Protein AF-0000000068037218 (afdb_homodimer)

Foldseek 3Di:
DDDDPDDPPDDPPPPPPPPPPPPPPPPPFFFKWKWKKAAFPPQRFIWTQWAPPRQTATEWAFAQAWEFEPDDPPAAFDFCPDPVLVQQVVPDPPPPEDDDDPDPDDGHGRKHWDAQPQPGDIYIFGKHKGKIKTFGDQQQAGAGMDIDIAIDTYDHPVSCVSPRPRHGTHQYNFLGCRHPLNVCCVGRVAASKKKWAYADHPFIFMIMHRDHWHWFPDVHIDTDRVVQVVDWFFFDDAPRGRFTFFDFPFKAWLPHTQDADPCLQPQDNPLQEATETETSSFSFKAAAPSRVVSVVVNQCVQCVVFAWDDDDPPFDTKGFPVRWDADLLGTPGIWMWGAHPPRDTQIAPNQQQWDDPDDTMIGGRYGYDDDPVVDPDDSNYYRMYHYPSNSHQKMKMARSVRNTIGIDHRCSVVPGGSRRRDHPHDDPD/DDDDCVDDPDDPPPPPPPPPPPPPPPPPFFFKWKWKKAAFPPQRFIWIQWAPPRQTATEWAFAQAWEFEPDDPPAAFDFCPDPVLVQQVVPDPPPPEDDDDPDPDDGHGRKHWDAQPQPGDIYIFGKHKGKIKTFGDQQQAGAGMDIDIAIDTYDHPVSCVSPRPRHGTHQYNFLGCRHPLNRCCVGRVAASKKKWAYADHPFIFMIMHRDHWHWFPDVHIDTDRVVQVVDWAFFDDAPRGRFTFFDFPFKDWLPHTQDADPCLQPQDNPLQEATETETSSFSFKAAAPSRVVSVVVNQCVQCVVFAWDDDDPPFDTKGFPVRWDADLLGTPGIWMWGAHPPRDTQIAPNQQQWDDPDDTMIGGRYGYDDDPVVDPDDSNYYRMYHYPSNSHQKMKMARSVRNTIGIDHRCSVVPGGSRRRDHPHDPPD

Organism: Hordeum vulgare subsp. vulgare (NCBI:txid112509)

Secondary structure (DSSP, 8-state):
----------------------------PPPPEEEEEEE-TTT--EEE--BGGG--EEEETT--SEEEES--SS----BSSSHHHHHHHTS---TTPPPPP---SS--BPEE--B-TTT--B--EEEEEEEEEEEEE-SSSEEEEEEEEEEEEEE-GGGGTTSPTT--EEEE-SSSTTSHHHHHHHHHT--SEEEEEPPPTTSEEEEEES----EE--SS-EE-HHHHHHS-EEEEPPSS----EE-EEEEEETTEEP-PPTTTTPBPTTT--B-EEE-SS-SSEEE-HHHHHHHHHHHHHHTTTSPEE--BTTBS-EEEGGG--EETTEESSPPEEEEEGGG-EEEE-HHHHEEE-SSSEEEE-EEE----TTS---TT--SEEE-HHHHTTEEEEEETTTTEEEEEEEGGGGT--GGG---SPP---/-------S--------------------PPPPEEEEEEE-TTT--EEE--BGGG--EEEETT--SEEEES--SS----BSSSHHHHHHHTS---TTPPPPP---SS-PBPEE--B-TTT--B--EEEEEEEEEEEEE-SSSEEEEEEEEEEEEEE-GGGGTTSPTT--EEEE-SSSTTSHHHHHHHHHT--SEEEEEPPPTTSEEEEEES----EE--SS-EE-HHHHHHS-EEEEPPSS----EE---EEEETTEEP-PPTTTTPBPTTT--B-EEE-SS-SSEEE-HHHHHHHHHHHHHHTTTSPEE---TT-S-EEEGGG--EETTEESSPPEEEE-GGG-EEEE-HHHHEEE-SSSEEEE-EEE----TTS---TT--SEEE-HHHHTTEEEEEETTTTEEEEEEEGGGGT--GGG---SPP---

Solvent-accessible surface area (backbone atoms only — not comparable to full-atom values): 44684 Å² total; per-residue (Å²): 144,84,81,70,94,70,90,72,86,72,84,76,77,75,78,76,74,76,76,74,76,72,72,75,71,73,76,86,62,38,67,19,35,39,33,50,23,34,39,38,84,89,69,50,33,36,32,29,40,41,32,57,92,60,45,29,21,34,41,27,43,46,27,53,36,30,32,34,39,61,60,63,86,84,61,66,65,34,45,50,89,37,74,67,29,55,56,48,58,65,46,73,72,56,78,87,41,54,75,64,76,82,72,74,96,65,89,51,56,14,59,27,62,42,60,23,59,61,62,49,48,51,40,49,30,39,22,24,66,42,67,29,29,40,24,27,32,75,30,50,24,31,55,50,79,47,74,49,76,42,66,27,21,30,30,65,58,76,60,46,73,88,48,64,87,77,44,46,35,38,41,6,47,12,73,34,80,52,1,47,55,46,43,45,13,63,76,42,46,28,43,46,24,38,36,43,18,40,29,55,81,88,38,46,12,36,34,35,37,22,50,73,50,38,33,32,52,41,98,66,64,42,75,49,39,69,66,35,68,73,60,57,41,69,48,43,80,49,69,83,51,38,43,55,24,39,64,48,77,45,46,22,48,66,86,37,76,47,82,54,59,87,67,58,40,46,58,36,70,82,66,31,24,25,13,29,30,55,30,35,64,33,42,46,27,29,19,31,50,72,49,30,50,44,46,52,50,52,49,47,62,70,44,63,88,46,51,68,37,77,63,50,90,84,26,78,46,28,23,29,39,88,58,54,48,78,50,80,51,27,39,67,56,66,34,34,31,41,27,30,72,94,79,40,66,51,65,31,37,19,54,37,41,36,42,73,81,52,93,57,35,29,26,42,42,52,32,62,43,86,41,62,39,91,34,65,73,37,60,51,40,55,29,27,37,46,8,32,48,63,40,33,24,20,46,35,36,41,33,69,78,79,40,27,32,28,64,70,45,56,28,45,77,77,65,32,45,28,52,29,50,44,75,57,70,41,79,81,124,138,86,77,89,77,81,77,83,83,75,84,81,74,75,75,76,74,75,74,74,73,72,72,76,71,71,78,85,63,39,68,19,35,39,32,49,24,34,40,37,83,88,68,50,29,38,32,28,37,41,31,58,91,60,44,30,21,34,42,26,44,46,28,55,36,31,32,34,41,60,58,62,89,84,62,66,66,35,47,50,88,36,74,67,29,55,58,48,59,65,44,73,72,55,78,87,43,53,74,66,76,81,74,71,97,65,87,49,56,15,62,27,62,41,60,24,60,60,64,50,49,52,41,48,30,39,22,24,68,42,67,30,28,38,23,26,32,73,31,50,24,31,55,51,79,47,72,48,76,41,68,28,23,32,30,65,59,74,59,46,72,86,48,63,87,77,44,48,34,37,41,6,48,13,74,34,79,53,1,47,55,48,43,45,13,64,77,42,48,27,43,47,23,37,35,44,17,40,28,56,81,90,38,45,13,35,34,37,38,23,49,72,50,37,34,32,52,40,95,67,65,44,74,48,38,69,67,35,68,74,60,57,40,68,48,44,80,50,70,83,54,37,43,56,24,38,66,48,78,46,46,22,48,66,86,37,77,46,81,52,62,87,69,57,39,46,57,38,71,82,66,30,24,25,12,30,32,56,32,35,65,32,41,46,27,30,19,31,50,70,49,30,51,42,47,52,50,51,48,47,63,70,44,62,87,46,52,67,37,77,64,50,91,83,27,78,47,28,22,30,39,86,58,55,48,78,49,82,51,27,40,68,56,67,35,33,31,42,28,31,71,92,78,39,66,50,64,29,36,20,54,37,41,36,42,72,79,51,93,56,34,28,26,41,44,51,32,61,43,85,40,62,38,89,33,63,73,36,61,53,40,54,27,28,38,46,9,33,51,60,41,34,23,20,47,34,36,40,32,67,80,80,37,27,32,28,62,70,45,56,28,44,77,76,64,31,47,28,52,30,49,44,73,59,71,41,81,82,124

Nearest PDB structures (foldseek):
  1t6e-assembly1_X  TM=9.181E-01  e=1.307E-39  Triticum aestivum
  3hd8-assembly1_A  TM=9.123E-01  e=1.734E-38  Triticum aestivum
  1t6g-assembly1_A  TM=8.906E-01  e=2.871E-39  Triticum aestivum
  2b42-assembly1_A  TM=9.056E-01  e=4.507E-38  Triticum aestivum
  3hd8-assembly2_C  TM=9.085E-01  e=1.107E-37  Triticum aestivum

pLDDT: mean 86.08, std 19.31, range [19.81, 98.69]

Radius of gyration: 35.23 Å; Cα contacts (8 Å, |Δi|>4): 2161; chains: 2; bounding box: 70×214×109 Å

Structure (mmCIF, N/CA/C/O backbone):
data_AF-0000000068037218-model_v1
#
loop_
_entity.id
_entity.type
_entity.pdbx_description
1 polymer 'Peptidase A1 domain-containing protein'
#
loop_
_atom_site.group_PDB
_atom_site.id
_atom_site.type_symbol
_atom_site.label_atom_id
_atom_site.label_alt_id
_atom_site.label_comp_id
_atom_site.label_asym_id
_atom_site.label_entity_id
_atom_site.label_seq_id
_atom_site.pdbx_PDB_ins_code
_atom_site.Cartn_x
_atom_site.Cartn_y
_atom_site.Cartn_z
_atom_site.occupancy
_atom_site.B_iso_or_equiv
_atom_site.auth_seq_id
_atom_site.auth_comp_id
_atom_site.auth_asym_id
_atom_site.auth_atom_id
_atom_site.pdbx_PDB_model_num
ATOM 1 N N . MET A 1 1 ? 14.438 -114.062 -42.281 1 22.02 1 MET A N 1
ATOM 2 C CA . MET A 1 1 ? 13.383 -113.188 -42.844 1 22.02 1 MET A CA 1
ATOM 3 C C . MET A 1 1 ? 13.383 -111.875 -42.125 1 22.02 1 MET A C 1
ATOM 5 O O . MET A 1 1 ? 13.273 -111.75 -40.906 1 22.02 1 MET A O 1
ATOM 9 N N . SER A 1 2 ? 13.773 -110.688 -42.781 1 21.8 2 SER A N 1
ATOM 10 C CA . SER A 1 2 ? 14.578 -109.438 -42.656 1 21.8 2 SER A CA 1
ATOM 11 C C . SER A 1 2 ? 13.805 -108.375 -41.969 1 21.8 2 SER A C 1
ATOM 13 O O . SER A 1 2 ? 14.312 -107.75 -41 1 21.8 2 SER A O 1
ATOM 15 N N . LEU A 1 3 ? 12.766 -107.875 -42.656 1 21.11 3 LEU A N 1
ATOM 16 C CA . LEU A 1 3 ? 12.82 -106.5 -43.031 1 21.11 3 LEU A CA 1
ATOM 17 C C . LEU A 1 3 ? 12.344 -105.562 -41.906 1 21.11 3 LEU A C 1
ATOM 19 O O . LEU A 1 3 ? 13.062 -104.688 -41.5 1 21.11 3 LEU A O 1
ATOM 23 N N . HIS A 1 4 ? 11.203 -104.875 -42 1 21.11 4 HIS A N 1
ATOM 24 C CA . HIS A 1 4 ? 10.977 -103.438 -42.375 1 21.11 4 HIS A CA 1
ATOM 25 C C . HIS A 1 4 ? 10.477 -102.625 -41.188 1 21.11 4 HIS A C 1
ATOM 27 O O . HIS A 1 4 ? 10.133 -101.438 -41.312 1 21.11 4 HIS A O 1
ATOM 33 N N . ARG A 1 5 ? 9.914 -103.312 -40.031 1 26.58 5 ARG A N 1
ATOM 34 C CA . ARG A 1 5 ? 8.727 -102.625 -39.5 1 26.58 5 ARG A CA 1
ATOM 35 C C . ARG A 1 5 ? 9.078 -101.312 -38.844 1 26.58 5 ARG A C 1
ATOM 37 O O . ARG A 1 5 ? 9.727 -101.25 -37.812 1 26.58 5 ARG A O 1
ATOM 44 N N . SER A 1 6 ? 9.289 -100.125 -39.594 1 23.28 6 SER A N 1
ATOM 45 C CA . SER A 1 6 ? 10.039 -98.875 -39.469 1 23.28 6 SER A CA 1
ATOM 46 C C . SER A 1 6 ? 9.445 -98 -38.375 1 23.28 6 SER A C 1
ATOM 48 O O . SER A 1 6 ? 10.109 -97.062 -37.906 1 23.28 6 SER A O 1
ATOM 50 N N . SER A 1 7 ? 8.039 -97.938 -38.125 1 26.75 7 SER A N 1
ATOM 51 C CA . SER A 1 7 ? 7.465 -96.562 -38.125 1 26.75 7 SER A CA 1
ATOM 52 C C . SER A 1 7 ? 7.809 -95.812 -36.844 1 26.75 7 SER A C 1
ATOM 54 O O . SER A 1 7 ? 7.523 -96.312 -35.75 1 26.75 7 SER A O 1
ATOM 56 N N . ALA A 1 8 ? 8.594 -94.625 -36.75 1 25.59 8 ALA A N 1
ATOM 57 C CA . ALA A 1 8 ? 9.352 -93.562 -36 1 25.59 8 ALA A CA 1
ATOM 58 C C . ALA A 1 8 ? 8.414 -92.625 -35.25 1 25.59 8 ALA A C 1
ATOM 60 O O . ALA A 1 8 ? 8.82 -91.562 -34.844 1 25.59 8 ALA A O 1
ATOM 61 N N . ALA A 1 9 ? 7.09 -92.75 -35.438 1 27.42 9 ALA A N 1
ATOM 62 C CA . ALA A 1 9 ? 6.379 -91.5 -35.25 1 27.42 9 ALA A CA 1
ATOM 63 C C . ALA A 1 9 ? 6.426 -91.062 -33.781 1 27.42 9 ALA A C 1
ATOM 65 O O . ALA A 1 9 ? 5.766 -91.688 -32.938 1 27.42 9 ALA A O 1
ATOM 66 N N . ALA A 1 10 ? 7.609 -90.875 -33.125 1 25.42 10 ALA A N 1
ATOM 67 C CA . ALA A 1 10 ? 7.945 -90.375 -31.812 1 25.42 10 ALA A CA 1
ATOM 68 C C . ALA A 1 10 ? 7.145 -89.125 -31.484 1 25.42 10 ALA A C 1
ATOM 70 O O . ALA A 1 10 ? 6.973 -88.25 -32.344 1 25.42 10 ALA A O 1
ATOM 71 N N . LEU A 1 11 ? 6.34 -89.062 -30.406 1 26.31 11 LEU A N 1
ATOM 72 C CA . LEU A 1 11 ? 5.406 -88.312 -29.562 1 26.31 11 LEU A CA 1
ATOM 73 C C . LEU A 1 11 ? 6.008 -87 -29.109 1 26.31 11 LEU A C 1
ATOM 75 O O . LEU A 1 11 ? 6.867 -87 -28.234 1 26.31 11 LEU A O 1
ATOM 79 N N . ALA A 1 12 ? 6.559 -86.062 -30.016 1 25.55 12 ALA A N 1
ATOM 80 C CA . ALA A 1 12 ? 7.051 -84.75 -29.688 1 25.55 12 ALA A CA 1
ATOM 81 C C . ALA A 1 12 ? 5.977 -83.938 -28.984 1 25.55 12 ALA A C 1
ATOM 83 O O . ALA A 1 12 ? 4.98 -83.5 -29.609 1 25.55 12 ALA A O 1
ATOM 84 N N . ALA A 1 13 ? 5.633 -84.312 -27.75 1 25.19 13 ALA A N 1
ATOM 85 C CA . ALA A 1 13 ? 4.762 -83.562 -26.844 1 25.19 13 ALA A CA 1
ATOM 86 C C . ALA A 1 13 ? 5.133 -82.062 -26.812 1 25.19 13 ALA A C 1
ATOM 88 O O . ALA A 1 13 ? 6.258 -81.688 -26.469 1 25.19 13 ALA A O 1
ATOM 89 N N . LEU A 1 14 ? 4.574 -81.25 -27.781 1 24.61 14 LEU A N 1
ATOM 90 C CA . LEU A 1 14 ? 4.539 -79.812 -27.906 1 24.61 14 LEU A CA 1
ATOM 91 C C . LEU A 1 14 ? 4.211 -79.188 -26.562 1 24.61 14 LEU A C 1
ATOM 93 O O . LEU A 1 14 ? 3.119 -79.375 -26.016 1 24.61 14 LEU A O 1
ATOM 97 N N . LEU A 1 15 ? 5.234 -79 -25.656 1 26.59 15 LEU A N 1
ATOM 98 C CA . LEU A 1 15 ? 5.199 -78.188 -24.438 1 26.59 15 LEU A CA 1
ATOM 99 C C . LEU A 1 15 ? 4.664 -76.812 -24.734 1 26.59 15 LEU A C 1
ATOM 101 O O . LEU A 1 15 ? 5.324 -76 -25.406 1 26.59 15 LEU A O 1
ATOM 105 N N . ALA A 1 16 ? 3.332 -76.625 -25 1 26.05 16 ALA A N 1
ATOM 106 C CA . ALA A 1 16 ? 2.684 -75.312 -25.094 1 26.05 16 ALA A CA 1
ATOM 107 C C . ALA A 1 16 ? 3.07 -74.438 -23.906 1 26.05 16 ALA A C 1
ATOM 109 O O . ALA A 1 16 ? 2.701 -74.688 -22.766 1 26.05 16 ALA A O 1
ATOM 110 N N . LEU A 1 17 ? 4.285 -73.812 -23.906 1 28.97 17 LEU A N 1
ATOM 111 C CA . LEU A 1 17 ? 4.66 -72.75 -23.016 1 28.97 17 LEU A CA 1
ATOM 112 C C . LEU A 1 17 ? 3.555 -71.688 -22.938 1 28.97 17 LEU A C 1
ATOM 114 O O . LEU A 1 17 ? 3.25 -71.062 -23.938 1 28.97 17 LEU A O 1
ATOM 118 N N . GLY A 1 18 ? 2.496 -71.875 -22.125 1 26.3 18 GLY A N 1
ATOM 119 C CA . GLY A 1 18 ? 1.535 -70.875 -21.812 1 26.3 18 GLY A CA 1
ATOM 120 C C . GLY A 1 18 ? 2.188 -69.5 -21.484 1 26.3 18 GLY A C 1
ATOM 121 O O . GLY A 1 18 ? 2.885 -69.438 -20.469 1 26.3 18 GLY A O 1
ATOM 122 N N . VAL A 1 19 ? 2.617 -68.75 -22.5 1 29.94 19 VAL A N 1
ATOM 123 C CA . VAL A 1 19 ? 2.984 -67.375 -22.297 1 29.94 19 VAL A CA 1
ATOM 124 C C . VAL A 1 19 ? 1.897 -66.625 -21.484 1 29.94 19 VAL A C 1
ATOM 126 O O . VAL A 1 19 ? 0.771 -66.5 -21.969 1 29.94 19 VAL A O 1
ATOM 129 N N . LEU A 1 20 ? 1.835 -66.812 -20.156 1 28.61 20 LEU A N 1
ATOM 130 C CA . LEU A 1 20 ? 1.073 -65.938 -19.344 1 28.61 20 LEU A CA 1
ATOM 131 C C . LEU A 1 20 ? 1.404 -64.438 -19.703 1 28.61 20 LEU A C 1
ATOM 133 O O . LEU A 1 20 ? 2.535 -64 -19.5 1 28.61 20 LEU A O 1
ATOM 137 N N . LEU A 1 21 ? 0.83 -64 -20.766 1 30.02 21 LEU A N 1
ATOM 138 C CA . LEU A 1 21 ? 0.796 -62.562 -20.984 1 30.02 21 LEU A CA 1
ATOM 139 C C . LEU A 1 21 ? 0.463 -61.844 -19.688 1 30.02 21 LEU A C 1
ATOM 141 O O . LEU A 1 21 ? -0.643 -61.969 -19.156 1 30.02 21 LEU A O 1
ATOM 145 N N . GLY A 1 22 ? 1.408 -61.719 -18.734 1 27.67 22 GLY A N 1
ATOM 146 C CA . GLY A 1 22 ? 1.275 -60.781 -17.625 1 27.67 22 GLY A CA 1
ATOM 147 C C . GLY A 1 22 ? 0.661 -59.469 -18.016 1 27.67 22 GLY A C 1
ATOM 148 O O . GLY A 1 22 ? 1.216 -58.719 -18.859 1 27.67 22 GLY A O 1
ATOM 149 N N . SER A 1 23 ? -0.655 -59.375 -18.078 1 30.94 23 SER A N 1
ATOM 150 C CA . SER A 1 23 ? -1.292 -58.062 -18.078 1 30.94 23 SER A CA 1
ATOM 151 C C . SER A 1 23 ? -0.606 -57.125 -17.109 1 30.94 23 SER A C 1
ATOM 153 O O . SER A 1 23 ? -0.479 -57.438 -15.922 1 30.94 23 SER A O 1
ATOM 155 N N . THR A 1 24 ? 0.448 -56.469 -17.469 1 32.44 24 THR A N 1
ATOM 156 C CA . THR A 1 24 ? 0.867 -55.344 -16.656 1 32.44 24 THR A CA 1
ATOM 157 C C . THR A 1 24 ? -0.344 -54.594 -16.109 1 32.44 24 THR A C 1
ATOM 159 O O . THR A 1 24 ? -1.204 -54.156 -16.875 1 32.44 24 THR A O 1
ATOM 162 N N . ALA A 1 25 ? -0.86 -54.938 -15.016 1 35.88 25 ALA A N 1
ATOM 163 C CA . ALA A 1 25 ? -1.727 -54.094 -14.18 1 35.88 25 ALA A CA 1
ATOM 164 C C . ALA A 1 25 ? -1.358 -52.625 -14.297 1 35.88 25 ALA A C 1
ATOM 166 O O . ALA A 1 25 ? -0.229 -52.25 -14 1 35.88 25 ALA A O 1
ATOM 167 N N . ALA A 1 26 ? -1.922 -52 -15.195 1 39.69 26 ALA A N 1
ATOM 168 C CA . ALA A 1 26 ? -1.964 -50.531 -15.109 1 39.69 26 ALA A CA 1
ATOM 169 C C . ALA A 1 26 ? -2.023 -50.062 -13.656 1 39.69 26 ALA A C 1
ATOM 171 O O . ALA A 1 26 ? -2.867 -50.531 -12.883 1 39.69 26 ALA A O 1
ATOM 172 N N . ASP A 1 27 ? -1.028 -49.719 -12.906 1 39.19 27 ASP A N 1
ATOM 173 C CA . ASP A 1 27 ? -0.958 -49.125 -11.578 1 39.19 27 ASP A CA 1
ATOM 174 C C . ASP A 1 27 ? -2.223 -48.312 -11.273 1 39.19 27 ASP A C 1
ATOM 176 O O . ASP A 1 27 ? -2.643 -47.469 -12.07 1 39.19 27 ASP A O 1
ATOM 180 N N . ASP A 1 28 ? -3.289 -48.719 -10.578 1 45.84 28 ASP A N 1
ATOM 181 C CA . ASP A 1 28 ? -4.566 -48.312 -9.984 1 45.84 28 ASP A CA 1
ATOM 182 C C . ASP A 1 28 ? -4.543 -46.875 -9.516 1 45.84 28 ASP A C 1
ATOM 184 O O . ASP A 1 28 ? -5.453 -46.438 -8.82 1 45.84 28 ASP A O 1
ATOM 188 N N . GLY A 1 29 ? -3.445 -46.094 -9.469 1 59.62 29 GLY A N 1
ATOM 189 C CA . GLY A 1 29 ? -3.445 -44.75 -8.969 1 59.62 29 GLY A CA 1
ATOM 190 C C . GLY A 1 29 ? -4.066 -43.75 -9.938 1 59.62 29 GLY A C 1
ATOM 191 O O . GLY A 1 29 ? -4.195 -44.031 -11.133 1 59.62 29 GLY A O 1
ATOM 192 N N . GLY A 1 30 ? -4.949 -42.719 -9.422 1 84 30 GLY A N 1
ATOM 193 C CA . GLY A 1 30 ? -5.645 -41.688 -10.18 1 84 30 GLY A CA 1
ATOM 194 C C . GLY A 1 30 ? -4.746 -40.969 -11.156 1 84 30 GLY A C 1
ATOM 195 O O . GLY A 1 30 ? -3.529 -41.188 -11.164 1 84 30 GLY A O 1
ATOM 196 N N . GLN A 1 31 ? -5.273 -40.531 -12.219 1 92.06 31 GLN A N 1
ATOM 197 C CA . GLN A 1 31 ? -4.57 -39.781 -13.25 1 92.06 31 GLN A CA 1
ATOM 198 C C . GLN A 1 31 ? -4.547 -38.281 -12.93 1 92.06 31 GLN A C 1
ATOM 200 O O . GLN A 1 31 ? -5.566 -37.688 -12.539 1 92.06 31 GLN A O 1
ATOM 205 N N . PRO A 1 32 ? -3.301 -37.688 -13.086 1 96.94 32 PRO A N 1
ATOM 206 C CA . PRO A 1 32 ? -3.24 -36.219 -12.906 1 96.94 32 PRO A CA 1
ATOM 207 C C . PRO A 1 32 ? -4.207 -35.5 -13.828 1 96.94 32 PRO A C 1
ATOM 209 O O . PRO A 1 32 ? -4.707 -36.062 -14.797 1 96.94 32 PRO A O 1
ATOM 212 N N . ILE A 1 33 ? -4.473 -34.25 -13.445 1 97 33 ILE A N 1
ATOM 213 C CA . ILE A 1 33 ? -5.328 -33.406 -14.273 1 97 33 ILE A CA 1
ATOM 214 C C . ILE A 1 33 ? -4.57 -32.156 -14.688 1 97 33 ILE A C 1
ATOM 216 O O . ILE A 1 33 ? -3.586 -31.781 -14.047 1 97 33 ILE A O 1
ATOM 220 N N . VAL A 1 34 ? -5.031 -31.594 -15.789 1 97.06 34 VAL A N 1
ATOM 221 C CA . VAL A 1 34 ? -4.367 -30.438 -16.359 1 97.06 34 VAL A CA 1
ATOM 222 C C . VAL A 1 34 ? -5.395 -29.344 -16.656 1 97.06 34 VAL A C 1
ATOM 224 O O . VAL A 1 34 ? -6.539 -29.641 -17 1 97.06 34 VAL A O 1
ATOM 227 N N . ALA A 1 35 ? -4.996 -28.125 -16.375 1 96.56 35 ALA A N 1
ATOM 228 C CA . ALA A 1 35 ? -5.844 -26.969 -16.641 1 96.56 35 ALA A CA 1
ATOM 229 C C . ALA A 1 35 ? -5.051 -25.844 -17.312 1 96.56 35 ALA A C 1
ATOM 231 O O . ALA A 1 35 ? -3.873 -25.641 -17 1 96.56 35 ALA A O 1
ATOM 232 N N . ARG A 1 36 ? -5.711 -25.125 -18.188 1 96.38 36 ARG A N 1
ATOM 233 C CA . ARG A 1 36 ? -5.102 -23.984 -18.844 1 96.38 36 ARG A CA 1
ATOM 234 C C . ARG A 1 36 ? -5.035 -22.781 -17.891 1 96.38 36 ARG A C 1
ATOM 236 O O . ARG A 1 36 ? -5.969 -22.531 -17.125 1 96.38 36 ARG A O 1
ATOM 243 N N . VAL A 1 37 ? -3.924 -22.062 -17.953 1 98 37 VAL A N 1
ATOM 244 C CA . VAL A 1 37 ? -3.727 -20.812 -17.219 1 98 37 VAL A CA 1
ATOM 245 C C . VAL A 1 37 ? -3.469 -19.672 -18.188 1 98 37 VAL A C 1
ATOM 247 O O . VAL A 1 37 ? -2.699 -19.812 -19.141 1 98 37 VAL A O 1
ATOM 250 N N . SER A 1 38 ? -4.156 -18.547 -18 1 97.5 38 SER A N 1
ATOM 251 C CA . SER A 1 38 ? -3.949 -17.391 -18.875 1 97.5 38 SER A CA 1
ATOM 252 C C . SER A 1 38 ? -3.75 -16.125 -18.047 1 97.5 38 SER A C 1
ATOM 254 O O . SER A 1 38 ? -4.23 -16.016 -16.922 1 97.5 38 SER A O 1
ATOM 256 N N . LYS A 1 39 ? -3.039 -15.25 -18.641 1 97.62 39 LYS A N 1
ATOM 257 C CA . LYS A 1 39 ? -2.812 -13.953 -18 1 97.62 39 LYS A CA 1
ATOM 258 C C . LYS A 1 39 ? -3.832 -12.922 -18.469 1 97.62 39 LYS A C 1
ATOM 260 O O . LYS A 1 39 ? -4.086 -12.789 -19.656 1 97.62 39 LYS A O 1
ATOM 265 N N . ASP A 1 40 ? -4.441 -12.273 -17.516 1 96.88 40 ASP A N 1
ATOM 266 C CA . ASP A 1 40 ? -5.344 -11.172 -17.828 1 96.88 40 ASP A CA 1
ATOM 267 C C . ASP A 1 40 ? -4.566 -9.898 -18.141 1 96.88 40 ASP A C 1
ATOM 269 O O . ASP A 1 40 ? -3.783 -9.422 -17.328 1 96.88 40 ASP A O 1
ATOM 273 N N . ALA A 1 41 ? -4.828 -9.305 -19.219 1 92.62 41 ALA A N 1
ATOM 274 C CA . ALA A 1 41 ? -4.031 -8.18 -19.703 1 92.62 41 ALA A CA 1
ATOM 275 C C . ALA A 1 41 ? -4.277 -6.934 -18.844 1 92.62 41 ALA A C 1
ATOM 277 O O . ALA A 1 41 ? -3.359 -6.141 -18.625 1 92.62 41 ALA A O 1
ATOM 278 N N . SER A 1 42 ? -5.418 -6.789 -18.375 1 89.12 42 SER A N 1
ATOM 279 C CA . SER A 1 42 ? -5.785 -5.559 -17.688 1 89.12 42 SER A CA 1
ATOM 280 C C . SER A 1 42 ? -5.246 -5.539 -16.25 1 89.12 42 SER A C 1
ATOM 282 O O . SER A 1 42 ? -4.793 -4.504 -15.773 1 89.12 42 SER A O 1
ATOM 284 N N . THR A 1 43 ? -5.242 -6.699 -15.594 1 90.94 43 THR A N 1
ATOM 285 C CA . THR A 1 43 ? -4.867 -6.746 -14.188 1 90.94 43 THR A CA 1
ATOM 286 C C . THR A 1 43 ? -3.488 -7.379 -14.016 1 90.94 43 THR A C 1
ATOM 288 O O . THR A 1 43 ? -2.881 -7.277 -12.945 1 90.94 43 THR A O 1
ATOM 291 N N . SER A 1 44 ? -2.986 -8.062 -15.031 1 95.06 44 SER A N 1
ATOM 292 C CA . SER A 1 44 ? -1.734 -8.812 -15.008 1 95.06 44 SER A CA 1
ATOM 293 C C . SER A 1 44 ? -1.807 -9.977 -14.031 1 95.06 44 SER A C 1
ATOM 295 O O . SER A 1 44 ? -0.779 -10.438 -13.531 1 95.06 44 SER A O 1
ATOM 297 N N . LEU A 1 45 ? -3.059 -10.383 -13.727 1 97.12 45 LEU A N 1
ATOM 298 C CA . LEU A 1 45 ? -3.275 -11.562 -12.898 1 97.12 45 LEU A CA 1
ATOM 299 C C . LEU A 1 45 ? -3.562 -12.789 -13.758 1 97.12 45 LEU A C 1
ATOM 301 O O . LEU A 1 45 ? -3.594 -12.695 -14.984 1 97.12 45 LEU A O 1
ATOM 305 N N . TYR A 1 46 ? -3.779 -13.961 -13.109 1 98.25 46 TYR A N 1
ATOM 306 C CA . TYR A 1 46 ? -3.824 -15.211 -13.867 1 98.25 46 TYR A CA 1
ATOM 307 C C . TYR A 1 46 ? -5.141 -15.945 -13.633 1 98.25 46 TYR A C 1
ATOM 309 O O . TYR A 1 46 ? -5.562 -16.125 -12.484 1 98.25 46 TYR A O 1
ATOM 317 N N . ASN A 1 47 ? -5.715 -16.359 -14.711 1 97.56 47 ASN A N 1
ATOM 318 C CA . ASN A 1 47 ? -6.949 -17.141 -14.703 1 97.56 47 ASN A CA 1
ATOM 319 C C . ASN A 1 47 ? -6.672 -18.609 -14.945 1 97.56 47 ASN A C 1
ATOM 321 O O . ASN A 1 47 ? -5.73 -18.969 -15.656 1 97.56 47 ASN A O 1
ATOM 325 N N . ILE A 1 48 ? -7.5 -19.391 -14.344 1 97.69 48 ILE A N 1
ATOM 326 C CA . ILE A 1 48 ? -7.398 -20.828 -14.562 1 97.69 48 ILE A CA 1
ATOM 327 C C . ILE A 1 48 ? -8.742 -21.375 -15.031 1 97.69 48 ILE A C 1
ATOM 329 O O . ILE A 1 48 ? -9.789 -21.016 -14.492 1 97.69 48 ILE A O 1
ATOM 333 N N . ALA A 1 49 ? -8.703 -22.203 -16 1 94.62 49 ALA A N 1
ATOM 334 C CA . ALA A 1 49 ? -9.914 -22.781 -16.578 1 94.62 49 ALA A CA 1
ATOM 335 C C . ALA A 1 49 ? -10.211 -24.156 -15.961 1 94.62 49 ALA A C 1
ATOM 337 O O . ALA A 1 49 ? -9.82 -25.188 -16.516 1 94.62 49 ALA A O 1
ATOM 338 N N . ILE A 1 50 ? -10.969 -24.172 -14.898 1 89.81 50 ILE A N 1
ATOM 339 C CA . ILE A 1 50 ? -11.211 -25.438 -14.227 1 89.81 50 ILE A CA 1
ATOM 340 C C . ILE A 1 50 ? -12.672 -25.531 -13.789 1 89.81 50 ILE A C 1
ATOM 342 O O . ILE A 1 50 ? -13.062 -26.453 -13.07 1 89.81 50 ILE A O 1
ATOM 346 N N . LYS A 1 51 ? -13.391 -24.578 -14.078 1 81.75 51 LYS A N 1
ATOM 347 C CA . LYS A 1 51 ? -14.828 -24.641 -13.82 1 81.75 51 LYS A CA 1
ATOM 348 C C . LYS A 1 51 ? -15.578 -25.219 -15.023 1 81.75 51 LYS A C 1
ATOM 350 O O . LYS A 1 51 ? -15.156 -25.031 -16.172 1 81.75 51 LYS A O 1
ATOM 355 N N . VAL A 1 52 ? -16.688 -25.781 -14.594 1 77.12 52 VAL A N 1
ATOM 356 C CA . VAL A 1 52 ? -17.531 -26.344 -15.633 1 77.12 52 VAL A CA 1
ATOM 357 C C . VAL A 1 52 ? -18.031 -25.234 -16.562 1 77.12 52 VAL A C 1
ATOM 359 O O . VAL A 1 52 ? -18.391 -24.156 -16.109 1 77.12 52 VAL A O 1
ATOM 362 N N . GLY A 1 53 ? -18.031 -25.516 -17.828 1 74.12 53 GLY A N 1
ATOM 363 C CA . GLY A 1 53 ? -18.438 -24.578 -18.844 1 74.12 53 GLY A CA 1
ATOM 364 C C . GLY A 1 53 ? -17.312 -23.672 -19.328 1 74.12 53 GLY A C 1
ATOM 365 O O . GLY A 1 53 ? -17.516 -22.844 -20.203 1 74.12 53 GLY A O 1
ATOM 366 N N . GLY A 1 54 ? -16.203 -23.875 -18.703 1 76.81 54 GLY A N 1
ATOM 367 C CA . GLY A 1 54 ? -15.023 -23.156 -19.172 1 76.81 54 GLY A CA 1
ATOM 368 C C . GLY A 1 54 ? -14.914 -21.75 -18.594 1 76.81 54 GLY A C 1
ATOM 369 O O . GLY A 1 54 ? -14.141 -20.938 -19.094 1 76.81 54 GLY A O 1
ATOM 370 N N . VAL A 1 55 ? -15.719 -21.422 -17.656 1 87.88 55 VAL A N 1
ATOM 371 C CA . VAL A 1 55 ? -15.641 -20.109 -17.031 1 87.88 55 VAL A CA 1
ATOM 372 C C . VAL A 1 55 ? -14.391 -20.016 -16.156 1 87.88 55 VAL A C 1
ATOM 374 O O . VAL A 1 55 ? -14.141 -20.906 -15.336 1 87.88 55 VAL A O 1
ATOM 377 N N . PRO A 1 56 ? -13.625 -19.047 -16.344 1 94.31 56 PRO A N 1
ATOM 378 C CA . PRO A 1 56 ? -12.352 -18.969 -15.633 1 94.31 56 PRO A CA 1
ATOM 379 C C . PRO A 1 56 ? -12.523 -18.578 -14.164 1 94.31 56 PRO A C 1
ATOM 381 O O . PRO A 1 56 ? -13.531 -17.969 -13.805 1 94.31 56 PRO A O 1
ATOM 384 N N . LEU A 1 57 ? -11.547 -19.031 -13.367 1 97.69 57 LEU A N 1
ATOM 385 C CA . LEU A 1 57 ? -11.352 -18.609 -11.984 1 97.69 57 LEU A CA 1
ATOM 386 C C . LEU A 1 57 ? -10.023 -17.875 -11.836 1 97.69 57 LEU A C 1
ATOM 388 O O . LEU A 1 57 ? -9.102 -18.078 -12.625 1 97.69 57 LEU A O 1
ATOM 392 N N . LEU A 1 58 ? -9.992 -16.969 -10.859 1 98.12 58 LEU A N 1
ATOM 393 C CA . LEU A 1 58 ? -8.703 -16.375 -10.531 1 98.12 58 LEU A CA 1
ATOM 394 C C . LEU A 1 58 ? -7.824 -17.359 -9.773 1 98.12 58 LEU A C 1
ATOM 396 O O . LEU A 1 58 ? -8.281 -18 -8.828 1 98.12 58 LEU A O 1
ATOM 400 N N . LEU A 1 59 ? -6.625 -17.516 -10.227 1 98.19 59 LEU A N 1
ATOM 401 C CA . LEU A 1 59 ? -5.66 -18.391 -9.555 1 98.19 59 LEU A CA 1
ATOM 402 C C . LEU A 1 59 ? -5.012 -17.672 -8.375 1 98.19 59 LEU A C 1
ATOM 404 O O . LEU A 1 59 ? -4.371 -16.625 -8.547 1 98.19 59 LEU A O 1
ATOM 408 N N . ASP A 1 60 ? -5.195 -18.219 -7.172 1 96.75 60 ASP A N 1
ATOM 409 C CA . ASP A 1 60 ? -4.613 -17.641 -5.965 1 96.75 60 ASP A CA 1
ATOM 410 C C . ASP A 1 60 ? -3.768 -18.672 -5.215 1 96.75 60 ASP A C 1
ATOM 412 O O . ASP A 1 60 ? -4.305 -19.516 -4.5 1 96.75 60 ASP A O 1
ATOM 416 N N . LEU A 1 61 ? -2.447 -18.469 -5.234 1 96.81 61 LEU A N 1
ATOM 417 C CA . LEU A 1 61 ? -1.517 -19.422 -4.633 1 96.81 61 LEU A CA 1
ATOM 418 C C . LEU A 1 61 ? -1.665 -19.438 -3.115 1 96.81 61 LEU A C 1
ATOM 420 O O . LEU A 1 61 ? -1.299 -20.406 -2.463 1 96.81 61 LEU A O 1
ATOM 424 N N . ALA A 1 62 ? -2.154 -18.359 -2.598 1 92.44 62 ALA A N 1
ATOM 425 C CA . ALA A 1 62 ? -2.262 -18.281 -1.144 1 92.44 62 ALA A CA 1
ATOM 426 C C . ALA A 1 62 ? -3.701 -18.5 -0.688 1 92.44 62 ALA A C 1
ATOM 428 O O . ALA A 1 62 ? -3.984 -18.5 0.513 1 92.44 62 ALA A O 1
ATOM 429 N N . GLY A 1 63 ? -4.613 -18.688 -1.585 1 92.38 63 GLY A N 1
ATOM 430 C CA . GLY A 1 63 ? -6.02 -18.812 -1.249 1 92.38 63 GLY A CA 1
ATOM 431 C C . GLY A 1 63 ? -6.344 -20.094 -0.495 1 92.38 63 GLY A C 1
ATOM 432 O O . GLY A 1 63 ? -5.867 -21.172 -0.854 1 92.38 63 GLY A O 1
ATOM 433 N N . PRO A 1 64 ? -7.172 -19.969 0.483 1 90.5 64 PRO A N 1
ATOM 434 C CA . PRO A 1 64 ? -7.426 -21.125 1.33 1 90.5 64 PRO A CA 1
ATOM 435 C C . PRO A 1 64 ? -8.328 -22.156 0.661 1 90.5 64 PRO A C 1
ATOM 437 O O . PRO A 1 64 ? -8.266 -23.344 0.982 1 90.5 64 PRO A O 1
ATOM 440 N N . MET A 1 65 ? -9.227 -21.641 -0.161 1 93 65 MET A N 1
ATOM 441 C CA . MET A 1 65 ? -10.148 -22.578 -0.799 1 93 65 MET A CA 1
ATOM 442 C C . MET A 1 65 ? -10.82 -21.938 -2.01 1 93 65 MET A C 1
ATOM 444 O O . MET A 1 65 ? -10.586 -20.75 -2.299 1 93 65 MET A O 1
ATOM 448 N N . LEU A 1 66 ? -11.555 -22.734 -2.662 1 95.88 66 LEU A N 1
ATOM 449 C CA . LEU A 1 66 ? -12.344 -22.297 -3.809 1 95.88 66 LEU A CA 1
ATOM 450 C C . LEU A 1 66 ? -13.57 -21.516 -3.355 1 95.88 66 LEU A C 1
ATOM 452 O O . LEU A 1 66 ? -14.227 -21.891 -2.375 1 95.88 66 LEU A O 1
ATOM 456 N N . TRP A 1 67 ? -13.828 -20.422 -4.047 1 95.38 67 TRP A N 1
ATOM 457 C CA . TRP A 1 67 ? -15.156 -19.828 -3.859 1 95.38 67 TRP A CA 1
ATOM 458 C C . TRP A 1 67 ? -15.719 -19.328 -5.184 1 95.38 67 TRP A C 1
ATOM 460 O O . TRP A 1 67 ? -14.969 -19 -6.102 1 95.38 67 TRP A O 1
ATOM 470 N N . LEU A 1 68 ? -17.031 -19.375 -5.32 1 95.75 68 LEU A N 1
ATOM 471 C CA . LEU A 1 68 ? -17.766 -18.953 -6.5 1 95.75 68 LEU A CA 1
ATOM 472 C C . LEU A 1 68 ? -18.734 -17.828 -6.145 1 95.75 68 LEU A C 1
ATOM 474 O O . LEU A 1 68 ? -19.391 -17.859 -5.098 1 95.75 68 LEU A O 1
ATOM 478 N N . ALA A 1 69 ? -18.703 -16.891 -7.082 1 94.62 69 ALA A N 1
ATOM 479 C CA . ALA A 1 69 ? -19.641 -15.781 -6.871 1 94.62 69 ALA A CA 1
ATOM 480 C C . ALA A 1 69 ? -21.031 -16.141 -7.363 1 94.62 69 ALA A C 1
ATOM 482 O O . ALA A 1 69 ? -21.188 -16.891 -8.336 1 94.62 69 ALA A O 1
ATOM 483 N N . ASN A 1 70 ? -22.078 -15.609 -6.668 1 90.06 70 ASN A N 1
ATOM 484 C CA . ASN A 1 70 ? -23.484 -15.695 -7.059 1 90.06 70 ASN A CA 1
ATOM 485 C C . ASN A 1 70 ? -23.906 -17.141 -7.293 1 90.06 70 ASN A C 1
ATOM 487 O O . ASN A 1 70 ? -24.469 -17.469 -8.344 1 90.06 70 ASN A O 1
ATOM 491 N N . CYS A 1 71 ? -23.656 -17.891 -6.285 1 88.69 71 CYS A N 1
ATOM 492 C CA . CYS A 1 71 ? -24.125 -19.281 -6.355 1 88.69 71 CYS A CA 1
ATOM 493 C C . CYS A 1 71 ? -25.609 -19.328 -6.688 1 88.69 71 CYS A C 1
ATOM 495 O O . CYS A 1 71 ? -26.375 -18.453 -6.281 1 88.69 71 CYS A O 1
ATOM 497 N N . PRO A 1 72 ? -25.938 -20.344 -7.496 1 83.56 72 PRO A N 1
ATOM 498 C CA . PRO A 1 72 ? -27.359 -20.484 -7.793 1 83.56 72 PRO A CA 1
ATOM 499 C C . PRO A 1 72 ? -28.203 -20.734 -6.547 1 83.56 72 PRO A C 1
ATOM 501 O O . PRO A 1 72 ? -27.719 -21.328 -5.578 1 83.56 72 PRO A O 1
ATOM 504 N N . SER A 1 73 ? -29.438 -20.172 -6.465 1 79.62 73 SER A N 1
ATOM 505 C CA . SER A 1 73 ? -30.391 -20.484 -5.418 1 79.62 73 SER A CA 1
ATOM 506 C C . SER A 1 73 ? -31.516 -21.375 -5.945 1 79.62 73 SER A C 1
ATOM 508 O O . SER A 1 73 ? -32.25 -21 -6.855 1 79.62 73 SER A O 1
ATOM 510 N N . PRO A 1 74 ? -31.734 -22.578 -5.512 1 81.81 74 PRO A N 1
ATOM 511 C CA . PRO A 1 74 ? -31.062 -23.172 -4.352 1 81.81 74 PRO A CA 1
ATOM 512 C C . PRO A 1 74 ? -29.719 -23.812 -4.711 1 81.81 74 PRO A C 1
ATOM 514 O O . PRO A 1 74 ? -29.438 -24.062 -5.887 1 81.81 74 PRO A O 1
ATOM 517 N N . HIS A 1 75 ? -28.797 -23.859 -3.748 1 86.38 75 HIS A N 1
ATOM 518 C CA . HIS A 1 75 ? -27.547 -24.594 -3.908 1 86.38 75 HIS A CA 1
ATOM 519 C C . HIS A 1 75 ? -27.328 -25.562 -2.752 1 86.38 75 HIS A C 1
ATOM 521 O O . HIS A 1 75 ? -28.016 -25.5 -1.736 1 86.38 75 HIS A O 1
ATOM 527 N N . ARG A 1 76 ? -26.469 -26.453 -3.08 1 86.62 76 ARG A N 1
ATOM 528 C CA . ARG A 1 76 ? -26.156 -27.438 -2.045 1 86.62 76 ARG A CA 1
ATOM 529 C C . ARG A 1 76 ? -25.469 -26.766 -0.859 1 86.62 76 ARG A C 1
ATOM 531 O O . ARG A 1 76 ? -24.625 -25.875 -1.04 1 86.62 76 ARG A O 1
ATOM 538 N N . ILE A 1 77 ? -25.844 -27.188 0.36 1 86.06 77 ILE A N 1
ATOM 539 C CA . ILE A 1 77 ? -25.25 -26.609 1.562 1 86.06 77 ILE A CA 1
ATOM 540 C C . ILE A 1 77 ? -24.453 -27.656 2.311 1 86.06 77 ILE A C 1
ATOM 542 O O . ILE A 1 77 ? -24.797 -28.844 2.293 1 86.06 77 ILE A O 1
ATOM 546 N N . VAL A 1 78 ? -23.359 -27.266 2.887 1 89.69 78 VAL A N 1
ATOM 547 C CA . VAL A 1 78 ? -22.625 -28.078 3.854 1 89.69 78 VAL A CA 1
ATOM 548 C C . VAL A 1 78 ? -23.203 -27.859 5.25 1 89.69 78 VAL A C 1
ATOM 550 O O . VAL A 1 78 ? -23.234 -26.734 5.754 1 89.69 78 VAL A O 1
ATOM 553 N N . PRO A 1 79 ? -23.672 -28.969 5.793 1 88.12 79 PRO A N 1
ATOM 554 C CA . PRO A 1 79 ? -24.297 -28.797 7.109 1 88.12 79 PRO A CA 1
ATOM 555 C C . PRO A 1 79 ? -23.297 -28.344 8.172 1 88.12 79 PRO A C 1
ATOM 557 O O . PRO A 1 79 ? -22.141 -28.766 8.148 1 88.12 79 PRO A O 1
ATOM 560 N N . CYS A 1 80 ? -23.75 -27.625 9.211 1 84.62 80 CYS A N 1
ATOM 561 C CA . CYS A 1 80 ? -22.906 -27.062 10.258 1 84.62 80 CYS A CA 1
ATOM 562 C C . CYS A 1 80 ? -22.281 -28.172 11.102 1 84.62 80 CYS A C 1
ATOM 564 O O . CYS A 1 80 ? -21.172 -28.016 11.617 1 84.62 80 CYS A O 1
ATOM 566 N N . VAL A 1 81 ? -23.062 -29.203 11.227 1 83.56 81 VAL A N 1
ATOM 567 C CA . VAL A 1 81 ? -22.547 -30.297 12.055 1 83.56 81 VAL A CA 1
ATOM 568 C C . VAL A 1 81 ? -21.969 -31.391 11.164 1 83.56 81 VAL A C 1
ATOM 570 O O . VAL A 1 81 ? -22.656 -32.375 10.867 1 83.56 81 VAL A O 1
ATOM 573 N N . SER A 1 82 ? -20.984 -31.172 10.461 1 86.56 82 SER A N 1
ATOM 574 C CA . SER A 1 82 ? -20.297 -32.125 9.594 1 86.56 82 SER A CA 1
ATOM 575 C C . SER A 1 82 ? -18.781 -31.984 9.734 1 86.56 82 SER A C 1
ATOM 577 O O . SER A 1 82 ? -18.281 -30.922 10.109 1 86.56 82 SER A O 1
ATOM 579 N N . PRO A 1 83 ? -18.109 -33.062 9.531 1 85.56 83 PRO A N 1
ATOM 580 C CA . PRO A 1 83 ? -16.656 -32.969 9.547 1 85.56 83 PRO A CA 1
ATOM 581 C C . PRO A 1 83 ? -16.094 -31.969 8.547 1 85.56 83 PRO A C 1
ATOM 583 O O . PRO A 1 83 ? -15.086 -31.328 8.805 1 85.56 83 PRO A O 1
ATOM 586 N N . VAL A 1 84 ? -16.766 -31.875 7.449 1 86.88 84 VAL A N 1
ATOM 587 C CA . VAL A 1 84 ? -16.359 -30.922 6.426 1 86.88 84 VAL A CA 1
ATOM 588 C C . VAL A 1 84 ? -16.469 -29.5 6.973 1 86.88 84 VAL A C 1
ATOM 590 O O . VAL A 1 84 ? -15.586 -28.672 6.734 1 86.88 84 VAL A O 1
ATOM 593 N N . CYS A 1 85 ? -17.453 -29.25 7.684 1 88.75 85 CYS A N 1
ATOM 594 C CA . CYS A 1 85 ? -17.641 -27.922 8.258 1 88.75 85 CYS A CA 1
ATOM 595 C C . CYS A 1 85 ? -16.562 -27.625 9.289 1 88.75 85 CYS A C 1
ATOM 597 O O . CYS A 1 85 ? -16.141 -26.469 9.445 1 88.75 85 CYS A O 1
ATOM 599 N N . ASP A 1 86 ? -16.125 -28.641 9.938 1 84.38 86 ASP A N 1
ATOM 600 C CA . ASP A 1 86 ? -15.008 -28.453 10.875 1 84.38 86 ASP A CA 1
ATOM 601 C C . ASP A 1 86 ? -13.766 -27.953 10.156 1 84.38 86 ASP A C 1
ATOM 603 O O . ASP A 1 86 ? -13.055 -27.078 10.664 1 84.38 86 ASP A O 1
ATOM 607 N N . GLU A 1 87 ? -13.586 -28.453 9.023 1 83.62 87 GLU A N 1
ATOM 608 C CA . GLU A 1 87 ? -12.43 -28.062 8.219 1 83.62 87 GLU A CA 1
ATOM 609 C C . GLU A 1 87 ? -12.594 -26.641 7.684 1 83.62 87 GLU A C 1
ATOM 611 O O . GLU A 1 87 ? -11.633 -25.875 7.645 1 83.62 87 GLU A O 1
ATOM 616 N N . VAL A 1 88 ? -13.781 -26.297 7.277 1 81.88 88 VAL A N 1
ATOM 617 C CA . VAL A 1 88 ? -14.078 -24.969 6.75 1 81.88 88 VAL A CA 1
ATOM 618 C C . VAL A 1 88 ? -13.867 -23.922 7.84 1 81.88 88 VAL A C 1
ATOM 620 O O . VAL A 1 88 ? -13.305 -22.859 7.578 1 81.88 88 VAL A O 1
ATOM 623 N N . SER A 1 89 ? -14.297 -24.25 8.984 1 69.81 89 SER A N 1
ATOM 624 C CA . SER A 1 89 ? -14.273 -23.312 10.102 1 69.81 89 SER A CA 1
ATOM 625 C C . SER A 1 89 ? -12.844 -23.062 10.578 1 69.81 89 SER A C 1
ATOM 627 O O . SER A 1 89 ? -12.586 -22.062 11.25 1 69.81 89 SER A O 1
ATOM 629 N N . THR A 1 90 ? -12.094 -24.031 10.289 1 59.59 90 THR A N 1
ATOM 630 C CA . THR A 1 90 ? -10.703 -23.828 10.664 1 59.59 90 THR A CA 1
ATOM 631 C C . THR A 1 90 ? -10.031 -22.828 9.727 1 59.59 90 THR A C 1
ATOM 633 O O . THR A 1 90 ? -8.938 -22.344 10.016 1 59.59 90 THR A O 1
ATOM 636 N N . THR A 1 91 ? -10.875 -22.688 8.695 1 58.78 91 THR A N 1
ATOM 637 C CA . THR A 1 91 ? -10.312 -21.719 7.766 1 58.78 91 THR A CA 1
ATOM 638 C C . THR A 1 91 ? -10.406 -20.312 8.336 1 58.78 91 THR A C 1
ATOM 640 O O . THR A 1 91 ? -11.344 -20 9.078 1 58.78 91 THR A O 1
ATOM 643 N N . TYR A 1 92 ? -9.32 -19.656 8.578 1 58.5 92 TYR A N 1
ATOM 644 C CA . TYR A 1 92 ? -9.031 -18.375 9.211 1 58.5 92 TYR A CA 1
ATOM 645 C C . TYR A 1 92 ? -10.086 -17.344 8.836 1 58.5 92 TYR A C 1
ATOM 647 O O . TYR A 1 92 ? -10.328 -17.094 7.652 1 58.5 92 TYR A O 1
ATOM 655 N N . ARG A 1 93 ? -11.062 -17.125 9.758 1 66.06 93 ARG A N 1
ATOM 656 C CA . ARG A 1 93 ? -11.812 -15.898 9.555 1 66.06 93 ARG A CA 1
ATOM 657 C C . ARG A 1 93 ? -10.891 -14.68 9.586 1 66.06 93 ARG A C 1
ATOM 659 O O . ARG A 1 93 ? -10.281 -14.383 10.617 1 66.06 93 ARG A O 1
ATOM 666 N N . PRO A 1 94 ? -10.766 -14.086 8.406 1 63.69 94 PRO A N 1
ATOM 667 C CA . PRO A 1 94 ? -9.938 -12.875 8.43 1 63.69 94 PRO A CA 1
ATOM 668 C C . PRO A 1 94 ? -10.484 -11.797 9.359 1 63.69 94 PRO A C 1
ATOM 670 O O . PRO A 1 94 ? -11.703 -11.656 9.5 1 63.69 94 PRO A O 1
ATOM 673 N N . PRO A 1 95 ? -9.555 -11.141 10.102 1 59.66 95 PRO A N 1
ATOM 674 C CA . PRO A 1 95 ? -10.016 -10.039 10.945 1 59.66 95 PRO A CA 1
ATOM 675 C C . PRO A 1 95 ? -10.844 -9.016 10.172 1 59.66 95 PRO A C 1
ATOM 677 O O . PRO A 1 95 ? -10.508 -8.672 9.031 1 59.66 95 PRO A O 1
ATOM 680 N N . GLY A 1 96 ? -12.039 -8.734 10.758 1 61.41 96 GLY A N 1
ATOM 681 C CA . GLY A 1 96 ? -12.867 -7.699 10.164 1 61.41 96 GLY A CA 1
ATOM 682 C C . GLY A 1 96 ? -13.953 -8.25 9.266 1 61.41 96 GLY A C 1
ATOM 683 O O . GLY A 1 96 ? -14.836 -7.504 8.812 1 61.41 96 GLY A O 1
ATOM 684 N N . CYS A 1 97 ? -13.773 -9.523 8.961 1 74.25 97 CYS A N 1
ATOM 685 C CA . CYS A 1 97 ? -14.805 -10.109 8.117 1 74.25 97 CYS A CA 1
ATOM 686 C C . CYS A 1 97 ? -16.109 -10.281 8.891 1 74.25 97 CYS A C 1
ATOM 688 O O . CYS A 1 97 ? -16.109 -10.766 10.023 1 74.25 97 CYS A O 1
ATOM 690 N N . PRO A 1 98 ? -17.188 -9.781 8.258 1 73.38 98 PRO A N 1
ATOM 691 C CA . PRO A 1 98 ? -18.469 -9.844 8.961 1 73.38 98 PRO A CA 1
ATOM 692 C C . PRO A 1 98 ? -18.859 -11.273 9.352 1 73.38 98 PRO A C 1
ATOM 694 O O . PRO A 1 98 ? -18.578 -12.219 8.609 1 73.38 98 PRO A O 1
ATOM 697 N N . LYS A 1 99 ? -19.469 -11.398 10.508 1 70.81 99 LYS A N 1
ATOM 698 C CA . LYS A 1 99 ? -19.969 -12.688 10.977 1 70.81 99 LYS A CA 1
ATOM 699 C C . LYS A 1 99 ? -21.188 -13.117 10.18 1 70.81 99 LYS A C 1
ATOM 701 O O . LYS A 1 99 ? -21.953 -12.273 9.703 1 70.81 99 LYS A O 1
ATOM 706 N N . PRO A 1 100 ? -21.234 -14.492 9.992 1 67.69 100 PRO A N 1
ATOM 707 C CA . PRO A 1 100 ? -22.422 -14.969 9.289 1 67.69 100 PRO A CA 1
ATOM 708 C C . PRO A 1 100 ? -23.719 -14.617 10.016 1 67.69 100 PRO A C 1
ATOM 710 O O . PRO A 1 100 ? -23.75 -14.531 11.242 1 67.69 100 PRO A O 1
ATOM 713 N N . GLY A 1 101 ? -24.75 -14.016 9.227 1 58.44 101 GLY A N 1
ATOM 714 C CA . GLY A 1 101 ? -26.062 -13.891 9.844 1 58.44 101 GLY A CA 1
ATOM 715 C C . GLY A 1 101 ? -26.641 -15.219 10.297 1 58.44 101 GLY A C 1
ATOM 716 O O . GLY A 1 101 ? -26.359 -16.266 9.695 1 58.44 101 GLY A O 1
ATOM 717 N N . LEU A 1 102 ? -26.906 -15.344 11.609 1 53.47 102 LEU A N 1
ATOM 718 C CA . LEU A 1 102 ? -27.547 -16.547 12.133 1 53.47 102 LEU A CA 1
ATOM 719 C C . LEU A 1 102 ? -28.734 -16.938 11.266 1 53.47 102 LEU A C 1
ATOM 721 O O . LEU A 1 102 ? -29.609 -16.109 10.984 1 53.47 102 LEU A O 1
ATOM 725 N N . ARG A 1 103 ? -28.547 -17.891 10.297 1 51.59 103 ARG A N 1
ATOM 726 C CA . ARG A 1 103 ? -29.781 -18.359 9.68 1 51.59 103 ARG A CA 1
ATOM 727 C C . ARG A 1 103 ? -30.734 -18.938 10.734 1 51.59 103 ARG A C 1
ATOM 729 O O . ARG A 1 103 ? -30.281 -19.453 11.766 1 51.59 103 ARG A O 1
ATOM 736 N N . GLY A 1 104 ? -32.031 -18.594 10.695 1 46.34 104 GLY A N 1
ATOM 737 C CA . GLY A 1 104 ? -33.156 -19.031 11.508 1 46.34 104 GLY A CA 1
ATOM 738 C C . GLY A 1 104 ? -33.062 -20.484 11.898 1 46.34 104 GLY A C 1
ATOM 739 O O . GLY A 1 104 ? -32.031 -21.141 11.695 1 46.34 104 GLY A O 1
ATOM 740 N N . GLU A 1 105 ? -34.219 -21.156 12.352 1 49.62 105 GLU A N 1
ATOM 741 C CA . GLU A 1 105 ? -34.625 -22.406 12.969 1 49.62 105 GLU A CA 1
ATOM 742 C C . GLU A 1 105 ? -34.219 -23.609 12.109 1 49.62 105 GLU A C 1
ATOM 744 O O . GLU A 1 105 ? -34.375 -24.75 12.531 1 49.62 105 GLU A O 1
ATOM 749 N N . GLY A 1 106 ? -33.844 -23.578 10.797 1 53.53 106 GLY A N 1
ATOM 750 C CA . GLY A 1 106 ? -33.656 -24.75 9.961 1 53.53 106 GLY A CA 1
ATOM 751 C C . GLY A 1 106 ? -32.25 -25.25 9.922 1 53.53 106 GLY A C 1
ATOM 752 O O . GLY A 1 106 ? -31.438 -24.938 10.805 1 53.53 106 GLY A O 1
ATOM 753 N N . GLN A 1 107 ? -31.859 -26.156 8.938 1 60.97 107 GLN A N 1
ATOM 754 C CA . GLN A 1 107 ? -30.578 -26.812 8.75 1 60.97 107 GLN A CA 1
ATOM 755 C C . GLN A 1 107 ? -29.453 -25.781 8.609 1 60.97 107 GLN A C 1
ATOM 757 O O . GLN A 1 107 ? -29.5 -24.922 7.738 1 60.97 107 GLN A O 1
ATOM 762 N N . CYS A 1 108 ? -28.672 -25.703 9.586 1 78.06 108 CYS A N 1
ATOM 763 C CA . CYS A 1 108 ? -27.594 -24.734 9.672 1 78.06 108 CYS A CA 1
ATOM 764 C C . CYS A 1 108 ? -26.594 -24.922 8.531 1 78.06 108 CYS A C 1
ATOM 766 O O . CYS A 1 108 ? -26.203 -26.047 8.219 1 78.06 108 CYS A O 1
ATOM 768 N N . ALA A 1 109 ? -26.469 -24 7.684 1 84.25 109 ALA A N 1
ATOM 769 C CA . ALA A 1 109 ? -25.453 -23.984 6.641 1 84.25 109 ALA A CA 1
ATOM 770 C C . ALA A 1 109 ? -24.094 -23.562 7.199 1 84.25 109 ALA A C 1
ATOM 772 O O . ALA A 1 109 ? -24 -22.578 7.941 1 84.25 109 ALA A O 1
ATOM 773 N N . CYS A 1 110 ? -23.125 -24.375 6.887 1 89.38 110 CYS A N 1
ATOM 774 C CA . CYS A 1 110 ? -21.766 -24.109 7.336 1 89.38 110 CYS A CA 1
ATOM 775 C C . CYS A 1 110 ? -21.281 -22.766 6.824 1 89.38 110 CYS A C 1
ATOM 777 O O . CYS A 1 110 ? -21.219 -22.531 5.613 1 89.38 110 CYS A O 1
ATOM 779 N N . PRO A 1 111 ? -20.875 -21.844 7.734 1 87.75 111 PRO A N 1
ATOM 780 C CA . PRO A 1 111 ? -20.406 -20.531 7.273 1 87.75 111 PRO A CA 1
ATOM 781 C C . PRO A 1 111 ? -19 -20.578 6.703 1 87.75 111 PRO A C 1
ATOM 783 O O . PRO A 1 111 ? -18.156 -21.328 7.199 1 87.75 111 PRO A O 1
ATOM 786 N N . ALA A 1 112 ? -18.797 -19.891 5.652 1 89.81 112 ALA A N 1
ATOM 787 C CA . ALA A 1 112 ? -17.484 -19.688 5.051 1 89.81 112 ALA A CA 1
ATOM 788 C C . ALA A 1 112 ? -17.203 -18.188 4.871 1 89.81 112 ALA A C 1
ATOM 790 O O . ALA A 1 112 ? -18.109 -17.375 4.922 1 89.81 112 ALA A O 1
ATOM 791 N N . TYR A 1 113 ? -15.906 -17.875 4.707 1 88.19 113 TYR A N 1
ATOM 792 C CA . TYR A 1 113 ? -15.492 -16.469 4.637 1 88.19 113 TYR A CA 1
ATOM 793 C C . TYR A 1 113 ? -14.664 -16.219 3.387 1 88.19 113 TYR A C 1
ATOM 795 O O . TYR A 1 113 ? -13.453 -16 3.471 1 88.19 113 TYR A O 1
ATOM 803 N N . PRO A 1 114 ? -15.367 -16.172 2.209 1 91.19 114 PRO A N 1
ATOM 804 C CA . PRO A 1 114 ? -14.633 -15.836 0.987 1 91.19 114 PRO A CA 1
ATOM 805 C C . PRO A 1 114 ? -14.016 -14.438 1.037 1 91.19 114 PRO A C 1
ATOM 807 O O . PRO A 1 114 ? -14.617 -13.508 1.585 1 91.19 114 PRO A O 1
ATOM 810 N N . ARG A 1 115 ? -12.82 -14.383 0.417 1 89.06 115 ARG A N 1
ATOM 811 C CA . ARG A 1 115 ? -12.062 -13.133 0.418 1 89.06 115 ARG A CA 1
ATOM 812 C C . ARG A 1 115 ? -11.539 -12.805 -0.977 1 89.06 115 ARG A C 1
ATOM 814 O O . ARG A 1 115 ? -11.086 -13.695 -1.699 1 89.06 115 ARG A O 1
ATOM 821 N N . ASN A 1 116 ? -11.711 -11.539 -1.299 1 90.25 116 ASN A N 1
ATOM 822 C CA . ASN A 1 116 ? -11.016 -11.047 -2.484 1 90.25 116 ASN A CA 1
ATOM 823 C C . ASN A 1 116 ? -9.508 -10.953 -2.252 1 90.25 116 ASN A C 1
ATOM 825 O O . ASN A 1 116 ? -9.055 -10.18 -1.408 1 90.25 116 ASN A O 1
ATOM 829 N N . PRO A 1 117 ? -8.781 -11.727 -2.992 1 90.44 117 PRO A N 1
ATOM 830 C CA . PRO A 1 117 ? -7.352 -11.773 -2.678 1 90.44 117 PRO A CA 1
ATOM 831 C C . PRO A 1 117 ? -6.605 -10.523 -3.145 1 90.44 117 PRO A C 1
ATOM 833 O O . PRO A 1 117 ? -5.426 -10.352 -2.83 1 90.44 117 PRO A O 1
ATOM 836 N N . VAL A 1 118 ? -7.215 -9.656 -3.842 1 87.06 118 VAL A N 1
ATOM 837 C CA . VAL A 1 118 ? -6.551 -8.492 -4.418 1 87.06 118 VAL A CA 1
ATOM 838 C C . VAL A 1 118 ? -6.758 -7.277 -3.514 1 87.06 118 VAL A C 1
ATOM 840 O O . VAL A 1 118 ? -5.797 -6.59 -3.158 1 87.06 118 VAL A O 1
ATOM 843 N N . ASP A 1 119 ? -7.969 -7.109 -3.033 1 79.38 119 ASP A N 1
ATOM 844 C CA . ASP A 1 119 ? -8.219 -5.879 -2.291 1 79.38 119 ASP A CA 1
ATOM 845 C C . ASP A 1 119 ? -8.562 -6.176 -0.834 1 79.38 119 ASP A C 1
ATOM 847 O O . ASP A 1 119 ? -8.766 -5.258 -0.038 1 79.38 119 ASP A O 1
ATOM 851 N N . GLY A 1 120 ? -8.68 -7.457 -0.534 1 79.62 120 GLY A N 1
ATOM 852 C CA . GLY A 1 120 ? -8.781 -7.852 0.863 1 79.62 120 GLY A CA 1
ATOM 853 C C . GLY A 1 120 ? -10.219 -7.906 1.362 1 79.62 120 GLY A C 1
ATOM 854 O O . GLY A 1 120 ? -10.477 -8.383 2.471 1 79.62 120 GLY A O 1
ATOM 855 N N . ARG A 1 121 ? -11.25 -7.52 0.568 1 84.94 121 ARG A N 1
ATOM 856 C CA . ARG A 1 121 ? -12.648 -7.586 0.987 1 84.94 121 ARG A CA 1
ATOM 857 C C . ARG A 1 121 ? -13.031 -9.008 1.378 1 84.94 121 ARG A C 1
ATOM 859 O O . ARG A 1 121 ? -12.609 -9.969 0.732 1 84.94 121 ARG A O 1
ATOM 866 N N . CYS A 1 122 ? -13.734 -9.094 2.422 1 84.44 122 CYS A N 1
ATOM 867 C CA . CYS A 1 122 ? -14.227 -10.406 2.842 1 84.44 122 CYS A CA 1
ATOM 868 C C . CYS A 1 122 ? -15.711 -10.344 3.188 1 84.44 122 CYS A C 1
ATOM 870 O O . CYS A 1 122 ? -16.25 -9.273 3.471 1 84.44 122 CYS A O 1
ATOM 872 N N . ARG A 1 123 ? -16.375 -11.422 3.012 1 85.88 123 ARG A N 1
ATOM 873 C CA . ARG A 1 123 ? -17.781 -11.594 3.328 1 85.88 123 ARG A CA 1
ATOM 874 C C . ARG A 1 123 ? -18.047 -12.961 3.957 1 85.88 123 ARG A C 1
ATOM 876 O O . ARG A 1 123 ? -17.125 -13.773 4.082 1 85.88 123 ARG A O 1
ATOM 883 N N . SER A 1 124 ? -19.125 -13.008 4.516 1 86.62 124 SER A N 1
ATOM 884 C CA . SER A 1 124 ? -19.578 -14.32 4.977 1 86.62 124 SER A CA 1
ATOM 885 C C . SER A 1 124 ? -20.641 -14.898 4.047 1 86.62 124 SER A C 1
ATOM 887 O O . SER A 1 124 ? -21.484 -14.172 3.531 1 86.62 124 SER A O 1
ATOM 889 N N . ASP A 1 125 ? -20.484 -16.125 3.766 1 90.19 125 ASP A N 1
ATOM 890 C CA . ASP A 1 125 ? -21.453 -16.906 3 1 90.19 125 ASP A CA 1
ATOM 891 C C . ASP A 1 125 ? -21.391 -18.375 3.375 1 90.19 125 ASP A C 1
ATOM 893 O O . ASP A 1 125 ? -20.75 -18.75 4.355 1 90.19 125 ASP A O 1
ATOM 897 N N . ASP A 1 126 ? -22.125 -19.219 2.648 1 90 126 ASP A N 1
ATOM 898 C CA . ASP A 1 126 ? -22.188 -20.609 3.045 1 90 126 ASP A CA 1
ATOM 899 C C . ASP A 1 126 ? -21.188 -21.453 2.252 1 90 126 ASP A C 1
ATOM 901 O O . ASP A 1 126 ? -20.938 -21.188 1.072 1 90 126 ASP A O 1
ATOM 905 N N . ALA A 1 127 ? -20.688 -22.469 3.002 1 92.25 127 ALA A N 1
ATOM 906 C CA . ALA A 1 127 ? -19.922 -23.5 2.314 1 92.25 127 ALA A CA 1
ATOM 907 C C . ALA A 1 127 ? -20.828 -24.359 1.42 1 92.25 127 ALA A C 1
ATOM 909 O O . ALA A 1 127 ? -22.016 -24.547 1.718 1 92.25 127 ALA A O 1
ATOM 910 N N . THR A 1 128 ? -20.281 -24.781 0.356 1 92.94 128 THR A N 1
ATOM 911 C CA . THR A 1 128 ? -21.031 -25.578 -0.614 1 92.94 128 THR A CA 1
ATOM 912 C C . THR A 1 128 ? -20.094 -26.531 -1.354 1 92.94 128 THR A C 1
ATOM 914 O O . THR A 1 128 ? -18.938 -26.719 -0.964 1 92.94 128 THR A O 1
ATOM 917 N N . THR A 1 129 ? -20.656 -27.266 -2.244 1 93 129 THR A N 1
ATOM 918 C CA . THR A 1 129 ? -19.875 -28.078 -3.166 1 93 129 THR A CA 1
ATOM 919 C C . THR A 1 129 ? -20.016 -27.562 -4.598 1 93 129 THR A C 1
ATOM 921 O O . THR A 1 129 ? -21.109 -27.203 -5.027 1 93 129 THR A O 1
ATOM 924 N N . ILE A 1 130 ? -18.922 -27.5 -5.203 1 92.75 130 ILE A N 1
ATOM 925 C CA . ILE A 1 130 ? -18.875 -26.922 -6.539 1 92.75 130 ILE A CA 1
ATOM 926 C C . ILE A 1 130 ? -18.375 -27.953 -7.543 1 92.75 130 ILE A C 1
ATOM 928 O O . ILE A 1 130 ? -17.375 -28.641 -7.293 1 92.75 130 ILE A O 1
ATOM 932 N N . THR A 1 131 ? -19.062 -28.031 -8.664 1 91.62 131 THR A N 1
ATOM 933 C CA . THR A 1 131 ? -18.656 -28.953 -9.727 1 91.62 131 THR A CA 1
ATOM 934 C C . THR A 1 131 ? -17.594 -28.312 -10.617 1 91.62 131 THR A C 1
ATOM 936 O O . THR A 1 131 ? -17.797 -27.219 -11.141 1 91.62 131 THR A O 1
ATOM 939 N N . LEU A 1 132 ? -16.5 -29.016 -10.727 1 94.12 132 LEU A N 1
ATOM 940 C CA . LEU A 1 132 ? -15.375 -28.578 -11.555 1 94.12 132 LEU A CA 1
ATOM 941 C C . LEU A 1 132 ? -15.133 -29.547 -12.703 1 94.12 132 LEU A C 1
ATOM 943 O O . LEU A 1 132 ? -15.695 -30.641 -12.719 1 94.12 132 LEU A O 1
ATOM 947 N N . ALA A 1 133 ? -14.43 -29.031 -13.711 1 93.75 133 ALA A N 1
ATOM 948 C CA . ALA A 1 133 ? -14.094 -29.859 -14.867 1 93.75 133 ALA A CA 1
ATOM 949 C C . ALA A 1 133 ? -12.68 -29.578 -15.352 1 93.75 133 ALA A C 1
ATOM 951 O O . ALA A 1 133 ? -12.234 -28.422 -15.359 1 93.75 133 ALA A O 1
ATOM 952 N N . ALA A 1 134 ? -12.016 -30.672 -15.695 1 93.56 134 ALA A N 1
ATOM 953 C CA . ALA A 1 134 ? -10.68 -30.594 -16.281 1 93.56 134 ALA A CA 1
ATOM 954 C C . ALA A 1 134 ? -10.367 -31.859 -17.094 1 93.56 134 ALA A C 1
ATOM 956 O O . ALA A 1 134 ? -11.242 -32.688 -17.297 1 93.56 134 ALA A O 1
ATOM 957 N N . SER A 1 135 ? -9.234 -31.875 -17.719 1 93.88 135 SER A N 1
ATOM 958 C CA . SER A 1 135 ? -8.805 -33.094 -18.438 1 93.88 135 SER A CA 1
ATOM 959 C C . SER A 1 135 ? -7.719 -33.812 -17.672 1 93.88 135 SER A C 1
ATOM 961 O O . SER A 1 135 ? -6.844 -33.188 -17.062 1 93.88 135 SER A O 1
ATOM 963 N N . THR A 1 136 ? -7.797 -35.094 -17.688 1 95.56 136 THR A N 1
ATOM 964 C CA . THR A 1 136 ? -6.641 -35.875 -17.234 1 95.56 136 THR A CA 1
ATOM 965 C C . THR A 1 136 ? -5.449 -35.656 -18.172 1 95.56 136 THR A C 1
ATOM 967 O O . THR A 1 136 ? -5.609 -35.188 -19.281 1 95.56 136 THR A O 1
ATOM 970 N N . THR A 1 137 ? -4.285 -36.031 -17.688 1 96.69 137 THR A N 1
ATOM 971 C CA . THR A 1 137 ? -3.096 -35.781 -18.5 1 96.69 137 THR A CA 1
ATOM 972 C C . THR A 1 137 ? -2.023 -36.844 -18.188 1 96.69 137 THR A C 1
ATOM 974 O O . THR A 1 137 ? -1.967 -37.344 -17.078 1 96.69 137 THR A O 1
ATOM 977 N N . ASP A 1 138 ? -1.208 -37.125 -19.156 1 94.75 138 ASP A N 1
ATOM 978 C CA . ASP A 1 138 ? -0.022 -37.969 -18.969 1 94.75 138 ASP A CA 1
ATOM 979 C C . ASP A 1 138 ? 1.229 -37.094 -18.812 1 94.75 138 ASP A C 1
ATOM 981 O O . ASP A 1 138 ? 2.35 -37.625 -18.828 1 94.75 138 ASP A O 1
ATOM 985 N N . GLY A 1 139 ? 1.009 -35.812 -18.703 1 95.19 139 GLY A N 1
ATOM 986 C CA . GLY A 1 139 ? 2.125 -34.875 -18.562 1 95.19 139 GLY A CA 1
ATOM 987 C C . GLY A 1 139 ? 2.547 -34.25 -19.875 1 95.19 139 GLY A C 1
ATOM 988 O O . GLY A 1 139 ? 3.289 -33.281 -19.891 1 95.19 139 GLY A O 1
ATOM 989 N N . GLN A 1 140 ? 2.102 -34.75 -20.984 1 94.81 140 GLN A N 1
ATOM 990 C CA . GLN A 1 140 ? 2.436 -34.25 -22.312 1 94.81 140 GLN A CA 1
ATOM 991 C C . GLN A 1 140 ? 1.225 -33.625 -22.984 1 94.81 140 GLN A C 1
ATOM 993 O O . GLN A 1 140 ? 1.35 -32.594 -23.641 1 94.81 140 GLN A O 1
ATOM 998 N N . ASN A 1 141 ? 0.118 -34.25 -22.797 1 95.75 141 ASN A N 1
ATOM 999 C CA . ASN A 1 141 ? -1.145 -33.812 -23.391 1 95.75 141 ASN A CA 1
ATOM 1000 C C . ASN A 1 141 ? -2.322 -34.094 -22.453 1 95.75 141 ASN A C 1
ATOM 1002 O O . ASN A 1 141 ? -2.238 -34.938 -21.562 1 95.75 141 ASN A O 1
ATOM 1006 N N . PRO A 1 142 ? -3.369 -33.344 -22.703 1 95.5 142 PRO A N 1
ATOM 1007 C CA . PRO A 1 142 ? -4.625 -33.812 -22.109 1 95.5 142 PRO A CA 1
ATOM 1008 C C . PRO A 1 142 ? -5.102 -35.125 -22.734 1 95.5 142 PRO A C 1
ATOM 1010 O O . PRO A 1 142 ? -4.879 -35.375 -23.922 1 95.5 142 PRO A O 1
ATOM 1013 N N . ILE A 1 143 ? -5.812 -35.938 -21.953 1 94.94 143 ILE A N 1
ATOM 1014 C CA . ILE A 1 143 ? -6.219 -37.25 -22.438 1 94.94 143 ILE A CA 1
ATOM 1015 C C . ILE A 1 143 ? -7.742 -37.312 -22.562 1 94.94 143 ILE A C 1
ATOM 1017 O O . ILE A 1 143 ? -8.273 -37.531 -23.641 1 94.94 143 ILE A O 1
ATOM 1021 N N . PHE A 1 144 ? -8.523 -37.156 -21.5 1 92.5 144 PHE A N 1
ATOM 1022 C CA . PHE A 1 144 ? -9.977 -37.125 -21.531 1 92.5 144 PHE A CA 1
ATOM 1023 C C . PHE A 1 144 ? -10.539 -36.219 -20.422 1 92.5 144 PHE A C 1
ATOM 1025 O O . PHE A 1 144 ? -9.906 -36.062 -19.391 1 92.5 144 PHE A O 1
ATOM 1032 N N . PRO A 1 145 ? -11.703 -35.688 -20.625 1 91.31 145 PRO A N 1
ATOM 1033 C CA . PRO A 1 145 ? -12.32 -34.812 -19.641 1 91.31 145 PRO A CA 1
ATOM 1034 C C . PRO A 1 145 ? -12.836 -35.531 -18.406 1 91.31 145 PRO A C 1
ATOM 1036 O O . PRO A 1 145 ? -13.305 -36.688 -18.516 1 91.31 145 PRO A O 1
ATOM 1039 N N . VAL A 1 146 ? -12.711 -34.938 -17.297 1 91.88 146 VAL A N 1
ATOM 1040 C CA . VAL A 1 146 ? -13.258 -35.469 -16.062 1 91.88 146 VAL A CA 1
ATOM 1041 C C . VAL A 1 146 ? -13.969 -34.375 -15.281 1 91.88 146 VAL A C 1
ATOM 1043 O O . VAL A 1 146 ? -13.617 -33.188 -15.406 1 91.88 146 VAL A O 1
ATOM 1046 N N . THR A 1 147 ? -15 -34.719 -14.508 1 92.5 147 THR A N 1
ATOM 1047 C CA . THR A 1 147 ? -15.734 -33.812 -13.641 1 92.5 147 THR A CA 1
ATOM 1048 C C . THR A 1 147 ? -15.664 -34.281 -12.188 1 92.5 147 THR A C 1
ATOM 1050 O O . THR A 1 147 ? -15.656 -35.5 -11.914 1 92.5 147 THR A O 1
ATOM 1053 N N . PHE A 1 148 ? -15.578 -33.406 -11.336 1 89.88 148 PHE A N 1
ATOM 1054 C CA . PHE A 1 148 ? -15.516 -33.719 -9.914 1 89.88 148 PHE A CA 1
ATOM 1055 C C . PHE A 1 148 ? -16.078 -32.594 -9.07 1 89.88 148 PHE A C 1
ATOM 1057 O O . PHE A 1 148 ? -16.266 -31.469 -9.57 1 89.88 148 PHE A O 1
ATOM 1064 N N . ARG A 1 149 ? -16.391 -32.938 -7.812 1 92.31 149 ARG A N 1
ATOM 1065 C CA . ARG A 1 149 ? -16.984 -31.953 -6.918 1 92.31 149 ARG A CA 1
ATOM 1066 C C . ARG A 1 149 ? -16.047 -31.625 -5.762 1 92.31 149 ARG A C 1
ATOM 1068 O O . ARG A 1 149 ? -15.57 -32.531 -5.066 1 92.31 149 ARG A O 1
ATOM 1075 N N . ALA A 1 150 ? -15.828 -30.359 -5.617 1 94.5 150 ALA A N 1
ATOM 1076 C CA . ALA A 1 150 ? -14.953 -29.891 -4.535 1 94.5 150 ALA A CA 1
ATOM 1077 C C . ALA A 1 150 ? -15.727 -29.016 -3.549 1 94.5 150 ALA A C 1
ATOM 1079 O O . ALA A 1 150 ? -16.688 -28.359 -3.922 1 94.5 150 ALA A O 1
ATOM 1080 N N . VAL A 1 151 ? -15.273 -29.125 -2.309 1 94.25 151 VAL A N 1
ATOM 1081 C CA . VAL A 1 151 ? -15.82 -28.219 -1.294 1 94.25 151 VAL A CA 1
ATOM 1082 C C . VAL A 1 151 ? -15.305 -26.812 -1.528 1 94.25 151 VAL A C 1
ATOM 1084 O O . VAL A 1 151 ? -14.117 -26.609 -1.797 1 94.25 151 VAL A O 1
ATOM 1087 N N . GLY A 1 152 ? -16.156 -25.859 -1.562 1 94.44 152 GLY A N 1
ATOM 1088 C CA . GLY A 1 152 ? -15.867 -24.438 -1.648 1 94.44 152 GLY A CA 1
ATOM 1089 C C . GLY A 1 152 ? -16.906 -23.578 -0.944 1 94.44 152 GLY A C 1
ATOM 1090 O O . GLY A 1 152 ? -17.547 -24.031 0.003 1 94.44 152 GLY A O 1
ATOM 1091 N N . SER A 1 153 ? -16.906 -22.344 -1.285 1 93.31 153 SER A N 1
ATOM 1092 C CA . SER A 1 153 ? -17.875 -21.438 -0.669 1 93.31 153 SER A CA 1
ATOM 1093 C C . SER A 1 153 ? -18.562 -20.578 -1.715 1 93.31 153 SER A C 1
ATOM 1095 O O . SER A 1 153 ? -18 -20.328 -2.789 1 93.31 153 SER A O 1
ATOM 1097 N N . CYS A 1 154 ? -19.766 -20.234 -1.34 1 93.88 154 CYS A N 1
ATOM 1098 C CA . CYS A 1 154 ? -20.422 -19.172 -2.08 1 93.88 154 CYS A CA 1
ATOM 1099 C C . CYS A 1 154 ? -19.875 -17.812 -1.663 1 93.88 154 CYS A C 1
ATOM 1101 O O . CYS A 1 154 ? -19.266 -17.672 -0.597 1 93.88 154 CYS A O 1
ATOM 1103 N N . ALA A 1 155 ? -19.984 -16.859 -2.564 1 94.19 155 ALA A N 1
ATOM 1104 C CA . ALA A 1 155 ? -19.594 -15.492 -2.283 1 94.19 155 ALA A CA 1
ATOM 1105 C C . ALA A 1 155 ? -20.5 -14.492 -3 1 94.19 155 ALA A C 1
ATOM 1107 O O . ALA A 1 155 ? -20.984 -14.766 -4.102 1 94.19 155 ALA A O 1
ATOM 1108 N N . PRO A 1 156 ? -20.734 -13.344 -2.334 1 92.31 156 PRO A N 1
ATOM 1109 C CA . PRO A 1 156 ? -21.453 -12.297 -3.07 1 92.31 156 PRO A CA 1
ATOM 1110 C C . PRO A 1 156 ? -20.672 -11.797 -4.281 1 92.31 156 PRO A C 1
ATOM 1112 O O . PRO A 1 156 ? -19.438 -11.742 -4.25 1 92.31 156 PRO A O 1
ATOM 1115 N N . GLY A 1 157 ? -21.422 -11.375 -5.32 1 92.94 157 GLY A N 1
ATOM 1116 C CA . GLY A 1 157 ? -20.828 -10.93 -6.57 1 92.94 157 GLY A CA 1
ATOM 1117 C C . GLY A 1 157 ? -19.891 -9.742 -6.398 1 92.94 157 GLY A C 1
ATOM 1118 O O . GLY A 1 157 ? -18.953 -9.562 -7.184 1 92.94 157 GLY A O 1
ATOM 1119 N N . GLU A 1 158 ? -20.078 -8.953 -5.383 1 87.94 158 GLU A N 1
ATOM 1120 C CA . GLU A 1 158 ? -19.297 -7.738 -5.16 1 87.94 158 GLU A CA 1
ATOM 1121 C C . GLU A 1 158 ? -17.812 -8.07 -4.938 1 87.94 158 GLU A C 1
ATOM 1123 O O . GLU A 1 158 ? -16.953 -7.223 -5.152 1 87.94 158 GLU A O 1
ATOM 1128 N N . LEU A 1 159 ? -17.531 -9.32 -4.516 1 91.81 159 LEU A N 1
ATOM 1129 C CA . LEU A 1 159 ? -16.141 -9.719 -4.254 1 91.81 159 LEU A CA 1
ATOM 1130 C C . LEU A 1 159 ? -15.367 -9.859 -5.555 1 91.81 159 LEU A C 1
ATOM 1132 O O . LEU A 1 159 ? -14.133 -9.945 -5.535 1 91.81 159 LEU A O 1
ATOM 1136 N N . LEU A 1 160 ? -16.047 -9.773 -6.746 1 94 160 LEU A N 1
ATOM 1137 C CA . LEU A 1 160 ? -15.383 -9.938 -8.031 1 94 160 LEU A CA 1
ATOM 1138 C C . LEU A 1 160 ? -14.875 -8.602 -8.555 1 94 160 LEU A C 1
ATOM 1140 O O . LEU A 1 160 ? -14.078 -8.562 -9.5 1 94 160 LEU A O 1
ATOM 1144 N N . GLU A 1 161 ? -15.289 -7.5 -8.031 1 84.19 161 GLU A N 1
ATOM 1145 C CA . GLU A 1 161 ? -15.164 -6.168 -8.617 1 84.19 161 GLU A CA 1
ATOM 1146 C C . GLU A 1 161 ? -13.711 -5.836 -8.945 1 84.19 161 GLU A C 1
ATOM 1148 O O . GLU A 1 161 ? -13.43 -5.195 -9.953 1 84.19 161 GLU A O 1
ATOM 1153 N N . SER A 1 162 ? -12.703 -6.219 -8.195 1 85.06 162 SER A N 1
ATOM 1154 C CA . SER A 1 162 ? -11.312 -5.867 -8.469 1 85.06 162 SER A CA 1
ATOM 1155 C C . SER A 1 162 ? -10.578 -7.016 -9.148 1 85.06 162 SER A C 1
ATOM 1157 O O . SER A 1 162 ? -9.383 -6.906 -9.438 1 85.06 162 SER A O 1
ATOM 1159 N N . LEU A 1 163 ? -11.297 -8.062 -9.422 1 94.12 163 LEU A N 1
ATOM 1160 C CA . LEU A 1 163 ? -10.695 -9.227 -10.078 1 94.12 163 LEU A CA 1
ATOM 1161 C C . LEU A 1 163 ? -10.812 -9.109 -11.594 1 94.12 163 LEU A C 1
ATOM 1163 O O . LEU A 1 163 ? -11.477 -8.211 -12.109 1 94.12 163 LEU A O 1
ATOM 1167 N N . PRO A 1 164 ? -10.016 -9.977 -12.344 1 95.44 164 PRO A N 1
ATOM 1168 C CA . PRO A 1 164 ? -10.148 -9.953 -13.805 1 95.44 164 PRO A CA 1
ATOM 1169 C C . PRO A 1 164 ? -11.594 -10.109 -14.266 1 95.44 164 PRO A C 1
ATOM 1171 O O . PRO A 1 164 ? -12.352 -10.891 -13.688 1 95.44 164 PRO A O 1
ATOM 1174 N N . ALA A 1 165 ? -11.891 -9.375 -15.328 1 92.94 165 ALA A N 1
ATOM 1175 C CA . ALA A 1 165 ? -13.234 -9.461 -15.875 1 92.94 165 ALA A CA 1
ATOM 1176 C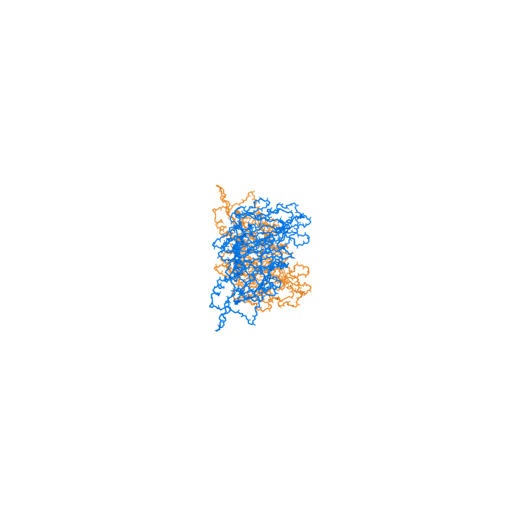 C . ALA A 1 165 ? -13.531 -10.875 -16.375 1 92.94 165 ALA A C 1
ATOM 1178 O O . ALA A 1 165 ? -12.68 -11.516 -17 1 92.94 165 ALA A O 1
ATOM 1179 N N . GLY A 1 166 ? -14.742 -11.344 -15.977 1 93.5 166 GLY A N 1
ATOM 1180 C CA . GLY A 1 166 ? -15.188 -12.617 -16.516 1 93.5 166 GLY A CA 1
ATOM 1181 C C . GLY A 1 166 ? -14.984 -13.781 -15.562 1 93.5 166 GLY A C 1
ATOM 1182 O O . GLY A 1 166 ? -15.547 -14.859 -15.758 1 93.5 166 GLY A O 1
ATOM 1183 N N . VAL A 1 167 ? -14.125 -13.562 -14.547 1 96.94 167 VAL A N 1
ATOM 1184 C CA . VAL A 1 167 ? -13.922 -14.664 -13.625 1 96.94 167 VAL A CA 1
ATOM 1185 C C . VAL A 1 167 ? -15.18 -14.883 -12.781 1 96.94 167 VAL A C 1
ATOM 1187 O O . VAL A 1 167 ? -15.891 -13.922 -12.461 1 96.94 167 VAL A O 1
ATOM 1190 N N . ALA A 1 168 ? -15.367 -16.125 -12.391 1 96.25 168 ALA A N 1
ATOM 1191 C CA . ALA A 1 168 ? -16.562 -16.469 -11.625 1 96.25 168 ALA A CA 1
ATOM 1192 C C . ALA A 1 168 ? -16.234 -16.609 -10.141 1 96.25 168 ALA A C 1
ATOM 1194 O O . ALA A 1 168 ? -17.141 -16.781 -9.312 1 96.25 168 ALA A O 1
ATOM 1195 N N . GLY A 1 169 ? -14.992 -16.625 -9.82 1 97.19 169 GLY A N 1
ATOM 1196 C CA . GLY A 1 169 ? -14.539 -16.828 -8.453 1 97.19 169 GLY A CA 1
ATOM 1197 C C . GLY A 1 169 ? -13.031 -16.953 -8.344 1 97.19 169 GLY A C 1
ATOM 1198 O O . GLY A 1 169 ? -12.289 -16.406 -9.164 1 97.19 169 GLY A O 1
ATOM 1199 N N . VAL A 1 170 ? -12.625 -17.609 -7.238 1 96.88 170 VAL A N 1
ATOM 1200 C CA . VAL A 1 170 ? -11.195 -17.734 -6.949 1 96.88 170 VAL A CA 1
ATOM 1201 C C . VAL A 1 170 ? -10.844 -19.188 -6.648 1 96.88 170 VAL A C 1
ATOM 1203 O O . VAL A 1 170 ? -11.57 -19.859 -5.918 1 96.88 170 VAL A O 1
ATOM 1206 N N . ALA A 1 171 ? -9.82 -19.641 -7.32 1 97.69 171 ALA A N 1
ATOM 1207 C CA . ALA A 1 171 ? -9.25 -20.953 -7.039 1 97.69 171 ALA A CA 1
ATOM 1208 C C . ALA A 1 171 ? -8.102 -20.859 -6.039 1 97.69 171 ALA A C 1
ATOM 1210 O O . ALA A 1 171 ? -7.008 -20.406 -6.387 1 97.69 171 ALA A O 1
ATOM 1211 N N . GLY A 1 172 ? -8.32 -21.344 -4.852 1 96.31 172 GLY A N 1
ATOM 1212 C CA . GLY A 1 172 ? -7.297 -21.297 -3.822 1 96.31 172 GLY A CA 1
ATOM 1213 C C . GLY A 1 172 ? -6.371 -22.5 -3.852 1 96.31 172 GLY A C 1
ATOM 1214 O O . GLY A 1 172 ? -6.828 -23.641 -3.834 1 96.31 172 GLY A O 1
ATOM 1215 N N . PHE A 1 173 ? -5.02 -22.203 -3.809 1 97.19 173 PHE A N 1
ATOM 1216 C CA . PHE A 1 173 ? -4.023 -23.25 -3.979 1 97.19 173 PHE A CA 1
ATOM 1217 C C . PHE A 1 173 ? -3.146 -23.375 -2.74 1 97.19 173 PHE A C 1
ATOM 1219 O O . PHE A 1 173 ? -2.115 -24.047 -2.768 1 97.19 173 PHE A O 1
ATOM 1226 N N . SER A 1 174 ? -3.531 -22.766 -1.633 1 94.44 174 SER A N 1
ATOM 1227 C CA . SER A 1 174 ? -2.646 -22.688 -0.475 1 94.44 174 SER A CA 1
ATOM 1228 C C . SER A 1 174 ? -2.359 -24.078 0.086 1 94.44 174 SER A C 1
ATOM 1230 O O . SER A 1 174 ? -2.746 -25.094 -0.508 1 94.44 174 SER A O 1
ATOM 1232 N N . ARG A 1 175 ? -1.668 -24.125 1.153 1 93.19 175 ARG A N 1
ATOM 1233 C CA . ARG A 1 175 ? -1.298 -25.391 1.775 1 93.19 175 ARG A CA 1
ATOM 1234 C C . ARG A 1 175 ? -2.391 -25.875 2.721 1 93.19 175 ARG A C 1
ATOM 1236 O O . ARG A 1 175 ? -2.236 -26.906 3.379 1 93.19 175 ARG A O 1
ATOM 1243 N N . LEU A 1 176 ? -3.424 -25.156 2.799 1 89.75 176 LEU A N 1
ATOM 1244 C CA . LEU A 1 176 ? -4.48 -25.469 3.756 1 89.75 176 LEU A CA 1
ATOM 1245 C C . LEU A 1 176 ? -5.305 -26.656 3.283 1 89.75 176 LEU A C 1
ATOM 1247 O O . LEU A 1 176 ? -5.324 -26.969 2.092 1 89.75 176 LEU A O 1
ATOM 1251 N N . PRO A 1 177 ? -6.012 -27.266 4.148 1 89.56 177 PRO A N 1
ATOM 1252 C CA . PRO A 1 177 ? -6.633 -28.562 3.865 1 89.56 177 PRO A CA 1
ATOM 1253 C C . PRO A 1 177 ? -7.719 -28.484 2.797 1 89.56 177 PRO A C 1
ATOM 1255 O O . PRO A 1 177 ? -7.988 -29.453 2.104 1 89.56 177 PRO A O 1
ATOM 1258 N N . LEU A 1 178 ? -8.289 -27.375 2.656 1 92.81 178 LEU A N 1
ATOM 1259 C CA . LEU A 1 178 ? -9.398 -27.312 1.711 1 92.81 178 LEU A CA 1
ATOM 1260 C C . LEU A 1 178 ? -8.977 -26.594 0.433 1 92.81 178 LEU A C 1
ATOM 1262 O O . LEU A 1 178 ? -9.828 -26.203 -0.373 1 92.81 178 LEU A O 1
ATOM 1266 N N . SER A 1 179 ? -7.691 -26.453 0.292 1 94.56 179 SER A N 1
ATOM 1267 C CA . SER A 1 179 ? -7.207 -25.922 -0.978 1 94.56 179 SER A CA 1
ATOM 1268 C C . SER A 1 179 ? -7.488 -26.875 -2.125 1 94.56 179 SER A C 1
ATOM 1270 O O . SER A 1 179 ? -7.668 -28.078 -1.905 1 94.56 179 SER A O 1
ATOM 1272 N N . LEU A 1 180 ? -7.512 -26.406 -3.328 1 96.75 180 LEU A N 1
ATOM 1273 C CA . LEU A 1 180 ? -7.879 -27.234 -4.477 1 96.75 180 LEU A CA 1
ATOM 1274 C C . LEU A 1 180 ? -6.855 -28.344 -4.703 1 96.75 180 LEU A C 1
ATOM 1276 O O . LEU A 1 180 ? -7.219 -29.5 -4.891 1 96.75 180 LEU A O 1
ATOM 1280 N N . PRO A 1 181 ? -5.551 -28.016 -4.648 1 97.44 181 PRO A N 1
ATOM 1281 C CA . PRO A 1 181 ? -4.594 -29.094 -4.848 1 97.44 181 PRO A CA 1
ATOM 1282 C C . PRO A 1 181 ? -4.777 -30.234 -3.846 1 97.44 181 PRO A C 1
ATOM 1284 O O . PRO A 1 181 ? -4.738 -31.406 -4.227 1 97.44 181 PRO A O 1
ATOM 1287 N N . THR A 1 182 ? -4.992 -29.922 -2.629 1 95.94 182 THR A N 1
ATOM 1288 C CA . THR A 1 182 ? -5.168 -30.938 -1.603 1 95.94 182 THR A CA 1
ATOM 1289 C C . THR A 1 182 ? -6.445 -31.734 -1.844 1 95.94 182 THR A C 1
ATOM 1291 O O . THR A 1 182 ? -6.457 -32.969 -1.701 1 95.94 182 THR A O 1
ATOM 1294 N N . GLN A 1 183 ? -7.5 -31.094 -2.182 1 96.06 183 GLN A N 1
ATOM 1295 C CA . GLN A 1 183 ? -8.742 -31.812 -2.477 1 96.06 183 GLN A CA 1
ATOM 1296 C C . GLN A 1 183 ? -8.586 -32.719 -3.701 1 96.06 183 GLN A C 1
ATOM 1298 O O . GLN A 1 183 ? -9.094 -33.812 -3.723 1 96.06 183 GLN A O 1
ATOM 1303 N N . PHE A 1 184 ? -7.902 -32.219 -4.703 1 96.44 184 PHE A N 1
ATOM 1304 C CA . PHE A 1 184 ? -7.699 -33 -5.91 1 96.44 184 PHE A CA 1
ATOM 1305 C C . PHE A 1 184 ? -6.914 -34.281 -5.598 1 96.44 184 PHE A C 1
ATOM 1307 O O . PHE A 1 184 ? -7.211 -35.344 -6.137 1 96.44 184 PHE A O 1
ATOM 1314 N N . ALA A 1 185 ? -5.926 -34.062 -4.785 1 96.81 185 ALA A N 1
ATOM 1315 C CA . ALA A 1 185 ? -5.141 -35.25 -4.402 1 96.81 185 ALA A CA 1
ATOM 1316 C C . ALA A 1 185 ? -6.027 -36.344 -3.799 1 96.81 185 ALA A C 1
ATOM 1318 O O . ALA A 1 185 ? -5.906 -37.5 -4.148 1 96.81 185 ALA A O 1
ATOM 1319 N N . SER A 1 186 ? -6.918 -35.906 -2.982 1 94.06 186 SER A N 1
ATOM 1320 C CA . SER A 1 186 ? -7.809 -36.875 -2.314 1 94.06 186 SER A CA 1
ATOM 1321 C C . SER A 1 186 ? -8.883 -37.375 -3.266 1 94.06 186 SER A C 1
ATOM 1323 O O . SER A 1 186 ? -9.141 -38.594 -3.328 1 94.06 186 SER A O 1
ATOM 1325 N N . LEU A 1 187 ? -9.539 -36.531 -4.035 1 93.69 187 LEU A N 1
ATOM 1326 C CA . LEU A 1 187 ? -10.672 -36.875 -4.895 1 93.69 187 LEU A CA 1
ATOM 1327 C C . LEU A 1 187 ? -10.242 -37.75 -6.051 1 93.69 187 LEU A C 1
ATOM 1329 O O . LEU A 1 187 ? -10.992 -38.625 -6.477 1 93.69 187 LEU A O 1
ATOM 1333 N N . LEU A 1 188 ? -9.023 -37.5 -6.492 1 93.31 188 LEU A N 1
ATOM 1334 C CA . LEU A 1 188 ? -8.586 -38.188 -7.703 1 93.31 188 LEU A CA 1
ATOM 1335 C C . LEU A 1 188 ? -7.562 -39.281 -7.367 1 93.31 188 LEU A C 1
ATOM 1337 O O . LEU A 1 188 ? -7.109 -40 -8.258 1 93.31 188 LEU A O 1
ATOM 1341 N N . LYS A 1 189 ? -7.223 -39.375 -6.129 1 94.69 189 LYS A N 1
ATOM 1342 C CA . LYS A 1 189 ? -6.262 -40.375 -5.648 1 94.69 189 LYS A CA 1
ATOM 1343 C C . LYS A 1 189 ? -4.926 -40.25 -6.375 1 94.69 189 LYS A C 1
ATOM 1345 O O . LYS A 1 189 ? -4.398 -41.219 -6.898 1 94.69 189 LYS A O 1
ATOM 1350 N N . VAL A 1 190 ? -4.492 -39.062 -6.438 1 96.38 190 VAL A N 1
ATOM 1351 C CA . VAL A 1 190 ? -3.199 -38.75 -7.039 1 96.38 190 VAL A CA 1
ATOM 1352 C C . VAL A 1 190 ? -2.291 -38.094 -5.996 1 96.38 190 VAL A C 1
ATOM 1354 O O . VAL A 1 190 ? -2.703 -37.875 -4.855 1 96.38 190 VAL A O 1
ATOM 1357 N N . ALA A 1 191 ? -1.073 -37.875 -6.387 1 96.56 191 ALA A N 1
ATOM 1358 C CA . ALA A 1 191 ? -0.121 -37.219 -5.488 1 96.56 191 ALA A CA 1
ATOM 1359 C C . ALA A 1 191 ? -0.584 -35.812 -5.117 1 96.56 191 ALA A C 1
ATOM 1361 O O . ALA A 1 191 ? -1.135 -35.094 -5.957 1 96.56 191 ALA A O 1
ATOM 1362 N N . ASN A 1 192 ? -0.355 -35.375 -3.867 1 97.69 192 ASN A N 1
ATOM 1363 C CA . ASN A 1 192 ? -0.633 -34 -3.439 1 97.69 192 ASN A CA 1
ATOM 1364 C C . ASN A 1 192 ? 0.482 -33.062 -3.855 1 97.69 192 ASN A C 1
ATOM 1366 O O . ASN A 1 192 ? 1.182 -32.5 -3.004 1 97.69 192 ASN A O 1
ATOM 1370 N N . GLU A 1 193 ? 0.614 -32.969 -5.07 1 97.75 193 GLU A N 1
ATOM 1371 C CA . GLU A 1 193 ? 1.601 -32.188 -5.785 1 97.75 193 GLU A CA 1
ATOM 1372 C C . GLU A 1 193 ? 0.967 -31.453 -6.969 1 97.75 193 GLU A C 1
ATOM 1374 O O . GLU A 1 193 ? 0.033 -31.953 -7.59 1 97.75 193 GLU A O 1
ATOM 1379 N N . PHE A 1 194 ? 1.467 -30.281 -7.195 1 98.31 194 PHE A N 1
ATOM 1380 C CA . PHE A 1 194 ? 1.007 -29.625 -8.414 1 98.31 194 PHE A CA 1
ATOM 1381 C C . PHE A 1 194 ? 2.135 -28.828 -9.062 1 98.31 194 PHE A C 1
ATOM 1383 O O . PHE A 1 194 ? 3.113 -28.484 -8.398 1 98.31 194 PHE A O 1
ATOM 1390 N N . ALA A 1 195 ? 2.037 -28.656 -10.336 1 98.56 195 ALA A N 1
ATOM 1391 C CA . ALA A 1 195 ? 2.949 -27.875 -11.156 1 98.56 195 ALA A CA 1
ATOM 1392 C C . ALA A 1 195 ? 2.24 -26.656 -11.742 1 98.56 195 ALA A C 1
ATOM 1394 O O . ALA A 1 195 ? 1.08 -26.734 -12.148 1 98.56 195 ALA A O 1
ATOM 1395 N N . LEU A 1 196 ? 2.896 -25.547 -11.664 1 98.62 196 LEU A N 1
ATOM 1396 C CA . LEU A 1 196 ? 2.371 -24.297 -12.18 1 98.62 196 LEU A CA 1
ATOM 1397 C C . LEU A 1 196 ? 3.371 -23.641 -13.133 1 98.62 196 LEU A C 1
ATOM 1399 O O . LEU A 1 196 ? 4.527 -23.422 -12.766 1 98.62 196 LEU A O 1
ATOM 1403 N N . CYS A 1 197 ? 3.002 -23.391 -14.312 1 98.69 197 CYS A N 1
ATOM 1404 C CA . CYS A 1 197 ? 3.793 -22.703 -15.328 1 98.69 197 CYS A CA 1
ATOM 1405 C C . CYS A 1 197 ? 3.035 -21.516 -15.898 1 98.69 197 CYS A C 1
ATOM 1407 O O . CYS A 1 197 ? 2.217 -21.672 -16.797 1 98.69 197 CYS A O 1
ATOM 1409 N N . LEU A 1 198 ? 3.367 -20.297 -15.375 1 98.69 198 LEU A N 1
ATOM 1410 C CA . LEU A 1 198 ? 2.643 -19.078 -15.727 1 98.69 198 LEU A CA 1
ATOM 1411 C C . LEU A 1 198 ? 3.107 -18.531 -17.078 1 98.69 198 LEU A C 1
ATOM 1413 O O . LEU A 1 198 ? 4.309 -18.469 -17.344 1 98.69 198 LEU A O 1
ATOM 1417 N N . PRO A 1 199 ? 2.16 -18.188 -17.906 1 98.06 199 PRO A N 1
ATOM 1418 C CA . PRO A 1 199 ? 2.512 -17.625 -19.203 1 98.06 199 PRO A CA 1
ATOM 1419 C C . PRO A 1 199 ? 2.75 -16.109 -19.141 1 98.06 199 PRO A C 1
ATOM 1421 O O . PRO A 1 199 ? 2.318 -15.453 -18.203 1 98.06 199 PRO A O 1
ATOM 1424 N N . SER A 1 200 ? 3.531 -15.688 -20.156 1 94.38 200 SER A N 1
ATOM 1425 C CA . SER A 1 200 ? 3.502 -14.25 -20.422 1 94.38 200 SER A CA 1
ATOM 1426 C C . SER A 1 200 ? 2.213 -13.844 -21.125 1 94.38 200 SER A C 1
ATOM 1428 O O . SER A 1 200 ? 1.404 -14.703 -21.484 1 94.38 200 SER A O 1
ATOM 1430 N N . GLY A 1 201 ? 1.968 -12.57 -21.25 1 90.81 201 GLY A N 1
ATOM 1431 C CA . GLY A 1 201 ? 0.735 -12.07 -21.844 1 90.81 201 GLY A CA 1
ATOM 1432 C C . GLY A 1 201 ? 0.461 -12.633 -23.219 1 90.81 201 GLY A C 1
ATOM 1433 O O . GLY A 1 201 ? 1.384 -12.805 -24.031 1 90.81 201 GLY A O 1
ATOM 1434 N N . GLY A 1 202 ? -0.823 -13.047 -23.5 1 88.44 202 GLY A N 1
ATOM 1435 C CA . GLY A 1 202 ? -1.258 -13.414 -24.828 1 88.44 202 GLY A CA 1
ATOM 1436 C C . GLY A 1 202 ? -1.134 -14.898 -25.109 1 88.44 202 GLY A C 1
ATOM 1437 O O . GLY A 1 202 ? -1.437 -15.359 -26.219 1 88.44 202 GLY A O 1
ATOM 1438 N N . SER A 1 203 ? -0.617 -15.625 -24.188 1 91.75 203 SER A N 1
ATOM 1439 C CA . SER A 1 203 ? -0.458 -17.062 -24.375 1 91.75 203 SER A CA 1
ATOM 1440 C C . SER A 1 203 ? -1.012 -17.844 -23.188 1 91.75 203 SER A C 1
ATOM 1442 O O . SER A 1 203 ? -1.413 -17.266 -22.188 1 91.75 203 SER A O 1
ATOM 1444 N N . ASP A 1 204 ? -1.065 -19.219 -23.453 1 95.19 204 ASP A N 1
ATOM 1445 C CA . ASP A 1 204 ? -1.581 -20.078 -22.391 1 95.19 204 ASP A CA 1
ATOM 1446 C C . ASP A 1 204 ? -0.441 -20.734 -21.609 1 95.19 204 ASP A C 1
ATOM 1448 O O . ASP A 1 204 ? 0.533 -21.203 -22.203 1 95.19 204 ASP A O 1
ATOM 1452 N N . GLY A 1 205 ? -0.564 -20.625 -20.312 1 98.38 205 GLY A N 1
ATOM 1453 C CA . GLY A 1 205 ? 0.236 -21.469 -19.438 1 98.38 205 GLY A CA 1
ATOM 1454 C C . GLY A 1 205 ? -0.491 -22.734 -19 1 98.38 205 GLY A C 1
ATOM 1455 O O . GLY A 1 205 ? -1.457 -23.156 -19.641 1 98.38 205 GLY A O 1
ATOM 1456 N N . VAL A 1 206 ? 0.029 -23.344 -17.938 1 98.12 206 VAL A N 1
ATOM 1457 C CA . VAL A 1 206 ? -0.53 -24.656 -17.594 1 98.12 206 VAL A CA 1
ATOM 1458 C C . VAL A 1 206 ? -0.351 -24.922 -16.109 1 98.12 206 VAL A C 1
ATOM 1460 O O . VAL A 1 206 ? 0.648 -24.516 -15.508 1 98.12 206 VAL A O 1
ATOM 1463 N N . ALA A 1 207 ? -1.315 -25.516 -15.555 1 98.25 207 ALA A N 1
ATOM 1464 C CA . ALA A 1 207 ? -1.247 -26.109 -14.219 1 98.25 207 ALA A CA 1
ATOM 1465 C C . ALA A 1 207 ? -1.552 -27.609 -14.273 1 98.25 207 ALA A C 1
ATOM 1467 O O . ALA A 1 207 ? -2.5 -28.031 -14.938 1 98.25 207 ALA A O 1
ATOM 1468 N N . VAL A 1 208 ? -0.752 -28.406 -13.641 1 98.12 208 VAL A N 1
ATOM 1469 C CA . VAL A 1 208 ? -0.958 -29.859 -13.547 1 98.12 208 VAL A CA 1
ATOM 1470 C C . VAL A 1 208 ? -1.059 -30.266 -12.078 1 98.12 208 VAL A C 1
ATOM 1472 O O . VAL A 1 208 ? -0.246 -29.844 -11.25 1 98.12 208 VAL A O 1
ATOM 1475 N N . PHE A 1 209 ? -2.053 -31.016 -11.805 1 98.06 209 PHE A N 1
ATOM 1476 C CA . PHE A 1 209 ? -2.273 -31.484 -10.438 1 98.06 209 PHE A CA 1
ATOM 1477 C C . PHE A 1 209 ? -2.131 -33 -10.352 1 98.06 209 PHE A C 1
ATOM 1479 O O . PHE A 1 209 ? -2.662 -33.719 -11.188 1 98.06 209 PHE A O 1
ATOM 1486 N N . GLY A 1 210 ? -1.429 -33.469 -9.32 1 97.19 210 GLY A N 1
ATOM 1487 C CA . GLY A 1 210 ? -1.379 -34.906 -9.086 1 97.19 210 GLY A CA 1
ATOM 1488 C C . GLY A 1 210 ? -0.036 -35.531 -9.43 1 97.19 210 GLY A C 1
ATOM 1489 O O . GLY A 1 210 ? 0.115 -36.75 -9.414 1 97.19 210 GLY A O 1
ATOM 1490 N N . GLY A 1 211 ? 0.858 -34.656 -9.844 1 94 211 GLY A N 1
ATOM 1491 C CA . GLY A 1 211 ? 2.195 -35.156 -10.141 1 94 211 GLY A CA 1
ATOM 1492 C C . GLY A 1 211 ? 2.34 -35.688 -11.555 1 94 211 GLY A C 1
ATOM 1493 O O . GLY A 1 211 ? 1.657 -35.219 -12.469 1 94 211 GLY A O 1
ATOM 1494 N N . GLY A 1 212 ? 3.414 -36.5 -11.758 1 90.69 212 GLY A N 1
ATOM 1495 C CA . GLY A 1 212 ? 3.68 -37.094 -13.062 1 90.69 212 GLY A CA 1
ATOM 1496 C C . GLY A 1 212 ? 4.652 -36.281 -13.891 1 90.69 212 GLY A C 1
ATOM 1497 O O . GLY A 1 212 ? 5.23 -35.312 -13.406 1 90.69 212 GLY A O 1
ATOM 1498 N N . PRO A 1 213 ? 4.824 -36.812 -15.047 1 94.94 213 PRO A N 1
ATOM 1499 C CA . PRO A 1 213 ? 5.727 -36.125 -15.953 1 94.94 213 PRO A CA 1
ATOM 1500 C C . PRO A 1 213 ? 5.18 -34.75 -16.375 1 94.94 213 PRO A C 1
ATOM 1502 O O . PRO A 1 213 ? 3.982 -34.5 -16.234 1 94.94 213 PRO A O 1
ATOM 1505 N N . PHE A 1 214 ? 6.074 -33.938 -16.75 1 97.25 214 PHE A N 1
ATOM 1506 C CA . PHE A 1 214 ? 5.75 -32.625 -17.297 1 97.25 214 PHE A CA 1
ATOM 1507 C C . PHE A 1 214 ? 6.633 -32.281 -18.5 1 97.25 214 PHE A C 1
ATOM 1509 O O . PHE A 1 214 ? 7.828 -32.031 -18.344 1 97.25 214 PHE A O 1
ATOM 1516 N N . GLN A 1 215 ? 5.988 -32.312 -19.641 1 96.88 215 GLN A N 1
ATOM 1517 C CA . GLN A 1 215 ? 6.758 -32.125 -20.859 1 96.88 215 GLN A CA 1
ATOM 1518 C C . GLN A 1 215 ? 6.312 -30.859 -21.609 1 96.88 215 GLN A C 1
ATOM 1520 O O . GLN A 1 215 ? 5.117 -30.578 -21.703 1 96.88 215 GLN A O 1
ATOM 1525 N N . LEU A 1 216 ? 7.273 -30.125 -22.094 1 97.12 216 LEU A N 1
ATOM 1526 C CA . LEU A 1 216 ? 7.035 -28.969 -22.953 1 97.12 216 LEU A CA 1
ATOM 1527 C C . LEU A 1 216 ? 7.586 -29.219 -24.359 1 97.12 216 LEU A C 1
ATOM 1529 O O . LEU A 1 216 ? 8.594 -29.906 -24.516 1 97.12 216 LEU A O 1
ATOM 1533 N N . LEU A 1 217 ? 6.871 -28.625 -25.281 1 94.62 217 LEU A N 1
ATOM 1534 C CA . LEU A 1 217 ? 7.371 -28.688 -26.641 1 94.62 217 LEU A CA 1
ATOM 1535 C C . LEU A 1 217 ? 8.656 -27.875 -26.797 1 94.62 217 LEU A C 1
ATOM 1537 O O . LEU A 1 217 ? 8.75 -26.75 -26.281 1 94.62 217 LEU A O 1
ATOM 1541 N N . ALA A 1 218 ? 9.539 -28.438 -27.234 1 92.69 218 ALA A N 1
ATOM 1542 C CA . ALA A 1 218 ? 10.859 -27.938 -27.625 1 92.69 218 ALA A CA 1
ATOM 1543 C C . ALA A 1 218 ? 11.469 -28.812 -28.719 1 92.69 218 ALA A C 1
ATOM 1545 O O . ALA A 1 218 ? 10.797 -29.688 -29.266 1 92.69 218 ALA A O 1
ATOM 1546 N N . ALA A 1 219 ? 12.594 -28.406 -29.219 1 89.12 219 ALA A N 1
ATOM 1547 C CA . ALA A 1 219 ? 13.281 -29.234 -30.219 1 89.12 219 ALA A CA 1
ATOM 1548 C C . ALA A 1 219 ? 14.578 -29.797 -29.656 1 89.12 219 ALA A C 1
ATOM 1550 O O . ALA A 1 219 ? 15.617 -29.141 -29.672 1 89.12 219 ALA A O 1
ATOM 1551 N N . PRO A 1 220 ? 14.492 -31.031 -29.109 1 89.62 220 PRO A N 1
ATOM 1552 C CA . PRO A 1 220 ? 13.375 -31.953 -28.891 1 89.62 220 PRO A CA 1
ATOM 1553 C C . PRO A 1 220 ? 12.539 -31.594 -27.672 1 89.62 220 PRO A C 1
ATOM 1555 O O . PRO A 1 220 ? 12.938 -30.719 -26.891 1 89.62 220 PRO A O 1
ATOM 1558 N N . PRO A 1 221 ? 11.375 -32.312 -27.516 1 92.56 221 PRO A N 1
ATOM 1559 C CA . PRO A 1 221 ? 10.578 -32.031 -26.312 1 92.56 221 PRO A CA 1
ATOM 1560 C C . PRO A 1 221 ? 11.367 -32.25 -25.031 1 92.56 221 PRO A C 1
ATOM 1562 O O . PRO A 1 221 ? 12.25 -33.094 -24.969 1 92.56 221 PRO A O 1
ATOM 1565 N N . VAL A 1 222 ? 11.031 -31.5 -24.062 1 95 222 VAL A N 1
ATOM 1566 C CA . VAL A 1 222 ? 11.82 -31.547 -22.844 1 95 222 VAL A CA 1
ATOM 1567 C C . VAL A 1 222 ? 10.938 -31.953 -21.672 1 95 222 VAL A C 1
ATOM 1569 O O . VAL A 1 222 ? 9.914 -31.312 -21.406 1 95 222 VAL A O 1
ATOM 1572 N N . GLU A 1 223 ? 11.305 -33.031 -21.047 1 95.62 223 GLU A N 1
ATOM 1573 C CA . GLU A 1 223 ? 10.688 -33.438 -19.797 1 95.62 223 GLU A CA 1
ATOM 1574 C C . GLU A 1 223 ? 11.375 -32.781 -18.609 1 95.62 223 GLU A C 1
ATOM 1576 O O . GLU A 1 223 ? 12.586 -32.906 -18.438 1 95.62 223 GLU A O 1
ATOM 1581 N N . LEU A 1 224 ? 10.57 -32.094 -17.734 1 96.56 224 LEU A N 1
ATOM 1582 C CA . LEU A 1 224 ? 11.188 -31.219 -16.734 1 96.56 224 LEU A CA 1
ATOM 1583 C C . LEU A 1 224 ? 10.953 -31.766 -15.328 1 96.56 224 LEU A C 1
ATOM 1585 O O . LEU A 1 224 ? 11.766 -31.531 -14.422 1 96.56 224 LEU A O 1
ATOM 1589 N N . ALA A 1 225 ? 9.867 -32.438 -15.062 1 96.06 225 ALA A N 1
ATOM 1590 C CA . ALA A 1 225 ? 9.43 -32.75 -13.711 1 96.06 225 ALA A CA 1
ATOM 1591 C C . ALA A 1 225 ? 10.438 -33.688 -13.023 1 96.06 225 ALA A C 1
ATOM 1593 O O . ALA A 1 225 ? 10.742 -33.5 -11.844 1 96.06 225 ALA A O 1
ATOM 1594 N N . GLY A 1 226 ? 10.938 -34.688 -13.734 1 93.31 226 GLY A N 1
ATOM 1595 C CA . GLY A 1 226 ? 11.875 -35.656 -13.156 1 93.31 226 GLY A CA 1
ATOM 1596 C C . GLY A 1 226 ? 13.102 -34.969 -12.547 1 93.31 226 GLY A C 1
ATOM 1597 O O . GLY A 1 226 ? 13.43 -35.219 -11.383 1 93.31 226 GLY A O 1
ATOM 1598 N N . ARG A 1 227 ? 13.719 -34.188 -13.273 1 92.19 227 ARG A N 1
ATOM 1599 C CA . ARG A 1 227 ? 14.922 -33.5 -12.82 1 92.19 227 ARG A CA 1
ATOM 1600 C C . ARG A 1 227 ? 14.609 -32.562 -11.656 1 92.19 227 ARG A C 1
ATOM 1602 O O . ARG A 1 227 ? 15.414 -32.438 -10.727 1 92.19 227 ARG A O 1
ATOM 1609 N N . LEU A 1 228 ? 13.5 -31.922 -11.695 1 95.81 228 LEU A N 1
ATOM 1610 C CA . LEU A 1 228 ? 13.133 -30.953 -10.664 1 95.81 228 LEU A CA 1
ATOM 1611 C C . LEU A 1 228 ? 12.852 -31.656 -9.336 1 95.81 228 LEU A C 1
ATOM 1613 O O . LEU A 1 228 ? 13.164 -31.125 -8.273 1 95.81 228 LEU A O 1
ATOM 1617 N N . ARG A 1 229 ? 12.352 -32.812 -9.438 1 94.62 229 ARG A N 1
ATOM 1618 C CA . ARG A 1 229 ? 12.016 -33.594 -8.234 1 94.62 229 ARG A CA 1
ATOM 1619 C C . ARG A 1 229 ? 13.281 -34.062 -7.523 1 94.62 229 ARG A C 1
ATOM 1621 O O . ARG A 1 229 ? 13.242 -34.406 -6.344 1 94.62 229 ARG A O 1
ATOM 1628 N N . GLU A 1 230 ? 14.383 -34.031 -8.211 1 93.38 230 GLU A N 1
ATOM 1629 C CA . GLU A 1 230 ? 15.633 -34.531 -7.645 1 93.38 230 GLU A CA 1
ATOM 1630 C C . GLU A 1 230 ? 16.266 -33.5 -6.707 1 93.38 230 GLU A C 1
ATOM 1632 O O . GLU A 1 230 ? 17.062 -33.875 -5.836 1 93.38 230 GLU A O 1
ATOM 1637 N N . ASN A 1 231 ? 15.938 -32.344 -6.898 1 91.44 231 ASN A N 1
ATOM 1638 C CA . ASN A 1 231 ? 16.578 -31.312 -6.09 1 91.44 231 ASN A CA 1
ATOM 1639 C C . ASN A 1 231 ? 15.562 -30.281 -5.586 1 91.44 231 ASN A C 1
ATOM 1641 O O . ASN A 1 231 ? 15.672 -29.094 -5.895 1 91.44 231 ASN A O 1
ATOM 1645 N N . PRO A 1 232 ? 14.695 -30.672 -4.746 1 96.31 232 PRO A N 1
ATOM 1646 C CA . PRO A 1 232 ? 13.695 -29.75 -4.23 1 96.31 232 PRO A CA 1
ATOM 1647 C C . PRO A 1 232 ? 14.25 -28.812 -3.154 1 96.31 232 PRO A C 1
ATOM 1649 O O . PRO A 1 232 ? 15.328 -29.078 -2.602 1 96.31 232 PRO A O 1
ATOM 1652 N N . LEU A 1 233 ? 13.68 -27.688 -2.941 1 97.88 233 LEU A N 1
ATOM 1653 C CA . LEU A 1 233 ? 13.977 -26.766 -1.861 1 97.88 233 LEU A CA 1
ATOM 1654 C C . LEU A 1 233 ? 12.875 -26.781 -0.809 1 97.88 233 LEU A C 1
ATOM 1656 O O . LEU A 1 233 ? 11.695 -26.922 -1.142 1 97.88 233 LEU A O 1
ATOM 1660 N N . PRO A 1 234 ? 13.234 -26.609 0.405 1 97.31 234 PRO A N 1
ATOM 1661 C CA . PRO A 1 234 ? 12.227 -26.656 1.462 1 97.31 234 PRO A CA 1
ATOM 1662 C C . PRO A 1 234 ? 11.305 -25.438 1.447 1 97.31 234 PRO A C 1
ATOM 1664 O O . PRO A 1 234 ? 11.75 -24.328 1.165 1 97.31 234 PRO A O 1
ATOM 1667 N N . LEU A 1 235 ? 10.039 -25.688 1.774 1 97.62 235 LEU A N 1
ATOM 1668 C CA . LEU A 1 235 ? 9.086 -24.625 2.076 1 97.62 235 LEU A CA 1
ATOM 1669 C C . LEU A 1 235 ? 9.055 -24.328 3.572 1 97.62 235 LEU A C 1
ATOM 1671 O O . LEU A 1 235 ? 9.266 -25.234 4.391 1 97.62 235 LEU A O 1
ATOM 1675 N N . LEU A 1 236 ? 8.836 -23.078 3.869 1 96.25 236 LEU A N 1
ATOM 1676 C CA . LEU A 1 236 ? 8.688 -22.672 5.262 1 96.25 236 LEU A CA 1
ATOM 1677 C C . LEU A 1 236 ? 7.219 -22.562 5.645 1 96.25 236 LEU A C 1
ATOM 1679 O O . LEU A 1 236 ? 6.383 -22.188 4.82 1 96.25 236 LEU A O 1
ATOM 1683 N N . LYS A 1 237 ? 7.012 -22.844 6.867 1 92.25 237 LYS A N 1
ATOM 1684 C CA . LYS A 1 237 ? 5.645 -22.75 7.367 1 92.25 237 LYS A CA 1
ATOM 1685 C C . LYS A 1 237 ? 5.395 -21.422 8.07 1 92.25 237 LYS A C 1
ATOM 1687 O O . LYS A 1 237 ? 6.125 -21.062 8.992 1 92.25 237 LYS A O 1
ATOM 1692 N N . HIS A 1 238 ? 4.445 -20.703 7.578 1 89.69 238 HIS A N 1
ATOM 1693 C CA . HIS A 1 238 ? 4 -19.5 8.258 1 89.69 238 HIS A CA 1
ATOM 1694 C C . HIS A 1 238 ? 3.031 -19.828 9.391 1 89.69 238 HIS A C 1
ATOM 1696 O O . HIS A 1 238 ? 2.174 -20.703 9.242 1 89.69 238 HIS A O 1
ATOM 1702 N N . PRO A 1 239 ? 3.129 -19.141 10.453 1 84.31 239 PRO A N 1
ATOM 1703 C CA . PRO A 1 239 ? 2.309 -19.5 11.609 1 84.31 239 PRO A CA 1
ATOM 1704 C C . PRO A 1 239 ? 0.831 -19.172 11.414 1 84.31 239 PRO A C 1
ATOM 1706 O O . PRO A 1 239 ? -0.031 -19.781 12.055 1 84.31 239 PRO A O 1
ATOM 1709 N N . TYR A 1 240 ? 0.532 -18.312 10.516 1 78.56 240 TYR A N 1
ATOM 1710 C CA . TYR A 1 240 ? -0.842 -17.828 10.539 1 78.56 240 TYR A CA 1
ATOM 1711 C C . TYR A 1 240 ? -1.5 -17.969 9.172 1 78.56 240 TYR A C 1
ATOM 1713 O O . TYR A 1 240 ? -2.697 -17.719 9.023 1 78.56 240 TYR A O 1
ATOM 1721 N N . ASN A 1 241 ? -0.757 -18.281 8.164 1 83.06 241 ASN A N 1
ATOM 1722 C CA . ASN A 1 241 ? -1.392 -18.422 6.859 1 83.06 241 ASN A CA 1
ATOM 1723 C C . ASN A 1 241 ? -0.812 -19.594 6.078 1 83.06 241 ASN A C 1
ATOM 1725 O O . ASN A 1 241 ? 0.177 -20.188 6.496 1 83.06 241 ASN A O 1
ATOM 1729 N N . GLY A 1 242 ? -1.487 -19.906 4.938 1 88.94 242 GLY A N 1
ATOM 1730 C CA . GLY A 1 242 ? -1.12 -21.094 4.172 1 88.94 242 GLY A CA 1
ATOM 1731 C C . GLY A 1 242 ? -0.28 -20.766 2.949 1 88.94 242 GLY A C 1
ATOM 1732 O O . GLY A 1 242 ? -0.205 -21.578 2.016 1 88.94 242 GLY A O 1
ATOM 1733 N N . GLY A 1 243 ? 0.32 -19.609 2.936 1 92.38 243 GLY A N 1
ATOM 1734 C CA . GLY A 1 243 ? 1.144 -19.234 1.796 1 92.38 243 GLY A CA 1
ATOM 1735 C C . GLY A 1 243 ? 2.393 -20.094 1.658 1 92.38 243 GLY A C 1
ATOM 1736 O O . GLY A 1 243 ? 2.809 -20.75 2.613 1 92.38 243 GLY A O 1
ATOM 1737 N N . TYR A 1 244 ? 2.93 -20.156 0.481 1 97 244 TYR A N 1
ATOM 1738 C CA . TYR A 1 244 ? 4.172 -20.859 0.219 1 97 244 TYR A CA 1
ATOM 1739 C C . TYR A 1 244 ? 5.379 -19.953 0.429 1 97 244 TYR A C 1
ATOM 1741 O O . TYR A 1 244 ? 5.758 -19.203 -0.469 1 97 244 TYR A O 1
ATOM 1749 N N . TYR A 1 245 ? 5.961 -20.109 1.634 1 96.31 245 TYR A N 1
ATOM 1750 C CA . TYR A 1 245 ? 7.148 -19.344 1.985 1 96.31 245 TYR A CA 1
ATOM 1751 C C . TYR A 1 245 ? 8.414 -20.141 1.703 1 96.31 245 TYR A C 1
ATOM 1753 O O . TYR A 1 245 ? 8.422 -21.375 1.818 1 96.31 245 TYR A O 1
ATOM 1761 N N . PHE A 1 246 ? 9.422 -19.453 1.312 1 97.38 246 PHE A N 1
ATOM 1762 C CA . PHE A 1 246 ? 10.703 -20.094 1.034 1 97.38 246 PHE A CA 1
ATOM 1763 C C . PHE A 1 246 ? 11.859 -19.203 1.479 1 97.38 246 PHE A C 1
ATOM 1765 O O . PHE A 1 246 ? 11.664 -18.031 1.782 1 97.38 246 PHE A O 1
ATOM 1772 N N . ASN A 1 247 ? 13.008 -19.781 1.514 1 97.19 247 ASN A N 1
ATOM 1773 C CA . ASN A 1 247 ? 14.141 -19.062 2.082 1 97.19 247 ASN A CA 1
ATOM 1774 C C . ASN A 1 247 ? 14.969 -18.375 1.002 1 97.19 247 ASN A C 1
ATOM 1776 O O . ASN A 1 247 ? 15.305 -18.984 -0.015 1 97.19 247 ASN A O 1
ATOM 1780 N N . ILE A 1 248 ? 15.188 -17.141 1.234 1 97.88 248 ILE A N 1
ATOM 1781 C CA . ILE A 1 248 ? 16.172 -16.359 0.486 1 97.88 248 ILE A CA 1
ATOM 1782 C C . ILE A 1 248 ? 17.344 -16 1.396 1 97.88 248 ILE A C 1
ATOM 1784 O O . ILE A 1 248 ? 17.141 -15.5 2.504 1 97.88 248 ILE A O 1
ATOM 1788 N N . THR A 1 249 ? 18.516 -16.266 0.924 1 96.62 249 THR A N 1
ATOM 1789 C CA . THR A 1 249 ? 19.688 -15.992 1.755 1 96.62 249 THR A CA 1
ATOM 1790 C C . THR A 1 249 ? 20.375 -14.695 1.333 1 96.62 249 THR A C 1
ATOM 1792 O O . THR A 1 249 ? 21.188 -14.148 2.076 1 96.62 249 THR A O 1
ATOM 1795 N N . GLY A 1 250 ? 20.047 -14.266 0.206 1 97.06 250 GLY A N 1
ATOM 1796 C CA . GLY A 1 250 ? 20.625 -13.031 -0.311 1 97.06 250 GLY A CA 1
ATOM 1797 C C . GLY A 1 250 ? 20.141 -12.688 -1.707 1 97.06 250 GLY A C 1
ATOM 1798 O O . GLY A 1 250 ? 19.438 -13.484 -2.338 1 97.06 250 GLY A O 1
ATOM 1799 N N . ILE A 1 251 ? 20.484 -11.516 -2.109 1 98.38 251 ILE A N 1
ATOM 1800 C CA . ILE A 1 251 ? 20.188 -11.047 -3.457 1 98.38 251 ILE A CA 1
ATOM 1801 C C . ILE A 1 251 ? 21.438 -10.398 -4.059 1 98.38 251 ILE A C 1
ATOM 1803 O O . ILE A 1 251 ? 22.203 -9.734 -3.352 1 98.38 251 ILE A O 1
ATOM 1807 N N . ALA A 1 252 ? 21.672 -10.641 -5.309 1 98.31 252 ALA A N 1
ATOM 1808 C CA . ALA A 1 252 ? 22.844 -10.086 -5.992 1 98.31 252 ALA A CA 1
ATOM 1809 C C . ALA A 1 252 ? 22.438 -9.461 -7.324 1 98.31 252 ALA A C 1
ATOM 1811 O O . ALA A 1 252 ? 21.406 -9.805 -7.898 1 98.31 252 ALA A O 1
ATOM 1812 N N . VAL A 1 253 ? 23.156 -8.508 -7.734 1 98.44 253 VAL A N 1
ATOM 1813 C CA . VAL A 1 253 ? 23.078 -7.914 -9.062 1 98.44 253 VAL A CA 1
ATOM 1814 C C . VAL A 1 253 ? 24.391 -8.133 -9.805 1 98.44 253 VAL A C 1
ATOM 1816 O O . VAL A 1 253 ? 25.453 -7.688 -9.352 1 98.44 253 VAL A O 1
ATOM 1819 N N . ASN A 1 254 ? 24.297 -8.812 -10.922 1 95.81 254 ASN A N 1
ATOM 1820 C CA . ASN A 1 254 ? 25.5 -9.156 -11.68 1 95.81 254 ASN A CA 1
ATOM 1821 C C . ASN A 1 254 ? 26.562 -9.812 -10.797 1 95.81 254 ASN A C 1
ATOM 1823 O O . ASN A 1 254 ? 27.719 -9.391 -10.789 1 95.81 254 ASN A O 1
ATOM 1827 N N . GLN A 1 255 ? 26.109 -10.672 -9.953 1 93.94 255 GLN A N 1
ATOM 1828 C CA . GLN A 1 255 ? 26.922 -11.547 -9.102 1 93.94 255 GLN A CA 1
ATOM 1829 C C . GLN A 1 255 ? 27.562 -10.766 -7.965 1 93.94 255 GLN A C 1
ATOM 1831 O O . GLN A 1 255 ? 28.422 -11.289 -7.254 1 93.94 255 GLN A O 1
ATOM 1836 N N . GLN A 1 256 ? 27.188 -9.562 -7.805 1 96.88 256 GLN A N 1
ATOM 1837 C CA . GLN A 1 256 ? 27.625 -8.781 -6.656 1 96.88 256 GLN A CA 1
ATOM 1838 C C . GLN A 1 256 ? 26.531 -8.695 -5.594 1 96.88 256 GLN A C 1
ATOM 1840 O O . GLN A 1 256 ? 25.422 -8.25 -5.871 1 96.88 256 GLN A O 1
ATOM 1845 N N . LEU A 1 257 ? 26.938 -9.039 -4.445 1 97.25 257 LEU A N 1
ATOM 1846 C CA . LEU A 1 257 ? 25.984 -9.078 -3.346 1 97.25 257 LEU A CA 1
ATOM 1847 C C . LEU A 1 257 ? 25.438 -7.684 -3.057 1 97.25 257 LEU A C 1
ATOM 1849 O O . LEU A 1 257 ? 26.188 -6.719 -2.975 1 97.25 257 LEU A O 1
ATOM 1853 N N . VAL A 1 258 ? 24.078 -7.555 -2.988 1 97.19 258 VAL A N 1
ATOM 1854 C CA . VAL A 1 258 ? 23.406 -6.316 -2.605 1 97.19 258 VAL A CA 1
ATOM 1855 C C . VAL A 1 258 ? 23.484 -6.133 -1.091 1 97.19 258 VAL A C 1
ATOM 1857 O O . VAL A 1 258 ? 23.203 -7.066 -0.333 1 97.19 258 VAL A O 1
ATOM 1860 N N . PRO A 1 259 ? 23.891 -5.012 -0.632 1 91.75 259 PRO A N 1
ATOM 1861 C CA . PRO A 1 259 ? 24.031 -4.797 0.81 1 91.75 259 PRO A CA 1
ATOM 1862 C C . PRO A 1 259 ? 22.688 -4.621 1.514 1 91.75 259 PRO A C 1
ATOM 1864 O O . PRO A 1 259 ? 22.266 -3.49 1.771 1 91.75 259 PRO A O 1
ATOM 1867 N N . THR A 1 260 ? 22.078 -5.711 1.884 1 89.94 260 THR A N 1
ATOM 1868 C CA . THR A 1 260 ? 20.859 -5.695 2.682 1 89.94 260 THR A CA 1
ATOM 1869 C C . THR A 1 260 ? 21.172 -5.953 4.152 1 89.94 260 THR A C 1
ATOM 1871 O O . THR A 1 260 ? 22.219 -6.535 4.48 1 89.94 260 THR A O 1
ATOM 1874 N N . PRO A 1 261 ? 20.312 -5.516 5.074 1 83.81 261 PRO A N 1
ATOM 1875 C CA . PRO A 1 261 ? 20.547 -5.789 6.492 1 83.81 261 PRO A CA 1
ATOM 1876 C C . PRO A 1 261 ? 20.547 -7.281 6.816 1 83.81 261 PRO A C 1
ATOM 1878 O O . PRO A 1 261 ? 19.875 -8.062 6.129 1 83.81 261 PRO A O 1
ATOM 1881 N N . PRO A 1 262 ? 21.281 -7.594 7.883 1 85.75 262 PRO A N 1
ATOM 1882 C CA . PRO A 1 262 ? 21.281 -9 8.281 1 85.75 262 PRO A CA 1
ATOM 1883 C C . PRO A 1 262 ? 19.891 -9.516 8.664 1 85.75 262 PRO A C 1
ATOM 1885 O O . PRO A 1 262 ? 19.141 -8.812 9.336 1 85.75 262 PRO A O 1
ATOM 1888 N N . GLY A 1 263 ? 19.578 -10.672 8.211 1 89.69 263 GLY A N 1
ATOM 1889 C CA . GLY A 1 263 ? 18.344 -11.336 8.594 1 89.69 263 GLY A CA 1
ATOM 1890 C C . GLY A 1 263 ? 17.125 -10.75 7.91 1 89.69 263 GLY A C 1
ATOM 1891 O O . GLY A 1 263 ? 15.992 -11.094 8.25 1 89.69 263 GLY A O 1
ATOM 1892 N N . VAL A 1 264 ? 17.281 -9.898 6.938 1 90.25 264 VAL A N 1
ATOM 1893 C CA . VAL A 1 264 ? 16.203 -9.125 6.328 1 90.25 264 VAL A CA 1
ATOM 1894 C C . VAL A 1 264 ? 15.227 -10.062 5.629 1 90.25 264 VAL A C 1
ATOM 1896 O O . VAL A 1 264 ? 14.039 -9.758 5.523 1 90.25 264 VAL A O 1
ATOM 1899 N N . PHE A 1 265 ? 15.695 -11.242 5.32 1 94.25 265 PHE A N 1
ATOM 1900 C CA . PHE A 1 265 ? 14.867 -12.164 4.547 1 94.25 265 PHE A CA 1
ATOM 1901 C C . PHE A 1 265 ? 14.234 -13.211 5.457 1 94.25 265 PHE A C 1
ATOM 1903 O O . PHE A 1 265 ? 13.422 -14.023 5.008 1 94.25 265 PHE A O 1
ATOM 1910 N N . ASP A 1 266 ? 14.547 -13.18 6.703 1 93.31 266 ASP A N 1
ATOM 1911 C CA . ASP A 1 266 ? 14.125 -14.234 7.621 1 93.31 266 ASP A CA 1
ATOM 1912 C C . ASP A 1 266 ? 12.625 -14.133 7.918 1 93.31 266 ASP A C 1
ATOM 1914 O O . ASP A 1 266 ? 12.086 -13.031 8.031 1 93.31 266 ASP A O 1
ATOM 1918 N N . LEU A 1 267 ? 12.039 -15.273 8.016 1 92.81 267 LEU A N 1
ATOM 1919 C CA . LEU A 1 267 ? 10.672 -15.359 8.516 1 92.81 267 LEU A CA 1
ATOM 1920 C C . LEU A 1 267 ? 10.656 -15.539 10.031 1 92.81 267 LEU A C 1
ATOM 1922 O O . LEU A 1 267 ? 11.227 -16.5 10.547 1 92.81 267 LEU A O 1
ATOM 1926 N N . ASP A 1 268 ? 10.031 -14.625 10.688 1 87.06 268 ASP A N 1
ATOM 1927 C CA . ASP A 1 268 ? 9.867 -14.781 12.125 1 87.06 268 ASP A CA 1
ATOM 1928 C C . ASP A 1 268 ? 8.812 -15.836 12.453 1 87.06 268 ASP A C 1
ATOM 1930 O O . ASP A 1 268 ? 7.633 -15.656 12.141 1 87.06 268 ASP A O 1
ATOM 1934 N N . ALA A 1 269 ? 9.227 -16.812 13.086 1 85.19 269 ALA A N 1
ATOM 1935 C CA . ALA A 1 269 ? 8.367 -17.984 13.312 1 85.19 269 ALA A CA 1
ATOM 1936 C C . ALA A 1 269 ? 7.246 -17.656 14.297 1 85.19 269 ALA A C 1
ATOM 1938 O O . ALA A 1 269 ? 6.227 -18.344 14.336 1 85.19 269 ALA A O 1
ATOM 1939 N N . SER A 1 270 ? 7.461 -16.719 15.094 1 80.69 270 SER A N 1
ATOM 1940 C CA . SER A 1 270 ? 6.469 -16.359 16.109 1 80.69 270 SER A CA 1
ATOM 1941 C C . SER A 1 270 ? 5.457 -15.359 15.562 1 80.69 270 SER A C 1
ATOM 1943 O O . SER A 1 270 ? 4.25 -15.609 15.578 1 80.69 270 SER A O 1
ATOM 1945 N N . SER A 1 271 ? 5.926 -14.297 14.969 1 74.69 271 SER A N 1
ATOM 1946 C CA . SER A 1 271 ? 5.039 -13.227 14.523 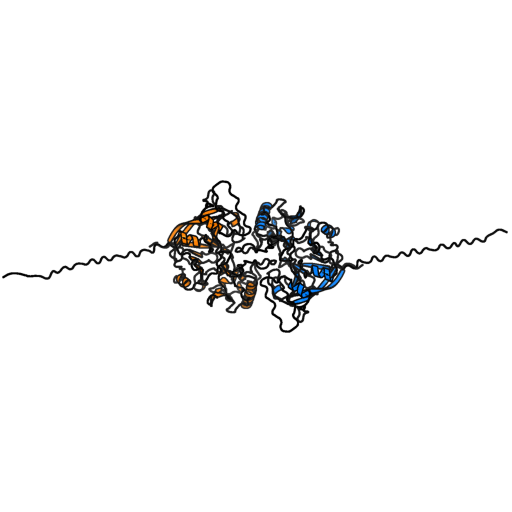1 74.69 271 SER A CA 1
ATOM 1947 C C . SER A 1 271 ? 4.59 -13.453 13.086 1 74.69 271 SER A C 1
ATOM 1949 O O . SER A 1 271 ? 3.576 -12.898 12.648 1 74.69 271 SER A O 1
ATOM 1951 N N . GLY A 1 272 ? 5.367 -14.195 12.367 1 83 272 GLY A N 1
ATOM 1952 C CA . GLY A 1 272 ? 5.074 -14.398 10.961 1 83 272 GLY A CA 1
ATOM 1953 C C . GLY A 1 272 ? 5.547 -13.25 10.078 1 83 272 GLY A C 1
ATOM 1954 O O . GLY A 1 272 ? 5.18 -13.172 8.906 1 83 272 GLY A O 1
ATOM 1955 N N . THR A 1 273 ? 6.281 -12.359 10.688 1 81.88 273 THR A N 1
ATOM 1956 C CA . THR A 1 273 ? 6.801 -11.234 9.922 1 81.88 273 THR A CA 1
ATOM 1957 C C . THR A 1 273 ? 8.039 -11.641 9.125 1 81.88 273 THR A C 1
ATOM 1959 O O . THR A 1 273 ? 8.852 -12.438 9.602 1 81.88 273 THR A O 1
ATOM 1962 N N . GLY A 1 274 ? 8.102 -11.07 7.926 1 87.81 274 GLY A N 1
ATOM 1963 C CA . GLY A 1 274 ? 9.266 -11.336 7.102 1 87.81 274 GLY A CA 1
ATOM 1964 C C . GLY A 1 274 ? 9.094 -12.539 6.188 1 87.81 274 GLY A C 1
ATOM 1965 O O . GLY A 1 274 ? 7.965 -12.898 5.84 1 87.81 274 GLY A O 1
ATOM 1966 N N . GLY A 1 275 ? 10.203 -12.977 5.652 1 93.25 275 GLY A N 1
ATOM 1967 C CA . GLY A 1 275 ? 10.195 -14.109 4.742 1 93.25 275 GLY A CA 1
ATOM 1968 C C . GLY A 1 275 ? 9.852 -13.727 3.314 1 93.25 275 GLY A C 1
ATOM 1969 O O . GLY A 1 275 ? 9.617 -12.555 3.02 1 93.25 275 GLY A O 1
ATOM 1970 N N . ALA A 1 276 ? 9.961 -14.758 2.504 1 96.12 276 ALA A N 1
ATOM 1971 C CA . ALA A 1 276 ? 9.594 -14.625 1.096 1 96.12 276 ALA A CA 1
ATOM 1972 C C . ALA A 1 276 ? 8.438 -15.555 0.737 1 96.12 276 ALA A C 1
ATOM 1974 O O . ALA A 1 276 ? 8.453 -16.734 1.091 1 96.12 276 ALA A O 1
ATOM 1975 N N . VAL A 1 277 ? 7.461 -15 0.039 1 96 277 VAL A N 1
ATOM 1976 C CA . VAL A 1 277 ? 6.277 -15.789 -0.273 1 96 277 VAL A CA 1
ATOM 1977 C C . VAL A 1 277 ? 5.945 -15.664 -1.758 1 96 277 VAL A C 1
ATOM 1979 O O . VAL A 1 277 ? 6.16 -14.609 -2.359 1 96 277 VAL A O 1
ATOM 1982 N N . PHE A 1 278 ? 5.422 -16.75 -2.354 1 97.56 278 PHE A N 1
ATOM 1983 C CA . PHE A 1 278 ? 4.941 -16.719 -3.729 1 97.56 278 PHE A CA 1
ATOM 1984 C C . PHE A 1 278 ? 3.555 -16.078 -3.803 1 97.56 278 PHE A C 1
ATOM 1986 O O . PHE A 1 278 ? 2.705 -16.344 -2.949 1 97.56 278 PHE A O 1
ATOM 1993 N N . SER A 1 279 ? 3.35 -15.305 -4.832 1 96.31 279 SER A N 1
ATOM 1994 C CA . SER A 1 279 ? 2.016 -14.742 -5 1 96.31 279 SER A CA 1
ATOM 1995 C C . SER A 1 279 ? 1.642 -14.625 -6.473 1 96.31 279 SER A C 1
ATOM 1997 O O . SER A 1 279 ? 2.391 -14.055 -7.27 1 96.31 279 SER A O 1
ATOM 1999 N N . THR A 1 280 ? 0.424 -15.133 -6.812 1 97.5 280 THR A N 1
ATOM 2000 C CA . THR A 1 280 ? -0.086 -14.984 -8.172 1 97.5 280 THR A CA 1
ATOM 2001 C C . THR A 1 280 ? -1.085 -13.836 -8.25 1 97.5 280 THR A C 1
ATOM 2003 O O . THR A 1 280 ? -1.618 -13.539 -9.32 1 97.5 280 THR A O 1
ATOM 2006 N N . VAL A 1 281 ? -1.32 -13.211 -7.145 1 95.12 281 VAL A N 1
ATOM 2007 C CA . VAL A 1 281 ? -2.262 -12.094 -7.152 1 95.12 281 VAL A CA 1
ATOM 2008 C C . VAL A 1 281 ? -1.512 -10.781 -6.945 1 95.12 281 VAL A C 1
ATOM 2010 O O . VAL A 1 281 ? -2.123 -9.75 -6.668 1 95.12 281 VAL A O 1
ATOM 2013 N N . THR A 1 282 ? -0.22 -10.867 -6.957 1 93.12 282 THR A N 1
ATOM 2014 C CA . THR A 1 282 ? 0.701 -9.734 -7.039 1 93.12 282 THR A CA 1
ATOM 2015 C C . THR A 1 282 ? 1.424 -9.727 -8.383 1 93.12 282 THR A C 1
ATOM 2017 O O . THR A 1 282 ? 2.23 -10.609 -8.664 1 93.12 282 THR A O 1
ATOM 2020 N N . PRO A 1 283 ? 1.14 -8.734 -9.164 1 94.88 283 PRO A N 1
ATOM 2021 C CA . PRO A 1 283 ? 1.665 -8.773 -10.531 1 94.88 283 PRO A CA 1
ATOM 2022 C C . PRO A 1 283 ? 3.191 -8.734 -10.578 1 94.88 283 PRO A C 1
ATOM 2024 O O . PRO A 1 283 ? 3.811 -9.508 -11.305 1 94.88 283 PRO A O 1
ATOM 2027 N N . TYR A 1 284 ? 3.773 -7.824 -9.766 1 96.31 284 TYR A N 1
ATOM 2028 C CA . TYR A 1 284 ? 5.219 -7.641 -9.734 1 96.31 284 TYR A CA 1
ATOM 2029 C C . TYR A 1 284 ? 5.77 -7.883 -8.336 1 96.31 284 TYR A C 1
ATOM 2031 O O . TYR A 1 284 ? 5.09 -7.625 -7.34 1 96.31 284 TYR A O 1
ATOM 2039 N N . THR A 1 285 ? 6.957 -8.336 -8.305 1 97.06 285 THR A N 1
ATOM 2040 C CA . THR A 1 285 ? 7.57 -8.617 -7.012 1 97.06 285 THR A CA 1
ATOM 2041 C C . THR A 1 285 ? 7.598 -7.359 -6.148 1 97.06 285 THR A C 1
ATOM 2043 O O . THR A 1 285 ? 8.039 -6.297 -6.598 1 97.06 285 THR A O 1
ATOM 2046 N N . ALA A 1 286 ? 7.062 -7.523 -5 1 93.94 286 ALA A N 1
ATOM 2047 C CA . ALA A 1 286 ? 7.039 -6.445 -4.016 1 93.94 286 ALA A CA 1
ATOM 2048 C C . ALA A 1 286 ? 8.039 -6.707 -2.889 1 93.94 286 ALA A C 1
ATOM 2050 O O . ALA A 1 286 ? 8.055 -7.797 -2.307 1 93.94 286 ALA A O 1
ATOM 2051 N N . LEU A 1 287 ? 8.852 -5.703 -2.604 1 92.81 287 LEU A N 1
ATOM 2052 C CA . LEU A 1 287 ? 9.906 -5.828 -1.605 1 92.81 287 LEU A CA 1
ATOM 2053 C C . LEU A 1 287 ? 9.719 -4.809 -0.488 1 92.81 287 LEU A C 1
ATOM 2055 O O . LEU A 1 287 ? 9.336 -3.662 -0.744 1 92.81 287 LEU A O 1
ATOM 2059 N N . ARG A 1 288 ? 9.953 -5.246 0.68 1 87.19 288 ARG A N 1
ATOM 2060 C CA . ARG A 1 288 ? 10.039 -4.285 1.776 1 87.19 288 ARG A CA 1
ATOM 2061 C C . ARG A 1 288 ? 11.109 -3.234 1.507 1 87.19 288 ARG A C 1
ATOM 2063 O O . ARG A 1 288 ? 12.086 -3.502 0.804 1 87.19 288 ARG A O 1
ATOM 2070 N N . TRP A 1 289 ? 11.031 -2.08 2.068 1 82.12 289 TRP A N 1
ATOM 2071 C CA . TRP A 1 289 ? 11.852 -0.938 1.694 1 82.12 289 TRP A CA 1
ATOM 2072 C C . TRP A 1 289 ? 13.336 -1.242 1.912 1 82.12 289 TRP A C 1
ATOM 2074 O O . TRP A 1 289 ? 14.188 -0.763 1.164 1 82.12 289 TRP A O 1
ATOM 2084 N N . ASP A 1 290 ? 13.703 -2.012 2.953 1 84.62 290 ASP A N 1
ATOM 2085 C CA . ASP A 1 290 ? 15.094 -2.264 3.316 1 84.62 290 ASP A CA 1
ATOM 2086 C C . ASP A 1 290 ? 15.711 -3.322 2.41 1 84.62 290 ASP A C 1
ATOM 2088 O O . ASP A 1 290 ? 16.906 -3.625 2.525 1 84.62 290 ASP A O 1
ATOM 2092 N N . ILE A 1 291 ? 14.891 -3.809 1.534 1 92.12 291 ILE A N 1
ATOM 2093 C CA . ILE A 1 291 ? 15.375 -4.672 0.462 1 92.12 291 ILE A CA 1
ATOM 2094 C C . ILE A 1 291 ? 15.281 -3.938 -0.874 1 92.12 291 ILE A C 1
ATOM 2096 O O . ILE A 1 291 ? 16.219 -3.967 -1.671 1 92.12 291 ILE A O 1
ATOM 2100 N N . TYR A 1 292 ? 14.141 -3.248 -1.055 1 94.31 292 TYR A N 1
ATOM 2101 C CA . TYR A 1 292 ? 13.844 -2.605 -2.328 1 94.31 292 TYR A CA 1
ATOM 2102 C C . TYR A 1 292 ? 14.898 -1.566 -2.682 1 94.31 292 TYR A C 1
ATOM 2104 O O . TYR A 1 292 ? 15.445 -1.581 -3.785 1 94.31 292 TYR A O 1
ATOM 2112 N N . TRP A 1 293 ? 15.219 -0.706 -1.851 1 88.44 293 TRP A N 1
ATOM 2113 C CA . TRP A 1 293 ? 16.062 0.433 -2.199 1 88.44 293 TRP A CA 1
ATOM 2114 C C . TRP A 1 293 ? 17.5 -0.009 -2.445 1 88.44 293 TRP A C 1
ATOM 2116 O O . TRP A 1 293 ? 18.125 0.399 -3.428 1 88.44 293 TRP A O 1
ATOM 2126 N N . PRO A 1 294 ? 18.078 -0.907 -1.505 1 91.12 294 PRO A N 1
ATOM 2127 C CA . PRO A 1 294 ? 19.406 -1.409 -1.847 1 91.12 294 PRO A CA 1
ATOM 2128 C C . PRO A 1 294 ? 19.438 -2.105 -3.205 1 91.12 294 PRO A C 1
ATOM 2130 O O . PRO A 1 294 ? 20.391 -1.907 -3.979 1 91.12 294 PRO A O 1
ATOM 2133 N N . LEU A 1 295 ? 18.453 -2.883 -3.545 1 96.88 295 LEU A N 1
ATOM 2134 C CA . LEU A 1 295 ? 18.406 -3.586 -4.82 1 96.88 295 LEU A CA 1
ATOM 2135 C C . LEU A 1 295 ? 18.266 -2.604 -5.98 1 96.88 295 LEU A C 1
ATOM 2137 O O . LEU A 1 295 ? 19.016 -2.676 -6.957 1 96.88 295 LEU A O 1
ATOM 2141 N N . ARG A 1 296 ? 17.281 -1.741 -5.848 1 95.25 296 ARG A N 1
ATOM 2142 C CA . ARG A 1 296 ? 17.047 -0.735 -6.879 1 95.25 296 ARG A CA 1
ATOM 2143 C C . ARG A 1 296 ? 18.297 0.08 -7.156 1 95.25 296 ARG A C 1
ATOM 2145 O O . ARG A 1 296 ? 18.641 0.332 -8.312 1 95.25 296 ARG A O 1
ATOM 2152 N N . ASN A 1 297 ? 18.984 0.507 -6.086 1 91.75 297 ASN A N 1
ATOM 2153 C CA . ASN A 1 297 ? 20.188 1.312 -6.238 1 91.75 297 ASN A CA 1
ATOM 2154 C C . ASN A 1 297 ? 21.312 0.518 -6.902 1 91.75 297 ASN A C 1
ATOM 2156 O O . ASN A 1 297 ? 22.031 1.044 -7.75 1 91.75 297 ASN A O 1
ATOM 2160 N N . ALA A 1 298 ? 21.5 -0.688 -6.465 1 96.88 298 ALA A N 1
ATOM 2161 C CA . ALA A 1 298 ? 22.5 -1.542 -7.09 1 96.88 298 ALA A CA 1
ATOM 2162 C C . ALA A 1 298 ? 22.203 -1.745 -8.57 1 96.88 298 ALA A C 1
ATOM 2164 O O . ALA A 1 298 ? 23.109 -1.694 -9.406 1 96.88 298 ALA A O 1
ATOM 2165 N N . PHE A 1 299 ? 20.969 -1.998 -8.93 1 98.06 299 PHE A N 1
ATOM 2166 C CA . PHE A 1 299 ? 20.562 -2.201 -10.312 1 98.06 299 PHE A CA 1
ATOM 2167 C C . PHE A 1 299 ? 20.75 -0.925 -11.125 1 98.06 299 PHE A C 1
ATOM 2169 O O . PHE A 1 299 ? 21.188 -0.972 -12.273 1 98.06 299 PHE A O 1
ATOM 2176 N N . ASP A 1 300 ? 20.359 0.167 -10.531 1 96.12 300 ASP A N 1
ATOM 2177 C CA . ASP A 1 300 ? 20.531 1.472 -11.164 1 96.12 300 ASP A CA 1
ATOM 2178 C C . ASP A 1 300 ? 22 1.719 -11.5 1 96.12 300 ASP A C 1
ATOM 2180 O O . ASP A 1 300 ? 22.328 2.16 -12.609 1 96.12 300 ASP A O 1
ATOM 2184 N N . ALA A 1 301 ? 22.859 1.431 -10.539 1 96.31 301 ALA A N 1
ATOM 2185 C CA . ALA A 1 301 ? 24.297 1.587 -10.766 1 96.31 301 ALA A CA 1
ATOM 2186 C C . ALA A 1 301 ? 24.781 0.674 -11.891 1 96.31 301 ALA A C 1
ATOM 2188 O O . ALA A 1 301 ? 25.547 1.099 -12.758 1 96.31 301 ALA A O 1
ATOM 2189 N N . ALA A 1 302 ? 24.281 -0.553 -11.922 1 97.75 302 ALA A N 1
ATOM 2190 C CA . ALA A 1 302 ? 24.719 -1.544 -12.906 1 97.75 302 ALA A CA 1
ATOM 2191 C C . ALA A 1 302 ? 24.203 -1.188 -14.305 1 97.75 302 ALA A C 1
ATOM 2193 O O . ALA A 1 302 ? 24.719 -1.695 -15.305 1 97.75 302 ALA A O 1
ATOM 2194 N N . THR A 1 303 ? 23.203 -0.36 -14.383 1 97.31 303 THR A N 1
ATOM 2195 C CA . THR A 1 303 ? 22.609 -0.001 -15.664 1 97.31 303 THR A CA 1
ATOM 2196 C C . THR A 1 303 ? 22.812 1.483 -15.961 1 97.31 303 THR A C 1
ATOM 2198 O O . THR A 1 303 ? 22.047 2.078 -16.719 1 97.31 303 THR A O 1
ATOM 2201 N N . SER A 1 304 ? 23.703 2.133 -15.305 1 95.12 304 SER A N 1
ATOM 2202 C CA . SER A 1 304 ? 23.922 3.574 -15.367 1 95.12 304 SER A CA 1
ATOM 2203 C C . SER A 1 304 ? 24.203 4.035 -16.797 1 95.12 304 SER A C 1
ATOM 2205 O O . SER A 1 304 ? 23.969 5.199 -17.125 1 95.12 304 SER A O 1
ATOM 2207 N N . GLY A 1 305 ? 24.578 3.211 -17.703 1 95.38 305 GLY A N 1
ATOM 2208 C CA . GLY A 1 305 ? 24.891 3.576 -19.078 1 95.38 305 GLY A CA 1
ATOM 2209 C C . GLY A 1 305 ? 23.672 3.57 -19.984 1 95.38 305 GLY A C 1
ATOM 2210 O O . GLY A 1 305 ? 23.766 3.951 -21.156 1 95.38 305 GLY A O 1
ATOM 2211 N N . ILE A 1 306 ? 22.625 3.17 -19.5 1 97.56 306 ILE A N 1
ATOM 2212 C CA . ILE A 1 306 ? 21.406 3.066 -20.297 1 97.56 306 ILE A CA 1
ATOM 2213 C C . ILE A 1 306 ? 20.531 4.301 -20.062 1 97.56 306 ILE A C 1
ATOM 2215 O O . ILE A 1 306 ? 20.281 4.688 -18.922 1 97.56 306 ILE A O 1
ATOM 2219 N N . ALA A 1 307 ? 20.016 4.863 -21.141 1 97.81 307 ALA A N 1
ATOM 2220 C CA . ALA A 1 307 ? 19.234 6.094 -21.062 1 97.81 307 ALA A CA 1
ATOM 2221 C C . ALA A 1 307 ? 17.953 5.883 -20.266 1 97.81 307 ALA A C 1
ATOM 2223 O O . ALA A 1 307 ? 17.203 4.945 -20.531 1 97.81 307 ALA A O 1
ATOM 2224 N N . ARG A 1 308 ? 17.719 6.766 -19.297 1 97.12 308 ARG A N 1
ATOM 2225 C CA . ARG A 1 308 ? 16.547 6.688 -18.422 1 97.12 308 ARG A CA 1
ATOM 2226 C C . ARG A 1 308 ? 15.328 7.336 -19.078 1 97.12 308 ARG A C 1
ATOM 2228 O O . ARG A 1 308 ? 15.469 8.156 -19.984 1 97.12 308 ARG A O 1
ATOM 2235 N N . ALA A 1 309 ? 14.227 6.859 -18.703 1 96.56 309 ALA A N 1
ATOM 2236 C CA . ALA A 1 309 ? 12.945 7.488 -19 1 96.56 309 ALA A CA 1
ATOM 2237 C C . ALA A 1 309 ? 12.266 7.984 -17.734 1 96.56 309 ALA A C 1
ATOM 2239 O O . ALA A 1 309 ? 12.703 7.668 -16.625 1 96.56 309 ALA A O 1
ATOM 2240 N N . ASP A 1 310 ? 11.234 8.812 -17.922 1 89.75 310 ASP A N 1
ATOM 2241 C CA . ASP A 1 310 ? 10.445 9.258 -16.781 1 89.75 310 ASP A CA 1
ATOM 2242 C C . ASP A 1 310 ? 9.789 8.078 -16.062 1 89.75 310 ASP A C 1
ATOM 2244 O O . ASP A 1 310 ? 9.406 7.094 -16.719 1 89.75 310 ASP A O 1
ATOM 2248 N N . LYS A 1 311 ? 9.672 8.234 -14.797 1 87.12 311 LYS A N 1
ATOM 2249 C CA . LYS A 1 311 ? 9.008 7.191 -14.016 1 87.12 311 LYS A CA 1
ATOM 2250 C C . LYS A 1 311 ? 7.559 7.012 -14.453 1 87.12 311 LYS A C 1
ATOM 2252 O O . LYS A 1 311 ? 6.891 7.977 -14.82 1 87.12 311 LYS A O 1
ATOM 2257 N N . VAL A 1 312 ? 7.16 5.797 -14.422 1 85.75 312 VAL A N 1
ATOM 2258 C CA . VAL A 1 312 ? 5.77 5.43 -14.656 1 85.75 312 VAL A CA 1
ATOM 2259 C C . VAL A 1 312 ? 5.246 4.613 -13.469 1 85.75 312 VAL A C 1
ATOM 2261 O O . VAL A 1 312 ? 5.777 3.545 -13.164 1 85.75 312 VAL A O 1
ATOM 2264 N N . GLU A 1 313 ? 4.203 5.219 -12.789 1 80.88 313 GLU A N 1
ATOM 2265 C CA . GLU A 1 313 ? 3.664 4.473 -11.656 1 80.8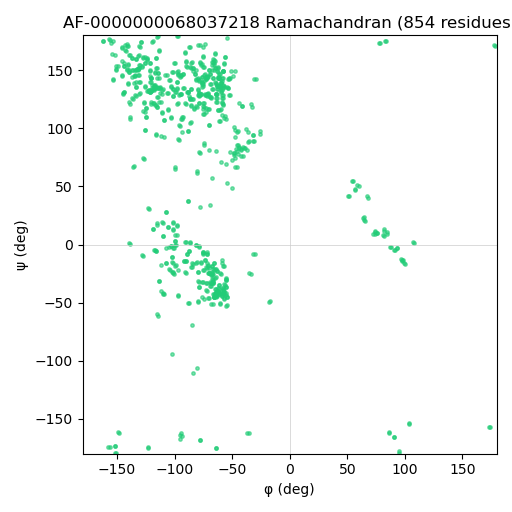8 313 GLU A CA 1
ATOM 2266 C C . GLU A 1 313 ? 3.256 3.061 -12.062 1 80.88 313 GLU A C 1
ATOM 2268 O O . GLU A 1 313 ? 2.674 2.865 -13.133 1 80.88 313 GLU A O 1
ATOM 2273 N N . PRO A 1 314 ? 3.613 2.014 -11.25 1 86.06 314 PRO A N 1
ATOM 2274 C CA . PRO A 1 314 ? 4.164 2.074 -9.891 1 86.06 314 PRO A CA 1
ATOM 2275 C C . PRO A 1 314 ? 5.684 1.935 -9.867 1 86.06 314 PRO A C 1
ATOM 2277 O O . PRO A 1 314 ? 6.27 1.733 -8.797 1 86.06 314 PRO A O 1
ATOM 2280 N N . PHE A 1 315 ? 6.281 2.111 -10.961 1 92.38 315 PHE A N 1
ATOM 2281 C CA . PHE A 1 315 ? 7.707 1.819 -11.078 1 92.38 315 PHE A CA 1
ATOM 2282 C C . PHE A 1 315 ? 8.539 3.078 -10.859 1 92.38 315 PHE A C 1
ATOM 2284 O O . PHE A 1 315 ? 8.164 4.164 -11.305 1 92.38 315 PHE A O 1
ATOM 2291 N N . ASP A 1 316 ? 9.695 2.896 -10.234 1 86.81 316 ASP A N 1
ATOM 2292 C CA . ASP A 1 316 ? 10.531 4.023 -9.844 1 86.81 316 ASP A CA 1
ATOM 2293 C C . ASP A 1 316 ? 11.68 4.219 -10.828 1 86.81 316 ASP A C 1
ATOM 2295 O O . ASP A 1 316 ? 12.289 5.289 -10.883 1 86.81 316 ASP A O 1
ATOM 2299 N N . LEU A 1 317 ? 12.023 3.207 -11.453 1 94.88 317 LEU A N 1
ATOM 2300 C CA . LEU A 1 317 ? 13.18 3.191 -12.328 1 94.88 317 LEU A CA 1
ATOM 2301 C C . LEU A 1 317 ? 12.805 2.703 -13.727 1 94.88 317 LEU A C 1
ATOM 2303 O O . LEU A 1 317 ? 12.383 1.556 -13.891 1 94.88 317 LEU A O 1
ATOM 2307 N N . CYS A 1 318 ? 12.922 3.605 -14.703 1 97.69 318 CYS A N 1
ATOM 2308 C CA . CYS A 1 318 ? 12.5 3.277 -16.062 1 97.69 318 CYS A CA 1
ATOM 2309 C C . CYS A 1 318 ? 13.555 3.705 -17.078 1 97.69 318 CYS A C 1
ATOM 2311 O O . CYS A 1 318 ? 14.406 4.543 -16.781 1 97.69 318 CYS A O 1
ATOM 2313 N N . TYR A 1 319 ? 13.492 3.119 -18.234 1 98.5 319 TYR A N 1
ATOM 2314 C CA . TYR A 1 319 ? 14.461 3.301 -19.312 1 98.5 319 TYR A CA 1
ATOM 2315 C C . TYR A 1 319 ? 13.75 3.602 -20.625 1 98.5 319 TYR A C 1
ATOM 2317 O O . TYR A 1 319 ? 12.602 3.207 -20.828 1 98.5 319 TYR A O 1
ATOM 2325 N N . GLN A 1 320 ? 14.469 4.266 -21.469 1 98.19 320 GLN A N 1
ATOM 2326 C CA . GLN A 1 320 ? 14.008 4.355 -22.859 1 98.19 320 GLN A CA 1
ATOM 2327 C C . GLN A 1 320 ? 14.117 3.006 -23.562 1 98.19 320 GLN A C 1
ATOM 2329 O O . GLN A 1 320 ? 15.188 2.393 -23.578 1 98.19 320 GLN A O 1
ATOM 2334 N N . ALA A 1 321 ? 13.062 2.602 -24.109 1 97.94 321 ALA A N 1
ATOM 2335 C CA . ALA A 1 321 ? 13.039 1.291 -24.75 1 97.94 321 ALA A CA 1
ATOM 2336 C C . ALA A 1 321 ? 14.109 1.195 -25.844 1 97.94 321 ALA A C 1
ATOM 2338 O O . ALA A 1 321 ? 14.75 0.153 -26 1 97.94 321 ALA A O 1
ATOM 2339 N N . SER A 1 322 ? 14.336 2.229 -26.562 1 97.5 322 SER A N 1
ATOM 2340 C CA . SER A 1 322 ? 15.266 2.27 -27.688 1 97.5 322 SER A CA 1
ATOM 2341 C C . SER A 1 322 ? 16.719 2.115 -27.203 1 97.5 322 SER A C 1
ATOM 2343 O O . SER A 1 322 ? 17.609 1.82 -28 1 97.5 322 SER A O 1
ATOM 2345 N N . ALA A 1 323 ? 16.906 2.346 -25.953 1 98.12 323 ALA A N 1
ATOM 2346 C CA . ALA A 1 323 ? 18.266 2.303 -25.422 1 98.12 323 ALA A CA 1
ATOM 2347 C C . ALA A 1 323 ? 18.625 0.896 -24.953 1 98.12 323 ALA A C 1
ATOM 2349 O O . ALA A 1 323 ? 19.766 0.634 -24.562 1 98.12 323 ALA A O 1
ATOM 2350 N N . LEU A 1 324 ? 17.672 0.054 -24.938 1 98.12 324 LEU A N 1
ATOM 2351 C CA . LEU A 1 324 ? 17.875 -1.293 -24.422 1 98.12 324 LEU A CA 1
ATOM 2352 C C . LEU A 1 324 ? 18.141 -2.281 -25.562 1 98.12 324 LEU A C 1
ATOM 2354 O O . LEU A 1 324 ? 17.5 -2.201 -26.609 1 98.12 324 LEU A O 1
ATOM 2358 N N . THR A 1 325 ? 19.047 -3.145 -25.312 1 97.19 325 THR A N 1
ATOM 2359 C CA . THR A 1 325 ? 19.25 -4.258 -26.234 1 97.19 325 THR A CA 1
ATOM 2360 C C . THR A 1 325 ? 18.375 -5.449 -25.844 1 97.19 325 THR A C 1
ATOM 2362 O O . THR A 1 325 ? 17.922 -5.543 -24.703 1 97.19 325 THR A O 1
ATOM 2365 N N . VAL A 1 326 ? 18.141 -6.297 -26.828 1 96 326 VAL A N 1
ATOM 2366 C CA . VAL A 1 326 ? 17.297 -7.461 -26.594 1 96 326 VAL A CA 1
ATOM 2367 C C . VAL A 1 326 ? 18.109 -8.742 -26.781 1 96 326 VAL A C 1
ATOM 2369 O O . VAL A 1 326 ? 18.875 -8.852 -27.734 1 96 326 VAL A O 1
ATOM 2372 N N . THR A 1 327 ? 17.906 -9.648 -25.859 1 95.75 327 THR A N 1
ATOM 2373 C CA . THR A 1 327 ? 18.531 -10.961 -25.922 1 95.75 327 THR A CA 1
ATOM 2374 C C . THR A 1 327 ? 17.469 -12.062 -25.891 1 95.75 327 THR A C 1
ATOM 2376 O O . THR A 1 327 ? 16.281 -11.781 -25.828 1 95.75 327 THR A O 1
ATOM 2379 N N . ARG A 1 328 ? 17.938 -13.266 -25.828 1 93.88 328 ARG A N 1
ATOM 2380 C CA . ARG A 1 328 ? 17.047 -14.414 -25.781 1 93.88 328 ARG A CA 1
ATOM 2381 C C . ARG A 1 328 ? 16.266 -14.445 -24.469 1 93.88 328 ARG A 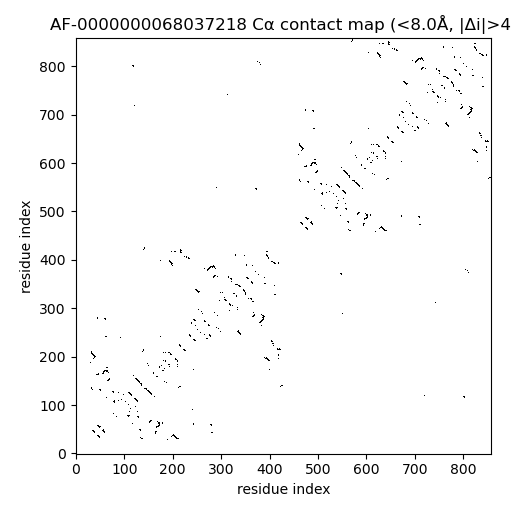C 1
ATOM 2383 O O . ARG A 1 328 ? 15.133 -14.93 -24.422 1 93.88 328 ARG A O 1
ATOM 2390 N N . VAL A 1 329 ? 16.859 -13.922 -23.469 1 96.62 329 VAL A N 1
ATOM 2391 C CA . VAL A 1 329 ? 16.234 -13.969 -22.156 1 96.62 329 VAL A CA 1
ATOM 2392 C C . VAL A 1 329 ? 15.727 -12.578 -21.781 1 96.62 329 VAL A C 1
ATOM 2394 O O . VAL A 1 329 ? 15.664 -12.242 -20.594 1 96.62 329 VAL A O 1
ATOM 2397 N N . GLY A 1 330 ? 15.391 -11.75 -22.781 1 96.81 330 GLY A N 1
ATOM 2398 C CA . GLY A 1 330 ? 14.812 -10.438 -22.547 1 96.81 330 GLY A CA 1
ATOM 2399 C C . GLY A 1 330 ? 15.805 -9.305 -22.734 1 96.81 330 GLY A C 1
ATOM 2400 O O . GLY A 1 330 ? 16.766 -9.438 -23.5 1 96.81 330 GLY A O 1
ATOM 2401 N N . TYR A 1 331 ? 15.547 -8.25 -22.078 1 98 331 TYR A N 1
ATOM 2402 C CA . TYR A 1 331 ? 16.391 -7.066 -22.25 1 98 331 TYR A CA 1
ATOM 2403 C C . TYR A 1 331 ? 17.797 -7.309 -21.719 1 98 331 TYR A C 1
ATOM 2405 O O . TYR A 1 331 ? 17.969 -8.016 -20.719 1 98 331 TYR A O 1
ATOM 2413 N N . GLY A 1 332 ? 18.734 -6.719 -22.469 1 97.56 332 GLY A N 1
ATOM 2414 C CA . GLY A 1 332 ? 20.141 -6.898 -22.109 1 97.56 332 GLY A CA 1
ATOM 2415 C C . GLY A 1 332 ? 20.578 -6.027 -20.953 1 97.56 332 GLY A C 1
ATOM 2416 O O . GLY A 1 332 ? 21.281 -5.027 -21.156 1 97.56 332 GLY A O 1
ATOM 2417 N N . VAL A 1 333 ? 20.25 -6.426 -19.797 1 98.12 333 VAL A N 1
ATOM 2418 C CA . VAL A 1 333 ? 20.656 -5.719 -18.578 1 98.12 333 VAL A CA 1
ATOM 2419 C C . VAL A 1 333 ? 21.281 -6.699 -17.594 1 98.12 333 VAL A C 1
ATOM 2421 O O . VAL A 1 333 ? 21.344 -7.902 -17.859 1 98.12 333 VAL A O 1
ATOM 2424 N N . ALA A 1 334 ? 21.812 -6.164 -16.484 1 96.94 334 ALA A N 1
ATOM 2425 C CA . ALA A 1 334 ? 22.406 -6.98 -15.438 1 96.94 334 ALA A CA 1
ATOM 2426 C C . ALA A 1 334 ? 21.391 -7.969 -14.867 1 96.94 334 ALA A C 1
ATOM 2428 O O . ALA A 1 334 ? 20.219 -7.633 -14.695 1 96.94 334 ALA A O 1
ATOM 2429 N N . ASN A 1 335 ? 21.875 -9.195 -14.594 1 97.81 335 ASN A N 1
ATOM 2430 C CA . ASN A 1 335 ? 21.016 -10.195 -13.969 1 97.81 335 ASN A CA 1
ATOM 2431 C C . ASN A 1 335 ? 20.828 -9.93 -12.477 1 97.81 335 ASN A C 1
ATOM 2433 O O . ASN A 1 335 ? 21.734 -9.422 -11.82 1 97.81 335 ASN A O 1
ATOM 2437 N N . ILE A 1 336 ? 19.688 -10.211 -12.039 1 98.69 336 ILE A N 1
ATOM 2438 C CA . ILE A 1 336 ? 19.453 -10.281 -10.602 1 98.69 336 ILE A CA 1
ATOM 2439 C C . ILE A 1 336 ? 19.438 -11.734 -10.141 1 98.69 336 ILE A C 1
ATOM 2441 O O . ILE A 1 336 ? 18.844 -12.594 -10.805 1 98.69 336 ILE A O 1
ATOM 2445 N N . GLU A 1 337 ? 20.109 -12.039 -9.094 1 98.31 337 GLU A N 1
ATOM 2446 C CA . GLU A 1 337 ? 20.125 -13.391 -8.539 1 98.31 337 GLU A CA 1
ATOM 2447 C C . GLU A 1 337 ? 19.484 -13.438 -7.16 1 98.31 337 GLU A C 1
ATOM 2449 O O . GLU A 1 337 ? 19.906 -12.734 -6.246 1 98.31 337 GLU A O 1
ATOM 2454 N N . LEU A 1 338 ? 18.438 -14.195 -7.074 1 98.38 338 LEU A N 1
ATOM 2455 C CA . LEU A 1 338 ? 17.953 -14.578 -5.75 1 98.38 338 LEU A CA 1
ATOM 2456 C C . LEU A 1 338 ? 18.719 -15.781 -5.219 1 98.38 338 LEU A C 1
ATOM 2458 O O . LEU A 1 338 ? 18.672 -16.859 -5.809 1 98.38 338 LEU A O 1
ATOM 2462 N N . MET A 1 339 ? 19.391 -15.562 -4.172 1 97.94 339 MET A N 1
ATOM 2463 C CA . MET A 1 339 ? 20.172 -16.641 -3.578 1 97.94 339 MET A CA 1
ATOM 2464 C C . MET A 1 339 ? 19.328 -17.469 -2.631 1 97.94 339 MET A C 1
ATOM 2466 O O . MET A 1 339 ? 18.672 -16.938 -1.734 1 97.94 339 MET A O 1
ATOM 2470 N N . LEU A 1 340 ? 19.344 -18.75 -2.93 1 97.5 340 LEU A N 1
ATOM 2471 C CA . LEU A 1 340 ? 18.484 -19.672 -2.197 1 97.5 340 LEU A CA 1
ATOM 2472 C C . LEU A 1 340 ? 19.312 -20.656 -1.386 1 97.5 340 LEU A C 1
ATOM 2474 O O . LEU A 1 340 ? 20.531 -20.547 -1.314 1 97.5 340 LEU A O 1
ATOM 2478 N N . ASP A 1 341 ? 18.609 -21.516 -0.679 1 92.44 341 ASP A N 1
ATOM 2479 C CA . ASP A 1 341 ? 19.266 -22.547 0.121 1 92.44 341 ASP A CA 1
ATOM 2480 C C . ASP A 1 341 ? 20.156 -23.438 -0.748 1 92.44 341 ASP A C 1
ATOM 2482 O O . ASP A 1 341 ? 19.891 -23.625 -1.934 1 92.44 341 ASP A O 1
ATOM 2486 N N . GLY A 1 342 ? 21.25 -23.953 -0.113 1 90.25 342 GLY A N 1
ATOM 2487 C CA . GLY A 1 342 ? 22.109 -24.906 -0.788 1 90.25 342 GLY A CA 1
ATOM 2488 C C . GLY A 1 342 ? 23 -24.266 -1.85 1 90.25 342 GLY A C 1
ATOM 2489 O O . GLY A 1 342 ? 23.516 -24.953 -2.729 1 90.25 342 GLY A O 1
ATOM 2490 N N . GLY A 1 343 ? 23.031 -23 -1.846 1 90.25 343 GLY A N 1
ATOM 2491 C CA . GLY A 1 343 ? 23.891 -22.312 -2.791 1 90.25 343 GLY A CA 1
ATOM 2492 C C . GLY A 1 343 ? 23.266 -22.172 -4.168 1 90.25 343 GLY A C 1
ATOM 2493 O O . GLY A 1 343 ? 23.953 -21.828 -5.133 1 90.25 343 GLY A O 1
ATOM 2494 N N . ARG A 1 344 ? 22.047 -22.406 -4.285 1 93.94 344 ARG A N 1
ATOM 2495 C CA . ARG A 1 344 ? 21.344 -22.281 -5.559 1 93.94 344 ARG A CA 1
ATOM 2496 C C . ARG A 1 344 ? 20.922 -20.828 -5.801 1 93.94 344 ARG A C 1
ATOM 2498 O O . ARG A 1 344 ? 20.625 -20.094 -4.855 1 93.94 344 ARG A O 1
ATOM 2505 N N . ASN A 1 345 ? 20.875 -20.484 -7.078 1 96.06 345 ASN A N 1
ATOM 2506 C CA . ASN A 1 345 ? 20.438 -19.156 -7.465 1 96.06 345 ASN A CA 1
ATOM 2507 C C . ASN A 1 345 ? 19.234 -19.219 -8.406 1 96.06 345 ASN A C 1
ATOM 2509 O O . ASN A 1 345 ? 19.188 -20.062 -9.305 1 96.06 345 ASN A O 1
ATOM 2513 N N . TRP A 1 346 ? 18.297 -18.469 -8.133 1 97.88 346 TRP A N 1
ATOM 2514 C CA . TRP A 1 346 ? 17.266 -18.172 -9.109 1 97.88 346 TRP A CA 1
ATOM 2515 C C . TRP A 1 346 ? 17.594 -16.891 -9.875 1 97.88 346 TRP A C 1
ATOM 2517 O O . TRP A 1 346 ? 17.438 -15.789 -9.344 1 97.88 346 TRP A O 1
ATOM 2527 N N . THR A 1 347 ? 17.953 -17.047 -11.094 1 98 347 THR A N 1
ATOM 2528 C CA . THR A 1 347 ? 18.406 -15.93 -11.906 1 98 347 THR A CA 1
ATOM 2529 C C . THR A 1 347 ? 17.234 -15.25 -12.602 1 98 347 THR A C 1
ATOM 2531 O O . THR A 1 347 ? 16.391 -15.922 -13.211 1 98 347 THR A O 1
ATOM 2534 N N . LEU A 1 348 ? 17.219 -13.969 -12.484 1 98.38 348 LEU A N 1
ATOM 2535 C CA . LEU A 1 348 ? 16.203 -13.125 -13.117 1 98.38 348 LEU A CA 1
ATOM 2536 C C . LEU A 1 348 ? 16.844 -12.203 -14.148 1 98.38 348 LEU A C 1
ATOM 2538 O O . LEU A 1 348 ? 17.281 -11.094 -13.812 1 98.38 348 LEU A O 1
ATOM 2542 N N . PRO A 1 349 ? 16.844 -12.633 -15.398 1 98.19 349 PRO A N 1
ATOM 2543 C CA . PRO A 1 349 ? 17.375 -11.766 -16.438 1 98.19 349 PRO A CA 1
ATOM 2544 C C . PRO A 1 349 ? 16.406 -10.656 -16.859 1 98.19 349 PRO A C 1
ATOM 2546 O O . PRO A 1 349 ? 15.438 -10.391 -16.141 1 98.19 349 PRO A O 1
ATOM 2549 N N . GLY A 1 350 ? 16.688 -9.992 -17.906 1 98.12 350 GLY A N 1
ATOM 2550 C CA . GLY A 1 350 ? 15.906 -8.859 -18.359 1 98.12 350 GLY A CA 1
ATOM 2551 C C . GLY A 1 350 ? 14.438 -9.188 -18.547 1 98.12 350 GLY A C 1
ATOM 2552 O O . GLY A 1 350 ? 13.57 -8.344 -18.312 1 98.12 350 GLY A O 1
ATOM 2553 N N . ALA A 1 351 ? 14.148 -10.43 -18.891 1 97.75 351 ALA A N 1
ATOM 2554 C CA . ALA A 1 351 ? 12.773 -10.859 -19.109 1 97.75 351 ALA A CA 1
ATOM 2555 C C . ALA A 1 351 ? 11.984 -10.867 -17.812 1 97.75 351 ALA A C 1
ATOM 2557 O O . ALA A 1 351 ? 10.758 -10.711 -17.812 1 97.75 351 ALA A O 1
ATOM 2558 N N . SER A 1 352 ? 12.727 -11.039 -16.719 1 98 352 SER A N 1
ATOM 2559 C CA . SER A 1 352 ? 12.102 -11.148 -15.406 1 98 352 SER A CA 1
ATOM 2560 C C . SER A 1 352 ? 12.273 -9.859 -14.602 1 98 352 SER A C 1
ATOM 2562 O O . SER A 1 352 ? 11.523 -9.602 -13.664 1 98 352 SER A O 1
ATOM 2564 N N . SER A 1 353 ? 13.297 -9.062 -14.992 1 98.5 353 SER A N 1
ATOM 2565 C CA . SER A 1 353 ? 13.625 -7.922 -14.141 1 98.5 353 SER A CA 1
ATOM 2566 C C . SER A 1 353 ? 13.016 -6.637 -14.695 1 98.5 353 SER A C 1
ATOM 2568 O O . SER A 1 353 ? 12.914 -5.637 -13.977 1 98.5 353 SER A O 1
ATOM 2570 N N . LEU A 1 354 ? 12.641 -6.66 -15.969 1 98.62 354 LEU A N 1
ATOM 2571 C CA . LEU A 1 354 ? 12.078 -5.473 -16.609 1 98.62 354 LEU A CA 1
ATOM 2572 C C . LEU A 1 354 ? 10.711 -5.777 -17.203 1 98.62 354 LEU A C 1
ATOM 2574 O O . LEU A 1 354 ? 10.375 -6.941 -17.438 1 98.62 354 LEU A O 1
ATOM 2578 N N . VAL A 1 355 ? 9.961 -4.754 -17.406 1 97.75 355 VAL A N 1
ATOM 2579 C CA . VAL A 1 355 ? 8.656 -4.871 -18.047 1 97.75 355 VAL A CA 1
ATOM 2580 C C . VAL A 1 355 ? 8.398 -3.652 -18.938 1 97.75 355 VAL A C 1
ATOM 2582 O O . VAL A 1 355 ? 8.664 -2.518 -18.531 1 97.75 355 VAL A O 1
ATOM 2585 N N . GLN A 1 356 ? 8 -3.91 -20.094 1 96.5 356 GLN A N 1
ATOM 2586 C CA . GLN A 1 356 ? 7.633 -2.814 -20.984 1 96.5 356 GLN A CA 1
ATOM 2587 C C . GLN A 1 356 ? 6.246 -2.271 -20.656 1 96.5 356 GLN A C 1
ATOM 2589 O O . GLN A 1 356 ? 5.258 -3.006 -20.688 1 96.5 356 GLN A O 1
ATOM 2594 N N . VAL A 1 357 ? 6.137 -1.007 -20.344 1 94.44 357 VAL A N 1
ATOM 2595 C CA . VAL A 1 357 ? 4.879 -0.44 -19.875 1 94.44 357 VAL A CA 1
ATOM 2596 C C . VAL A 1 357 ? 4.195 0.316 -21.016 1 94.44 357 VAL A C 1
ATOM 2598 O O . VAL A 1 357 ? 2.982 0.536 -20.984 1 94.44 357 VAL A O 1
ATOM 2601 N N . ASN A 1 358 ? 4.887 0.769 -21.953 1 92.81 358 ASN A N 1
ATOM 2602 C CA . ASN A 1 358 ? 4.406 1.336 -23.219 1 92.81 358 ASN A CA 1
ATOM 2603 C C . ASN A 1 358 ? 5.465 1.237 -24.312 1 92.81 358 ASN A C 1
ATOM 2605 O O . ASN A 1 358 ? 6.512 0.621 -24.125 1 92.81 358 ASN A O 1
ATOM 2609 N N . ASN A 1 359 ? 5.172 1.827 -25.438 1 93.62 359 ASN A N 1
ATOM 2610 C CA . ASN A 1 359 ? 6.027 1.626 -26.609 1 93.62 359 ASN A CA 1
ATOM 2611 C C . ASN A 1 359 ? 7.418 2.221 -26.391 1 93.62 359 ASN A C 1
ATOM 2613 O O . ASN A 1 359 ? 8.398 1.751 -26.969 1 93.62 359 ASN A O 1
ATOM 2617 N N . GLN A 1 360 ? 7.551 3.146 -25.5 1 96.56 360 GLN A N 1
ATOM 2618 C CA . GLN A 1 360 ? 8.805 3.885 -25.422 1 96.56 360 GLN A CA 1
ATOM 2619 C C . GLN A 1 360 ? 9.492 3.666 -24.078 1 96.56 360 GLN A C 1
ATOM 2621 O O . GLN A 1 360 ? 10.633 4.102 -23.875 1 96.56 360 GLN A O 1
ATOM 2626 N N . THR A 1 361 ? 8.805 2.938 -23.203 1 97.69 361 THR A N 1
ATOM 2627 C CA . THR A 1 361 ? 9.312 2.932 -21.844 1 97.69 361 THR A CA 1
ATOM 2628 C C . THR A 1 361 ? 9.344 1.512 -21.281 1 97.69 361 THR A C 1
ATOM 2630 O O . THR A 1 361 ? 8.359 0.771 -21.406 1 97.69 361 THR A O 1
ATOM 2633 N N . VAL A 1 362 ? 10.469 1.103 -20.75 1 98.5 362 VAL A N 1
ATOM 2634 C CA . VAL A 1 362 ? 10.672 -0.154 -20.047 1 98.5 362 VAL A CA 1
ATOM 2635 C C . VAL A 1 362 ? 11.078 0.132 -18.594 1 98.5 362 VAL A C 1
ATOM 2637 O O . VAL A 1 362 ? 11.914 1.001 -18.344 1 98.5 362 VAL A O 1
ATOM 2640 N N . CYS A 1 363 ? 10.484 -0.568 -17.688 1 98.5 363 CYS A N 1
ATOM 2641 C CA . CYS A 1 363 ? 10.742 -0.202 -16.297 1 98.5 363 CYS A CA 1
ATOM 2642 C C . CYS A 1 363 ? 11.234 -1.404 -15.5 1 98.5 363 CYS A C 1
ATOM 2644 O O . CYS A 1 363 ? 11 -2.551 -15.891 1 98.5 363 CYS A O 1
ATOM 2646 N N . PHE A 1 364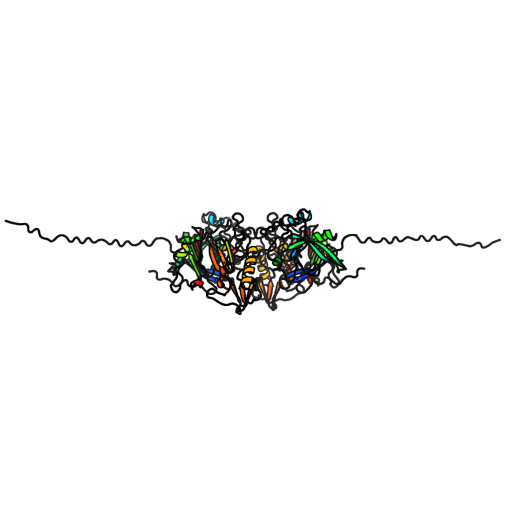 ? 11.961 -1.095 -14.391 1 98.5 364 PHE A N 1
ATOM 2647 C CA . PHE A 1 364 ? 12.352 -2.07 -13.383 1 98.5 364 PHE A CA 1
ATOM 2648 C C . PHE A 1 364 ? 11.125 -2.678 -12.719 1 98.5 364 PHE A C 1
ATOM 2650 O O . PHE A 1 364 ? 10.367 -1.977 -12.039 1 98.5 364 PHE A O 1
ATOM 2657 N N . ALA A 1 365 ? 10.922 -3.98 -12.891 1 98.19 365 ALA A N 1
ATOM 2658 C CA . ALA A 1 365 ? 9.641 -4.629 -12.586 1 98.19 365 ALA A CA 1
ATOM 2659 C C . ALA A 1 365 ? 9.594 -5.078 -11.125 1 98.19 365 ALA A C 1
ATOM 2661 O O . ALA A 1 365 ? 9.164 -6.195 -10.836 1 98.19 365 ALA A O 1
ATOM 2662 N N . PHE A 1 366 ? 10.125 -4.336 -10.25 1 97.62 366 PHE A N 1
ATOM 2663 C CA . PHE A 1 366 ? 10.039 -4.477 -8.805 1 97.62 366 PHE A CA 1
ATOM 2664 C C . PHE A 1 366 ? 9.414 -3.232 -8.18 1 97.62 366 PHE A C 1
ATOM 2666 O O . PHE A 1 366 ? 9.656 -2.113 -8.633 1 97.62 366 PHE A O 1
ATOM 2673 N N . VAL A 1 367 ? 8.633 -3.484 -7.156 1 93.06 367 VAL A N 1
ATOM 2674 C CA . VAL A 1 367 ? 7.996 -2.346 -6.5 1 93.06 367 VAL A CA 1
ATOM 2675 C C . VAL A 1 367 ? 8.258 -2.406 -4.996 1 93.06 367 VAL A C 1
ATOM 2677 O O . VAL A 1 367 ? 8.531 -3.477 -4.449 1 93.06 367 VAL A O 1
ATOM 2680 N N . GLN A 1 368 ? 8.234 -1.251 -4.406 1 88.12 368 GLN A N 1
ATOM 2681 C CA . GLN A 1 368 ? 8.289 -1.209 -2.947 1 88.12 368 GLN A CA 1
ATOM 2682 C C . GLN A 1 368 ? 6.926 -1.526 -2.338 1 88.12 368 GLN A C 1
ATOM 2684 O O . GLN A 1 368 ? 5.902 -1.01 -2.791 1 88.12 368 GLN A O 1
ATOM 2689 N N . MET A 1 369 ? 7.012 -2.445 -1.404 1 82.56 369 MET A N 1
ATOM 2690 C CA . MET A 1 369 ? 5.781 -2.752 -0.681 1 82.56 369 MET A CA 1
ATOM 2691 C C . MET A 1 369 ? 5.223 -1.506 -0.004 1 82.56 369 MET A C 1
ATOM 2693 O O . MET A 1 369 ? 5.977 -0.706 0.553 1 82.56 369 MET A O 1
ATOM 2697 N N . ALA A 1 370 ? 3.916 -1.321 -0.302 1 63.5 370 ALA A N 1
ATOM 2698 C CA . ALA A 1 370 ? 3.277 -0.146 0.285 1 63.5 370 ALA A CA 1
ATOM 2699 C C . ALA A 1 370 ? 3.311 -0.207 1.81 1 63.5 370 ALA A C 1
ATOM 2701 O O . ALA A 1 370 ? 3.145 -1.277 2.398 1 63.5 370 ALA A O 1
ATOM 2702 N N . SER A 1 371 ? 4.172 0.616 2.408 1 54.06 371 SER A N 1
ATOM 2703 C CA . SER A 1 371 ? 4.133 0.727 3.863 1 54.06 371 SER A CA 1
ATOM 2704 C C . SER A 1 371 ? 3.307 1.93 4.305 1 54.06 371 SER A C 1
ATOM 2706 O O . SER A 1 371 ? 3.256 2.945 3.604 1 54.06 371 SER A O 1
ATOM 2708 N N . SER A 1 372 ? 2.131 1.653 4.734 1 45.16 372 SER A N 1
ATOM 2709 C CA . SER A 1 372 ? 1.511 2.871 5.246 1 45.16 372 SER A CA 1
ATOM 2710 C C . SER A 1 372 ? 2.451 3.619 6.184 1 45.16 372 SER A C 1
ATOM 2712 O O . SER A 1 372 ? 3.16 3.002 6.98 1 45.16 372 SER A O 1
ATOM 2714 N N . SER A 1 373 ? 3.098 4.715 5.598 1 40.72 373 SER A N 1
ATOM 2715 C CA . SER A 1 373 ? 4 5.672 6.227 1 40.72 373 SER A CA 1
ATOM 2716 C C . SER A 1 373 ? 3.857 5.652 7.742 1 40.72 373 SER A C 1
ATOM 2718 O O . SER A 1 373 ? 4.82 5.914 8.469 1 40.72 373 SER A O 1
ATOM 2720 N N . SER A 1 374 ? 2.592 5.738 8.156 1 40.91 374 SER A N 1
ATOM 2721 C CA . SER A 1 374 ? 2.418 6.023 9.578 1 40.91 374 SER A CA 1
ATOM 2722 C C . SER A 1 374 ? 2.697 4.789 10.43 1 40.91 374 SER A C 1
ATOM 2724 O O . SER A 1 374 ? 2.729 4.871 11.656 1 40.91 374 SER A O 1
ATOM 2726 N N . MET A 1 375 ? 2.881 3.705 9.727 1 42.66 375 MET A N 1
ATOM 2727 C CA . MET A 1 375 ? 2.9 2.588 10.664 1 42.66 375 MET A CA 1
ATOM 2728 C C . MET A 1 375 ? 3.973 1.573 10.281 1 42.66 375 MET A C 1
ATOM 2730 O O . MET A 1 375 ? 4.219 1.342 9.102 1 42.66 375 MET A O 1
ATOM 2734 N N . PRO A 1 376 ? 4.879 1.355 11.297 1 39.72 376 PRO A N 1
ATOM 2735 C CA . PRO A 1 376 ? 5.758 0.195 11.141 1 39.72 376 PRO A CA 1
ATOM 2736 C C . PRO A 1 376 ? 5.098 -0.942 10.359 1 39.72 376 PRO A C 1
ATOM 2738 O O . PRO A 1 376 ? 3.867 -1.034 10.32 1 39.72 376 PRO A O 1
ATOM 2741 N N . ALA A 1 377 ? 5.914 -1.521 9.602 1 43.09 377 ALA A N 1
ATOM 2742 C CA . ALA A 1 377 ? 5.531 -2.709 8.844 1 43.09 377 ALA A CA 1
ATOM 2743 C C . ALA A 1 377 ? 4.523 -3.553 9.617 1 43.09 377 ALA A C 1
ATOM 2745 O O . ALA A 1 377 ? 4.672 -3.756 10.828 1 43.09 377 ALA A O 1
ATOM 2746 N N . ALA A 1 378 ? 3.402 -3.764 9.07 1 48.31 378 ALA A N 1
ATOM 2747 C CA . ALA A 1 378 ? 2.393 -4.664 9.617 1 48.31 378 ALA A CA 1
ATOM 2748 C C . ALA A 1 378 ? 3.029 -5.945 10.148 1 48.31 378 ALA A C 1
ATOM 2750 O O . ALA A 1 378 ? 3.98 -6.465 9.562 1 48.31 378 ALA A O 1
ATOM 2751 N N . LEU A 1 379 ? 2.93 -6.32 11.5 1 50.25 379 LEU A N 1
ATOM 2752 C CA . LEU A 1 379 ? 3.482 -7.477 12.195 1 50.25 379 LEU A CA 1
ATOM 2753 C C . LEU A 1 379 ? 3.516 -8.695 11.281 1 50.25 379 LEU A C 1
ATOM 2755 O O . LEU A 1 379 ? 4.414 -9.531 11.391 1 50.25 379 LEU A O 1
ATOM 2759 N N . ASP A 1 380 ? 2.68 -8.828 10.242 1 61.38 380 ASP A N 1
ATOM 2760 C CA . ASP A 1 380 ? 2.67 -10.078 9.492 1 61.38 380 ASP A CA 1
ATOM 2761 C C . ASP A 1 380 ? 2.971 -9.844 8.016 1 61.38 380 ASP A C 1
ATOM 2763 O O . ASP A 1 380 ? 2.656 -10.68 7.168 1 61.38 380 ASP A O 1
ATOM 2767 N N . SER A 1 381 ? 3.717 -8.883 7.855 1 76.5 381 SER A N 1
ATOM 2768 C CA . SER A 1 381 ? 3.996 -8.578 6.457 1 76.5 381 SER A CA 1
ATOM 2769 C C . SER A 1 381 ? 5.262 -9.281 5.977 1 76.5 381 SER A C 1
ATOM 2771 O O . SER A 1 381 ? 6.254 -9.352 6.707 1 76.5 381 SER A O 1
ATOM 2773 N N . PRO A 1 382 ? 5.195 -9.906 4.773 1 88.06 382 PRO A N 1
ATOM 2774 C CA . PRO A 1 382 ? 6.406 -10.516 4.215 1 88.06 382 PRO A CA 1
ATOM 2775 C C . PRO A 1 382 ? 7.473 -9.484 3.855 1 88.06 382 PRO A C 1
ATOM 2777 O O . PRO A 1 382 ? 7.168 -8.297 3.707 1 88.06 382 PRO A O 1
ATOM 2780 N N . ALA A 1 383 ? 8.703 -9.977 3.865 1 90.75 383 ALA A N 1
ATOM 2781 C CA . ALA A 1 383 ? 9.789 -9.125 3.393 1 90.75 383 ALA A CA 1
ATOM 2782 C C . ALA A 1 383 ? 9.844 -9.102 1.867 1 90.75 383 ALA A C 1
ATOM 2784 O O . ALA A 1 383 ? 10.25 -8.102 1.271 1 90.75 383 ALA A O 1
ATOM 2785 N N . VAL A 1 384 ? 9.438 -10.25 1.289 1 94.5 384 VAL A N 1
ATOM 2786 C CA . VAL A 1 384 ? 9.438 -10.414 -0.162 1 94.5 384 VAL A CA 1
ATOM 2787 C C . VAL A 1 384 ? 8.148 -11.094 -0.605 1 94.5 384 VAL A C 1
ATOM 2789 O O . VAL A 1 384 ? 7.777 -12.148 -0.071 1 94.5 384 VAL A O 1
ATOM 2792 N N . ILE A 1 385 ? 7.465 -10.5 -1.489 1 94.75 385 ILE A N 1
ATOM 2793 C CA . ILE A 1 385 ? 6.406 -11.172 -2.232 1 94.75 385 ILE A CA 1
ATOM 2794 C C . ILE A 1 385 ? 6.848 -11.391 -3.678 1 94.75 385 ILE A C 1
ATOM 2796 O O . ILE A 1 385 ? 6.973 -10.438 -4.445 1 94.75 385 ILE A O 1
ATOM 2800 N N . LEU A 1 386 ? 7.133 -12.594 -4.012 1 97.62 386 LEU A N 1
ATOM 2801 C CA . LEU A 1 386 ? 7.508 -12.898 -5.387 1 97.62 386 LEU A CA 1
ATOM 2802 C C . LEU A 1 386 ? 6.285 -12.891 -6.297 1 97.62 386 LEU A C 1
ATOM 2804 O O . LEU A 1 386 ? 5.441 -13.781 -6.219 1 97.62 386 LEU A O 1
ATOM 2808 N N . GLY A 1 387 ? 6.234 -11.938 -7.184 1 97.38 387 GLY A N 1
ATOM 2809 C CA . GLY A 1 387 ? 5.055 -11.672 -7.992 1 97.38 387 GLY A CA 1
ATOM 2810 C C . GLY A 1 387 ? 5.008 -12.5 -9.266 1 97.38 387 GLY A C 1
ATOM 2811 O O . GLY A 1 387 ? 5.992 -13.148 -9.625 1 97.38 387 GLY A O 1
ATOM 2812 N N . GLY A 1 388 ? 3.836 -12.43 -9.922 1 97.88 388 GLY A N 1
ATOM 2813 C CA . GLY A 1 388 ? 3.572 -13.242 -11.094 1 97.88 388 GLY A CA 1
ATOM 2814 C C . GLY A 1 388 ? 4.578 -13.023 -12.211 1 97.88 388 GLY A C 1
ATOM 2815 O O . GLY A 1 388 ? 5.023 -13.977 -12.852 1 97.88 388 GLY A O 1
ATOM 2816 N N . HIS A 1 389 ? 4.977 -11.828 -12.414 1 98.12 389 HIS A N 1
ATOM 2817 C CA . HIS A 1 389 ? 5.879 -11.492 -13.5 1 98.12 389 HIS A CA 1
ATOM 2818 C C . HIS A 1 389 ? 7.188 -12.273 -13.391 1 98.12 389 HIS A C 1
ATOM 2820 O O . HIS A 1 389 ? 7.688 -12.797 -14.391 1 98.12 389 HIS A O 1
ATOM 2826 N N . GLN A 1 390 ? 7.719 -12.383 -12.203 1 98.44 390 GLN A N 1
ATOM 2827 C CA . GLN A 1 390 ? 8.992 -13.062 -12 1 98.44 390 GLN A CA 1
ATOM 2828 C C . GLN A 1 390 ? 8.82 -14.578 -12.055 1 98.44 390 GLN A C 1
ATOM 2830 O O . GLN A 1 390 ? 9.805 -15.305 -12.211 1 98.44 390 GLN A O 1
ATOM 2835 N N . MET A 1 391 ? 7.605 -15.016 -11.945 1 98.56 391 MET A N 1
ATOM 2836 C CA . MET A 1 391 ? 7.34 -16.453 -12 1 98.56 391 MET A CA 1
ATOM 2837 C C . MET A 1 391 ? 7.043 -16.891 -13.43 1 98.56 391 MET A C 1
ATOM 2839 O O . MET A 1 391 ? 7.043 -18.094 -13.727 1 98.56 391 MET A O 1
ATOM 2843 N N . GLU A 1 392 ? 6.789 -15.961 -14.32 1 98.5 392 GLU A N 1
ATOM 2844 C CA . GLU A 1 392 ? 6.438 -16.312 -15.688 1 98.5 392 GLU A CA 1
ATOM 2845 C C . GLU A 1 392 ? 7.562 -17.094 -16.375 1 98.5 392 GLU A C 1
ATOM 2847 O O . GLU A 1 392 ? 8.734 -16.766 -16.188 1 98.5 392 GLU A O 1
ATOM 2852 N N . ASN A 1 393 ? 7.168 -18.125 -17.062 1 98.31 393 ASN A N 1
ATOM 2853 C CA . ASN A 1 393 ? 8.07 -18.969 -17.844 1 98.31 393 ASN A CA 1
ATOM 2854 C C . ASN A 1 393 ? 9.086 -19.688 -16.953 1 98.31 393 ASN A C 1
ATOM 2856 O O . ASN A 1 393 ? 10.219 -19.922 -17.359 1 98.31 393 ASN A O 1
ATOM 2860 N N . ASN A 1 394 ? 8.773 -19.828 -15.773 1 98.38 394 ASN A N 1
ATOM 2861 C CA . ASN A 1 394 ? 9.383 -20.766 -14.828 1 98.38 394 ASN A CA 1
ATOM 2862 C C . ASN A 1 394 ? 8.414 -21.875 -14.422 1 98.38 394 ASN A C 1
ATOM 2864 O O . ASN A 1 394 ? 7.301 -21.594 -13.969 1 98.38 394 ASN A O 1
ATOM 2868 N N . LEU A 1 395 ? 8.789 -23.047 -14.633 1 98.38 395 LEU A N 1
ATOM 2869 C CA . LEU A 1 395 ? 7.996 -24.125 -14.062 1 98.38 395 LEU A CA 1
ATOM 2870 C C . LEU A 1 395 ? 8.234 -24.234 -12.562 1 98.38 395 LEU A C 1
ATOM 2872 O O . LEU A 1 395 ? 9.383 -24.375 -12.117 1 98.38 395 LEU A O 1
ATOM 2876 N N . LEU A 1 396 ? 7.18 -24.109 -11.828 1 98.5 396 LEU A N 1
ATOM 2877 C CA . LEU A 1 396 ? 7.219 -24.312 -10.383 1 98.5 396 LEU A CA 1
ATOM 2878 C C . LEU A 1 396 ? 6.469 -25.594 -10 1 98.5 396 LEU A C 1
ATOM 2880 O O . LEU A 1 396 ? 5.367 -25.844 -10.492 1 98.5 396 LEU A O 1
ATOM 2884 N N . MET A 1 397 ? 7.066 -26.359 -9.172 1 98.56 397 MET A N 1
ATOM 2885 C CA . MET A 1 397 ? 6.434 -27.562 -8.641 1 98.56 397 MET A CA 1
ATOM 2886 C C . MET A 1 397 ? 6.367 -27.516 -7.121 1 98.56 397 MET A C 1
ATOM 2888 O O . MET A 1 397 ? 7.355 -27.188 -6.461 1 98.56 397 MET A O 1
ATOM 2892 N N . PHE A 1 398 ? 5.207 -27.812 -6.594 1 98.56 398 PHE A N 1
ATOM 2893 C CA . PHE A 1 398 ? 4.98 -27.797 -5.152 1 98.56 398 PHE A CA 1
ATOM 2894 C C . PHE A 1 398 ? 4.574 -29.172 -4.66 1 98.56 398 PHE A C 1
ATOM 2896 O O . PHE A 1 398 ? 3.617 -29.766 -5.168 1 98.56 398 PHE A O 1
ATOM 2903 N N . ASP A 1 399 ? 5.301 -29.703 -3.775 1 98 399 ASP A N 1
ATOM 2904 C CA . ASP A 1 399 ? 4.977 -30.953 -3.09 1 98 399 ASP A CA 1
ATOM 2905 C C . ASP A 1 399 ? 4.453 -30.688 -1.679 1 98 399 ASP A C 1
ATOM 2907 O O . ASP A 1 399 ? 5.223 -30.312 -0.789 1 98 399 ASP A O 1
ATOM 2911 N N . LEU A 1 400 ? 3.203 -30.922 -1.473 1 97.75 400 LEU A N 1
ATOM 2912 C CA . LEU A 1 400 ? 2.564 -30.5 -0.228 1 97.75 400 LEU A CA 1
ATOM 2913 C C . LEU A 1 400 ? 2.768 -31.547 0.861 1 97.75 400 LEU A C 1
ATOM 2915 O O . LEU A 1 400 ? 2.551 -31.281 2.043 1 97.75 400 LEU A O 1
ATOM 2919 N N . VAL A 1 401 ? 3.154 -32.75 0.482 1 96.75 401 VAL A N 1
ATOM 2920 C CA . VAL A 1 401 ? 3.467 -33.781 1.461 1 96.75 401 VAL A CA 1
ATOM 2921 C C . VAL A 1 401 ? 4.871 -33.562 2.014 1 96.75 401 VAL A C 1
ATOM 2923 O O . VAL A 1 401 ? 5.066 -33.5 3.23 1 96.75 401 VAL A O 1
ATOM 2926 N N . LYS A 1 402 ? 5.781 -33.375 1.112 1 96.75 402 LYS A N 1
ATOM 2927 C CA . LYS A 1 402 ? 7.168 -33.156 1.518 1 96.75 402 LYS A CA 1
ATOM 2928 C C . LYS A 1 402 ? 7.402 -31.719 1.94 1 96.75 402 LYS A C 1
ATOM 2930 O O . LYS A 1 402 ? 8.438 -31.391 2.529 1 96.75 402 LYS A O 1
ATOM 2935 N N . GLU A 1 403 ? 6.504 -30.812 1.623 1 97.19 403 GLU A N 1
ATOM 2936 C CA . GLU A 1 403 ? 6.609 -29.375 1.896 1 97.19 403 GLU A CA 1
ATOM 2937 C C . GLU A 1 403 ? 7.852 -28.781 1.245 1 97.19 403 GLU A C 1
ATOM 2939 O O . GLU A 1 403 ? 8.656 -28.125 1.914 1 97.19 403 GLU A O 1
ATOM 2944 N N . THR A 1 404 ? 7.949 -29.078 -0.006 1 97.88 404 THR A N 1
ATOM 2945 C CA . THR A 1 404 ? 9.07 -28.594 -0.806 1 97.88 404 THR A CA 1
ATOM 2946 C C . THR A 1 404 ? 8.578 -27.984 -2.115 1 97.88 404 THR A C 1
ATOM 2948 O O . THR A 1 404 ? 7.422 -28.172 -2.5 1 97.88 404 THR A O 1
ATOM 2951 N N . PHE A 1 405 ? 9.438 -27.234 -2.699 1 98.19 405 PHE A N 1
ATOM 2952 C CA . PHE A 1 405 ? 9.18 -26.75 -4.047 1 98.19 405 PHE A CA 1
ATOM 2953 C C . PHE A 1 405 ? 10.43 -26.859 -4.914 1 98.19 405 PHE A C 1
ATOM 2955 O O . PHE A 1 405 ? 11.531 -27.047 -4.398 1 98.19 405 PHE A O 1
ATOM 2962 N N . ALA A 1 406 ? 10.227 -26.828 -6.18 1 97.81 406 ALA A N 1
ATOM 2963 C CA . ALA A 1 406 ? 11.289 -26.828 -7.176 1 97.81 406 ALA A CA 1
ATOM 2964 C C . ALA A 1 406 ? 10.953 -25.891 -8.336 1 97.81 406 ALA A C 1
ATOM 2966 O O . ALA A 1 406 ? 9.781 -25.547 -8.547 1 97.81 406 ALA A O 1
ATOM 2967 N N . PHE A 1 407 ? 11.984 -25.406 -9 1 97.62 407 PHE A N 1
ATOM 2968 C CA . PHE A 1 407 ? 11.766 -24.5 -10.109 1 97.62 407 PHE A CA 1
ATOM 2969 C C . PHE A 1 407 ? 12.75 -24.766 -11.242 1 97.62 407 PHE A C 1
ATOM 2971 O O . PHE A 1 407 ? 13.867 -25.219 -11 1 97.62 407 PHE A O 1
ATOM 2978 N N . SER A 1 408 ? 12.391 -24.516 -12.406 1 96.75 408 SER A N 1
ATOM 2979 C CA . SER A 1 408 ? 13.195 -24.828 -13.578 1 96.75 408 SER A CA 1
ATOM 2980 C C . SER A 1 408 ? 14.211 -23.734 -13.867 1 96.75 408 SER A C 1
ATOM 2982 O O . SER A 1 408 ? 15.203 -23.969 -14.555 1 96.75 408 SER A O 1
ATOM 2984 N N . GLY A 1 409 ? 13.953 -22.562 -13.312 1 95.5 409 GLY A N 1
ATOM 2985 C CA . GLY A 1 409 ? 14.586 -21.391 -13.922 1 95.5 409 GLY A CA 1
ATOM 2986 C C . GLY A 1 409 ? 13.906 -20.938 -15.195 1 95.5 409 GLY A C 1
ATOM 2987 O O . GLY A 1 409 ? 13.008 -21.625 -15.703 1 95.5 409 GLY A O 1
ATOM 2988 N N . LEU A 1 410 ? 14.352 -19.844 -15.68 1 97.25 410 LEU A N 1
ATOM 2989 C CA . LEU A 1 410 ? 13.688 -19.266 -16.844 1 97.25 410 LEU A CA 1
ATOM 2990 C C . LEU A 1 410 ? 13.789 -20.172 -18.047 1 97.25 410 LEU A C 1
ATOM 2992 O O . LEU A 1 410 ? 14.891 -20.422 -18.547 1 97.25 410 LEU A O 1
ATOM 2996 N N . LEU A 1 411 ? 12.703 -20.578 -18.641 1 97.44 411 LEU A N 1
ATOM 2997 C CA . LEU A 1 411 ? 12.609 -21.578 -19.703 1 97.44 411 LEU A CA 1
ATOM 2998 C C . LEU A 1 411 ? 13.094 -20.984 -21.031 1 97.44 411 LEU A C 1
ATOM 3000 O O . LEU A 1 411 ? 13.461 -21.734 -21.938 1 97.44 411 LEU A O 1
ATOM 3004 N N . LEU A 1 412 ? 13.07 -19.656 -21.109 1 94.69 412 LEU A N 1
ATOM 3005 C CA . LEU A 1 412 ? 13.602 -19.016 -22.297 1 94.69 412 LEU A CA 1
ATOM 3006 C C . LEU A 1 412 ? 15.039 -19.438 -22.562 1 94.69 412 LEU A C 1
ATOM 3008 O O . LEU A 1 412 ? 15.492 -19.469 -23.703 1 94.69 412 LEU A O 1
ATOM 3012 N N . GLY A 1 413 ? 15.703 -19.75 -21.5 1 92.12 413 GLY A N 1
ATOM 3013 C CA . GLY A 1 413 ? 17.094 -20.156 -21.609 1 92.12 413 GLY A CA 1
ATOM 3014 C C . GLY A 1 413 ? 17.281 -21.453 -22.375 1 92.12 413 GLY A C 1
ATOM 3015 O O . GLY A 1 413 ? 18.344 -21.703 -22.953 1 92.12 413 GLY A O 1
ATOM 3016 N N . ILE A 1 414 ? 16.297 -22.344 -22.359 1 92.62 414 ILE A N 1
ATOM 3017 C CA . ILE A 1 414 ? 16.375 -23.609 -23.062 1 92.62 414 ILE A CA 1
ATOM 3018 C C . ILE A 1 414 ? 15.422 -23.609 -24.25 1 92.62 414 ILE A C 1
ATOM 3020 O O . ILE A 1 414 ? 14.953 -24.672 -24.688 1 92.62 414 ILE A O 1
ATOM 3024 N N . ARG A 1 415 ? 15.016 -22.422 -24.656 1 93.44 415 ARG A N 1
ATOM 3025 C CA . ARG A 1 415 ? 14.281 -22.125 -25.891 1 93.44 415 ARG A CA 1
ATOM 3026 C C . ARG A 1 415 ? 12.875 -22.719 -25.844 1 93.44 415 ARG A C 1
ATOM 3028 O O . ARG A 1 415 ? 12.422 -23.359 -26.797 1 93.44 415 ARG A O 1
ATOM 3035 N N . THR A 1 416 ? 12.25 -22.625 -24.766 1 95.94 416 THR A N 1
ATOM 3036 C CA . THR A 1 416 ? 10.836 -22.953 -24.594 1 95.94 416 THR A CA 1
ATOM 3037 C C . THR A 1 416 ? 10.188 -22.031 -23.562 1 95.94 416 THR A C 1
ATOM 3039 O O . THR A 1 416 ? 10.852 -21.172 -23 1 95.94 416 THR A O 1
ATOM 3042 N N . THR A 1 417 ? 8.914 -22.062 -23.438 1 97.31 417 THR A N 1
ATOM 3043 C CA . THR A 1 417 ? 8.133 -21.25 -22.5 1 97.31 417 THR A CA 1
ATOM 3044 C C . THR A 1 417 ? 6.961 -22.062 -21.953 1 97.31 417 THR A C 1
ATOM 3046 O O . THR A 1 417 ? 6.703 -23.188 -22.391 1 97.31 417 THR A O 1
ATOM 3049 N N . CYS A 1 418 ? 6.32 -21.531 -21.031 1 98.06 418 CYS A N 1
ATOM 3050 C CA . CYS A 1 418 ? 5.156 -22.188 -20.438 1 98.06 418 CYS A CA 1
ATOM 3051 C C . CYS A 1 418 ? 4.027 -22.312 -21.453 1 98.06 418 CYS A C 1
ATOM 3053 O O . CYS A 1 418 ? 3.117 -23.125 -21.266 1 98.06 418 CYS A O 1
ATOM 3055 N N . SER A 1 419 ? 4.082 -21.578 -22.562 1 97.44 419 SER A N 1
ATOM 3056 C CA . SER A 1 419 ? 3.041 -21.609 -23.578 1 97.44 419 SER A CA 1
ATOM 3057 C C . SER A 1 419 ? 3.215 -22.812 -24.5 1 97.44 419 SER A C 1
ATOM 3059 O O . SER A 1 419 ? 2.365 -23.078 -25.359 1 97.44 419 SER A O 1
ATOM 3061 N N . ASN A 1 420 ? 4.219 -23.578 -24.266 1 97.62 420 ASN A N 1
ATOM 3062 C CA . ASN A 1 420 ? 4.535 -24.672 -25.172 1 97.62 420 ASN A CA 1
ATOM 3063 C C . ASN A 1 420 ? 4.047 -26.016 -24.625 1 97.62 420 ASN A C 1
ATOM 3065 O O . ASN A 1 420 ? 4.496 -27.078 -25.062 1 97.62 420 ASN A O 1
ATOM 3069 N N . PHE A 1 421 ? 3.264 -25.953 -23.656 1 97.5 421 PHE A N 1
ATOM 3070 C CA . PHE A 1 421 ? 2.562 -27.188 -23.328 1 97.5 421 PHE A CA 1
ATOM 3071 C C . PHE A 1 421 ? 1.587 -27.578 -24.438 1 97.5 421 PHE A C 1
ATOM 3073 O O . PHE A 1 421 ? 0.833 -26.734 -24.922 1 97.5 421 PHE A O 1
ATOM 3080 N N . ASN A 1 422 ? 1.604 -28.781 -24.797 1 96.44 422 ASN A N 1
ATOM 3081 C CA . ASN A 1 422 ? 0.77 -29.234 -25.906 1 96.44 422 ASN A CA 1
ATOM 3082 C C . ASN A 1 422 ? -0.633 -29.609 -25.438 1 96.44 422 ASN A C 1
ATOM 3084 O O . ASN A 1 422 ? -0.861 -30.734 -24.969 1 96.44 422 ASN A O 1
ATOM 3088 N N . PHE A 1 423 ? -1.647 -28.797 -25.672 1 95 423 PHE A N 1
ATOM 3089 C CA . PHE A 1 423 ? -3.006 -29.016 -25.203 1 95 423 PHE A CA 1
ATOM 3090 C C . PHE A 1 423 ? -3.812 -29.812 -26.219 1 95 423 PHE A C 1
ATOM 3092 O O . PHE A 1 423 ? -5.02 -30 -26.062 1 95 423 PHE A O 1
ATOM 3099 N N . THR A 1 424 ? -3.172 -30.188 -27.281 1 92.31 424 THR A N 1
ATOM 3100 C CA . THR A 1 424 ? -3.867 -31.094 -28.203 1 92.31 424 THR A CA 1
ATOM 3101 C C . THR A 1 424 ? -4.168 -32.438 -27.516 1 92.31 424 THR A C 1
ATOM 3103 O O . THR A 1 424 ? -3.322 -32.969 -26.797 1 92.31 424 THR A O 1
ATOM 3106 N N . MET A 1 425 ? -5.363 -32.906 -27.734 1 87.44 425 MET A N 1
ATOM 3107 C CA . MET A 1 425 ? -5.773 -34.125 -27.047 1 87.44 425 MET A CA 1
ATOM 3108 C C . MET A 1 425 ? -4.91 -35.312 -27.484 1 87.44 425 MET A C 1
ATOM 3110 O O . MET A 1 425 ? -4.652 -35.5 -28.672 1 87.44 425 MET A O 1
ATOM 3114 N N . GLY A 1 426 ? -4.332 -35.969 -26.547 1 72.88 426 GLY A N 1
ATOM 3115 C CA . GLY A 1 426 ? -3.543 -37.156 -26.812 1 72.88 426 GLY A CA 1
ATOM 3116 C C . GLY A 1 426 ? -4.387 -38.344 -27.156 1 72.88 426 GLY A C 1
ATOM 3117 O O . GLY A 1 426 ? -5.598 -38.375 -26.922 1 72.88 426 GLY A O 1
ATOM 3118 N N . SER A 1 427 ? -3.9 -39.344 -28.109 1 56.88 427 SER A N 1
ATOM 3119 C CA . SER A 1 427 ? -4.578 -40.562 -28.469 1 56.88 427 SER A CA 1
ATOM 3120 C C . SER A 1 427 ? -4.574 -41.562 -27.328 1 56.88 427 SER A C 1
ATOM 3122 O O . SER A 1 427 ? -3.566 -41.719 -26.625 1 56.88 427 SER A O 1
ATOM 3124 N N . SER A 1 428 ? -5.676 -41.719 -26.609 1 45.12 428 SER A N 1
ATOM 3125 C CA . SER A 1 428 ? -5.75 -42.844 -25.672 1 45.12 428 SER A CA 1
ATOM 3126 C C . SER A 1 428 ? -5.188 -44.125 -26.297 1 45.12 428 SER A C 1
ATOM 3128 O O . SER A 1 428 ? -5.645 -44.562 -27.344 1 45.12 428 SER A O 1
ATOM 3130 N N . TYR A 1 429 ? -3.934 -44.469 -26.375 1 36.81 429 TYR A N 1
ATOM 3131 C CA . TYR A 1 429 ? -3.734 -45.875 -26.672 1 36.81 429 TYR A CA 1
ATOM 3132 C C . TYR A 1 429 ? -4.316 -46.75 -25.578 1 36.81 429 TYR A C 1
ATOM 3134 O O . TYR A 1 429 ? -4.336 -46.375 -24.406 1 36.81 429 TYR A O 1
ATOM 3142 N N . MET B 1 1 ? -12.008 102 66.375 1 19.81 1 MET B N 1
ATOM 3143 C CA . MET B 1 1 ? -10.914 101.062 66.312 1 19.81 1 MET B CA 1
ATOM 3144 C C . MET B 1 1 ? -10.938 100.312 65 1 19.81 1 MET B C 1
ATOM 3146 O O . MET B 1 1 ? -11.961 100.25 64.312 1 19.81 1 MET B O 1
ATOM 3150 N N . SER B 1 2 ? -10.133 99.125 65 1 20.12 2 SER B N 1
ATOM 3151 C CA . SER B 1 2 ? -9.266 98.625 63.969 1 20.12 2 SER B CA 1
ATOM 3152 C C . SER B 1 2 ? -10.07 97.875 62.875 1 20.12 2 SER B C 1
ATOM 3154 O O . SER B 1 2 ? -9.984 98.188 61.688 1 20.12 2 SER B O 1
ATOM 3156 N N . LEU B 1 3 ? -9.977 96.562 62.875 1 20.78 3 LEU B N 1
ATOM 3157 C CA . LEU B 1 3 ? -9.117 95.75 62 1 20.78 3 LEU B CA 1
ATOM 3158 C C . LEU B 1 3 ? -9.914 95.125 60.875 1 20.78 3 LEU B C 1
ATOM 3160 O O . LEU B 1 3 ? -9.531 95.25 59.719 1 20.78 3 LEU B O 1
ATOM 3164 N N . HIS B 1 4 ? -10.414 93.812 61.031 1 24.17 4 HIS B N 1
ATOM 3165 C CA . HIS B 1 4 ? -9.93 92.625 60.344 1 24.17 4 HIS B CA 1
ATOM 3166 C C . HIS B 1 4 ? -10.734 92.375 59.094 1 24.17 4 HIS B C 1
ATOM 3168 O O . HIS B 1 4 ? -11.945 92.125 59.156 1 24.17 4 HIS B O 1
ATOM 3174 N N . ARG B 1 5 ? -10.242 92.812 57.906 1 24.97 5 ARG B N 1
ATOM 3175 C CA . ARG B 1 5 ? -10.547 92.812 56.469 1 24.97 5 ARG B CA 1
ATOM 3176 C C . ARG B 1 5 ? -10.398 91.375 55.906 1 24.97 5 ARG B C 1
ATOM 3178 O O . ARG B 1 5 ? -9.32 91 55.438 1 24.97 5 ARG B O 1
ATOM 3185 N N . SER B 1 6 ? -10.758 90.375 56.781 1 27.89 6 SER B N 1
ATOM 3186 C CA . SER B 1 6 ? -10.273 89 56.438 1 27.89 6 SER B CA 1
ATOM 3187 C C . SER B 1 6 ? -10.797 88.562 55.094 1 27.89 6 SER B C 1
ATOM 3189 O O . SER B 1 6 ? -11.977 88.25 54.938 1 27.89 6 SER B O 1
ATOM 3191 N N . SER B 1 7 ? -10.273 89.188 54 1 25.12 7 SER B N 1
ATOM 3192 C CA . SER B 1 7 ? -10.641 89 52.594 1 25.12 7 SER B CA 1
ATOM 3193 C C . SER B 1 7 ? -10.555 87.5 52.156 1 25.12 7 SER B C 1
ATOM 3195 O O . SER B 1 7 ? -9.898 86.75 52.812 1 25.12 7 SER B O 1
ATOM 3197 N N . ALA B 1 8 ? -10.93 87.062 50.812 1 23.77 8 ALA B N 1
ATOM 3198 C CA . ALA B 1 8 ? -11.555 86.25 49.781 1 23.77 8 ALA B CA 1
ATOM 3199 C C . ALA B 1 8 ? -10.57 85.25 49.219 1 23.77 8 ALA B C 1
ATOM 3201 O O . ALA B 1 8 ? -10.93 84.375 48.375 1 23.77 8 ALA B O 1
ATOM 3202 N N . ALA B 1 9 ? -9.195 85.5 49.344 1 26.03 9 ALA B N 1
ATOM 3203 C CA . ALA B 1 9 ? -8.383 85 48.219 1 26.03 9 ALA B CA 1
ATOM 3204 C C . ALA B 1 9 ? -8.188 83.5 48.344 1 26.03 9 ALA B C 1
ATOM 3206 O O . ALA B 1 9 ? -7.262 83 49 1 26.03 9 ALA B O 1
ATOM 3207 N N . ALA B 1 10 ? -9.086 82.75 48.875 1 25.7 10 ALA B N 1
ATOM 3208 C CA . ALA B 1 10 ? -8.758 81.312 49.156 1 25.7 10 ALA B CA 1
ATOM 3209 C C . ALA B 1 10 ? -8.148 80.688 47.906 1 25.7 10 ALA B C 1
ATOM 3211 O O . ALA B 1 10 ? -8.523 81 46.781 1 25.7 10 ALA B O 1
ATOM 3212 N N . LEU B 1 11 ? -7.105 79.688 48.156 1 23.8 11 LEU B N 1
ATOM 3213 C CA . LEU B 1 11 ? -6.047 78.812 47.688 1 23.8 11 LEU B CA 1
ATOM 3214 C C . LEU B 1 11 ? -6.609 77.75 46.75 1 23.8 11 LEU B C 1
ATOM 3216 O O . LEU B 1 11 ? -7.41 76.938 47.156 1 23.8 11 LEU B O 1
ATOM 3220 N N . ALA B 1 12 ? -6.867 78.062 45.375 1 25.41 12 ALA B N 1
ATOM 3221 C CA . ALA B 1 12 ? -7.121 77.25 44.188 1 25.41 12 ALA B CA 1
ATOM 3222 C C . ALA B 1 12 ? -6.094 76.188 44.062 1 25.41 12 ALA B C 1
ATOM 3224 O O . ALA B 1 12 ? -4.961 76.375 43.625 1 25.41 12 ALA B O 1
ATOM 3225 N N . ALA B 1 13 ? -5.805 75.438 45.156 1 23.28 13 ALA B N 1
ATOM 3226 C CA . ALA B 1 13 ? -4.871 74.312 45.031 1 23.28 13 ALA B CA 1
ATOM 3227 C C . ALA B 1 13 ? -5.215 73.438 43.812 1 23.28 13 ALA B C 1
ATOM 3229 O O . ALA B 1 13 ? -6.312 72.875 43.719 1 23.28 13 ALA B O 1
ATOM 3230 N N . LEU B 1 14 ? -4.605 73.75 42.719 1 24.81 14 LEU B N 1
ATOM 3231 C CA . LEU B 1 14 ? -4.457 73.062 41.438 1 24.81 14 LEU B CA 1
ATOM 3232 C C . LEU B 1 14 ? -4.039 71.562 41.719 1 24.81 14 LEU B C 1
ATOM 3234 O O . LEU B 1 14 ? -2.918 71.312 42.156 1 24.81 14 LEU B O 1
ATOM 3238 N N . LEU B 1 15 ? -4.938 70.812 42.312 1 25.81 15 LEU B N 1
ATOM 3239 C CA . LEU B 1 15 ? -4.652 69.375 42.438 1 25.81 15 LEU B CA 1
ATOM 3240 C C . LEU B 1 15 ? -4.262 68.75 41.062 1 25.81 15 LEU B C 1
ATOM 3242 O O . LEU B 1 15 ? -5.07 68.75 40.156 1 25.81 15 LEU B O 1
ATOM 3246 N N . ALA B 1 16 ? -2.963 68.938 40.625 1 25.89 16 ALA B N 1
ATOM 3247 C CA . ALA B 1 16 ? -2.354 68.188 39.531 1 25.89 16 ALA B CA 1
ATOM 3248 C C . ALA B 1 16 ? -2.639 66.688 39.656 1 25.89 16 ALA B C 1
ATOM 3250 O O . ALA B 1 16 ? -2.113 66 40.531 1 25.89 16 ALA B O 1
ATOM 3251 N N . LEU B 1 17 ? -3.893 66.312 39.5 1 28.64 17 LEU B N 1
ATOM 3252 C CA . LEU B 1 17 ? -4.148 64.875 39.312 1 28.64 17 LEU B CA 1
ATOM 3253 C C . LEU B 1 17 ? -3.158 64.25 38.344 1 28.64 17 LEU B C 1
ATOM 3255 O O . LEU B 1 17 ? -3.141 64.562 37.156 1 28.64 17 LEU B O 1
ATOM 3259 N N . GLY B 1 18 ? -1.942 63.844 38.812 1 26.05 18 GLY B N 1
ATOM 3260 C CA . GLY B 1 18 ? -1.046 63 38.031 1 26.05 18 GLY B CA 1
ATOM 3261 C C . GLY B 1 18 ? -1.749 61.844 37.375 1 26.05 18 GLY B C 1
ATOM 3262 O O . GLY B 1 18 ? -2.32 61 38.031 1 26.05 18 GLY B O 1
ATOM 3263 N N . VAL B 1 19 ? -2.322 62.062 36.188 1 29.31 19 VAL B N 1
ATOM 3264 C CA . VAL B 1 19 ? -2.75 61 35.312 1 29.31 19 VAL B CA 1
ATOM 3265 C C . VAL B 1 19 ? -1.629 59.969 35.188 1 29.31 19 VAL B C 1
ATOM 3267 O O . VAL B 1 19 ? -0.573 60.25 34.625 1 29.31 19 VAL B O 1
ATOM 3270 N N . LEU B 1 20 ? -1.396 59.125 36.25 1 28.11 20 LEU B N 1
ATOM 3271 C CA . LEU B 1 20 ? -0.597 57.938 35.969 1 28.11 20 LEU B CA 1
ATOM 3272 C C . LEU B 1 20 ? -1.053 57.25 34.688 1 28.11 20 LEU B C 1
ATOM 3274 O O . LEU B 1 20 ? -2.189 56.781 34.594 1 28.11 20 LEU B O 1
ATOM 3278 N N . LEU B 1 21 ? -0.604 57.781 33.594 1 29.22 21 LEU B N 1
ATOM 3279 C CA . LEU B 1 21 ? -0.661 57 32.344 1 29.22 21 LEU B CA 1
ATOM 3280 C C . LEU B 1 21 ? -0.276 55.531 32.625 1 29.22 21 LEU B C 1
ATOM 3282 O O . LEU B 1 21 ? 0.86 55.25 33 1 29.22 21 LEU B O 1
ATOM 3286 N N . GLY B 1 22 ? -1.156 54.719 33.219 1 27.38 22 GLY B N 1
ATOM 3287 C CA . GLY B 1 22 ? -0.988 53.281 33.188 1 27.38 22 GLY B CA 1
ATOM 3288 C C . GLY B 1 22 ? -0.447 52.75 31.891 1 27.38 22 GLY B C 1
ATOM 3289 O O . GLY B 1 22 ? -1.089 52.875 30.844 1 27.38 22 GLY B O 1
ATOM 3290 N N . SER B 1 23 ? 0.869 52.812 31.688 1 30.88 23 SER B N 1
ATOM 3291 C CA . SER B 1 23 ? 1.465 51.969 30.656 1 30.88 23 SER B CA 1
ATOM 3292 C C . SER B 1 23 ? 0.85 50.594 30.625 1 30.88 23 SER B C 1
ATOM 3294 O O . SER B 1 23 ? 0.863 49.875 31.641 1 30.88 23 SER B O 1
ATOM 3296 N N . THR B 1 24 ? -0.253 50.375 30 1 32.16 24 THR B N 1
ATOM 3297 C CA . THR B 1 24 ? -0.631 48.969 29.703 1 32.16 24 THR B CA 1
ATOM 3298 C C . THR B 1 24 ? 0.601 48.125 29.391 1 32.16 24 THR B C 1
ATOM 3300 O O . THR B 1 24 ? 1.381 48.469 28.5 1 32.16 24 THR B O 1
ATOM 3303 N N . ALA B 1 25 ? 1.23 47.531 30.312 1 35.91 25 ALA B N 1
ATOM 3304 C CA . ALA B 1 25 ? 2.15 46.406 30.172 1 35.91 25 ALA B CA 1
ATOM 3305 C C . ALA B 1 25 ? 1.758 45.531 29 1 35.91 25 ALA B C 1
ATOM 3307 O O . ALA B 1 25 ? 0.648 44.969 28.953 1 35.91 25 ALA B O 1
ATOM 3308 N N . ALA B 1 26 ? 2.23 45.812 27.891 1 38.78 26 ALA B N 1
ATOM 3309 C CA . ALA B 1 26 ? 2.264 44.844 26.828 1 38.78 26 ALA B CA 1
ATOM 3310 C C . ALA B 1 26 ? 2.432 43.438 27.391 1 38.78 26 ALA B C 1
ATOM 3312 O O . ALA B 1 26 ? 3.334 43.188 28.188 1 38.78 26 ALA B O 1
ATOM 3313 N N . ASP B 1 27 ? 1.475 42.562 27.672 1 38.72 27 ASP B N 1
ATOM 3314 C CA . ASP B 1 27 ? 1.486 41.156 28.078 1 38.72 27 ASP B CA 1
ATOM 3315 C C . ASP B 1 27 ? 2.758 40.469 27.594 1 38.72 27 ASP B C 1
ATOM 3317 O O . ASP B 1 27 ? 3.096 40.531 26.406 1 38.72 27 ASP B O 1
ATOM 3321 N N . ASP B 1 28 ? 3.885 40.281 28.25 1 45.53 28 ASP B N 1
ATOM 3322 C CA . ASP B 1 28 ? 5.199 39.625 28.281 1 45.53 28 ASP B CA 1
ATOM 3323 C C . ASP B 1 28 ? 5.188 38.281 27.547 1 45.53 28 ASP B C 1
ATOM 3325 O O . ASP B 1 28 ? 6.141 37.531 27.641 1 45.53 28 ASP B O 1
ATOM 3329 N N . GLY B 1 29 ? 4.09 37.688 27.078 1 59.31 29 GLY B N 1
ATOM 3330 C CA . GLY B 1 29 ? 4.105 36.375 26.422 1 59.31 29 GLY B CA 1
ATOM 3331 C C . GLY B 1 29 ? 4.66 36.438 25.016 1 59.31 29 GLY B C 1
ATOM 3332 O O . GLY B 1 29 ? 4.75 37.5 24.406 1 59.31 29 GLY B O 1
ATOM 3333 N N . GLY B 1 30 ? 5.527 35.344 24.562 1 83.69 30 GLY B N 1
ATOM 3334 C CA . GLY B 1 30 ? 6.164 35.219 23.266 1 83.69 30 GLY B CA 1
ATOM 3335 C C . GLY B 1 30 ? 5.203 35.406 22.109 1 83.69 30 GLY B C 1
ATOM 3336 O O . GLY B 1 30 ? 3.994 35.531 22.312 1 83.69 30 GLY B O 1
ATOM 3337 N N . GLN B 1 31 ? 5.672 35.906 21.047 1 92.06 31 GLN B N 1
ATOM 3338 C CA . GLN B 1 31 ? 4.902 36.156 19.828 1 92.06 31 GLN B CA 1
ATOM 3339 C C . GLN B 1 31 ? 4.867 34.906 18.953 1 92.06 31 GLN B C 1
ATOM 3341 O O . GLN B 1 31 ? 5.898 34.25 18.734 1 92.06 31 GLN B O 1
ATOM 3346 N N . PRO B 1 32 ? 3.611 34.594 18.469 1 97 32 PRO B N 1
ATOM 3347 C CA . PRO B 1 32 ? 3.531 33.469 17.516 1 97 32 PRO B CA 1
ATOM 3348 C C . PRO B 1 32 ? 4.434 33.656 16.297 1 97 32 PRO B C 1
ATOM 3350 O O . PRO B 1 32 ? 4.895 34.781 16.047 1 97 32 PRO B O 1
ATOM 3353 N N . ILE B 1 33 ? 4.688 32.562 15.641 1 97.06 33 ILE B N 1
ATOM 3354 C CA . ILE B 1 33 ? 5.48 32.625 14.422 1 97.06 33 ILE B CA 1
ATOM 3355 C C . ILE B 1 33 ? 4.676 32.062 13.25 1 97.06 33 ILE B C 1
ATOM 3357 O O . ILE B 1 33 ? 3.711 31.328 13.453 1 97.06 33 ILE B O 1
ATOM 3361 N N . VAL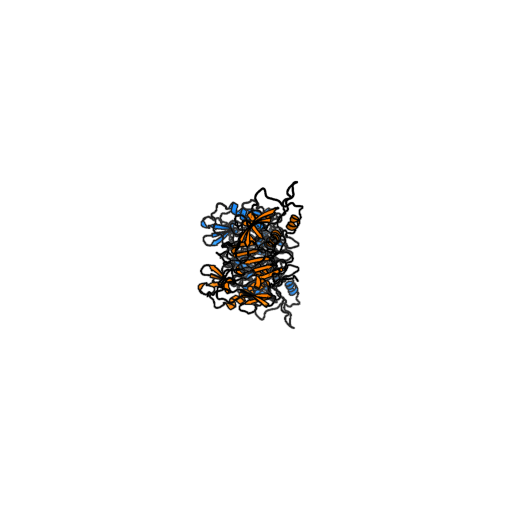 B 1 34 ? 5.066 32.5 12.07 1 97.12 34 VAL B N 1
ATOM 3362 C CA . VAL B 1 34 ? 4.352 32.125 10.859 1 97.12 34 VAL B CA 1
ATOM 3363 C C . VAL B 1 34 ? 5.34 31.625 9.812 1 97.12 34 VAL B C 1
ATOM 3365 O O . VAL B 1 34 ? 6.477 32.094 9.734 1 97.12 34 VAL B O 1
ATOM 3368 N N . ALA B 1 35 ? 4.922 30.578 9.125 1 96.62 35 ALA B N 1
ATOM 3369 C CA . ALA B 1 35 ? 5.73 30 8.055 1 96.62 35 ALA B CA 1
ATOM 3370 C C . ALA B 1 35 ? 4.883 29.719 6.816 1 96.62 35 ALA B C 1
ATOM 3372 O O . ALA B 1 35 ? 3.717 29.328 6.934 1 96.62 35 ALA B O 1
ATOM 3373 N N . ARG B 1 36 ? 5.496 29.891 5.66 1 96.44 36 ARG B N 1
ATOM 3374 C CA . ARG B 1 36 ? 4.832 29.578 4.395 1 96.44 36 ARG B CA 1
ATOM 3375 C C . ARG B 1 36 ? 4.781 28.078 4.156 1 96.44 36 ARG B C 1
ATOM 3377 O O . ARG B 1 36 ? 5.742 27.359 4.457 1 96.44 36 ARG B O 1
ATOM 3384 N N . VAL B 1 37 ? 3.66 27.609 3.635 1 98 37 VAL B N 1
ATOM 3385 C CA . VAL B 1 37 ? 3.469 26.219 3.227 1 98 37 VAL B CA 1
ATOM 3386 C C . VAL B 1 37 ? 3.139 26.156 1.737 1 98 37 VAL B C 1
ATOM 3388 O O . VAL B 1 37 ? 2.322 26.938 1.244 1 98 37 VAL B O 1
ATOM 3391 N N . SER B 1 38 ? 3.805 25.281 1.001 1 97.5 38 SER B N 1
ATOM 3392 C CA . SER B 1 38 ? 3.529 25.125 -0.424 1 97.5 38 SER B CA 1
ATOM 3393 C C . SER B 1 38 ? 3.35 23.656 -0.799 1 97.5 38 SER B C 1
ATOM 3395 O O . SER B 1 38 ? 3.887 22.781 -0.133 1 97.5 38 SER B O 1
ATOM 3397 N N . LYS B 1 39 ? 2.594 23.484 -1.805 1 97.69 39 LYS B N 1
ATOM 3398 C CA . LYS B 1 39 ? 2.375 22.125 -2.311 1 97.69 39 LYS B CA 1
ATOM 3399 C C . LYS B 1 39 ? 3.35 21.797 -3.436 1 97.69 39 LYS B C 1
ATOM 3401 O O . LYS B 1 39 ? 3.543 22.594 -4.355 1 97.69 39 LYS B O 1
ATOM 3406 N N . ASP B 1 40 ? 3.986 20.672 -3.291 1 96.88 40 ASP B N 1
ATOM 3407 C CA . ASP B 1 40 ? 4.848 20.188 -4.363 1 96.88 40 ASP B CA 1
ATOM 3408 C C . ASP B 1 40 ? 4.027 19.531 -5.473 1 96.88 40 ASP B C 1
ATOM 3410 O O . ASP B 1 40 ? 3.27 18.594 -5.223 1 96.88 40 ASP B O 1
ATOM 3414 N N . ALA B 1 41 ? 4.227 19.906 -6.648 1 92.62 41 ALA B N 1
ATOM 3415 C CA . ALA B 1 41 ? 3.387 19.484 -7.762 1 92.62 41 ALA B CA 1
ATOM 3416 C C . ALA B 1 41 ? 3.645 18.016 -8.117 1 92.62 41 ALA B C 1
ATOM 3418 O O . ALA B 1 41 ? 2.723 17.297 -8.508 1 92.62 41 ALA B O 1
ATOM 3419 N N . SER B 1 42 ? 4.805 17.609 -7.949 1 89 42 SER B N 1
ATOM 3420 C CA . SER B 1 42 ? 5.18 16.266 -8.406 1 89 42 SER B CA 1
ATOM 3421 C C . SER B 1 42 ? 4.711 15.203 -7.426 1 89 42 SER B C 1
ATOM 3423 O O . SER B 1 42 ? 4.254 14.133 -7.84 1 89 42 SER B O 1
ATOM 3425 N N . THR B 1 43 ? 4.762 15.5 -6.129 1 90.94 43 THR B N 1
ATOM 3426 C CA . THR B 1 43 ? 4.457 14.484 -5.125 1 90.94 43 THR B CA 1
ATOM 3427 C C . THR B 1 43 ? 3.102 14.758 -4.477 1 90.94 43 THR B C 1
ATOM 3429 O O . THR B 1 43 ? 2.547 13.891 -3.799 1 90.94 43 THR B O 1
ATOM 3432 N N . SER B 1 44 ? 2.566 15.961 -4.629 1 95.12 44 SER B N 1
ATOM 3433 C CA . SER B 1 44 ? 1.334 16.422 -4 1 95.12 44 SER B CA 1
ATOM 3434 C C . SER B 1 44 ? 1.48 16.5 -2.486 1 95.12 44 SER B C 1
ATOM 3436 O O . SER B 1 44 ? 0.49 16.422 -1.757 1 95.12 44 SER B O 1
ATOM 3438 N N . LEU B 1 45 ? 2.76 16.562 -2.045 1 97.19 45 LEU B N 1
ATOM 3439 C CA . LEU B 1 45 ? 3.043 16.766 -0.626 1 97.19 45 LEU B CA 1
ATOM 3440 C C . LEU B 1 45 ? 3.322 18.234 -0.322 1 97.19 45 LEU B C 1
ATOM 3442 O O . LEU B 1 45 ? 3.307 19.062 -1.226 1 97.19 45 LEU B O 1
ATOM 3446 N N . TYR B 1 46 ? 3.586 18.562 0.966 1 98.25 46 TYR B N 1
ATOM 3447 C CA . TYR B 1 46 ? 3.621 19.953 1.365 1 98.25 46 TYR B CA 1
ATOM 3448 C C . TYR B 1 46 ? 4.961 20.312 1.998 1 98.25 46 TYR B C 1
ATOM 3450 O O . TYR B 1 46 ? 5.449 19.594 2.877 1 98.25 46 TYR B O 1
ATOM 3458 N N . ASN B 1 47 ? 5.488 21.391 1.545 1 97.56 47 ASN B N 1
ATOM 3459 C CA . ASN B 1 47 ? 6.73 21.953 2.066 1 97.56 47 ASN B CA 1
ATOM 3460 C C . ASN B 1 47 ? 6.473 23.125 3.016 1 97.56 47 ASN B C 1
ATOM 3462 O O . ASN B 1 47 ? 5.504 23.859 2.842 1 97.56 47 ASN B O 1
ATOM 3466 N N . ILE B 1 48 ? 7.344 23.234 3.943 1 97.75 48 ILE B N 1
ATOM 3467 C CA . ILE B 1 48 ? 7.262 24.359 4.859 1 97.75 48 ILE B CA 1
ATOM 3468 C C . ILE B 1 48 ? 8.594 25.109 4.887 1 97.75 48 ILE B C 1
ATOM 3470 O O . ILE B 1 48 ? 9.656 24.484 4.918 1 97.75 48 ILE B O 1
ATOM 3474 N N . ALA B 1 49 ? 8.523 26.391 4.859 1 94.75 49 ALA B N 1
ATOM 3475 C CA . ALA B 1 49 ? 9.719 27.219 4.848 1 94.75 49 ALA B CA 1
ATOM 3476 C C . ALA B 1 49 ? 10.07 27.703 6.254 1 94.75 49 ALA B C 1
ATOM 3478 O O . ALA B 1 49 ? 9.664 28.797 6.668 1 94.75 49 ALA B O 1
ATOM 3479 N N . ILE B 1 50 ? 10.883 26.953 6.949 1 89.94 50 ILE B N 1
ATOM 3480 C CA . ILE B 1 50 ? 11.188 27.312 8.328 1 89.94 50 ILE B CA 1
ATOM 3481 C C . ILE B 1 50 ? 12.672 27.094 8.609 1 89.94 50 ILE B C 1
ATOM 3483 O O . ILE B 1 50 ? 13.117 27.203 9.75 1 89.94 50 ILE B O 1
ATOM 3487 N N . LYS B 1 51 ? 13.352 26.672 7.676 1 81.94 51 LYS B N 1
ATOM 3488 C CA . LYS B 1 51 ? 14.797 26.547 7.816 1 81.94 51 LYS B CA 1
ATOM 3489 C C . LYS B 1 51 ? 15.492 27.844 7.391 1 81.94 51 LYS B C 1
ATOM 3491 O O . LYS B 1 51 ? 15.008 28.562 6.512 1 81.94 51 LYS B O 1
ATOM 3496 N N . VAL B 1 52 ? 16.625 27.938 8.031 1 77.25 52 VAL B N 1
ATOM 3497 C CA . VAL B 1 52 ? 17.438 29.109 7.707 1 77.25 52 VAL B CA 1
ATOM 3498 C C . VAL B 1 52 ? 17.844 29.062 6.234 1 77.25 52 VAL B C 1
ATOM 3500 O O . VAL B 1 52 ? 18.203 28.016 5.711 1 77.25 52 VAL B O 1
ATOM 3503 N N . GLY B 1 53 ? 17.766 30.172 5.59 1 74.5 53 GLY B N 1
ATOM 3504 C CA . GLY B 1 53 ? 18.109 30.312 4.18 1 74.5 53 GLY B CA 1
ATOM 3505 C C . GLY B 1 53 ? 16.938 30.016 3.258 1 74.5 53 GLY B C 1
ATOM 3506 O O . GLY B 1 53 ? 17.062 30.109 2.037 1 74.5 53 GLY B O 1
ATOM 3507 N N . GLY B 1 54 ? 15.875 29.656 3.883 1 77.06 54 GLY B N 1
ATOM 3508 C CA . GLY B 1 54 ? 14.664 29.484 3.107 1 77.06 54 GLY B CA 1
ATOM 3509 C C . GLY B 1 54 ? 14.562 28.109 2.463 1 77.06 54 GLY B C 1
ATOM 3510 O O . GLY B 1 54 ? 13.758 27.906 1.552 1 77.06 54 GLY B O 1
ATOM 3511 N N . VAL B 1 55 ? 15.398 27.219 2.834 1 88.25 55 VAL B N 1
ATOM 3512 C CA . VAL B 1 55 ? 15.344 25.875 2.285 1 88.25 55 VAL B CA 1
ATOM 3513 C C . VAL B 1 55 ? 14.133 25.141 2.855 1 88.25 55 VAL B C 1
ATOM 3515 O O . VAL B 1 55 ? 13.922 25.125 4.07 1 88.25 55 VAL B O 1
ATOM 3518 N N . PRO B 1 56 ? 13.352 24.594 2.031 1 94.38 56 PRO B N 1
ATOM 3519 C CA . PRO B 1 56 ? 12.109 23.984 2.514 1 94.38 56 PRO B CA 1
ATOM 3520 C C . PRO B 1 56 ? 12.344 22.656 3.215 1 94.38 56 PRO B C 1
ATOM 3522 O O . PRO B 1 56 ? 13.359 22 2.971 1 94.38 56 PRO B O 1
ATOM 3525 N N . LEU B 1 57 ? 11.414 22.359 4.133 1 97.75 57 LEU B N 1
ATOM 3526 C CA . LEU B 1 57 ? 11.273 21.047 4.762 1 97.75 57 LEU B CA 1
ATOM 3527 C C . LEU B 1 57 ? 9.938 20.406 4.398 1 97.75 57 LEU B C 1
ATOM 3529 O O . LEU B 1 57 ? 8.977 21.109 4.07 1 97.75 57 LEU B O 1
ATOM 3533 N N . LEU B 1 58 ? 9.945 19.078 4.398 1 98.12 58 LEU B N 1
ATOM 3534 C CA . LEU B 1 58 ? 8.664 18.391 4.246 1 98.12 58 LEU B CA 1
ATOM 3535 C C . LEU B 1 58 ? 7.844 18.484 5.527 1 98.12 58 LEU B C 1
ATOM 3537 O O . LEU B 1 58 ? 8.359 18.234 6.621 1 98.12 58 LEU B O 1
ATOM 3541 N N . LEU B 1 59 ? 6.625 18.906 5.398 1 98.19 59 LEU B N 1
ATOM 3542 C CA . LEU B 1 59 ? 5.707 18.984 6.527 1 98.19 59 LEU B CA 1
ATOM 3543 C C . LEU B 1 59 ? 5.105 17.609 6.832 1 98.19 59 LEU B C 1
ATOM 3545 O O . LEU B 1 59 ? 4.434 17.016 5.984 1 98.19 59 LEU B O 1
ATOM 3549 N N . ASP B 1 60 ? 5.363 17.094 8.047 1 96.69 60 ASP B N 1
ATOM 3550 C CA . ASP B 1 60 ? 4.832 15.805 8.461 1 96.69 60 ASP B CA 1
ATOM 3551 C C . ASP B 1 60 ? 4.047 15.93 9.766 1 96.69 60 ASP B C 1
ATOM 3553 O O . ASP B 1 60 ? 4.633 15.977 10.852 1 96.69 60 ASP B O 1
ATOM 3557 N N . LEU B 1 61 ? 2.717 15.781 9.672 1 96.75 61 LEU B N 1
ATOM 3558 C CA . LEU B 1 61 ? 1.836 15.961 10.82 1 96.75 61 LEU B CA 1
ATOM 3559 C C . LEU B 1 61 ? 2.057 14.852 11.852 1 96.75 61 LEU B C 1
ATOM 3561 O O . LEU B 1 61 ? 1.736 15.023 13.023 1 96.75 61 LEU B O 1
ATOM 3565 N N . ALA B 1 62 ? 2.553 13.758 11.391 1 92.38 62 ALA B N 1
ATOM 3566 C CA . ALA B 1 62 ? 2.73 12.633 12.305 1 92.38 62 ALA B CA 1
ATOM 3567 C C . ALA B 1 62 ? 4.195 12.477 12.703 1 92.38 62 ALA B C 1
ATOM 3569 O O . ALA B 1 62 ? 4.539 11.609 13.508 1 92.38 62 ALA B O 1
ATOM 3570 N N . GLY B 1 63 ? 5.062 13.297 12.188 1 92.38 63 GLY B N 1
ATOM 3571 C CA . GLY B 1 63 ? 6.488 13.164 12.438 1 92.38 63 GLY B CA 1
ATOM 3572 C C . GLY B 1 63 ? 6.875 13.484 13.867 1 92.38 63 GLY B C 1
ATOM 3573 O O . GLY B 1 63 ? 6.398 14.469 14.445 1 92.38 63 GLY B O 1
ATOM 3574 N N . PRO B 1 64 ? 7.746 12.703 14.398 1 90.62 64 PRO B N 1
ATOM 3575 C CA . PRO B 1 64 ? 8.062 12.875 15.82 1 90.62 64 PRO B CA 1
ATOM 3576 C C . PRO B 1 64 ? 8.961 14.086 16.078 1 90.62 64 PRO B C 1
ATOM 3578 O O . PRO B 1 64 ? 8.938 14.648 17.172 1 90.62 64 PRO B O 1
ATOM 3581 N N . MET B 1 65 ? 9.805 14.359 15.102 1 93.12 65 MET B N 1
ATOM 3582 C CA . MET B 1 65 ? 10.727 15.477 15.312 1 93.12 65 MET B CA 1
ATOM 3583 C C . MET B 1 65 ? 11.312 15.953 13.984 1 93.12 65 MET B C 1
ATOM 3585 O O . MET B 1 65 ? 11.023 15.375 12.938 1 93.12 65 MET B O 1
ATOM 3589 N N . LEU B 1 66 ? 12.039 16.984 1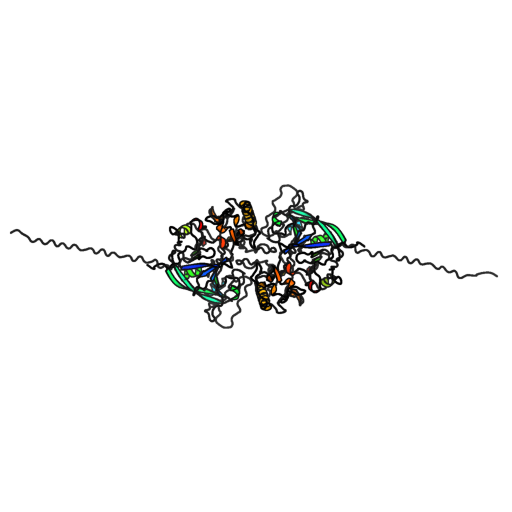4.109 1 95.94 66 LEU B N 1
ATOM 3590 C CA . LEU B 1 66 ? 12.766 17.547 12.977 1 95.94 66 LEU B CA 1
ATOM 3591 C C . LEU B 1 66 ? 13.992 16.719 12.641 1 95.94 66 LEU B C 1
ATOM 3593 O O . LEU B 1 66 ? 14.703 16.266 13.539 1 95.94 66 LEU B O 1
ATOM 3597 N N . TRP B 1 67 ? 14.195 16.469 11.352 1 95.38 67 TRP B N 1
ATOM 3598 C CA . TRP B 1 67 ? 15.516 15.969 10.984 1 95.38 67 TRP B CA 1
ATOM 3599 C C . TRP B 1 67 ? 16 16.609 9.688 1 95.38 67 TRP B C 1
ATOM 3601 O O . TRP B 1 67 ? 15.195 17.047 8.867 1 95.38 67 TRP B O 1
ATOM 3611 N N . LEU B 1 68 ? 17.297 16.781 9.586 1 95.81 68 LEU B N 1
ATOM 3612 C CA . LEU B 1 68 ? 17.984 17.359 8.438 1 95.81 68 LEU B CA 1
ATOM 3613 C C . LEU B 1 68 ? 18.938 16.359 7.801 1 95.81 68 LEU B C 1
ATOM 3615 O O . LEU B 1 68 ? 19.641 15.633 8.508 1 95.81 68 LEU B O 1
ATOM 3619 N N . ALA B 1 69 ? 18.828 16.406 6.473 1 94.75 69 ALA B N 1
ATOM 3620 C CA . ALA B 1 69 ? 19.75 15.523 5.762 1 94.75 69 ALA B CA 1
ATOM 3621 C C . ALA B 1 69 ? 21.125 16.172 5.633 1 94.75 69 ALA B C 1
ATOM 3623 O O . ALA B 1 69 ? 21.25 17.391 5.523 1 94.75 69 ALA B O 1
ATOM 3624 N N . ASN B 1 70 ? 22.203 15.32 5.664 1 90.19 70 ASN B N 1
ATOM 3625 C CA . ASN B 1 70 ? 23.578 15.695 5.395 1 90.19 70 ASN B CA 1
ATOM 3626 C C . ASN B 1 70 ? 24.031 16.859 6.285 1 90.19 70 ASN B C 1
ATOM 3628 O O . ASN B 1 70 ? 24.531 17.859 5.793 1 90.19 70 ASN B O 1
ATOM 3632 N N . CYS B 1 71 ? 23.859 16.609 7.516 1 88.81 71 CYS B N 1
ATOM 3633 C CA . CYS B 1 71 ? 24.359 17.609 8.469 1 88.81 71 CYS B CA 1
ATOM 3634 C C . CYS B 1 71 ? 25.828 17.922 8.211 1 88.81 71 CYS B C 1
ATOM 3636 O O . CYS B 1 71 ? 26.594 17.047 7.797 1 88.81 71 CYS B O 1
ATOM 3638 N N . PRO B 1 72 ? 26.125 19.203 8.398 1 83.38 72 PRO B N 1
ATOM 3639 C CA . PRO B 1 72 ? 27.547 19.547 8.227 1 83.38 72 PRO B CA 1
ATOM 3640 C C . PRO B 1 72 ? 28.453 18.828 9.227 1 83.38 72 PRO B C 1
ATOM 3642 O O . PRO B 1 72 ? 28.016 18.5 10.336 1 83.38 72 PRO B O 1
ATOM 3645 N N . SER B 1 73 ? 29.672 18.422 8.805 1 79.56 73 SER B N 1
ATOM 3646 C CA . SER B 1 73 ? 30.688 17.875 9.703 1 79.56 73 SER B CA 1
ATOM 3647 C C . SER B 1 73 ? 31.797 18.891 9.953 1 79.56 73 SER B C 1
ATOM 3649 O O . SER B 1 73 ? 32.469 19.328 9.023 1 79.56 73 SER B O 1
ATOM 3651 N N . PRO B 1 74 ? 32.031 19.391 11.109 1 81.81 74 PRO B N 1
ATOM 3652 C CA . PRO B 1 74 ? 31.438 18.922 12.359 1 81.81 74 PRO B CA 1
ATOM 3653 C C . PRO B 1 74 ? 30.078 19.578 12.641 1 81.81 74 PRO B C 1
ATOM 3655 O O . PRO B 1 74 ? 29.766 20.625 12.055 1 81.81 74 PRO B O 1
ATOM 3658 N N . HIS B 1 75 ? 29.234 18.891 13.375 1 86.19 75 HIS B N 1
ATOM 3659 C CA . HIS B 1 75 ? 27.984 19.469 13.867 1 86.19 75 HIS B CA 1
ATOM 3660 C C . HIS B 1 75 ? 27.844 19.281 15.375 1 86.19 75 HIS B C 1
ATOM 3662 O O . HIS B 1 75 ? 28.578 18.484 15.977 1 86.19 75 HIS B O 1
ATOM 3668 N N . ARG B 1 76 ? 27 20.109 15.852 1 86.56 76 ARG B N 1
ATOM 3669 C CA . ARG B 1 76 ? 26.75 19.984 17.281 1 86.56 76 ARG B CA 1
ATOM 3670 C C . ARG B 1 76 ? 26.109 18.641 17.625 1 86.56 76 ARG B C 1
ATOM 3672 O O . ARG B 1 76 ? 25.25 18.156 16.891 1 86.56 76 ARG B O 1
ATOM 3679 N N . ILE B 1 77 ? 26.562 18.047 18.734 1 85.94 77 ILE B N 1
ATOM 3680 C CA . ILE B 1 77 ? 26.031 16.75 19.156 1 85.94 77 ILE B CA 1
ATOM 3681 C C . ILE B 1 77 ? 25.266 16.906 20.469 1 85.94 77 ILE B C 1
ATOM 3683 O O . ILE B 1 77 ? 25.625 17.734 21.312 1 85.94 77 ILE B O 1
ATOM 3687 N N . VAL B 1 78 ? 24.203 16.188 20.625 1 89.75 78 VAL B N 1
ATOM 3688 C CA . VAL B 1 78 ? 23.531 16 21.906 1 89.75 78 VAL B CA 1
ATOM 3689 C C . VAL B 1 78 ? 24.172 14.844 22.672 1 89.75 78 VAL B C 1
ATOM 3691 O O . VAL B 1 78 ? 24.203 13.719 22.188 1 89.75 78 VAL B O 1
ATOM 3694 N N . PRO B 1 79 ? 24.688 15.203 23.828 1 88.12 79 PRO B N 1
ATOM 3695 C CA . PRO B 1 79 ? 25.359 14.125 24.562 1 88.12 79 PRO B CA 1
ATOM 3696 C C . PRO B 1 79 ? 24.406 13.016 24.984 1 88.12 79 PRO B C 1
ATOM 3698 O O . PRO B 1 79 ? 23.25 13.289 25.328 1 88.12 79 PRO B O 1
ATOM 3701 N N . CYS B 1 80 ? 24.875 11.773 25.125 1 84.38 80 CYS B N 1
ATOM 3702 C CA . CYS B 1 80 ? 24.062 10.609 25.453 1 84.38 80 CYS B CA 1
ATOM 3703 C C . CYS B 1 80 ? 23.5 10.719 26.875 1 84.38 80 CYS B C 1
ATOM 3705 O O . CYS B 1 80 ? 22.422 10.211 27.156 1 84.38 80 CYS B O 1
ATOM 3707 N N . VAL B 1 81 ? 24.297 11.328 27.688 1 83.69 81 VAL B N 1
ATOM 3708 C CA . VAL B 1 81 ? 23.844 11.445 29.062 1 83.69 81 VAL B CA 1
ATOM 3709 C C . VAL B 1 81 ? 23.266 12.844 29.312 1 83.69 81 VAL B C 1
ATOM 3711 O O . VAL B 1 81 ? 23.953 13.719 29.828 1 83.69 81 VAL B O 1
ATOM 3714 N N . SER B 1 82 ? 22.234 13.188 28.75 1 86.81 82 SER B N 1
ATOM 3715 C CA . SER B 1 82 ? 21.531 14.453 28.906 1 86.81 82 SER B CA 1
ATOM 3716 C C . SER B 1 82 ? 20.016 14.25 28.953 1 86.81 82 SER B C 1
ATOM 3718 O O . SER B 1 82 ? 19.5 13.242 28.453 1 86.81 82 SER B O 1
ATOM 3720 N N . PRO B 1 83 ? 19.375 15.109 29.641 1 85.56 83 PRO B N 1
ATOM 3721 C CA . PRO B 1 83 ? 17.906 15.023 29.656 1 85.56 83 PRO B CA 1
ATOM 3722 C C . PRO B 1 83 ? 17.297 15.07 28.25 1 85.56 83 PRO B C 1
ATOM 3724 O O . PRO B 1 83 ? 16.281 14.414 28 1 85.56 83 PRO B O 1
ATOM 3727 N N . VAL B 1 84 ? 17.906 15.82 27.406 1 87.12 84 VAL B N 1
ATOM 3728 C CA . VAL B 1 84 ? 17.438 15.914 26.031 1 87.12 84 VAL B CA 1
ATOM 3729 C C . VAL B 1 84 ? 17.531 14.555 25.344 1 87.12 84 VAL B C 1
ATOM 3731 O O . VAL B 1 84 ? 16.641 14.148 24.609 1 87.12 84 VAL B O 1
ATOM 3734 N N . CYS B 1 85 ? 18.562 13.891 25.609 1 88.88 85 CYS B N 1
ATOM 3735 C CA . CYS B 1 85 ? 18.75 12.57 25.016 1 88.88 85 CYS B CA 1
ATOM 3736 C C . CYS B 1 85 ? 17.719 11.586 25.531 1 88.88 85 CYS B C 1
ATOM 3738 O O . CYS B 1 85 ? 17.281 10.688 24.812 1 88.88 85 CYS B O 1
ATOM 3740 N N . ASP B 1 86 ? 17.312 11.797 26.75 1 84.62 86 ASP B N 1
ATOM 3741 C CA . ASP B 1 86 ? 16.25 10.961 27.297 1 84.62 86 ASP B CA 1
ATOM 3742 C C . ASP B 1 86 ? 14.961 11.125 26.5 1 84.62 86 ASP B C 1
ATOM 3744 O O . ASP B 1 86 ? 14.258 10.148 26.234 1 84.62 86 ASP B O 1
ATOM 3748 N N . GLU B 1 87 ? 14.75 12.289 26.109 1 84.06 87 GLU B N 1
ATOM 3749 C CA . GLU B 1 87 ? 13.547 12.586 25.328 1 84.06 87 GLU B CA 1
ATOM 3750 C C . GLU B 1 87 ? 13.656 12.023 23.906 1 84.06 87 GLU B C 1
ATOM 3752 O O . GLU B 1 87 ? 12.68 11.516 23.359 1 84.06 87 GLU B O 1
ATOM 3757 N N . VAL B 1 88 ? 14.812 12.117 23.328 1 82.19 88 VAL B N 1
ATOM 3758 C CA . VAL B 1 88 ? 15.055 11.609 21.984 1 82.19 88 VAL B CA 1
ATOM 3759 C C . VAL B 1 88 ? 14.867 10.094 21.953 1 82.19 88 VAL B C 1
ATOM 3761 O O . VAL B 1 88 ? 14.273 9.555 21.016 1 82.19 88 VAL B O 1
ATOM 3764 N N . SER B 1 89 ? 15.359 9.477 22.953 1 69.88 89 SER B N 1
ATOM 3765 C CA . SER B 1 89 ? 15.359 8.016 23.016 1 69.88 89 SER B CA 1
ATOM 3766 C C . SER B 1 89 ? 13.945 7.469 23.219 1 69.88 89 SER B C 1
ATOM 3768 O O . SER B 1 89 ? 13.688 6.293 22.938 1 69.88 89 SER B O 1
ATOM 3770 N N . THR B 1 90 ? 13.219 8.32 23.766 1 59.84 90 THR B N 1
ATOM 3771 C CA . THR B 1 90 ? 11.836 7.883 23.938 1 59.84 90 THR B CA 1
ATOM 3772 C C . THR B 1 90 ? 11.102 7.895 22.594 1 59.84 90 THR B C 1
ATOM 3774 O O . THR B 1 90 ? 10.016 7.328 22.469 1 59.84 90 THR B O 1
ATOM 3777 N N . THR B 1 91 ? 11.883 8.57 21.766 1 59.56 91 THR B N 1
ATOM 3778 C CA . THR B 1 91 ? 11.273 8.586 20.438 1 59.56 91 THR B CA 1
ATOM 3779 C C . THR B 1 91 ? 11.375 7.219 19.766 1 59.56 91 THR B C 1
ATOM 3781 O O . THR B 1 91 ? 12.336 6.488 20 1 59.56 91 THR B O 1
ATOM 3784 N N . TYR B 1 92 ? 10.297 6.562 19.531 1 58.72 92 TYR B N 1
ATOM 3785 C CA . TYR B 1 92 ? 10.008 5.223 19.031 1 58.72 92 TYR B CA 1
ATOM 3786 C C . TYR B 1 92 ? 11.008 4.805 17.969 1 58.72 92 TYR B C 1
ATOM 3788 O O . TYR B 1 92 ? 11.188 5.504 16.969 1 58.72 92 TYR B O 1
ATOM 3796 N N . ARG B 1 93 ? 12.062 4.027 18.375 1 66.06 93 ARG B N 1
ATOM 3797 C CA . ARG B 1 93 ? 12.773 3.354 17.297 1 66.06 93 ARG B CA 1
ATOM 3798 C C . ARG B 1 93 ? 11.82 2.494 16.469 1 66.06 93 ARG B C 1
ATOM 3800 O O . ARG B 1 93 ? 11.25 1.526 16.984 1 66.06 93 ARG B O 1
ATOM 3807 N N . PRO B 1 94 ? 11.617 2.957 15.25 1 63.62 94 PRO B N 1
ATOM 3808 C CA . PRO B 1 94 ? 10.758 2.115 14.414 1 63.62 94 PRO B CA 1
ATOM 3809 C C . PRO B 1 94 ? 11.312 0.706 14.227 1 63.62 94 PRO B C 1
ATOM 3811 O O . PRO B 1 94 ? 12.531 0.525 14.148 1 63.62 94 PRO B O 1
ATOM 3814 N N . PRO B 1 95 ? 10.398 -0.299 14.289 1 59.56 95 PRO B N 1
ATOM 3815 C CA . PRO B 1 95 ? 10.875 -1.659 14.023 1 59.56 95 PRO B CA 1
ATOM 3816 C C . PRO B 1 95 ? 11.641 -1.772 12.703 1 59.56 95 PRO B C 1
ATOM 3818 O O . PRO B 1 95 ? 11.25 -1.167 11.703 1 59.56 95 PRO B O 1
ATOM 3821 N N . GLY B 1 96 ? 12.836 -2.371 12.844 1 61.38 96 GLY B N 1
ATOM 3822 C CA . GLY B 1 96 ? 13.617 -2.625 11.641 1 61.38 96 GLY B CA 1
ATOM 3823 C C . GLY B 1 96 ? 14.672 -1.566 11.383 1 61.38 96 GLY B C 1
ATOM 3824 O O . GLY B 1 96 ? 15.508 -1.723 10.484 1 61.38 96 GLY B O 1
ATOM 3825 N N . CYS B 1 97 ? 14.508 -0.49 12.125 1 74.19 97 CYS B N 1
ATOM 3826 C CA . CYS B 1 97 ? 15.516 0.549 11.938 1 74.19 97 CYS B CA 1
ATOM 3827 C C . CYS B 1 97 ? 16.859 0.125 12.523 1 74.19 97 CYS B C 1
ATOM 3829 O O . CYS B 1 97 ? 16.922 -0.369 13.648 1 74.19 97 CYS B O 1
ATOM 3831 N N . PRO B 1 98 ? 17.891 0.28 11.68 1 73.25 98 PRO B N 1
ATOM 3832 C CA . PRO B 1 98 ? 19.203 -0.172 12.141 1 73.25 98 PRO B CA 1
ATOM 3833 C C . PRO B 1 98 ? 19.656 0.527 13.43 1 73.25 98 PRO B C 1
ATOM 3835 O O . PRO B 1 98 ? 19.359 1.709 13.625 1 73.25 98 PRO B O 1
ATOM 3838 N N . LYS B 1 99 ? 20.312 -0.215 14.266 1 71.19 99 LYS B N 1
ATOM 3839 C CA . LYS B 1 99 ? 20.875 0.338 15.5 1 71.19 99 LYS B CA 1
ATOM 3840 C C . LYS B 1 99 ? 22.078 1.229 15.203 1 71.19 99 LYS B C 1
ATOM 3842 O O . LYS B 1 99 ? 22.781 1.012 14.219 1 71.19 99 LYS B O 1
ATOM 3847 N N . PRO B 1 100 ? 22.141 2.297 16.062 1 68.06 100 PRO B N 1
ATOM 3848 C CA . PRO B 1 100 ? 23.312 3.148 15.867 1 68.06 100 PRO B CA 1
ATOM 3849 C C . PRO B 1 100 ? 24.625 2.393 16.047 1 68.06 100 PRO B C 1
ATOM 3851 O O . PRO B 1 100 ? 24.688 1.439 16.828 1 68.06 100 PRO B O 1
ATOM 3854 N N . GLY B 1 101 ? 25.609 2.592 15.031 1 58.75 101 GLY B N 1
ATOM 3855 C CA . GLY B 1 101 ? 26.938 2.072 15.305 1 58.75 101 GLY B CA 1
ATOM 3856 C C . GLY B 1 101 ? 27.562 2.641 16.562 1 58.75 101 GLY B C 1
ATOM 3857 O O . GLY B 1 101 ? 27.266 3.775 16.953 1 58.75 101 GLY B O 1
ATOM 3858 N N . LEU B 1 102 ? 27.906 1.758 17.516 1 53.84 102 LEU B N 1
ATOM 3859 C CA . LEU B 1 102 ? 28.594 2.186 18.734 1 53.84 102 LEU B CA 1
ATOM 3860 C C . LEU B 1 102 ? 29.734 3.154 18.391 1 53.84 102 LEU B C 1
ATOM 3862 O O . LEU B 1 102 ? 30.562 2.867 17.531 1 53.84 102 LEU B O 1
ATOM 3866 N N . ARG B 1 103 ? 29.5 4.492 18.5 1 52.53 103 ARG B N 1
ATOM 3867 C CA . ARG B 1 103 ? 30.688 5.324 18.391 1 52.53 103 ARG B CA 1
ATOM 3868 C C . ARG B 1 103 ? 31.703 4.957 19.453 1 52.53 103 ARG B C 1
ATOM 3870 O O . ARG B 1 103 ? 31.344 4.492 20.547 1 52.53 103 ARG B O 1
ATOM 3877 N N . GLY B 1 104 ? 33 4.789 19.125 1 46.81 104 GLY B N 1
ATOM 3878 C CA . GLY B 1 104 ? 34.156 4.504 19.938 1 46.81 104 GLY B CA 1
ATOM 3879 C C . GLY B 1 104 ? 34.125 5.207 21.281 1 46.81 104 GLY B C 1
ATOM 3880 O O . GLY B 1 104 ? 33.094 5.75 21.688 1 46.81 104 GLY B O 1
ATOM 3881 N N . GLU B 1 105 ? 35.312 5.332 22 1 49.56 105 GLU B N 1
ATOM 3882 C CA . GLU B 1 105 ? 35.781 5.746 23.328 1 49.56 105 GLU B CA 1
ATOM 3883 C C . GLU B 1 105 ? 35.375 7.191 23.625 1 49.56 105 GLU B C 1
ATOM 3885 O O . GLU B 1 105 ? 35.562 7.68 24.734 1 49.56 105 GLU B O 1
ATOM 3890 N N . GLY B 1 106 ? 34.906 8.102 22.734 1 53.78 106 GLY B N 1
ATOM 3891 C CA . GLY B 1 106 ? 34.719 9.516 23.016 1 53.78 106 GLY B CA 1
ATOM 3892 C C . GLY B 1 106 ? 33.312 9.852 23.438 1 53.78 106 GLY B C 1
ATOM 3893 O O . GLY B 1 106 ? 32.531 8.977 23.859 1 53.78 106 GLY B O 1
ATOM 3894 N N . GLN B 1 107 ? 32.938 11.164 23.484 1 60.69 107 GLN B N 1
ATOM 3895 C CA . GLN B 1 107 ? 31.641 11.703 23.906 1 60.69 107 GLN B CA 1
ATOM 3896 C C . GLN B 1 107 ? 30.5 11.094 23.109 1 60.69 107 GLN B C 1
ATOM 3898 O O . GLN B 1 107 ? 30.5 11.156 21.875 1 60.69 107 GLN B O 1
ATOM 3903 N N . CYS B 1 108 ? 29.797 10.297 23.734 1 77.94 108 CYS B N 1
ATOM 3904 C CA . CYS B 1 108 ? 28.703 9.555 23.125 1 77.94 108 CYS B CA 1
ATOM 3905 C C . CYS B 1 108 ? 27.656 10.5 22.547 1 77.94 108 CYS B C 1
ATOM 3907 O O . CYS B 1 108 ? 27.266 11.484 23.188 1 77.94 108 CYS B O 1
ATOM 3909 N N . ALA B 1 109 ? 27.453 10.5 21.312 1 84 109 ALA B N 1
ATOM 3910 C CA . ALA B 1 109 ? 26.391 11.242 20.641 1 84 109 ALA B CA 1
ATOM 3911 C C . ALA B 1 109 ? 25.047 10.516 20.766 1 84 109 ALA B C 1
ATOM 3913 O O . ALA B 1 109 ? 24.969 9.305 20.547 1 84 109 ALA B O 1
ATOM 3914 N N . CYS B 1 110 ? 24.078 11.281 21.203 1 89.31 110 CYS B N 1
ATOM 3915 C CA . CYS B 1 110 ? 22.734 10.742 21.375 1 89.31 110 CYS B CA 1
ATOM 3916 C C . CYS B 1 110 ? 22.203 10.203 20.062 1 89.31 110 CYS B C 1
ATOM 3918 O O . CYS B 1 110 ? 22.078 10.945 19.078 1 89.31 110 CYS B O 1
ATOM 3920 N N . PRO B 1 111 ? 21.828 8.898 20.016 1 87.88 111 PRO B N 1
ATOM 3921 C CA . PRO B 1 111 ? 21.312 8.344 18.766 1 87.88 111 PRO B CA 1
ATOM 3922 C C . PRO B 1 111 ? 19.875 8.766 18.484 1 87.88 111 PRO B C 1
ATOM 3924 O O . PRO B 1 111 ? 19.062 8.875 19.406 1 87.88 111 PRO B O 1
ATOM 3927 N N . ALA B 1 112 ? 19.594 9.102 17.266 1 89.88 112 ALA B N 1
ATOM 3928 C CA . ALA B 1 112 ? 18.25 9.367 16.766 1 89.88 112 ALA B CA 1
ATOM 3929 C C . ALA B 1 112 ? 17.938 8.484 15.57 1 89.88 112 ALA B C 1
ATOM 3931 O O . ALA B 1 112 ? 18.828 7.906 14.953 1 89.88 112 ALA B O 1
ATOM 3932 N N . TYR B 1 113 ? 16.641 8.344 15.281 1 88.19 113 TYR B N 1
ATOM 3933 C CA . TYR B 1 113 ? 16.188 7.441 14.227 1 88.19 113 TYR B CA 1
ATOM 3934 C C . TYR B 1 113 ? 15.297 8.164 13.227 1 88.19 113 TYR B C 1
ATOM 3936 O O . TYR B 1 113 ? 14.086 7.934 13.188 1 88.19 113 TYR B O 1
ATOM 3944 N N . PRO B 1 114 ? 15.938 9.023 12.375 1 91.19 114 PRO B N 1
ATOM 3945 C CA . PRO B 1 114 ? 15.133 9.672 11.336 1 91.19 114 PRO B CA 1
ATOM 3946 C C . PRO B 1 114 ? 14.492 8.68 10.375 1 91.19 114 PRO B C 1
ATOM 3948 O O . PRO B 1 114 ? 15.102 7.668 10.031 1 91.19 114 PRO B O 1
ATOM 3951 N N . ARG B 1 115 ? 13.266 9.078 9.984 1 89 115 ARG B N 1
ATOM 3952 C CA . ARG B 1 115 ? 12.484 8.219 9.102 1 89 115 ARG B CA 1
ATOM 3953 C C . ARG B 1 115 ? 11.883 9.016 7.949 1 89 115 ARG B C 1
ATOM 3955 O O . ARG B 1 115 ? 11.414 10.133 8.141 1 89 115 ARG B O 1
ATOM 3962 N N . ASN B 1 116 ? 12.016 8.391 6.781 1 90.19 116 ASN B N 1
ATOM 3963 C CA . ASN B 1 116 ? 11.25 8.922 5.656 1 90.19 116 ASN B CA 1
ATOM 3964 C C . ASN B 1 116 ? 9.758 8.648 5.812 1 90.19 116 ASN B C 1
ATOM 3966 O O . ASN B 1 116 ? 9.328 7.496 5.832 1 90.19 116 ASN B O 1
ATOM 3970 N N . PRO B 1 117 ? 9.016 9.695 5.91 1 90.38 117 PRO B N 1
ATOM 3971 C CA . PRO B 1 117 ? 7.602 9.469 6.223 1 90.38 117 PRO B CA 1
ATOM 3972 C C . PRO B 1 117 ? 6.809 8.953 5.02 1 90.38 117 PRO B C 1
ATOM 3974 O O . PRO B 1 117 ? 5.641 8.586 5.16 1 90.38 117 PRO B O 1
ATOM 3977 N N . VAL B 1 118 ? 7.363 8.883 3.879 1 86.94 118 VAL B N 1
ATOM 3978 C CA . VAL B 1 118 ? 6.652 8.508 2.66 1 86.94 118 VAL B CA 1
ATOM 3979 C C . VAL B 1 118 ? 6.875 7.027 2.371 1 86.94 118 VAL B C 1
ATOM 3981 O O . VAL B 1 118 ? 5.918 6.281 2.158 1 86.94 118 VAL B O 1
ATOM 3984 N N . ASP B 1 119 ? 8.109 6.598 2.516 1 79.56 119 ASP B N 1
ATOM 3985 C CA . ASP B 1 119 ? 8.367 5.219 2.102 1 79.56 119 ASP B CA 1
ATOM 3986 C C . ASP B 1 119 ? 8.781 4.359 3.291 1 79.56 119 ASP B C 1
ATOM 3988 O O . ASP B 1 119 ? 9.008 3.156 3.146 1 79.56 119 ASP B O 1
ATOM 3992 N N . GLY B 1 120 ? 8.953 5 4.426 1 79.69 120 GLY B N 1
ATOM 3993 C CA . GLY B 1 120 ? 9.125 4.242 5.656 1 79.69 120 GLY B CA 1
ATOM 3994 C C . GLY B 1 120 ? 10.578 3.945 5.969 1 79.69 120 GLY B C 1
ATOM 3995 O O . GLY B 1 120 ? 10.898 3.463 7.059 1 79.69 120 GLY B O 1
ATOM 3996 N N . ARG B 1 121 ? 11.562 4.285 5.094 1 85.06 121 ARG B N 1
ATOM 3997 C CA . ARG B 1 121 ? 12.984 4.051 5.359 1 85.06 121 ARG B CA 1
ATOM 3998 C C . ARG B 1 121 ? 13.422 4.738 6.648 1 85.06 121 ARG B C 1
ATOM 4000 O O . ARG B 1 121 ? 12.992 5.859 6.938 1 85.06 121 ARG B O 1
ATOM 4007 N N . CYS B 1 122 ? 14.164 4.031 7.391 1 84.38 122 CYS B N 1
ATOM 4008 C CA . CYS B 1 122 ? 14.703 4.617 8.617 1 84.38 122 CYS B CA 1
ATOM 4009 C C . CYS B 1 122 ? 16.203 4.359 8.727 1 84.38 122 CYS B C 1
ATOM 4011 O O . CYS B 1 122 ? 16.734 3.441 8.102 1 84.38 122 CYS B O 1
ATOM 4013 N N . ARG B 1 123 ? 16.875 5.246 9.367 1 85.81 123 ARG B N 1
ATOM 4014 C CA . ARG B 1 123 ? 18.297 5.164 9.633 1 85.81 123 ARG B CA 1
ATOM 4015 C C . ARG B 1 123 ? 18.625 5.629 11.055 1 85.81 123 ARG B C 1
ATOM 4017 O O . ARG B 1 123 ? 17.734 6.066 11.781 1 85.81 123 ARG B O 1
ATOM 4024 N N . SER B 1 124 ? 19.734 5.277 11.414 1 86.56 124 SER B N 1
ATOM 4025 C CA . SER B 1 124 ? 20.219 5.836 12.672 1 86.56 124 SER B CA 1
ATOM 4026 C C . SER B 1 124 ? 21.25 6.945 12.422 1 86.56 124 SER B C 1
ATOM 4028 O O . SER B 1 124 ? 22.047 6.855 11.492 1 86.56 124 SER B O 1
ATOM 4030 N N . ASP B 1 125 ? 21.109 7.965 13.141 1 90.12 125 ASP B N 1
ATOM 4031 C CA . ASP B 1 125 ? 22.047 9.078 13.148 1 90.12 125 ASP B CA 1
ATOM 4032 C C . ASP B 1 125 ? 22.047 9.797 14.492 1 90.12 125 ASP B C 1
ATOM 4034 O O . ASP B 1 125 ? 21.453 9.305 15.461 1 90.12 125 ASP B O 1
ATOM 4038 N N . ASP B 1 126 ? 22.75 10.914 14.586 1 89.88 126 ASP B N 1
ATOM 4039 C CA . ASP B 1 126 ? 22.859 11.57 15.891 1 89.88 126 ASP B CA 1
ATOM 4040 C C . ASP B 1 126 ? 21.844 12.695 16.016 1 89.88 126 ASP B C 1
ATOM 4042 O O . ASP B 1 126 ? 21.531 13.383 15.047 1 89.88 126 ASP B O 1
ATOM 4046 N N . ALA B 1 127 ? 21.406 12.812 17.297 1 92.25 127 ALA B N 1
ATOM 4047 C CA . ALA B 1 127 ? 20.625 14 17.641 1 92.25 127 ALA B CA 1
ATOM 4048 C C . ALA B 1 127 ? 21.5 15.25 17.609 1 92.25 127 ALA B C 1
ATOM 4050 O O . ALA B 1 127 ? 22.703 15.18 17.875 1 92.25 127 ALA B O 1
ATOM 4051 N N . THR B 1 128 ? 20.922 16.312 17.25 1 92.94 128 THR B N 1
ATOM 4052 C CA . THR B 1 128 ? 21.641 17.578 17.141 1 92.94 128 THR B CA 1
ATOM 4053 C C . THR B 1 128 ? 20.688 18.75 17.391 1 92.94 128 THR B C 1
ATOM 4055 O O . THR B 1 128 ? 19.562 18.562 17.844 1 92.94 128 THR B O 1
ATOM 4058 N N . THR B 1 129 ? 21.219 19.906 17.297 1 93.06 129 THR B N 1
ATOM 4059 C CA . THR B 1 129 ? 20.422 21.125 17.312 1 93.06 129 THR B CA 1
ATOM 4060 C C . THR B 1 129 ? 20.469 21.828 15.953 1 93.06 129 THR B C 1
ATOM 4062 O O . THR B 1 129 ? 21.531 21.922 15.344 1 93.06 129 THR B O 1
ATOM 4065 N N . ILE B 1 130 ? 19.359 22.219 15.562 1 92.88 130 ILE B N 1
ATOM 4066 C CA . ILE B 1 130 ? 19.234 22.797 14.227 1 92.88 130 ILE B CA 1
ATOM 4067 C C . ILE B 1 130 ? 18.703 24.234 14.336 1 92.88 130 ILE B C 1
ATOM 4069 O O . ILE B 1 130 ? 17.734 24.484 15.055 1 92.88 130 ILE B O 1
ATOM 4073 N N . THR B 1 131 ? 19.344 25.141 13.617 1 91.69 131 THR B N 1
ATOM 4074 C CA . THR B 1 131 ? 18.906 26.531 13.594 1 91.69 131 THR B CA 1
ATOM 4075 C C . THR B 1 131 ? 17.781 26.719 12.57 1 91.69 131 THR B C 1
ATOM 4077 O O . THR B 1 131 ? 17.938 26.359 11.398 1 91.69 131 THR B O 1
ATOM 4080 N N . LEU B 1 132 ? 16.688 27.25 13.055 1 94.25 132 LEU B N 1
ATOM 4081 C CA . LEU B 1 132 ? 15.531 27.547 12.227 1 94.25 132 LEU B CA 1
ATOM 4082 C C . LEU B 1 132 ? 15.258 29.047 12.188 1 94.25 132 LEU B C 1
ATOM 4084 O O . LEU B 1 132 ? 15.828 29.812 12.969 1 94.25 132 LEU B O 1
ATOM 4088 N N . ALA B 1 133 ? 14.508 29.438 11.156 1 93.75 133 ALA B N 1
ATOM 4089 C CA . ALA B 1 133 ? 14.141 30.844 11.008 1 93.75 133 ALA B CA 1
ATOM 4090 C C . ALA B 1 133 ? 12.695 30.984 10.531 1 93.75 133 ALA B C 1
ATOM 4092 O O . ALA B 1 133 ? 12.234 30.203 9.688 1 93.75 133 ALA B O 1
ATOM 4093 N N . ALA B 1 134 ? 12.031 31.953 11.148 1 93.62 134 ALA B N 1
ATOM 4094 C CA . ALA B 1 134 ? 10.672 32.312 10.758 1 93.62 134 ALA B CA 1
ATOM 4095 C C . ALA B 1 134 ? 10.352 33.75 11.156 1 93.62 134 ALA B C 1
ATOM 4097 O O . ALA B 1 134 ? 11.227 34.5 11.617 1 93.62 134 ALA B O 1
ATOM 4098 N N . SER B 1 135 ? 9.195 34.219 10.789 1 93.94 135 SER B N 1
ATOM 4099 C CA . SER B 1 135 ? 8.758 35.562 11.211 1 93.94 135 SER B CA 1
ATOM 4100 C C . SER B 1 135 ? 7.723 35.469 12.328 1 93.94 135 SER B C 1
ATOM 4102 O O . SER B 1 135 ? 6.871 34.562 12.32 1 93.94 135 SER B O 1
ATOM 4104 N N . THR B 1 136 ? 7.805 36.344 13.25 1 95.62 136 THR B N 1
ATOM 4105 C CA . THR B 1 136 ? 6.688 36.5 14.172 1 95.62 136 THR B CA 1
ATOM 4106 C C . THR B 1 136 ? 5.449 37 13.445 1 95.62 136 THR B C 1
ATOM 4108 O O . THR B 1 136 ? 5.547 37.5 12.32 1 95.62 136 THR B O 1
ATOM 4111 N N . THR B 1 137 ? 4.32 36.875 14.094 1 96.62 137 THR B N 1
ATOM 4112 C CA . THR B 1 137 ? 3.09 37.281 13.438 1 96.62 137 THR B CA 1
ATOM 4113 C C . THR B 1 137 ? 2.057 37.75 14.461 1 96.62 137 THR B C 1
ATOM 4115 O O . THR B 1 137 ? 2.068 37.281 15.609 1 96.62 137 THR B O 1
ATOM 4118 N N . ASP B 1 138 ? 1.199 38.656 14.07 1 94.69 138 ASP B N 1
ATOM 4119 C CA . ASP B 1 138 ? 0.038 39.031 14.859 1 94.69 138 ASP B CA 1
ATOM 4120 C C . ASP B 1 138 ? -1.221 38.312 14.391 1 94.69 138 ASP B C 1
ATOM 4122 O O . ASP B 1 138 ? -2.33 38.656 14.812 1 94.69 138 ASP B O 1
ATOM 4126 N N . GLY B 1 139 ? -1.022 37.375 13.5 1 95.25 139 GLY B N 1
ATOM 4127 C CA . GLY B 1 139 ? -2.146 36.625 12.961 1 95.25 139 GLY B CA 1
ATOM 4128 C C . GLY B 1 139 ? -2.637 37.156 11.625 1 95.25 139 GLY B C 1
ATOM 4129 O O . GLY B 1 139 ? -3.387 36.469 10.922 1 95.25 139 GLY B O 1
ATOM 4130 N N . GLN B 1 140 ? -2.24 38.312 11.242 1 94.75 140 GLN B N 1
ATOM 4131 C CA . GLN B 1 140 ? -2.646 38.969 9.992 1 94.75 140 GLN B CA 1
ATOM 4132 C C . GLN B 1 140 ? -1.479 39.031 9.008 1 94.75 140 GLN B C 1
ATOM 4134 O O . GLN B 1 140 ? -1.655 38.812 7.809 1 94.75 140 GLN B O 1
ATOM 4139 N N . ASN B 1 141 ? -0.36 39.344 9.547 1 95.75 141 ASN B N 1
ATOM 4140 C CA . ASN B 1 141 ? 0.864 39.531 8.781 1 95.75 141 ASN B CA 1
ATOM 4141 C C . ASN B 1 141 ? 2.09 39.031 9.547 1 95.75 141 ASN B C 1
ATOM 4143 O O . ASN B 1 141 ? 2.066 38.969 10.773 1 95.75 141 ASN B O 1
ATOM 4147 N N . PRO B 1 142 ? 3.105 38.719 8.773 1 95.56 142 PRO B N 1
ATOM 4148 C CA . PRO B 1 142 ? 4.395 38.656 9.461 1 95.56 142 PRO B CA 1
ATOM 4149 C C . PRO B 1 142 ? 4.867 40 9.992 1 95.56 142 PRO B C 1
ATOM 4151 O O . PRO B 1 142 ? 4.602 41.031 9.375 1 95.56 142 PRO B O 1
ATOM 4154 N N . ILE B 1 143 ? 5.652 40 11.102 1 95 143 ILE B N 1
ATOM 4155 C CA . ILE B 1 143 ? 6.055 41.25 11.719 1 95 143 ILE B CA 1
ATOM 4156 C C . ILE B 1 143 ? 7.57 41.406 11.617 1 95 143 ILE B C 1
ATOM 4158 O O . ILE B 1 143 ? 8.055 42.375 11.023 1 95 143 ILE B O 1
ATOM 4162 N N . PHE B 1 144 ? 8.391 40.531 12.156 1 92.56 144 PHE B N 1
ATOM 4163 C CA . PHE B 1 144 ? 9.844 40.562 12.055 1 92.56 144 PHE B CA 1
ATOM 4164 C C . PHE B 1 144 ? 10.438 39.156 12.125 1 92.56 144 PHE B C 1
ATOM 4166 O O . PHE B 1 144 ? 9.859 38.25 12.727 1 92.56 144 PHE B O 1
ATOM 4173 N N . PRO B 1 145 ? 11.578 38.969 11.539 1 91.31 145 PRO B N 1
ATOM 4174 C CA . PRO B 1 145 ? 12.219 37.656 11.523 1 91.31 145 PRO B CA 1
ATOM 4175 C C . PRO B 1 145 ? 12.812 37.25 12.875 1 91.31 145 PRO B C 1
ATOM 4177 O O . PRO B 1 145 ? 13.297 38.125 13.617 1 91.31 145 PRO B O 1
ATOM 4180 N N . VAL B 1 146 ? 12.742 36.031 13.18 1 91.88 146 VAL B N 1
ATOM 4181 C CA . VAL B 1 146 ? 13.352 35.5 14.383 1 91.88 146 VAL B CA 1
ATOM 4182 C C . VAL B 1 146 ? 14.078 34.188 14.055 1 91.88 146 VAL B C 1
ATOM 4184 O O . VAL B 1 146 ? 13.695 33.469 13.125 1 91.88 146 VAL B O 1
ATOM 4187 N N . THR B 1 147 ? 15.148 33.875 14.797 1 92.5 147 THR B N 1
ATOM 4188 C CA . THR B 1 147 ? 15.898 32.625 14.68 1 92.5 147 THR B CA 1
ATOM 4189 C C . THR B 1 147 ? 15.906 31.891 16 1 92.5 147 THR B C 1
ATOM 4191 O O . THR B 1 147 ? 15.945 32.5 17.078 1 92.5 147 THR B O 1
ATOM 4194 N N . PHE B 1 148 ? 15.867 30.672 15.93 1 89.88 148 PHE B N 1
ATOM 4195 C CA . PHE B 1 148 ? 15.883 29.844 17.125 1 89.88 148 PHE B CA 1
ATOM 4196 C C . PHE B 1 148 ? 16.453 28.453 16.828 1 89.88 148 PHE B C 1
ATOM 4198 O O . PHE B 1 148 ? 16.578 28.078 15.664 1 89.88 148 PHE B O 1
ATOM 4205 N N . ARG B 1 149 ? 16.812 27.766 17.922 1 92.38 149 ARG B N 1
ATOM 4206 C CA . ARG B 1 149 ? 17.438 26.453 17.781 1 92.38 149 ARG B CA 1
ATOM 4207 C C . ARG B 1 149 ? 16.547 25.359 18.359 1 92.38 149 ARG B C 1
ATOM 4209 O O . ARG B 1 149 ? 16.109 25.453 19.5 1 92.38 149 ARG B O 1
ATOM 4216 N N . ALA B 1 150 ? 16.312 24.391 17.516 1 94.5 150 ALA B N 1
ATOM 4217 C CA . ALA B 1 150 ? 15.484 23.266 17.953 1 94.5 150 ALA B CA 1
ATOM 4218 C C . ALA B 1 150 ? 16.281 21.969 17.938 1 94.5 150 ALA B C 1
ATOM 4220 O O . ALA B 1 150 ? 17.219 21.812 17.156 1 94.5 150 ALA B O 1
ATOM 4221 N N . VAL B 1 151 ? 15.891 21.109 18.875 1 94.25 151 VAL B N 1
ATOM 4222 C CA . VAL B 1 151 ? 16.469 19.766 18.875 1 94.25 151 VAL B CA 1
ATOM 4223 C C . VAL B 1 151 ? 15.914 18.969 17.688 1 94.25 151 VAL B C 1
ATOM 4225 O O . VAL B 1 151 ? 14.711 19.016 17.422 1 94.25 151 VAL B O 1
ATOM 4228 N N . GLY B 1 152 ? 16.734 18.375 16.938 1 94.5 152 GLY B N 1
ATOM 4229 C CA . GLY B 1 152 ? 16.406 17.469 15.844 1 94.5 152 GLY B CA 1
ATOM 4230 C C . GLY B 1 152 ? 17.453 16.391 15.633 1 94.5 152 GLY B C 1
ATOM 4231 O O . GLY B 1 152 ? 18.156 16 16.578 1 94.5 152 GLY B O 1
ATOM 4232 N N . SER B 1 153 ? 17.422 15.82 14.492 1 93.31 153 SER B N 1
ATOM 4233 C CA . SER B 1 153 ? 18.391 14.773 14.195 1 93.31 153 SER B CA 1
ATOM 4234 C C . SER B 1 153 ? 19.016 14.969 12.812 1 93.31 153 SER B C 1
ATOM 4236 O O . SER B 1 153 ? 18.406 15.586 11.938 1 93.31 153 SER B O 1
ATOM 4238 N N . CYS B 1 154 ? 20.25 14.492 12.773 1 93.88 154 CYS B N 1
ATOM 4239 C CA . CYS B 1 154 ? 20.844 14.32 11.453 1 93.88 154 CYS B CA 1
ATOM 4240 C C . CYS B 1 154 ? 20.281 13.086 10.758 1 93.88 154 CYS B C 1
ATOM 4242 O O . CYS B 1 154 ? 19.703 12.211 11.406 1 93.88 154 CYS B O 1
ATOM 4244 N N . ALA B 1 155 ? 20.344 13.109 9.453 1 94.12 155 ALA B N 1
ATOM 4245 C CA . ALA B 1 155 ? 19.922 11.961 8.648 1 94.12 155 ALA B CA 1
ATOM 4246 C C . ALA B 1 155 ? 20.781 11.836 7.391 1 94.12 155 ALA B C 1
ATOM 4248 O O . ALA B 1 155 ? 21.219 12.836 6.828 1 94.12 155 ALA B O 1
ATOM 4249 N N . PRO B 1 156 ? 21.031 10.57 6.98 1 92.25 156 PRO B N 1
ATOM 4250 C CA . PRO B 1 156 ? 21.672 10.414 5.68 1 92.25 156 PRO B CA 1
ATOM 4251 C C . PRO B 1 156 ? 20.828 10.953 4.527 1 92.25 156 PRO B C 1
ATOM 4253 O O . PRO B 1 156 ? 19.609 10.867 4.566 1 92.25 156 PRO B O 1
ATOM 4256 N N . GLY B 1 157 ? 21.531 11.445 3.49 1 92.88 157 GLY B N 1
ATOM 4257 C CA . GLY B 1 157 ? 20.859 12.055 2.346 1 92.88 157 GLY B CA 1
ATOM 4258 C C . GLY B 1 157 ? 19.922 11.102 1.631 1 92.88 157 GLY B C 1
ATOM 4259 O O . GLY B 1 157 ? 18.953 11.531 1.012 1 92.88 157 GLY B O 1
ATOM 4260 N N . GLU B 1 158 ? 20.125 9.828 1.728 1 87.69 158 GLU B N 1
ATOM 4261 C CA . GLU B 1 158 ? 19.328 8.828 1.026 1 87.69 158 GLU B CA 1
ATOM 4262 C C . GLU B 1 158 ? 17.875 8.859 1.489 1 87.69 158 GLU B C 1
ATOM 4264 O O . GLU B 1 158 ? 16.984 8.43 0.763 1 87.69 158 GLU B O 1
ATOM 4269 N N . LEU B 1 159 ? 17.641 9.391 2.701 1 91.81 159 LEU B N 1
ATOM 4270 C CA . LEU B 1 159 ? 16.281 9.438 3.24 1 91.81 159 LEU B CA 1
ATOM 4271 C C . LEU B 1 159 ? 15.438 10.469 2.504 1 91.81 159 LEU B C 1
ATOM 4273 O O . LEU B 1 159 ? 14.211 10.492 2.643 1 91.81 159 LEU B O 1
ATOM 4277 N N . LEU B 1 160 ? 16.062 11.297 1.598 1 93.94 160 LEU B N 1
ATOM 4278 C CA . LEU B 1 160 ? 15.328 12.344 0.887 1 93.94 160 LEU B CA 1
ATOM 4279 C C . LEU B 1 160 ? 14.766 11.812 -0.424 1 93.94 160 LEU B C 1
ATOM 4281 O O . LEU B 1 160 ? 13.922 12.469 -1.049 1 93.94 160 LEU B O 1
ATOM 4285 N N . GLU B 1 161 ? 15.18 10.695 -0.906 1 83.88 161 GLU B N 1
ATOM 4286 C CA . GLU B 1 161 ? 14.992 10.227 -2.275 1 83.88 161 GLU B CA 1
ATOM 4287 C C . GLU B 1 161 ? 13.516 10.211 -2.662 1 83.88 161 GLU B C 1
ATOM 4289 O O . GLU B 1 161 ? 13.164 10.516 -3.803 1 83.88 161 GLU B O 1
ATOM 4294 N N . SER B 1 162 ? 12.562 9.898 -1.828 1 85.19 162 SER B N 1
ATOM 4295 C CA . SER B 1 162 ? 11.156 9.828 -2.199 1 85.19 162 SER B CA 1
ATOM 4296 C C . SER B 1 162 ? 10.406 11.094 -1.776 1 85.19 162 SER B C 1
ATOM 4298 O O . SER B 1 162 ? 9.203 11.211 -1.999 1 85.19 162 SER B O 1
ATOM 4300 N N . LEU B 1 163 ? 11.125 12.023 -1.236 1 94.19 163 LEU B N 1
ATOM 4301 C CA . LEU B 1 163 ? 10.531 13.273 -0.796 1 94.19 163 LEU B CA 1
ATOM 4302 C C . LEU B 1 163 ? 10.562 14.312 -1.911 1 94.19 163 LEU B C 1
ATOM 4304 O O . LEU B 1 163 ? 11.188 14.094 -2.953 1 94.19 163 LEU B O 1
ATOM 4308 N N . PRO B 1 164 ? 9.75 15.438 -1.742 1 95.44 164 PRO B N 1
ATOM 4309 C CA . PRO B 1 164 ? 9.812 16.5 -2.752 1 95.44 164 PRO B CA 1
ATOM 4310 C C . PRO B 1 164 ? 11.242 16.969 -3.023 1 95.44 164 PRO B C 1
ATOM 4312 O O . PRO B 1 164 ? 12.039 17.094 -2.094 1 95.44 164 PRO B O 1
ATOM 4315 N N . ALA B 1 165 ? 11.469 17.266 -4.297 1 92.75 165 ALA B N 1
ATOM 4316 C CA . ALA B 1 165 ? 12.789 17.75 -4.668 1 92.75 165 ALA B CA 1
ATOM 4317 C C . ALA B 1 165 ? 13.094 19.078 -3.975 1 92.75 165 ALA B C 1
ATOM 4319 O O . ALA B 1 165 ? 12.227 19.953 -3.883 1 92.75 165 ALA B O 1
ATOM 4320 N N . GLY B 1 166 ? 14.328 19.141 -3.424 1 93.56 166 GLY B N 1
ATOM 4321 C CA . GLY B 1 166 ? 14.781 20.406 -2.871 1 93.56 166 GLY B CA 1
ATOM 4322 C C . GLY B 1 166 ? 14.641 20.484 -1.363 1 93.56 166 GLY B C 1
ATOM 4323 O O . GLY B 1 166 ? 15.227 21.359 -0.725 1 93.56 166 GLY B O 1
ATOM 4324 N N . VAL B 1 167 ? 13.836 19.562 -0.804 1 96.94 167 VAL B N 1
ATOM 4325 C CA . VAL B 1 167 ? 13.695 19.625 0.647 1 96.94 167 VAL B CA 1
ATOM 4326 C C . VAL B 1 167 ? 15 19.188 1.312 1 96.94 167 VAL B C 1
ATOM 4328 O O . VAL B 1 167 ? 15.703 18.312 0.793 1 96.94 167 VAL B O 1
ATOM 4331 N N . ALA B 1 168 ? 15.234 19.75 2.482 1 96.38 168 ALA B N 1
ATOM 4332 C CA . ALA B 1 168 ? 16.469 19.453 3.203 1 96.38 168 ALA B CA 1
ATOM 4333 C C . ALA B 1 168 ? 16.219 18.453 4.328 1 96.38 168 ALA B C 1
ATOM 4335 O O . ALA B 1 168 ? 17.156 17.969 4.969 1 96.38 168 ALA B O 1
ATOM 4336 N N . GLY B 1 169 ? 14.992 18.188 4.613 1 97.25 169 GLY B N 1
ATOM 4337 C CA . GLY B 1 169 ? 14.602 17.312 5.711 1 97.25 169 GLY B CA 1
ATOM 4338 C C . GLY B 1 169 ? 13.102 17.281 5.945 1 97.25 169 GLY B C 1
ATOM 4339 O O . GLY B 1 169 ? 12.32 17.5 5.02 1 97.25 169 GLY B O 1
ATOM 4340 N N . VAL B 1 170 ? 12.766 16.906 7.195 1 96.94 170 VAL B N 1
ATOM 4341 C CA . VAL B 1 170 ? 11.359 16.734 7.543 1 96.94 170 VAL B CA 1
ATOM 4342 C C . VAL B 1 170 ? 11.055 17.484 8.836 1 96.94 170 VAL B C 1
ATOM 4344 O O . VAL B 1 170 ? 11.82 17.422 9.797 1 96.94 170 VAL B O 1
ATOM 4347 N N . ALA B 1 171 ? 10 18.266 8.758 1 97.69 171 ALA B N 1
ATOM 4348 C CA . ALA B 1 171 ? 9.477 18.938 9.945 1 97.69 171 ALA B CA 1
ATOM 4349 C C . ALA B 1 171 ? 8.375 18.109 10.602 1 97.69 171 ALA B C 1
ATOM 4351 O O . ALA B 1 171 ? 7.25 18.047 10.094 1 97.69 171 ALA B O 1
ATOM 4352 N N . GLY B 1 172 ? 8.664 17.578 11.734 1 96.31 172 GLY B N 1
ATOM 4353 C CA . GLY B 1 172 ? 7.688 16.766 12.453 1 96.31 172 GLY B CA 1
ATOM 4354 C C . GLY B 1 172 ? 6.789 17.578 13.367 1 96.31 172 GLY B C 1
ATOM 4355 O O . GLY B 1 172 ? 7.273 18.344 14.195 1 96.31 172 GLY B O 1
ATOM 4356 N N . PHE B 1 173 ? 5.434 17.312 13.242 1 97.19 173 PHE B N 1
ATOM 4357 C CA . PHE B 1 173 ? 4.457 18.141 13.945 1 97.19 173 PHE B CA 1
ATOM 4358 C C . PHE B 1 173 ? 3.643 17.297 14.922 1 97.19 173 PHE B C 1
ATOM 4360 O O . PHE B 1 173 ? 2.629 17.75 15.445 1 97.19 173 PHE B O 1
ATOM 4367 N N . SER B 1 174 ? 4.066 16.078 15.203 1 94.5 174 SER B N 1
ATOM 4368 C CA . SER B 1 174 ? 3.234 15.156 15.977 1 94.5 174 SER B CA 1
ATOM 4369 C C . SER B 1 174 ? 3.006 15.68 17.391 1 94.5 174 SER B C 1
ATOM 4371 O O . SER B 1 174 ? 3.387 16.797 17.719 1 94.5 174 SER B O 1
ATOM 4373 N N . ARG B 1 175 ? 2.367 14.898 18.172 1 93.25 175 ARG B N 1
ATOM 4374 C CA . ARG B 1 175 ? 2.059 15.297 19.547 1 93.25 175 ARG B CA 1
ATOM 4375 C C . ARG B 1 175 ? 3.211 14.945 20.484 1 93.25 175 ARG B C 1
ATOM 4377 O O . ARG B 1 175 ? 3.115 15.164 21.703 1 93.25 175 ARG B O 1
ATOM 4384 N N . LEU B 1 176 ? 4.227 14.438 19.969 1 90 176 LEU B N 1
ATOM 4385 C CA . LEU B 1 176 ? 5.336 13.961 20.781 1 90 176 LEU B CA 1
ATOM 4386 C C . LEU B 1 176 ? 6.16 15.133 21.312 1 90 176 LEU B C 1
ATOM 4388 O O . LEU B 1 176 ? 6.125 16.234 20.734 1 90 176 LEU B O 1
ATOM 4392 N N . PRO B 1 177 ? 6.93 14.914 22.281 1 89.75 177 PRO B N 1
ATOM 4393 C CA . PRO B 1 177 ? 7.566 16.016 23.016 1 89.75 177 PRO B CA 1
ATOM 4394 C C . PRO B 1 177 ? 8.594 16.766 22.188 1 89.75 177 PRO B C 1
ATOM 4396 O O . PRO B 1 177 ? 8.852 17.938 22.422 1 89.75 177 PRO B O 1
ATOM 4399 N N . LEU B 1 178 ? 9.133 16.141 21.25 1 92.88 178 LEU B N 1
ATOM 4400 C CA . LEU B 1 178 ? 10.195 16.812 20.5 1 92.88 178 LEU B CA 1
ATOM 4401 C C . LEU B 1 178 ? 9.695 17.25 19.125 1 92.88 178 LEU B C 1
ATOM 4403 O O . LEU B 1 178 ? 10.492 17.609 18.266 1 92.88 178 LEU B O 1
ATOM 4407 N N . SER B 1 179 ? 8.398 17.234 19 1 94.62 179 SER B N 1
ATOM 4408 C CA . SER B 1 179 ? 7.844 17.797 17.766 1 94.62 179 SER B CA 1
ATOM 4409 C C . SER B 1 179 ? 8.086 19.297 17.703 1 94.62 179 SER B C 1
ATOM 4411 O O . SER B 1 179 ? 8.297 19.953 18.719 1 94.62 179 SER B O 1
ATOM 4413 N N . LEU B 1 180 ? 8.039 19.875 16.547 1 96.75 180 LEU B N 1
ATOM 4414 C CA . LEU B 1 180 ? 8.367 21.281 16.359 1 96.75 180 LEU B CA 1
ATOM 4415 C C . LEU B 1 180 ? 7.352 22.172 17.062 1 96.75 180 LEU B C 1
ATOM 4417 O O . LEU B 1 180 ? 7.73 23.109 17.781 1 96.75 180 LEU B O 1
ATOM 4421 N N . PRO B 1 181 ? 6.055 21.875 16.922 1 97.5 181 PRO B N 1
ATOM 4422 C CA . PRO B 1 181 ? 5.109 22.75 17.641 1 97.5 181 PRO B CA 1
ATOM 4423 C C . PRO B 1 181 ? 5.363 22.781 19.141 1 97.5 181 PRO B C 1
ATOM 4425 O O . PRO B 1 181 ? 5.336 23.859 19.75 1 97.5 181 PRO B O 1
ATOM 4428 N N . THR B 1 182 ? 5.625 21.672 19.719 1 96 182 THR B N 1
ATOM 4429 C CA . THR B 1 182 ? 5.867 21.609 21.156 1 96 182 THR B CA 1
ATOM 4430 C C . THR B 1 182 ? 7.152 22.344 21.516 1 96 182 THR B C 1
ATOM 4432 O O . THR B 1 182 ? 7.195 23.078 22.516 1 96 182 THR B O 1
ATOM 4435 N N . GLN B 1 183 ? 8.172 22.188 20.781 1 96.12 183 GLN B N 1
ATOM 4436 C CA . GLN B 1 183 ? 9.414 22.906 21.047 1 96.12 183 GLN B CA 1
ATOM 4437 C C . GLN B 1 183 ? 9.219 24.422 20.891 1 96.12 183 GLN B C 1
ATOM 4439 O O . GLN B 1 183 ? 9.742 25.203 21.672 1 96.12 183 GLN B O 1
ATOM 4444 N N . PHE B 1 184 ? 8.477 24.812 19.875 1 96.44 184 PHE B N 1
ATOM 4445 C CA . PHE B 1 184 ? 8.234 26.234 19.656 1 96.44 184 PHE B CA 1
ATOM 4446 C C . PHE B 1 184 ? 7.496 26.844 20.844 1 96.44 184 PHE B C 1
ATOM 4448 O O . PHE B 1 184 ? 7.789 27.969 21.25 1 96.44 184 PHE B O 1
ATOM 4455 N N . ALA B 1 185 ? 6.551 26.094 21.281 1 96.81 185 ALA B N 1
ATOM 4456 C CA . ALA B 1 185 ? 5.805 26.578 22.438 1 96.81 185 ALA B CA 1
ATOM 4457 C C . ALA B 1 185 ? 6.738 26.891 23.609 1 96.81 185 ALA B C 1
ATOM 4459 O O . ALA B 1 185 ? 6.625 27.938 24.234 1 96.81 185 ALA B O 1
ATOM 4460 N N . SER B 1 186 ? 7.648 26.031 23.812 1 94.12 186 SER B N 1
ATOM 4461 C CA . SER B 1 186 ? 8.594 26.188 24.922 1 94.12 186 SER B CA 1
ATOM 4462 C C . SER B 1 186 ? 9.625 27.266 24.609 1 94.12 186 SER B C 1
ATOM 4464 O O . SER B 1 186 ? 9.906 28.125 25.438 1 94.12 186 SER B O 1
ATOM 4466 N N . LEU B 1 187 ? 10.227 27.281 23.438 1 93.56 187 LEU B N 1
ATOM 4467 C CA . LEU B 1 187 ? 11.328 28.156 23.047 1 93.56 187 LEU B CA 1
ATOM 4468 C C . LEU B 1 187 ? 10.859 29.594 22.953 1 93.56 187 LEU B C 1
ATOM 4470 O O . LEU B 1 187 ? 11.609 30.531 23.266 1 93.56 187 LEU B O 1
ATOM 4474 N N . LEU B 1 188 ? 9.625 29.719 22.5 1 93.25 188 LEU B N 1
ATOM 4475 C CA . LEU B 1 188 ? 9.141 31.062 22.219 1 93.25 188 LEU B CA 1
ATOM 4476 C C . LEU B 1 188 ? 8.164 31.531 23.297 1 93.25 188 LEU B C 1
ATOM 4478 O O . LEU B 1 188 ? 7.688 32.688 23.25 1 93.25 188 LEU B O 1
ATOM 4482 N N . LYS B 1 189 ? 7.883 30.703 24.234 1 94.69 189 LYS B N 1
ATOM 4483 C CA . LYS B 1 189 ? 6.969 31 25.328 1 94.69 189 LYS B CA 1
ATOM 4484 C C . LYS B 1 189 ? 5.598 31.406 24.812 1 94.69 189 LYS B C 1
ATOM 4486 O O . LYS B 1 189 ? 5.066 32.438 25.203 1 94.69 189 LYS B O 1
ATOM 4491 N N . VAL B 1 190 ? 5.133 30.656 23.922 1 96.38 190 VAL B N 1
ATOM 4492 C CA . VAL B 1 190 ? 3.809 30.844 23.344 1 96.38 190 VAL B CA 1
ATOM 4493 C C . VAL B 1 190 ? 2.938 29.625 23.609 1 96.38 190 VAL B C 1
ATOM 4495 O O . VAL B 1 190 ? 3.4 28.641 24.188 1 96.38 190 VAL B O 1
ATOM 4498 N N . ALA B 1 191 ? 1.701 29.734 23.219 1 96.62 191 ALA B N 1
ATOM 4499 C CA . ALA B 1 191 ? 0.78 28.609 23.391 1 96.62 191 ALA B CA 1
ATOM 4500 C C . ALA B 1 191 ? 1.231 27.406 22.594 1 96.62 191 ALA B C 1
ATOM 4502 O O . ALA B 1 191 ? 1.726 27.547 21.469 1 96.62 191 ALA B O 1
ATOM 4503 N N . ASN B 1 192 ? 1.048 26.188 23.125 1 97.75 192 ASN B N 1
ATOM 4504 C CA . ASN B 1 192 ? 1.315 24.953 22.406 1 97.75 192 ASN B CA 1
ATOM 4505 C C . ASN B 1 192 ? 0.161 24.578 21.469 1 97.75 192 ASN B C 1
ATOM 4507 O O . ASN B 1 192 ? -0.509 23.562 21.672 1 97.75 192 ASN B O 1
ATOM 4511 N N . GLU B 1 193 ? -0.031 25.422 20.609 1 97.75 193 GLU B N 1
ATOM 4512 C CA . GLU B 1 193 ? -1.068 25.391 19.578 1 97.75 193 GLU B CA 1
ATOM 4513 C C . GLU B 1 193 ? -0.508 25.781 18.219 1 97.75 193 GLU B C 1
ATOM 4515 O O . GLU B 1 193 ? 0.406 26.594 18.125 1 97.75 193 GLU B O 1
ATOM 4520 N N . PHE B 1 194 ? -1.049 25.141 17.219 1 98.31 194 PHE B N 1
ATOM 4521 C CA . PHE B 1 194 ? -0.659 25.609 15.891 1 98.31 194 PHE B CA 1
ATOM 4522 C C . PHE B 1 194 ? -1.831 25.516 14.922 1 98.31 194 PHE B C 1
ATOM 4524 O O . PHE B 1 194 ? -2.783 24.766 15.156 1 98.31 194 PHE B O 1
ATOM 4531 N N . ALA B 1 195 ? -1.8 26.344 13.938 1 98.56 195 ALA B N 1
ATOM 4532 C CA . ALA B 1 195 ? -2.766 26.406 12.836 1 98.56 195 ALA B CA 1
ATOM 4533 C C . ALA B 1 195 ? -2.113 26.016 11.516 1 98.56 195 ALA B C 1
ATOM 4535 O O . ALA B 1 195 ? -0.971 26.406 11.242 1 98.56 195 ALA B O 1
ATOM 4536 N N . LEU B 1 196 ? -2.783 25.188 10.773 1 98.62 196 LEU B N 1
ATOM 4537 C CA . LEU B 1 196 ? -2.312 24.734 9.477 1 98.62 196 LEU B CA 1
ATOM 4538 C C . LEU B 1 196 ? -3.369 24.969 8.398 1 98.62 196 LEU B C 1
ATOM 4540 O O . LEU B 1 196 ? -4.512 24.531 8.539 1 98.62 196 LEU B O 1
ATOM 4544 N N . CYS B 1 197 ? -3.062 25.688 7.402 1 98.69 197 CYS B N 1
ATOM 4545 C CA . CYS B 1 197 ? -3.914 25.953 6.254 1 98.69 197 CYS B CA 1
ATOM 4546 C C . CYS B 1 197 ? -3.211 25.594 4.953 1 98.69 197 CYS B C 1
ATOM 4548 O O . CYS B 1 197 ? -2.445 26.391 4.406 1 98.69 197 CYS B O 1
ATOM 4550 N N . LEU B 1 198 ? -3.549 24.359 4.426 1 98.69 198 LEU B N 1
ATOM 4551 C CA . LEU B 1 198 ? -2.865 23.812 3.26 1 98.69 198 LEU B CA 1
ATOM 4552 C C . LEU B 1 198 ? -3.408 24.438 1.974 1 98.69 198 LEU B C 1
ATOM 4554 O O . LEU B 1 198 ? -4.621 24.562 1.804 1 98.69 198 LEU B O 1
ATOM 4558 N N . PRO B 1 199 ? -2.502 24.828 1.117 1 98.12 199 PRO B N 1
ATOM 4559 C CA . PRO B 1 199 ? -2.93 25.391 -0.165 1 98.12 199 PRO B CA 1
ATOM 4560 C C . PRO B 1 199 ? -3.191 24.328 -1.223 1 98.12 199 PRO B C 1
ATOM 4562 O O . PRO B 1 199 ? -2.727 23.188 -1.087 1 98.12 199 PRO B O 1
ATOM 4565 N N . SER B 1 200 ? -4.035 24.75 -2.18 1 94.44 200 SER B N 1
ATOM 4566 C CA . SER B 1 200 ? -4.043 23.969 -3.414 1 94.44 200 SER B CA 1
ATOM 4567 C C . SER B 1 200 ? -2.793 24.234 -4.246 1 94.44 200 SER B C 1
ATOM 4569 O O . SER B 1 200 ? -1.98 25.094 -3.895 1 94.44 200 SER B O 1
ATOM 4571 N N . GLY B 1 201 ? -2.584 23.5 -5.305 1 90.94 201 GLY B N 1
ATOM 4572 C CA . GLY B 1 201 ? -1.39 23.609 -6.125 1 90.94 201 GLY B CA 1
ATOM 4573 C C . GLY B 1 201 ? -1.168 25.016 -6.66 1 90.94 201 GLY B C 1
ATOM 4574 O O . GLY B 1 201 ? -2.123 25.703 -7.031 1 90.94 201 GLY B O 1
ATOM 4575 N N . GLY B 1 202 ? 0.109 25.531 -6.594 1 88.56 202 GLY B N 1
ATOM 4576 C CA . GLY B 1 202 ? 0.488 26.781 -7.242 1 88.56 202 GLY B CA 1
ATOM 4577 C C . GLY B 1 202 ? 0.38 27.984 -6.332 1 88.56 202 GLY B C 1
ATOM 4578 O O . GLY B 1 202 ? 0.636 29.109 -6.754 1 88.56 202 GLY B O 1
ATOM 4579 N N . SER B 1 203 ? -0.079 27.766 -5.141 1 91.88 203 SER B N 1
ATOM 4580 C CA . SER B 1 203 ? -0.221 28.891 -4.207 1 91.88 203 SER B CA 1
ATOM 4581 C C . SER B 1 203 ? 0.406 28.562 -2.857 1 91.88 203 SER B C 1
ATOM 4583 O O . SER B 1 203 ? 0.851 27.438 -2.629 1 91.88 203 SER B O 1
ATOM 4585 N N . ASP B 1 204 ? 0.468 29.672 -2.031 1 95.25 204 ASP B N 1
ATOM 4586 C CA . ASP B 1 204 ? 1.055 29.484 -0.707 1 95.25 204 ASP B CA 1
ATOM 4587 C C . ASP B 1 204 ? -0.029 29.328 0.358 1 95.25 204 ASP B C 1
ATOM 4589 O O . ASP B 1 204 ? -1.012 30.078 0.36 1 95.25 204 ASP B O 1
ATOM 4593 N N . GLY B 1 205 ? 0.152 28.312 1.147 1 98.38 205 GLY B N 1
ATOM 4594 C CA . GLY B 1 205 ? -0.584 28.219 2.398 1 98.38 205 GLY B CA 1
ATOM 4595 C C . GLY B 1 205 ? 0.192 28.75 3.588 1 98.38 205 GLY B C 1
ATOM 4596 O O . GLY B 1 205 ? 1.142 29.531 3.422 1 98.38 205 GLY B O 1
ATOM 4597 N N . VAL B 1 206 ? -0.267 28.391 4.789 1 98.12 206 VAL B N 1
ATOM 4598 C CA . VAL B 1 206 ? 0.335 29.031 5.953 1 98.12 206 VAL B CA 1
ATOM 4599 C C . VAL B 1 206 ? 0.233 28.125 7.168 1 98.12 206 VAL B C 1
ATOM 4601 O O . VAL B 1 206 ? -0.747 27.391 7.316 1 98.12 206 VAL B O 1
ATOM 4604 N N . ALA B 1 207 ? 1.235 28.125 7.934 1 98.31 207 ALA B N 1
ATOM 4605 C CA . ALA B 1 207 ? 1.243 27.547 9.273 1 98.31 207 ALA B CA 1
ATOM 4606 C C . ALA B 1 207 ? 1.575 28.609 10.328 1 98.31 207 ALA B C 1
ATOM 4608 O O . ALA B 1 207 ? 2.498 29.406 10.148 1 98.31 207 ALA B O 1
ATOM 4609 N N . VAL B 1 208 ? 0.818 28.672 11.391 1 98.19 208 VAL B N 1
ATOM 4610 C CA . VAL B 1 208 ? 1.058 29.578 12.5 1 98.19 208 VAL B CA 1
ATOM 4611 C C . VAL B 1 208 ? 1.239 28.781 13.789 1 98.19 208 VAL B C 1
ATOM 4613 O O . VAL B 1 208 ? 0.46 27.875 14.078 1 98.19 208 VAL B O 1
ATOM 4616 N N . PHE B 1 209 ? 2.26 29.094 14.484 1 98.12 209 PHE B N 1
ATOM 4617 C CA . PHE B 1 209 ? 2.559 28.406 15.734 1 98.12 209 PHE B CA 1
ATOM 4618 C C . PHE B 1 209 ? 2.457 29.375 16.922 1 98.12 209 PHE B C 1
ATOM 4620 O O . PHE B 1 209 ? 2.973 30.484 16.859 1 98.12 209 PHE B O 1
ATOM 4627 N N . GLY B 1 210 ? 1.811 28.938 18 1 97.25 210 GLY B N 1
ATOM 4628 C CA . GLY B 1 210 ? 1.808 29.734 19.219 1 97.25 210 GLY B CA 1
ATOM 4629 C C . GLY B 1 210 ? 0.466 30.375 19.5 1 97.25 210 GLY B C 1
ATOM 4630 O O . GLY B 1 210 ? 0.347 31.188 20.406 1 97.25 210 GLY B O 1
ATOM 4631 N N . GLY B 1 211 ? -0.465 30.078 18.625 1 94.06 211 GLY B N 1
ATOM 4632 C CA . GLY B 1 211 ? -1.801 30.594 18.859 1 94.06 211 GLY B CA 1
ATOM 4633 C C . GLY B 1 211 ? -2 32 18.297 1 94.06 211 GLY B C 1
ATOM 4634 O O . GLY B 1 211 ? -1.362 32.375 17.312 1 94.06 211 GLY B O 1
ATOM 4635 N N . GLY B 1 212 ? -3.068 32.688 18.812 1 90.94 212 GLY B N 1
ATOM 4636 C CA . GLY B 1 212 ? -3.383 34.031 18.375 1 90.94 212 GLY B CA 1
ATOM 4637 C C . GLY B 1 212 ? -4.414 34.094 17.266 1 90.94 212 GLY B C 1
ATOM 4638 O O . GLY B 1 212 ? -4.992 33.062 16.906 1 90.94 212 GLY B O 1
ATOM 4639 N N . PRO B 1 213 ? -4.656 35.281 16.891 1 94.94 213 PRO B N 1
ATOM 4640 C CA . PRO B 1 213 ? -5.613 35.438 15.797 1 94.94 213 PRO B CA 1
ATOM 4641 C C . PRO B 1 213 ? -5.117 34.844 14.484 1 94.94 213 PRO B C 1
ATOM 4643 O O . PRO B 1 213 ? -3.92 34.594 14.328 1 94.94 213 PRO B O 1
ATOM 4646 N N . PHE B 1 214 ? -6.043 34.562 13.672 1 97.31 214 PHE B N 1
ATOM 4647 C CA . PHE B 1 214 ? -5.77 34.062 12.32 1 97.31 214 PHE B CA 1
ATOM 4648 C C . PHE B 1 214 ? -6.719 34.719 11.312 1 97.31 214 PHE B C 1
ATOM 4650 O O . PHE B 1 214 ? -7.91 34.406 11.289 1 97.31 214 PHE B O 1
ATOM 4657 N N . GLN B 1 215 ? -6.125 35.562 10.523 1 96.88 215 GLN B N 1
ATOM 4658 C CA . GLN B 1 215 ? -6.953 36.344 9.586 1 96.88 215 GLN B CA 1
ATOM 4659 C C . GLN B 1 215 ? -6.57 36.031 8.141 1 96.88 215 GLN B C 1
ATOM 4661 O O . GLN B 1 215 ? -5.387 35.938 7.816 1 96.88 215 GLN B O 1
ATOM 4666 N N . LEU B 1 216 ? -7.562 35.875 7.312 1 97.12 216 LEU B N 1
ATOM 4667 C CA . LEU B 1 216 ? -7.387 35.719 5.871 1 97.12 216 LEU B CA 1
ATOM 4668 C C . LEU B 1 216 ? -7.996 36.938 5.137 1 97.12 216 LEU B C 1
ATOM 4670 O O . LEU B 1 216 ? -8.992 37.5 5.59 1 97.12 216 LEU B O 1
ATOM 4674 N N . LEU B 1 217 ? -7.332 37.219 4.039 1 94.31 217 LEU B N 1
ATOM 4675 C CA . LEU B 1 217 ? -7.891 38.25 3.182 1 94.31 217 LEU B CA 1
ATOM 4676 C C . LEU B 1 217 ? -9.195 37.781 2.549 1 94.31 217 LEU B C 1
ATOM 4678 O O . LEU B 1 217 ? -9.289 36.656 2.064 1 94.31 217 LEU B O 1
ATOM 4682 N N . ALA B 1 218 ? -10.094 38.5 2.707 1 92.38 218 ALA B N 1
ATOM 4683 C CA . ALA B 1 218 ? -11.438 38.406 2.139 1 92.38 218 ALA B CA 1
ATOM 4684 C C . ALA B 1 218 ? -12.086 39.781 2.074 1 92.38 218 ALA B C 1
ATOM 4686 O O . ALA B 1 218 ? -11.422 40.812 2.316 1 92.38 218 ALA B O 1
ATOM 4687 N N . ALA B 1 219 ? -13.242 39.875 1.471 1 88.88 219 ALA B N 1
ATOM 4688 C CA . ALA B 1 219 ? -13.961 41.125 1.438 1 88.88 219 ALA B CA 1
ATOM 4689 C C . ALA B 1 219 ? -15.211 41.094 2.309 1 88.88 219 ALA B C 1
ATOM 4691 O O . ALA B 1 219 ? -16.266 40.625 1.855 1 88.88 219 ALA B O 1
ATOM 4692 N N . PRO B 1 220 ? -15.078 41.531 3.568 1 89.44 220 PRO B N 1
ATOM 4693 C CA . PRO B 1 220 ? -13.93 42 4.348 1 89.44 220 PRO B CA 1
ATOM 4694 C C . PRO B 1 220 ? -13.047 40.875 4.863 1 89.44 220 PRO B C 1
ATOM 4696 O O . PRO B 1 220 ? -13.422 39.719 4.77 1 89.44 220 PRO B O 1
ATOM 4699 N N . PRO B 1 221 ? -11.867 41.281 5.453 1 92.44 221 PRO B N 1
ATOM 4700 C CA . PRO B 1 221 ? -11.023 40.219 6.023 1 92.44 221 PRO B CA 1
ATOM 4701 C C . PRO B 1 221 ? -11.742 39.406 7.086 1 92.44 221 PRO B C 1
ATOM 4703 O O . PRO B 1 221 ? -12.609 39.906 7.797 1 92.44 221 PRO B O 1
ATOM 4706 N N . VAL B 1 222 ? -11.375 38.188 7.172 1 94.81 222 VAL B N 1
ATOM 4707 C CA . VAL B 1 222 ? -12.109 37.312 8.07 1 94.81 222 VAL B CA 1
ATOM 4708 C C . VAL B 1 222 ? -11.156 36.75 9.125 1 94.81 222 VAL B C 1
ATOM 4710 O O . VAL B 1 222 ? -10.133 36.125 8.781 1 94.81 222 VAL B O 1
ATOM 4713 N N . GLU B 1 223 ? -11.484 37 10.352 1 95.5 223 GLU B N 1
ATOM 4714 C CA . GLU B 1 223 ? -10.797 36.344 11.469 1 95.5 223 GLU B CA 1
ATOM 4715 C C . GLU B 1 223 ? -11.445 35.031 11.812 1 95.5 223 GLU B C 1
ATOM 4717 O O . GLU B 1 223 ? -12.641 34.938 12.078 1 95.5 223 GLU B O 1
ATOM 4722 N N . LEU B 1 224 ? -10.617 33.938 11.867 1 96.5 224 LEU B N 1
ATOM 4723 C CA . LEU B 1 224 ? -11.203 32.594 11.93 1 96.5 224 LEU B CA 1
ATOM 4724 C C . LEU B 1 224 ? -10.891 31.938 13.266 1 96.5 224 LEU B C 1
ATOM 4726 O O . LEU B 1 224 ? -11.656 31.094 13.742 1 96.5 224 LEU B O 1
ATOM 4730 N N . ALA B 1 225 ? -9.781 32.219 13.875 1 96 225 ALA B N 1
ATOM 4731 C CA . ALA B 1 225 ? -9.273 31.453 15.016 1 96 225 ALA B CA 1
ATOM 4732 C C . ALA B 1 225 ? -10.227 31.547 16.203 1 96 225 ALA B C 1
ATOM 4734 O O . ALA B 1 225 ? -10.469 30.547 16.891 1 96 225 ALA B O 1
ATOM 4735 N N . GLY B 1 226 ? -10.727 32.75 16.5 1 93.12 226 GLY B N 1
ATOM 4736 C CA . GLY B 1 226 ? -11.617 32.938 17.641 1 93.12 226 GLY B CA 1
ATOM 4737 C C . GLY B 1 226 ? -12.828 32 17.609 1 93.12 226 GLY B C 1
ATOM 4738 O O . GLY B 1 226 ? -13.102 31.312 18.578 1 93.12 226 GLY B O 1
ATOM 4739 N N . ARG B 1 227 ? -13.492 31.984 16.562 1 92 227 ARG B N 1
ATOM 4740 C CA . ARG B 1 227 ? -14.688 31.172 16.422 1 92 227 ARG B CA 1
ATOM 4741 C C . ARG B 1 227 ? -14.344 29.688 16.5 1 92 227 ARG B C 1
ATOM 4743 O O . ARG B 1 227 ? -15.109 28.891 17.062 1 92 227 ARG B O 1
ATOM 4750 N N . LEU B 1 228 ? -13.258 29.297 15.953 1 95.69 228 LEU B N 1
ATOM 4751 C CA . LEU B 1 228 ? -12.859 27.906 15.922 1 95.69 228 LEU B CA 1
ATOM 4752 C C . LEU B 1 228 ? -12.508 27.406 17.312 1 95.69 228 LEU B C 1
ATOM 4754 O O . LEU B 1 228 ? -12.781 26.25 17.656 1 95.69 228 LEU B O 1
ATOM 4758 N N . ARG B 1 229 ? -11.977 28.281 18.094 1 94.56 229 ARG B N 1
ATOM 4759 C CA . ARG B 1 229 ? -11.578 27.906 19.453 1 94.56 229 ARG B CA 1
ATOM 4760 C C . ARG B 1 229 ? -12.797 27.688 20.344 1 94.56 229 ARG B C 1
ATOM 4762 O O . ARG B 1 229 ? -12.695 27.047 21.375 1 94.56 229 ARG B O 1
ATOM 4769 N N . GLU B 1 230 ? -13.93 28.156 19.906 1 93.25 230 GLU B N 1
ATOM 4770 C CA . GLU B 1 230 ? -15.141 28.047 20.719 1 93.25 230 GLU B CA 1
ATOM 4771 C C . GLU B 1 230 ? -15.75 26.656 20.625 1 93.25 230 GLU B C 1
ATOM 4773 O O . GLU B 1 230 ? -16.484 26.234 21.516 1 93.25 230 GLU B O 1
ATOM 4778 N N . ASN B 1 231 ? -15.461 26.016 19.609 1 91.56 231 ASN B N 1
ATOM 4779 C CA . ASN B 1 231 ? -16.078 24.703 19.422 1 91.56 231 ASN B CA 1
ATOM 4780 C C . ASN B 1 231 ? -15.062 23.672 18.969 1 91.56 231 ASN B C 1
ATOM 4782 O O . ASN B 1 231 ? -15.219 23.078 17.891 1 91.56 231 ASN B O 1
ATOM 4786 N N . PRO B 1 232 ? -14.148 23.328 19.781 1 96.38 232 PRO B N 1
ATOM 4787 C CA . PRO B 1 232 ? -13.141 22.344 19.406 1 96.38 232 PRO B CA 1
ATOM 4788 C C . PRO B 1 232 ? -13.672 20.906 19.469 1 96.38 232 PRO B C 1
ATOM 4790 O O . PRO B 1 232 ? -14.711 20.656 20.078 1 96.38 232 PRO B O 1
ATOM 4793 N N . LEU B 1 233 ? -13.102 20.016 18.781 1 97.88 233 LEU B N 1
ATOM 4794 C CA . LEU B 1 233 ? -13.367 18.578 18.828 1 97.88 233 LEU B CA 1
ATOM 4795 C C . LEU B 1 233 ? -12.211 17.844 19.5 1 97.88 233 LEU B C 1
ATOM 4797 O O . LEU B 1 233 ? -11.047 18.219 19.328 1 97.88 233 LEU B O 1
ATOM 4801 N N . PRO B 1 234 ? -12.508 16.812 20.203 1 97.31 234 PRO B N 1
ATOM 4802 C CA . PRO B 1 234 ? -11.445 16.094 20.906 1 97.31 234 PRO B CA 1
ATOM 4803 C C . PRO B 1 234 ? -10.547 15.297 19.953 1 97.31 234 PRO B C 1
ATOM 4805 O O . PRO B 1 234 ? -11.031 14.742 18.969 1 97.31 234 PRO B O 1
ATOM 4808 N N . LEU B 1 235 ? -9.273 15.258 20.297 1 97.69 235 LEU B N 1
ATOM 4809 C CA . LEU B 1 235 ? -8.336 14.336 19.672 1 97.69 235 LEU B CA 1
ATOM 4810 C C . LEU B 1 235 ? -8.234 13.039 20.469 1 97.69 235 LEU B C 1
ATOM 4812 O O . LEU B 1 235 ? -8.367 13.047 21.688 1 97.69 235 LEU B O 1
ATOM 4816 N N . LEU B 1 236 ? -8.031 11.977 19.734 1 96.25 236 LEU B N 1
ATOM 4817 C CA . LEU B 1 236 ? -7.824 10.68 20.359 1 96.25 236 LEU B CA 1
ATOM 4818 C C . LEU B 1 236 ? -6.336 10.359 20.484 1 96.25 236 LEU B C 1
ATOM 4820 O O . LEU B 1 236 ? -5.547 10.742 19.609 1 96.25 236 LEU B O 1
ATOM 4824 N N . LYS B 1 237 ? -6.074 9.641 21.5 1 92.31 237 LYS B N 1
ATOM 4825 C CA . LYS B 1 237 ? -4.688 9.242 21.719 1 92.31 237 LYS B CA 1
ATOM 4826 C C . LYS B 1 237 ? -4.43 7.832 21.203 1 92.31 237 LYS B C 1
ATOM 4828 O O . LYS B 1 237 ? -5.117 6.887 21.594 1 92.31 237 LYS B O 1
ATOM 4833 N N . HIS B 1 238 ? -3.523 7.719 20.297 1 89.75 238 HIS B N 1
ATOM 4834 C CA . HIS B 1 238 ? -3.066 6.406 19.844 1 89.75 238 HIS B CA 1
ATOM 4835 C C . HIS B 1 238 ? -2.037 5.824 20.812 1 89.75 238 HIS B C 1
ATOM 4837 O O . HIS B 1 238 ? -1.175 6.543 21.312 1 89.75 238 HIS B O 1
ATOM 4843 N N . PRO B 1 239 ? -2.105 4.574 21.016 1 84.5 239 PRO B N 1
ATOM 4844 C CA . PRO B 1 239 ? -1.227 3.998 22.031 1 84.5 239 PRO B CA 1
ATOM 4845 C C . PRO B 1 239 ? 0.233 3.941 21.594 1 84.5 239 PRO B C 1
ATOM 4847 O O . PRO B 1 239 ? 1.137 3.91 22.438 1 84.5 239 PRO B O 1
ATOM 4850 N N . TYR B 1 240 ? 0.47 4.027 20.328 1 78.75 240 TYR B N 1
ATOM 4851 C CA . TYR B 1 240 ? 1.833 3.699 19.938 1 78.75 240 TYR B CA 1
ATOM 4852 C C . TYR B 1 240 ? 2.432 4.812 19.078 1 78.75 240 TYR B C 1
ATOM 4854 O O . TYR B 1 240 ? 3.615 4.77 18.734 1 78.75 240 TYR B O 1
ATOM 4862 N N . ASN B 1 241 ? 1.65 5.754 18.672 1 83.19 241 ASN B N 1
ATOM 4863 C CA . ASN B 1 241 ? 2.227 6.82 17.859 1 83.19 241 ASN B CA 1
ATOM 4864 C C . ASN B 1 241 ? 1.64 8.18 18.219 1 83.19 241 ASN B C 1
ATOM 4866 O O . ASN B 1 241 ? 0.686 8.266 18.984 1 83.19 241 ASN B O 1
ATOM 4870 N N . GLY B 1 242 ? 2.27 9.25 17.641 1 89 242 GLY B N 1
ATOM 4871 C CA . GLY B 1 242 ? 1.895 10.609 18.016 1 89 242 GLY B CA 1
ATOM 4872 C C . GLY B 1 242 ? 0.988 11.273 17 1 89 242 GLY B C 1
ATOM 4873 O O . GLY B 1 242 ? 0.878 12.5 16.969 1 89 242 GLY B O 1
ATOM 4874 N N . GLY B 1 243 ? 0.365 10.484 16.172 1 92.38 243 GLY B N 1
ATOM 4875 C CA . GLY B 1 243 ? -0.52 11.055 15.164 1 92.38 243 GLY B CA 1
ATOM 4876 C C . GLY B 1 243 ? -1.754 11.703 15.75 1 92.38 243 GLY B C 1
ATOM 4877 O O . GLY B 1 243 ? -2.105 11.445 16.906 1 92.38 243 GLY B O 1
ATOM 4878 N N . TYR B 1 244 ? -2.354 12.602 15.031 1 97 244 TYR B N 1
ATOM 4879 C CA . TYR B 1 244 ? -3.592 13.258 15.438 1 97 244 TYR B CA 1
ATOM 4880 C C . TYR B 1 244 ? -4.805 12.461 14.969 1 97 244 TYR B C 1
ATOM 4882 O O . TYR B 1 244 ? -5.25 12.617 13.828 1 97 244 TYR B O 1
ATOM 4890 N N . TYR B 1 245 ? -5.316 11.656 15.914 1 96.38 245 TYR B N 1
ATOM 4891 C CA . TYR B 1 245 ? -6.504 10.852 15.641 1 96.38 245 TYR B CA 1
ATOM 4892 C C . TYR B 1 245 ? -7.766 11.578 16.094 1 96.38 245 TYR B C 1
ATOM 4894 O O . TYR B 1 245 ? -7.746 12.32 17.078 1 96.38 245 TYR B O 1
ATOM 4902 N N . PHE B 1 246 ? -8.805 11.391 15.383 1 97.38 246 PHE B N 1
ATOM 4903 C CA . PHE B 1 246 ? -10.086 12 15.719 1 97.38 246 PHE B CA 1
ATOM 4904 C C . PHE B 1 246 ? -11.234 11.047 15.422 1 97.38 246 PHE B C 1
ATOM 4906 O O . PHE B 1 246 ? -11.047 10.031 14.75 1 97.38 246 PHE B O 1
ATOM 4913 N N . ASN B 1 247 ? -12.359 11.375 15.93 1 97.19 247 ASN B N 1
ATOM 4914 C CA . ASN B 1 247 ? -13.484 10.453 15.844 1 97.19 247 ASN B CA 1
ATOM 4915 C C . ASN B 1 247 ? -14.375 10.766 14.648 1 97.19 247 ASN B C 1
ATOM 4917 O O . ASN B 1 247 ? -14.734 11.922 14.414 1 97.19 247 ASN B O 1
ATOM 4921 N N . ILE B 1 248 ? -14.625 9.742 13.914 1 97.94 248 ILE B N 1
ATOM 4922 C CA . ILE B 1 248 ? -15.656 9.75 12.883 1 97.94 248 ILE B CA 1
ATOM 4923 C C . ILE B 1 248 ? -16.797 8.812 13.289 1 97.94 248 ILE B C 1
ATOM 4925 O O . ILE B 1 248 ? -16.547 7.664 13.664 1 97.94 248 ILE B O 1
ATOM 4929 N N . THR B 1 249 ? -17.984 9.32 13.211 1 96.62 249 THR B N 1
ATOM 4930 C CA . THR B 1 249 ? -19.125 8.508 13.633 1 96.62 249 THR B CA 1
ATOM 4931 C C . THR B 1 249 ? -19.859 7.93 12.422 1 96.62 249 THR B C 1
ATOM 4933 O O . THR B 1 249 ? -20.656 7 12.562 1 96.62 249 THR B O 1
ATOM 4936 N N . GLY B 1 250 ? -19.578 8.461 11.328 1 97.12 250 GLY B N 1
ATOM 4937 C CA . GLY B 1 250 ? -20.203 7.996 10.094 1 97.12 250 GLY B CA 1
ATOM 4938 C C . GLY B 1 250 ? -19.781 8.797 8.875 1 97.12 250 GLY B C 1
ATOM 4939 O O . GLY B 1 250 ? -19.094 9.812 9 1 97.12 250 GLY B O 1
ATOM 4940 N N . ILE B 1 251 ? -20.188 8.305 7.762 1 98.38 251 ILE B N 1
ATOM 4941 C CA . ILE B 1 251 ? -19.953 8.977 6.488 1 98.38 251 ILE B CA 1
ATOM 4942 C C . ILE B 1 251 ? -21.234 8.953 5.652 1 98.38 251 ILE B C 1
ATOM 4944 O O . ILE B 1 251 ? -21.984 7.969 5.684 1 98.38 251 ILE B O 1
ATOM 4948 N N . ALA B 1 252 ? -21.531 10.031 4.996 1 98.38 252 ALA B N 1
ATOM 4949 C CA . ALA B 1 252 ? -22.734 10.133 4.18 1 98.38 252 ALA B CA 1
ATOM 4950 C C . ALA B 1 252 ? -22.422 10.703 2.799 1 98.38 252 ALA B C 1
ATOM 4952 O O . ALA B 1 252 ? -21.406 11.383 2.617 1 98.38 252 ALA B O 1
ATOM 4953 N N . VAL B 1 253 ? -23.172 10.328 1.854 1 98.44 253 VAL B N 1
ATOM 4954 C CA . VAL B 1 253 ? -23.172 10.914 0.515 1 98.44 253 VAL B CA 1
ATOM 4955 C C . VAL B 1 253 ? -24.516 11.57 0.234 1 98.44 253 VAL B C 1
ATOM 4957 O O . VAL B 1 253 ? -25.562 10.906 0.266 1 98.44 253 VAL B O 1
ATOM 4960 N N . ASN B 1 254 ? -24.469 12.867 -0.023 1 95.88 254 ASN B N 1
ATOM 4961 C CA . ASN B 1 254 ? -25.703 13.625 -0.234 1 95.88 254 ASN B CA 1
ATOM 4962 C C . ASN B 1 254 ? -26.703 13.398 0.895 1 95.88 254 ASN B C 1
ATOM 4964 O O . ASN B 1 254 ? -27.859 13.078 0.643 1 95.88 254 ASN B O 1
ATOM 4968 N N . GLN B 1 255 ? -26.203 13.383 2.086 1 93.88 255 GLN B N 1
ATOM 4969 C CA . GLN B 1 255 ? -26.953 13.328 3.336 1 93.88 255 GLN B CA 1
ATOM 4970 C C . GLN B 1 255 ? -27.562 11.945 3.561 1 93.88 255 GLN B C 1
ATOM 4972 O O . GLN B 1 255 ? -28.359 11.758 4.473 1 93.88 255 GLN B O 1
ATOM 4977 N N . GLN B 1 256 ? -27.203 11.016 2.771 1 96.94 256 GLN B N 1
ATOM 4978 C CA . GLN B 1 256 ? -27.594 9.633 2.99 1 96.94 256 GLN B CA 1
ATOM 4979 C C . GLN B 1 256 ? -26.453 8.82 3.602 1 96.94 256 GLN B C 1
ATOM 4981 O O . GLN B 1 256 ? -25.359 8.75 3.033 1 96.94 256 GLN B O 1
ATOM 4986 N N . LEU B 1 257 ? -26.797 8.203 4.648 1 97.25 257 LEU B N 1
ATOM 4987 C CA . LEU B 1 257 ? -25.781 7.441 5.375 1 97.25 257 LEU B CA 1
ATOM 4988 C C . LEU B 1 257 ? -25.25 6.293 4.523 1 97.25 257 LEU B C 1
ATOM 4990 O O . LEU B 1 257 ? -26.031 5.559 3.908 1 97.25 257 LEU B O 1
ATOM 4994 N N . VAL B 1 258 ? -23.906 6.176 4.41 1 97.31 258 VAL B N 1
ATOM 4995 C CA . VAL B 1 258 ? -23.234 5.066 3.729 1 97.31 258 VAL B CA 1
ATOM 4996 C C . VAL B 1 258 ? -23.25 3.83 4.625 1 97.31 258 VAL B C 1
ATOM 4998 O O . VAL B 1 258 ? -22.906 3.912 5.809 1 97.31 258 VAL B O 1
ATOM 5001 N N . PRO B 1 259 ? -23.656 2.725 4.133 1 91.81 259 PRO B N 1
ATOM 5002 C CA . PRO B 1 259 ? -23.734 1.519 4.961 1 91.81 259 PRO B CA 1
ATOM 5003 C C . PRO B 1 259 ? -22.359 0.915 5.242 1 91.81 259 PRO B C 1
ATOM 5005 O O . PRO B 1 259 ? -21.922 -0.009 4.547 1 91.81 259 PRO B O 1
ATOM 5008 N N . THR B 1 260 ? -21.719 1.377 6.273 1 89.88 260 THR B N 1
ATOM 5009 C CA . THR B 1 260 ? -20.469 0.811 6.742 1 89.88 260 THR B CA 1
ATOM 5010 C C . THR B 1 260 ? -20.703 -0.105 7.941 1 89.88 260 THR B C 1
ATOM 5012 O O . THR B 1 260 ? -21.703 0.02 8.641 1 89.88 260 THR B O 1
ATOM 5015 N N . PRO B 1 261 ? -19.797 -1.06 8.195 1 83.75 261 PRO B N 1
ATOM 5016 C CA . PRO B 1 261 ? -19.953 -1.923 9.367 1 83.75 261 PRO B CA 1
ATOM 5017 C C . PRO B 1 261 ? -19.906 -1.147 10.68 1 83.75 261 PRO B C 1
ATOM 5019 O O . PRO B 1 261 ? -19.266 -0.097 10.758 1 83.75 261 PRO B O 1
ATOM 5022 N N . PRO B 1 262 ? -20.594 -1.726 11.672 1 85.75 262 PRO B N 1
ATOM 5023 C CA . PRO B 1 262 ? -20.547 -1.06 12.977 1 85.75 262 PRO B CA 1
ATOM 5024 C C . PRO B 1 262 ? -19.141 -0.957 13.547 1 85.75 262 PRO B C 1
ATOM 5026 O O . PRO B 1 262 ? -18.359 -1.912 13.453 1 85.75 262 PRO B O 1
ATOM 5029 N N . GLY B 1 263 ? -18.828 0.167 14.062 1 89.69 263 GLY B N 1
ATOM 5030 C CA . GLY B 1 263 ? -17.562 0.366 14.742 1 89.69 263 GLY B CA 1
ATOM 5031 C C . GLY B 1 263 ? -16.375 0.494 13.797 1 89.69 263 GLY B C 1
ATOM 5032 O O . GLY B 1 263 ? -15.227 0.501 14.234 1 89.69 263 GLY B O 1
ATOM 5033 N N . VAL B 1 264 ? -16.594 0.619 12.523 1 90.31 264 VAL B N 1
ATOM 5034 C CA . VAL B 1 264 ? -15.57 0.561 11.492 1 90.31 264 VAL B CA 1
ATOM 5035 C C . VAL B 1 264 ? -14.602 1.729 11.664 1 90.31 264 VAL B C 1
ATOM 5037 O O . VAL B 1 264 ? -13.422 1.624 11.312 1 90.31 264 VAL B O 1
ATOM 5040 N N . PHE B 1 265 ? -15.055 2.756 12.344 1 94.25 265 PHE B N 1
ATOM 5041 C CA . PHE B 1 265 ? -14.25 3.963 12.461 1 94.25 265 PHE B CA 1
ATOM 5042 C C . PHE B 1 265 ? -13.547 4.012 13.812 1 94.25 265 PHE B C 1
ATOM 5044 O O . PHE B 1 265 ? -12.734 4.91 14.062 1 94.25 265 PHE B O 1
ATOM 5051 N N . ASP B 1 266 ? -13.797 3.074 14.633 1 93.38 266 ASP B N 1
ATOM 5052 C CA . ASP B 1 266 ? -13.312 3.119 16.016 1 93.38 266 ASP B CA 1
ATOM 5053 C C . ASP B 1 266 ? -11.805 2.861 16.062 1 93.38 266 ASP B C 1
ATOM 5055 O O . ASP B 1 266 ? -11.281 2.041 15.312 1 93.38 266 ASP B O 1
ATOM 5059 N N . LEU B 1 267 ? -11.188 3.572 16.953 1 92.81 267 LEU B N 1
ATOM 5060 C CA . LEU B 1 267 ? -9.797 3.293 17.281 1 92.81 267 LEU B CA 1
ATOM 5061 C C . LEU B 1 267 ? -9.703 2.305 18.438 1 92.81 267 LEU B C 1
ATOM 5063 O O . LEU B 1 267 ? -10.242 2.555 19.516 1 92.81 267 LEU B O 1
ATOM 5067 N N . ASP B 1 268 ? -9.062 1.224 18.188 1 87.12 268 ASP B N 1
ATOM 5068 C CA . ASP B 1 268 ? -8.836 0.266 19.266 1 87.12 268 ASP B CA 1
ATOM 5069 C C . ASP B 1 268 ? -7.742 0.755 20.219 1 87.12 268 ASP B C 1
ATOM 5071 O O . ASP B 1 268 ? -6.582 0.888 19.812 1 87.12 268 ASP B O 1
ATOM 5075 N N . ALA B 1 269 ? -8.094 0.933 21.391 1 85.38 269 ALA B N 1
ATOM 5076 C CA . ALA B 1 269 ? -7.203 1.562 22.359 1 85.38 269 ALA B CA 1
ATOM 5077 C C . ALA B 1 269 ? -6.051 0.631 22.719 1 85.38 269 ALA B C 1
ATOM 5079 O O . ALA B 1 269 ? -5.016 1.081 23.219 1 85.38 269 ALA B O 1
ATOM 5080 N N . SER B 1 270 ? -6.266 -0.581 22.562 1 80.81 270 SER B N 1
ATOM 5081 C CA . SER B 1 270 ? -5.246 -1.552 22.953 1 80.81 270 SER B CA 1
ATOM 5082 C C . SER B 1 270 ? -4.277 -1.816 21.797 1 80.81 270 SER B C 1
ATOM 5084 O O . SER B 1 270 ? -3.066 -1.65 21.953 1 80.81 270 SER B O 1
ATOM 5086 N N . SER B 1 271 ? -4.789 -2.109 20.641 1 74.5 271 SER B N 1
ATOM 5087 C CA . SER B 1 271 ? -3.949 -2.482 19.5 1 74.5 271 SER B CA 1
ATOM 5088 C C . SER B 1 271 ? -3.557 -1.261 18.688 1 74.5 271 SER B C 1
ATOM 5090 O O . SER B 1 271 ? -2.578 -1.299 17.938 1 74.5 271 SER B O 1
ATOM 5092 N N . GLY B 1 272 ? -4.344 -0.245 18.781 1 83.06 272 GLY B N 1
ATOM 5093 C CA . GLY B 1 272 ? -4.105 0.937 17.969 1 83.06 272 GLY B CA 1
ATOM 5094 C C . GLY B 1 272 ? -4.645 0.807 16.562 1 83.06 272 GLY B C 1
ATOM 5095 O O . GLY B 1 272 ? -4.336 1.63 15.695 1 83.06 272 GLY B O 1
ATOM 5096 N N . THR B 1 273 ? -5.363 -0.268 16.344 1 81.69 273 THR B N 1
ATOM 5097 C CA . THR B 1 273 ? -5.941 -0.473 15.016 1 81.69 273 THR B CA 1
ATOM 5098 C C . THR B 1 273 ? -7.203 0.37 14.844 1 81.69 273 THR B C 1
ATOM 5100 O O . THR B 1 273 ? -7.977 0.546 15.781 1 81.69 273 THR B O 1
ATOM 5103 N N . GLY B 1 274 ? -7.332 0.858 13.609 1 87.62 274 GLY B N 1
ATOM 5104 C CA . GLY B 1 274 ? -8.531 1.621 13.305 1 87.62 274 GLY B CA 1
ATOM 5105 C C . GLY B 1 274 ? -8.375 3.107 13.562 1 87.62 274 GLY B C 1
ATOM 5106 O O . GLY B 1 274 ? -7.258 3.633 13.547 1 87.62 274 GLY B O 1
ATOM 5107 N N . GLY B 1 275 ? -9.508 3.773 13.578 1 93.25 275 GLY B N 1
ATOM 5108 C CA . GLY B 1 275 ? -9.523 5.211 13.797 1 93.25 275 GLY B CA 1
ATOM 5109 C C . GLY B 1 275 ? -9.258 6.012 12.539 1 93.25 275 GLY B C 1
ATOM 5110 O O . GLY B 1 275 ? -9.055 5.441 11.469 1 93.25 275 GLY B O 1
ATOM 5111 N N . ALA B 1 276 ? -9.383 7.309 12.758 1 96.19 276 ALA B N 1
ATOM 5112 C CA . ALA B 1 276 ? -9.086 8.266 11.688 1 96.19 276 ALA B CA 1
ATOM 5113 C C . ALA B 1 276 ? -7.93 9.18 12.078 1 96.19 276 ALA B C 1
ATOM 5115 O O . ALA B 1 276 ? -7.895 9.711 13.195 1 96.19 276 ALA B O 1
ATOM 5116 N N . VAL B 1 277 ? -7 9.359 11.148 1 95.94 277 VAL B N 1
ATOM 5117 C CA . VAL B 1 277 ? -5.812 10.148 11.461 1 95.94 277 VAL B CA 1
ATOM 5118 C C . VAL B 1 277 ? -5.559 11.164 10.352 1 95.94 277 VAL B C 1
ATOM 5120 O O . VAL B 1 277 ? -5.824 10.891 9.18 1 95.94 277 VAL B O 1
ATOM 5123 N N . PHE B 1 278 ? -5.047 12.344 10.719 1 97.56 278 PHE B N 1
ATOM 5124 C CA . PHE B 1 278 ? -4.629 13.344 9.742 1 97.56 278 PHE B CA 1
ATOM 5125 C C . PHE B 1 278 ? -3.262 13 9.164 1 97.56 278 PHE B C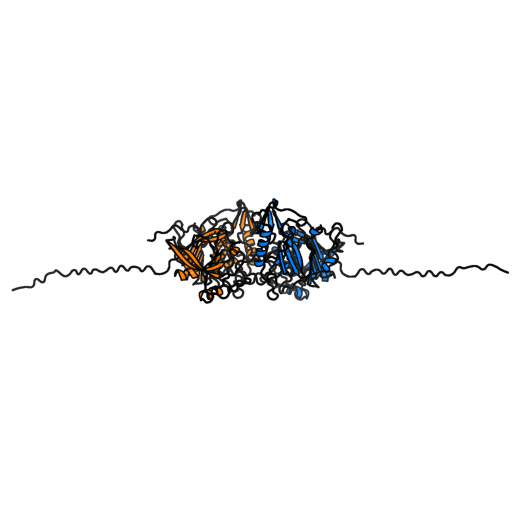 1
ATOM 5127 O O . PHE B 1 278 ? -2.367 12.562 9.891 1 97.56 278 PHE B O 1
ATOM 5134 N N . SER B 1 279 ? -3.117 13.234 7.887 1 96.25 279 SER B N 1
ATOM 5135 C CA . SER B 1 279 ? -1.806 13 7.293 1 96.25 279 SER B CA 1
ATOM 5136 C C . SER B 1 279 ? -1.503 14.016 6.195 1 96.25 279 SER B C 1
ATOM 5138 O O . SER B 1 279 ? -2.301 14.195 5.273 1 96.25 279 SER B O 1
ATOM 5140 N N . THR B 1 280 ? -0.295 14.641 6.285 1 97.56 280 THR B N 1
ATOM 5141 C CA . THR B 1 280 ? 0.148 15.547 5.23 1 97.56 280 THR B CA 1
ATOM 5142 C C . THR B 1 280 ? 1.115 14.836 4.285 1 97.56 280 THR B C 1
ATOM 5144 O O . THR B 1 280 ? 1.589 15.438 3.314 1 97.56 280 THR B O 1
ATOM 5147 N N . VAL B 1 281 ? 1.387 13.609 4.559 1 95.06 281 VAL B N 1
ATOM 5148 C CA . VAL B 1 281 ? 2.303 12.883 3.688 1 95.06 281 VAL B CA 1
ATOM 5149 C C . VAL B 1 281 ? 1.534 11.82 2.9 1 95.06 281 VAL B C 1
ATOM 5151 O O . VAL B 1 281 ? 2.137 10.93 2.299 1 95.06 281 VAL B O 1
ATOM 5154 N N . THR B 1 282 ? 0.246 11.852 3.016 1 93.12 282 THR B N 1
ATOM 5155 C CA . THR B 1 282 ? -0.7 11.125 2.174 1 93.12 282 THR B CA 1
ATOM 5156 C C . THR B 1 282 ? -1.484 12.094 1.287 1 93.12 282 THR B C 1
ATOM 5158 O O . THR B 1 282 ? -2.291 12.883 1.782 1 93.12 282 THR B O 1
ATOM 5161 N N . PRO B 1 283 ? -1.261 12.008 0.019 1 94.94 283 PRO B N 1
ATOM 5162 C CA . PRO B 1 283 ? -1.847 13.031 -0.858 1 94.94 283 PRO B CA 1
ATOM 5163 C C . PRO B 1 283 ? -3.373 13.008 -0.846 1 94.94 283 PRO B C 1
ATOM 5165 O O . PRO B 1 283 ? -4.008 14.062 -0.745 1 94.94 283 PRO B O 1
ATOM 5168 N N . TYR B 1 284 ? -3.93 11.789 -0.929 1 96.31 284 TYR B N 1
ATOM 5169 C CA . TYR B 1 284 ? -5.375 11.609 -0.973 1 96.31 284 TYR B CA 1
ATOM 5170 C C . TYR B 1 284 ? -5.852 10.734 0.179 1 96.31 284 TYR B C 1
ATOM 5172 O O . TYR B 1 284 ? -5.129 9.844 0.63 1 96.31 284 TYR B O 1
ATOM 5180 N N . THR B 1 285 ? -7.035 10.984 0.588 1 97.06 285 THR B N 1
ATOM 5181 C CA . THR B 1 285 ? -7.578 10.211 1.695 1 97.06 285 THR B CA 1
ATOM 5182 C C . THR B 1 285 ? -7.59 8.719 1.355 1 97.06 285 THR B C 1
ATOM 5184 O O . THR B 1 285 ? -8.07 8.32 0.292 1 97.06 285 THR B O 1
ATOM 5187 N N . ALA B 1 286 ? -6.996 8 2.223 1 93.88 286 ALA B N 1
ATOM 5188 C CA . ALA B 1 286 ? -6.945 6.547 2.096 1 93.88 286 ALA B CA 1
ATOM 5189 C C . ALA B 1 286 ? -7.883 5.879 3.098 1 93.88 286 ALA B C 1
ATOM 5191 O O . ALA B 1 286 ? -7.848 6.188 4.293 1 93.88 286 ALA B O 1
ATOM 5192 N N . LEU B 1 287 ? -8.703 4.961 2.594 1 92.81 287 LEU B N 1
ATOM 5193 C CA . LEU B 1 287 ? -9.703 4.293 3.41 1 92.81 287 LEU B CA 1
ATOM 5194 C C . LEU B 1 287 ? -9.492 2.781 3.406 1 92.81 287 LEU B C 1
ATOM 5196 O O . LEU B 1 287 ? -9.141 2.203 2.375 1 92.81 287 LEU B O 1
ATOM 5200 N N . ARG B 1 288 ? -9.664 2.207 4.539 1 87.19 288 ARG B N 1
ATOM 5201 C CA . ARG B 1 288 ? -9.711 0.749 4.574 1 87.19 288 ARG B CA 1
ATOM 5202 C C . ARG B 1 288 ? -10.812 0.215 3.67 1 87.19 288 ARG B C 1
ATOM 5204 O O . ARG B 1 288 ? -11.82 0.894 3.438 1 87.19 288 ARG B O 1
ATOM 5211 N N . TRP B 1 289 ? -10.75 -0.986 3.189 1 82 289 TRP B N 1
ATOM 5212 C CA . TRP B 1 289 ? -11.617 -1.499 2.135 1 82 289 TRP B CA 1
ATOM 5213 C C . TRP B 1 289 ? -13.078 -1.483 2.576 1 82 289 TRP B C 1
ATOM 5215 O O . TRP B 1 289 ? -13.977 -1.282 1.758 1 82 289 TRP B O 1
ATOM 5225 N N . ASP B 1 290 ? -13.367 -1.731 3.867 1 84.56 290 ASP B N 1
ATOM 5226 C CA . ASP B 1 290 ? -14.734 -1.857 4.363 1 84.56 290 ASP B CA 1
ATOM 5227 C C . ASP B 1 290 ? -15.375 -0.486 4.559 1 84.56 290 ASP B C 1
ATOM 5229 O O . ASP B 1 290 ? -16.547 -0.391 4.918 1 84.56 290 ASP B O 1
ATOM 5233 N N . ILE B 1 291 ? -14.594 0.5 4.297 1 91.94 291 ILE B N 1
ATOM 5234 C CA . ILE B 1 291 ? -15.109 1.864 4.23 1 91.94 291 ILE B CA 1
ATOM 5235 C C . ILE B 1 291 ? -15.094 2.35 2.783 1 91.94 291 ILE B C 1
ATOM 5237 O O . ILE B 1 291 ? -16.062 2.941 2.311 1 91.94 291 ILE B O 1
ATOM 5241 N N . TYR B 1 292 ? -14.023 2.07 2.059 1 94.31 292 TYR B N 1
ATOM 5242 C CA . TYR B 1 292 ? -13.797 2.57 0.707 1 94.31 292 TYR B CA 1
ATOM 5243 C C . TYR B 1 292 ? -14.891 2.096 -0.24 1 94.31 292 TYR B C 1
ATOM 5245 O O . TYR B 1 292 ? -15.5 2.9 -0.954 1 94.31 292 TYR B O 1
ATOM 5253 N N . TRP B 1 293 ? -15.148 0.886 -0.269 1 88.06 293 TRP B N 1
ATOM 5254 C CA . TRP B 1 293 ? -16.031 0.345 -1.298 1 88.06 293 TRP B CA 1
ATOM 5255 C C . TRP B 1 293 ? -17.469 0.792 -1.07 1 88.06 293 TRP B C 1
ATOM 5257 O O . TRP B 1 293 ? -18.141 1.228 -2.006 1 88.06 293 TRP B O 1
ATOM 5267 N N . PRO B 1 294 ? -17.969 0.699 0.251 1 91.25 294 PRO B N 1
ATOM 5268 C CA . PRO B 1 294 ? -19.312 1.264 0.455 1 91.25 294 PRO B CA 1
ATOM 5269 C C . PRO B 1 294 ? -19.391 2.732 0.046 1 91.25 294 PRO B C 1
ATOM 5271 O O . PRO B 1 294 ? -20.375 3.145 -0.578 1 91.25 294 PRO B O 1
ATOM 5274 N N . LEU B 1 295 ? -18.391 3.547 0.331 1 96.88 295 LEU B N 1
ATOM 5275 C CA . LEU B 1 295 ? -18.406 4.965 -0.017 1 96.88 295 LEU B CA 1
ATOM 5276 C C . LEU B 1 295 ? -18.328 5.152 -1.528 1 96.88 295 LEU B C 1
ATOM 5278 O O . LEU B 1 295 ? -19.125 5.906 -2.102 1 96.88 295 LEU B O 1
ATOM 5282 N N . ARG B 1 296 ? -17.359 4.5 -2.127 1 95.38 296 ARG B N 1
ATOM 5283 C CA . ARG B 1 296 ? -17.188 4.582 -3.574 1 95.38 296 ARG B CA 1
ATOM 5284 C C . ARG B 1 296 ? -18.469 4.207 -4.301 1 95.38 296 ARG B C 1
ATOM 5286 O O . ARG B 1 296 ? -18.875 4.879 -5.254 1 95.38 296 ARG B O 1
ATOM 5293 N N . ASN B 1 297 ? -19.125 3.105 -3.855 1 91.81 297 ASN B N 1
ATOM 5294 C CA . ASN B 1 297 ? -20.359 2.646 -4.496 1 91.81 297 ASN B CA 1
ATOM 5295 C C . ASN B 1 297 ? -21.484 3.648 -4.305 1 91.81 297 ASN B C 1
ATOM 5297 O O . ASN B 1 297 ? -22.266 3.902 -5.234 1 91.81 297 ASN B O 1
ATOM 5301 N N . ALA B 1 298 ? -21.625 4.141 -3.109 1 97 298 ALA B N 1
ATOM 5302 C CA . ALA B 1 298 ? -22.641 5.156 -2.855 1 97 298 ALA B CA 1
ATOM 5303 C C . ALA B 1 298 ? -22.422 6.391 -3.721 1 97 298 ALA B C 1
ATOM 5305 O O . ALA B 1 298 ? -23.359 6.949 -4.277 1 97 298 ALA B O 1
ATOM 5306 N N . PHE B 1 299 ? -21.203 6.855 -3.838 1 98.12 299 PHE B N 1
ATOM 5307 C CA . PHE B 1 299 ? -20.844 8.023 -4.641 1 98.12 299 PHE B CA 1
ATOM 5308 C C . PHE B 1 299 ? -21.094 7.75 -6.121 1 98.12 299 PHE B C 1
ATOM 5310 O O . PHE B 1 299 ? -21.578 8.617 -6.844 1 98.12 299 PHE B O 1
ATOM 5317 N N . ASP B 1 300 ? -20.703 6.586 -6.543 1 96.25 300 ASP B N 1
ATOM 5318 C CA . ASP B 1 300 ? -20.938 6.164 -7.922 1 96.25 300 ASP B CA 1
ATOM 5319 C C . ASP B 1 300 ? -22.422 6.215 -8.266 1 96.25 300 ASP B C 1
ATOM 5321 O O . ASP B 1 300 ? -22.797 6.723 -9.32 1 96.25 300 ASP B O 1
ATOM 5325 N N . ALA B 1 301 ? -23.219 5.676 -7.359 1 96.38 301 ALA B N 1
ATOM 5326 C CA . ALA B 1 301 ? -24.672 5.703 -7.562 1 96.38 301 ALA B CA 1
ATOM 5327 C C . ALA B 1 301 ? -25.188 7.137 -7.625 1 96.38 301 ALA B C 1
ATOM 5329 O O . ALA B 1 301 ? -26 7.469 -8.484 1 96.38 301 ALA B O 1
ATOM 5330 N N . ALA B 1 302 ? -24.672 8.008 -6.762 1 97.75 302 ALA B N 1
ATOM 5331 C CA . ALA B 1 302 ? -25.125 9.391 -6.676 1 97.75 302 ALA B CA 1
ATOM 5332 C C . ALA B 1 302 ? -24.688 10.188 -7.906 1 97.75 302 ALA B C 1
ATOM 5334 O O . ALA B 1 302 ? -25.234 11.258 -8.188 1 97.75 302 ALA B O 1
ATOM 5335 N N . THR B 1 303 ? -23.703 9.719 -8.617 1 97.31 303 THR B N 1
ATOM 5336 C CA . THR B 1 303 ? -23.188 10.43 -9.781 1 97.31 303 THR B CA 1
ATOM 5337 C C . THR B 1 303 ? -23.422 9.633 -11.055 1 97.31 303 THR B C 1
ATOM 5339 O O . THR B 1 303 ? -22.703 9.797 -12.039 1 97.31 303 THR B O 1
ATOM 5342 N N . SER B 1 304 ? -24.297 8.703 -11.055 1 95.19 304 SER B N 1
ATOM 5343 C CA . SER B 1 304 ? -24.547 7.758 -12.141 1 95.19 304 SER B CA 1
ATOM 5344 C C . SER B 1 304 ? -24.906 8.484 -13.43 1 95.19 304 SER B C 1
ATOM 5346 O O . SER B 1 304 ? -24.703 7.949 -14.523 1 95.19 304 SER B O 1
ATOM 5348 N N . GLY B 1 305 ? -25.312 9.711 -13.422 1 95.44 305 GLY B N 1
ATOM 5349 C CA . GLY B 1 305 ? -25.703 10.461 -14.609 1 95.44 305 GLY B CA 1
ATOM 5350 C C . GLY B 1 305 ? -24.531 11.156 -15.273 1 95.44 305 GLY B C 1
ATOM 5351 O O . GLY B 1 305 ? -24.688 11.758 -16.344 1 95.44 305 GLY B O 1
ATOM 5352 N N . ILE B 1 306 ? -23.438 11.094 -14.695 1 97.62 306 ILE B N 1
ATOM 5353 C CA . ILE B 1 306 ? -22.266 11.773 -15.211 1 97.62 306 ILE B CA 1
ATOM 5354 C C . ILE B 1 306 ? -21.406 10.789 -16 1 97.62 306 ILE B C 1
ATOM 5356 O O . ILE B 1 306 ? -21.094 9.695 -15.523 1 97.62 306 ILE B O 1
ATOM 5360 N N . ALA B 1 307 ? -20.969 11.203 -17.172 1 97.81 307 ALA B N 1
ATOM 5361 C CA . ALA B 1 307 ? -20.203 10.328 -18.062 1 97.81 307 ALA B CA 1
ATOM 5362 C C . ALA B 1 307 ? -18.875 9.914 -17.438 1 97.81 307 ALA B C 1
ATOM 5364 O O . ALA B 1 307 ? -18.125 10.766 -16.953 1 97.81 307 ALA B O 1
ATOM 5365 N N . ARG B 1 308 ? -18.609 8.609 -17.438 1 97.19 308 ARG B N 1
ATOM 5366 C CA . ARG B 1 308 ? -17.406 8.047 -16.844 1 97.19 308 ARG B CA 1
ATOM 5367 C C . ARG B 1 308 ? -16.234 8.109 -17.812 1 97.19 308 ARG B C 1
ATOM 5369 O O . ARG B 1 308 ? -16.438 8.211 -19.031 1 97.19 308 ARG B O 1
ATOM 5376 N N . ALA B 1 309 ? -15.102 8.188 -17.266 1 96.56 309 ALA B N 1
ATOM 5377 C CA . ALA B 1 309 ? -13.844 8.016 -18 1 96.56 309 ALA B CA 1
ATOM 5378 C C . ALA B 1 309 ? -13.117 6.754 -17.531 1 96.56 309 ALA B C 1
ATOM 5380 O O . ALA B 1 309 ? -13.5 6.141 -16.531 1 96.56 309 ALA B O 1
ATOM 5381 N N . ASP B 1 310 ? -12.117 6.371 -18.312 1 89.88 310 ASP B N 1
ATOM 5382 C CA . ASP B 1 310 ? -11.281 5.246 -17.906 1 89.88 310 ASP B CA 1
ATOM 5383 C C . ASP B 1 310 ? -10.562 5.539 -16.594 1 89.88 310 ASP B C 1
ATOM 5385 O O . ASP B 1 310 ? -10.195 6.684 -16.328 1 89.88 310 ASP B O 1
ATOM 5389 N N . LYS B 1 311 ? -10.391 4.492 -15.859 1 87.06 311 LYS B N 1
ATOM 5390 C CA . LYS B 1 311 ? -9.672 4.633 -14.594 1 87.06 311 LYS B CA 1
ATOM 5391 C C . LYS B 1 311 ? -8.242 5.105 -14.82 1 87.06 311 LYS B C 1
ATOM 5393 O O . LYS B 1 311 ? -7.613 4.734 -15.812 1 87.06 311 LYS B O 1
ATOM 5398 N N . VAL B 1 312 ? -7.824 5.918 -13.922 1 85.75 312 VAL B N 1
ATOM 5399 C CA . VAL B 1 312 ? -6.434 6.359 -13.875 1 85.75 312 VAL B CA 1
ATOM 5400 C C . VAL B 1 312 ? -5.84 6.055 -12.5 1 85.75 312 VAL B C 1
ATOM 5402 O O . VAL B 1 312 ? -6.332 6.535 -11.484 1 85.75 312 VAL B O 1
ATOM 5405 N N . GLU B 1 313 ? -4.777 5.156 -12.523 1 80.62 313 GLU B N 1
ATOM 5406 C CA . GLU B 1 313 ? -4.168 4.836 -11.242 1 80.62 313 GLU B CA 1
ATOM 5407 C C . GLU B 1 313 ? -3.75 6.105 -10.5 1 80.62 313 GLU B C 1
ATOM 5409 O O . GLU B 1 313 ? -3.213 7.035 -11.102 1 80.62 313 GLU B O 1
ATOM 5414 N N . PRO B 1 314 ? -4.047 6.207 -9.164 1 85.88 314 PRO B N 1
ATOM 5415 C CA . PRO B 1 314 ? -4.531 5.156 -8.266 1 85.88 314 PRO B CA 1
ATOM 5416 C C . PRO B 1 314 ? -6.047 5.199 -8.078 1 85.88 314 PRO B C 1
ATOM 5418 O O . PRO B 1 314 ? -6.578 4.535 -7.18 1 85.88 314 PRO B O 1
ATOM 5421 N N . PHE B 1 315 ? -6.703 5.875 -8.922 1 92.38 315 PHE B N 1
ATOM 5422 C CA . PHE B 1 315 ? -8.125 6.129 -8.719 1 92.38 315 PHE B CA 1
ATOM 5423 C C . PHE B 1 315 ? -8.969 5.09 -9.445 1 92.38 315 PHE B C 1
ATOM 5425 O O . PHE B 1 315 ? -8.633 4.684 -10.562 1 92.38 315 PHE B O 1
ATOM 5432 N N . ASP B 1 316 ? -10.094 4.738 -8.828 1 87.12 316 ASP B N 1
ATOM 5433 C CA . ASP B 1 316 ? -10.938 3.666 -9.352 1 87.12 316 ASP B CA 1
ATOM 5434 C C . ASP B 1 316 ? -12.141 4.23 -10.102 1 87.12 316 ASP B C 1
ATOM 5436 O O . ASP B 1 316 ? -12.781 3.521 -10.875 1 87.12 316 ASP B O 1
ATOM 5440 N N . LEU B 1 317 ? -12.477 5.383 -9.789 1 95 317 LEU B N 1
ATOM 5441 C CA . LEU B 1 317 ? -13.688 6.012 -10.32 1 95 317 LEU B CA 1
ATOM 5442 C C . LEU B 1 317 ? -13.359 7.375 -10.922 1 95 317 LEU B C 1
ATOM 5444 O O . LEU B 1 317 ? -12.938 8.289 -10.211 1 95 317 LEU B O 1
ATOM 5448 N N . CYS B 1 318 ? -13.547 7.48 -12.234 1 97.69 318 CYS B N 1
ATOM 5449 C CA . CYS B 1 318 ? -13.18 8.711 -12.938 1 97.69 318 CYS B CA 1
ATOM 5450 C C . CYS B 1 318 ? -14.289 9.148 -13.883 1 97.69 318 CYS B C 1
ATOM 5452 O O . CYS B 1 318 ? -15.148 8.344 -14.25 1 97.69 318 CYS B O 1
ATOM 5454 N N . TYR B 1 319 ? -14.273 10.391 -14.242 1 98.5 319 TYR B N 1
ATOM 5455 C CA . TYR B 1 319 ? -15.289 11.047 -15.055 1 98.5 319 TYR B CA 1
ATOM 5456 C C . TYR B 1 319 ? -14.656 11.82 -16.203 1 98.5 319 TYR B C 1
ATOM 5458 O O . TYR B 1 319 ? -13.508 12.258 -16.109 1 98.5 319 TYR B O 1
ATOM 5466 N N . GLN B 1 320 ? -15.422 11.984 -17.219 1 98.19 320 GLN B N 1
ATOM 5467 C CA . GLN B 1 320 ? -15.031 12.953 -18.25 1 98.19 320 GLN B CA 1
ATOM 5468 C C . GLN B 1 320 ? -15.148 14.383 -17.719 1 98.19 320 GLN B C 1
ATOM 5470 O O . GLN B 1 320 ? -16.203 14.789 -17.25 1 98.19 320 GLN B O 1
ATOM 5475 N N . ALA B 1 321 ? -14.117 15.078 -17.859 1 97.94 321 ALA B N 1
ATOM 5476 C CA . ALA B 1 321 ? -14.102 16.438 -17.328 1 97.94 321 ALA B CA 1
ATOM 5477 C C . ALA B 1 321 ? -15.219 17.281 -17.938 1 97.94 321 ALA B C 1
ATOM 5479 O O . ALA B 1 321 ? -15.844 18.094 -17.25 1 97.94 321 ALA B O 1
ATOM 5480 N N . SER B 1 322 ? -15.508 17.109 -19.188 1 97.44 322 SER B N 1
ATOM 5481 C CA . SER B 1 322 ? -16.5 17.891 -19.938 1 97.44 322 SER B CA 1
ATOM 5482 C C . SER B 1 322 ? -17.906 17.609 -19.422 1 97.44 322 SER B C 1
ATOM 5484 O O . SER B 1 322 ? -18.844 18.375 -19.703 1 97.44 322 SER B O 1
ATOM 5486 N N . ALA B 1 323 ? -18.031 16.531 -18.734 1 98.12 323 ALA B N 1
ATOM 5487 C CA . ALA B 1 323 ? -19.359 16.141 -18.266 1 98.12 323 ALA B CA 1
ATOM 5488 C C . ALA B 1 323 ? -19.672 16.734 -16.906 1 98.12 323 ALA B C 1
ATOM 5490 O O . ALA B 1 323 ? -20.797 16.609 -16.406 1 98.12 323 ALA B O 1
ATOM 5491 N N . LEU B 1 324 ? -18.703 17.312 -16.328 1 98.19 324 LEU B N 1
ATOM 5492 C CA . LEU B 1 324 ? -18.859 17.844 -14.977 1 98.19 324 LEU B CA 1
ATOM 5493 C C . LEU B 1 324 ? -19.156 19.344 -15.008 1 98.19 324 LEU B C 1
ATOM 5495 O O . LEU B 1 324 ? -18.562 20.062 -15.812 1 98.19 324 LEU B O 1
ATOM 5499 N N . THR B 1 325 ? -20.031 19.734 -14.164 1 97.25 325 THR B N 1
ATOM 5500 C CA . THR B 1 325 ? -20.25 21.172 -13.953 1 97.25 325 THR B CA 1
ATOM 5501 C C . THR B 1 325 ? -19.344 21.703 -12.852 1 97.25 325 THR B C 1
ATOM 5503 O O . THR B 1 325 ? -18.844 20.938 -12.023 1 97.25 325 THR B O 1
ATOM 5506 N N . VAL B 1 326 ? -19.125 23 -12.906 1 96 326 VAL B N 1
ATOM 5507 C CA . VAL B 1 326 ? -18.234 23.625 -11.93 1 96 326 VAL B CA 1
ATOM 5508 C C . VAL B 1 326 ? -19.031 24.625 -11.086 1 96 326 VAL B C 1
ATOM 5510 O O . VAL B 1 326 ? -19.859 25.375 -11.609 1 96 326 VAL B O 1
ATOM 5513 N N . THR B 1 327 ? -18.781 24.562 -9.797 1 95.75 327 THR B N 1
ATOM 5514 C CA . THR B 1 327 ? -19.391 25.484 -8.844 1 95.75 327 THR B CA 1
ATOM 5515 C C . THR B 1 327 ? -18.297 26.234 -8.055 1 95.75 327 THR B C 1
ATOM 5517 O O . THR B 1 327 ? -17.109 26.016 -8.289 1 95.75 327 THR B O 1
ATOM 5520 N N . ARG B 1 328 ? -18.75 27 -7.113 1 93.81 328 ARG B N 1
ATOM 5521 C CA . ARG B 1 328 ? -17.828 27.75 -6.273 1 93.81 328 ARG B CA 1
ATOM 5522 C C . ARG B 1 328 ? -16.984 26.828 -5.406 1 93.81 328 ARG B C 1
ATOM 5524 O O . ARG B 1 328 ? -15.844 27.156 -5.062 1 93.81 328 ARG B O 1
ATOM 5531 N N . VAL B 1 329 ? -17.547 25.734 -5.086 1 96.56 329 VAL B N 1
ATOM 5532 C CA . VAL B 1 329 ? -16.844 24.812 -4.191 1 96.56 329 VAL B CA 1
ATOM 5533 C C . VAL B 1 329 ? -16.359 23.609 -4.977 1 96.56 329 VAL B C 1
ATOM 5535 O O . VAL B 1 329 ? -16.234 22.5 -4.43 1 96.56 329 VAL B O 1
ATOM 5538 N N . GLY B 1 330 ? -16.094 23.781 -6.281 1 96.81 330 GLY B N 1
ATOM 5539 C CA . GLY B 1 330 ? -15.523 22.734 -7.113 1 96.81 330 GLY B CA 1
ATOM 5540 C C . GLY B 1 330 ? -16.547 22.078 -8.023 1 96.81 330 GLY B C 1
ATOM 5541 O O . GLY B 1 330 ? -17.547 22.703 -8.391 1 96.81 330 GLY B O 1
ATOM 5542 N N . TYR B 1 331 ? -16.297 20.891 -8.391 1 97.94 331 TYR B N 1
ATOM 5543 C CA . TYR B 1 331 ? -17.156 20.203 -9.336 1 97.94 331 TYR B CA 1
ATOM 5544 C C . TYR B 1 331 ? -18.531 19.938 -8.727 1 97.94 331 TYR B C 1
ATOM 5546 O O . TYR B 1 331 ? -18.641 19.672 -7.523 1 97.94 331 TYR B O 1
ATOM 5554 N N . GLY B 1 332 ? -19.516 20.062 -9.617 1 97.56 332 GLY B N 1
ATOM 5555 C CA . GLY B 1 332 ? -20.891 19.906 -9.18 1 97.56 332 GLY B CA 1
ATOM 5556 C C . GLY B 1 332 ? -21.297 18.453 -9.016 1 97.56 332 GLY B C 1
ATOM 5557 O O . GLY B 1 332 ? -22.016 17.906 -9.852 1 97.56 332 GLY B O 1
ATOM 5558 N N . VAL B 1 333 ? -20.922 17.859 -7.941 1 98.12 333 VAL B N 1
ATOM 5559 C CA . VAL B 1 333 ? -21.266 16.484 -7.617 1 98.12 333 VAL B CA 1
ATOM 5560 C C . VAL B 1 333 ? -21.844 16.406 -6.203 1 98.12 333 VAL B C 1
ATOM 5562 O O . VAL B 1 333 ? -21.875 17.422 -5.488 1 98.12 333 VAL B O 1
ATOM 5565 N N . ALA B 1 334 ? -22.312 15.234 -5.82 1 97 334 ALA B N 1
ATOM 5566 C CA . ALA B 1 334 ? -22.844 14.992 -4.48 1 97 334 ALA B CA 1
ATOM 5567 C C . ALA B 1 334 ? -21.781 15.266 -3.42 1 97 334 ALA B C 1
ATOM 5569 O O . ALA B 1 334 ? -20.609 14.93 -3.607 1 97 334 ALA B O 1
ATOM 5570 N N . ASN B 1 335 ? -22.219 15.883 -2.312 1 97.81 335 ASN B N 1
ATOM 5571 C CA . ASN B 1 335 ? -21.312 16.125 -1.198 1 97.81 335 ASN B CA 1
ATOM 5572 C C . ASN B 1 335 ? -21.047 14.844 -0.4 1 97.81 335 ASN B C 1
ATOM 5574 O O . ASN B 1 335 ? -21.938 14 -0.281 1 97.81 335 ASN B O 1
ATOM 5578 N N . ILE B 1 336 ? -19.891 14.727 0.054 1 98.69 336 ILE B N 1
ATOM 5579 C CA . ILE B 1 336 ? -19.578 13.719 1.06 1 98.69 336 ILE B CA 1
ATOM 5580 C C . ILE B 1 336 ? -19.5 14.375 2.439 1 98.69 336 ILE B C 1
ATOM 5582 O O . ILE B 1 336 ? -18.922 15.445 2.596 1 98.69 336 ILE B O 1
ATOM 5586 N N . GLU B 1 337 ? -20.109 13.797 3.41 1 98.31 337 GLU B N 1
ATOM 5587 C CA . GLU B 1 337 ? -20.078 14.305 4.777 1 98.31 337 GLU B CA 1
ATOM 5588 C C . GLU B 1 337 ? -19.375 13.336 5.711 1 98.31 337 GLU B C 1
ATOM 5590 O O . GLU B 1 337 ? -19.766 12.172 5.832 1 98.31 337 GLU B O 1
ATOM 5595 N N . LEU B 1 338 ? -18.312 13.797 6.273 1 98.38 338 LEU B N 1
ATOM 5596 C CA . LEU B 1 338 ? -17.766 13.094 7.426 1 98.38 338 LEU B CA 1
ATOM 5597 C C . LEU B 1 338 ? -18.484 13.5 8.711 1 98.38 338 LEU B C 1
ATOM 5599 O O . LEU B 1 338 ? -18.438 14.672 9.102 1 98.38 338 LEU B O 1
ATOM 5603 N N . MET B 1 339 ? -19.094 12.578 9.289 1 97.94 339 MET B N 1
ATOM 5604 C CA . MET B 1 339 ? -19.828 12.852 10.516 1 97.94 339 MET B CA 1
ATOM 5605 C C . MET B 1 339 ? -18.922 12.742 11.734 1 97.94 339 MET B C 1
ATOM 5607 O O . MET B 1 339 ? -18.234 11.734 11.914 1 97.94 339 MET B O 1
ATOM 5611 N N . LEU B 1 340 ? -18.938 13.82 12.461 1 97.5 340 LEU B N 1
ATOM 5612 C CA . LEU B 1 340 ? -18.016 13.922 13.602 1 97.5 340 LEU B CA 1
ATOM 5613 C C . LEU B 1 340 ? -18.797 13.977 14.914 1 97.5 340 LEU B C 1
ATOM 5615 O O . LEU B 1 340 ? -20.016 13.812 14.93 1 97.5 340 LEU B O 1
ATOM 5619 N N . ASP B 1 341 ? -18.047 14.047 15.992 1 92.5 341 ASP B N 1
ATOM 5620 C CA . ASP B 1 341 ? -18.641 14.141 17.312 1 92.5 341 ASP B CA 1
ATOM 5621 C C . ASP B 1 341 ? -19.562 15.367 17.422 1 92.5 341 ASP B C 1
ATOM 5623 O O . ASP B 1 341 ? -19.328 16.375 16.75 1 92.5 341 ASP B O 1
ATOM 5627 N N . GLY B 1 342 ? -20.609 15.227 18.281 1 90.25 342 GLY B N 1
ATOM 5628 C CA . GLY B 1 342 ? -21.484 16.344 18.562 1 90.25 342 GLY B CA 1
ATOM 5629 C C . GLY B 1 342 ? -22.422 16.672 17.422 1 90.25 342 GLY B C 1
ATOM 5630 O O . GLY B 1 342 ? -22.969 17.781 17.359 1 90.25 342 GLY B O 1
ATOM 5631 N N . GLY B 1 343 ? -22.484 15.812 16.5 1 90.38 343 GLY B N 1
ATOM 5632 C CA . GLY B 1 343 ? -23.391 16.031 15.391 1 90.38 343 GLY B CA 1
ATOM 5633 C C . GLY B 1 343 ? -22.844 16.953 14.328 1 90.38 343 GLY B C 1
ATOM 5634 O O . GLY B 1 343 ? -23.578 17.406 13.445 1 90.38 343 GLY B O 1
ATOM 5635 N N . ARG B 1 344 ? -21.625 17.25 14.383 1 93.94 344 ARG B N 1
ATOM 5636 C CA . ARG B 1 344 ? -20.984 18.109 13.391 1 93.94 344 ARG B CA 1
ATOM 5637 C C . ARG B 1 344 ? -20.609 17.312 12.141 1 93.94 344 ARG B C 1
ATOM 5639 O O . ARG B 1 344 ? -20.297 16.125 12.227 1 93.94 344 ARG B O 1
ATOM 5646 N N . ASN B 1 345 ? -20.625 18.031 11.016 1 96.12 345 ASN B N 1
ATOM 5647 C CA . ASN B 1 345 ? -20.219 17.422 9.75 1 96.12 345 ASN B CA 1
ATOM 5648 C C . ASN B 1 345 ? -19.078 18.172 9.102 1 96.12 345 ASN B C 1
ATOM 5650 O O . ASN B 1 345 ? -19.047 19.406 9.125 1 96.12 345 ASN B O 1
ATOM 5654 N N . TRP B 1 346 ? -18.156 17.484 8.695 1 97.88 346 TRP B N 1
ATOM 5655 C CA . TRP B 1 346 ? -17.156 18.031 7.77 1 97.88 346 TRP B CA 1
ATOM 5656 C C . TRP B 1 346 ? -17.547 17.719 6.328 1 97.88 346 TRP B C 1
ATOM 5658 O O . TRP B 1 346 ? -17.391 16.578 5.863 1 97.88 346 TRP B O 1
ATOM 5668 N N . THR B 1 347 ? -17.953 18.719 5.641 1 98 347 THR B N 1
ATOM 5669 C CA . THR B 1 347 ? -18.484 18.547 4.289 1 98 347 THR B CA 1
ATOM 5670 C C . THR B 1 347 ? -17.359 18.625 3.26 1 98 347 THR B C 1
ATOM 5672 O O . THR B 1 347 ? -16.531 19.531 3.295 1 98 347 THR B O 1
ATOM 5675 N N . LEU B 1 348 ? -17.359 17.656 2.391 1 98.38 348 LEU B N 1
ATOM 5676 C CA . LEU B 1 348 ? -16.391 17.578 1.294 1 98.38 348 LEU B CA 1
ATOM 5677 C C . LEU B 1 348 ? -17.109 17.688 -0.053 1 98.38 348 LEU B C 1
ATOM 5679 O O . LEU B 1 348 ? -17.547 16.688 -0.619 1 98.38 348 LEU B O 1
ATOM 5683 N N . PRO B 1 349 ? -17.156 18.906 -0.567 1 98.12 349 PRO B N 1
ATOM 5684 C CA . PRO B 1 349 ? -17.766 19.062 -1.89 1 98.12 349 PRO B CA 1
ATOM 5685 C C . PRO B 1 349 ? -16.828 18.641 -3.025 1 98.12 349 PRO B C 1
ATOM 5687 O O . PRO B 1 349 ? -15.828 17.969 -2.785 1 98.12 349 PRO B O 1
ATOM 5690 N N . GLY B 1 350 ? -17.188 18.969 -4.207 1 98.12 350 GLY B N 1
ATOM 5691 C CA . GLY B 1 350 ? -16.438 18.547 -5.383 1 98.12 350 GLY B CA 1
ATOM 5692 C C . GLY B 1 350 ? -14.977 18.938 -5.336 1 98.12 350 GLY B C 1
ATOM 5693 O O . GLY B 1 350 ? -14.117 18.219 -5.848 1 98.12 350 GLY B O 1
ATOM 5694 N N . ALA B 1 351 ? -14.688 20.047 -4.68 1 97.75 351 ALA B N 1
ATOM 5695 C CA . ALA B 1 351 ? -13.312 20.531 -4.578 1 97.75 351 ALA B CA 1
ATOM 5696 C C . ALA B 1 351 ? -12.461 19.594 -3.723 1 97.75 351 ALA B C 1
ATOM 5698 O O . ALA B 1 351 ? -11.242 19.516 -3.896 1 97.75 351 ALA B O 1
ATOM 5699 N N . SER B 1 352 ? -13.156 18.891 -2.832 1 98.06 352 SER B N 1
ATOM 5700 C CA . SER B 1 352 ? -12.461 18.016 -1.895 1 98.06 352 SER B CA 1
ATOM 5701 C C . SER B 1 352 ? -12.617 16.547 -2.287 1 98.06 352 SER B C 1
ATOM 5703 O O . SER B 1 352 ? -11.828 15.695 -1.868 1 98.06 352 SER B O 1
ATOM 5705 N N . SER B 1 353 ? -13.672 16.266 -3.086 1 98.5 353 SER B N 1
ATOM 5706 C CA . SER B 1 353 ? -13.977 14.859 -3.34 1 98.5 353 SER B CA 1
ATOM 5707 C C . SER B 1 353 ? -13.422 14.406 -4.688 1 98.5 353 SER B C 1
ATOM 5709 O O . SER B 1 353 ? -13.297 13.211 -4.941 1 98.5 353 SER B O 1
ATOM 5711 N N . LEU B 1 354 ? -13.109 15.367 -5.551 1 98.62 354 LEU B N 1
ATOM 5712 C CA . LEU B 1 354 ? -12.602 15.047 -6.883 1 98.62 354 LEU B CA 1
ATOM 5713 C C . LEU B 1 354 ? -11.258 15.719 -7.129 1 98.62 354 LEU B C 1
ATOM 5715 O O . LEU B 1 354 ? -10.914 16.688 -6.445 1 98.62 354 LEU B O 1
ATOM 5719 N N . VAL B 1 355 ? -10.539 15.195 -8.062 1 97.75 355 VAL B N 1
ATOM 5720 C CA . VAL B 1 355 ? -9.266 15.773 -8.469 1 97.75 355 VAL B CA 1
ATOM 5721 C C . VAL B 1 355 ? -9.078 15.609 -9.977 1 97.75 355 VAL B C 1
ATOM 5723 O O . VAL B 1 355 ? -9.359 14.539 -10.523 1 97.75 355 VAL B O 1
ATOM 5726 N N . GLN B 1 356 ? -8.727 16.641 -10.594 1 96.56 356 GLN B N 1
ATOM 5727 C CA . GLN B 1 356 ? -8.43 16.562 -12.016 1 96.56 356 GLN B CA 1
ATOM 5728 C C . GLN B 1 356 ? -7.039 15.984 -12.25 1 96.56 356 GLN B C 1
ATOM 5730 O O . GLN B 1 356 ? -6.039 16.531 -11.781 1 96.56 356 GLN B O 1
ATOM 5735 N N . VAL B 1 357 ? -6.938 14.898 -12.984 1 94.44 357 VAL B N 1
ATOM 5736 C CA . VAL B 1 357 ? -5.668 14.195 -13.141 1 94.44 357 VAL B CA 1
ATOM 5737 C C . VAL B 1 357 ? -5.059 14.531 -14.5 1 94.44 357 VAL B C 1
ATOM 5739 O O . VAL B 1 357 ? -3.852 14.375 -14.703 1 94.44 357 VAL B O 1
ATOM 5742 N N . ASN B 1 358 ? -5.805 14.922 -15.438 1 92.75 358 ASN B N 1
ATOM 5743 C CA . ASN B 1 358 ? -5.398 15.469 -16.719 1 92.75 358 ASN B CA 1
ATOM 5744 C C . ASN B 1 358 ? -6.504 16.312 -17.344 1 92.75 358 ASN B C 1
ATOM 5746 O O . ASN B 1 358 ? -7.535 16.562 -16.719 1 92.75 358 ASN B O 1
ATOM 5750 N N . ASN B 1 359 ? -6.281 16.75 -18.562 1 93.62 359 ASN B N 1
ATOM 5751 C CA . ASN B 1 359 ? -7.184 17.719 -19.156 1 93.62 359 ASN B CA 1
ATOM 5752 C C . ASN B 1 359 ? -8.57 17.125 -19.391 1 93.62 359 ASN B C 1
ATOM 5754 O O . ASN B 1 359 ? -9.57 17.859 -19.391 1 93.62 359 ASN B O 1
ATOM 5758 N N . GLN B 1 360 ? -8.68 15.844 -19.453 1 96.56 360 GLN B N 1
ATOM 5759 C CA . GLN B 1 360 ? -9.945 15.266 -19.891 1 96.56 360 GLN B CA 1
ATOM 5760 C C . GLN B 1 360 ? -10.562 14.414 -18.781 1 96.56 360 GLN B C 1
ATOM 5762 O O . GLN B 1 360 ? -11.695 13.945 -18.922 1 96.56 360 GLN B O 1
ATOM 5767 N N . THR B 1 361 ? -9.828 14.273 -17.703 1 97.62 361 THR B N 1
ATOM 5768 C CA . THR B 1 361 ? -10.266 13.266 -16.734 1 97.62 361 THR B CA 1
ATOM 5769 C C . THR B 1 361 ? -10.234 13.812 -15.32 1 97.62 361 THR B C 1
ATOM 5771 O O . THR B 1 361 ? -9.25 14.422 -14.906 1 97.62 361 THR B O 1
ATOM 5774 N N . VAL B 1 362 ? -11.328 13.688 -14.609 1 98.5 362 VAL B N 1
ATOM 5775 C CA . VAL B 1 362 ? -11.477 14.008 -13.195 1 98.5 362 VAL B CA 1
ATOM 5776 C C . VAL B 1 362 ? -11.82 12.742 -12.406 1 98.5 362 VAL B C 1
ATOM 5778 O O . VAL B 1 362 ? -12.648 11.945 -12.844 1 98.5 362 VAL B O 1
ATOM 5781 N N . CYS B 1 363 ? -11.164 12.562 -11.305 1 98.5 363 CYS B N 1
ATOM 5782 C CA . CYS B 1 363 ? -11.359 11.289 -10.625 1 98.5 363 CYS B CA 1
ATOM 5783 C C . CYS B 1 363 ? -11.789 11.508 -9.172 1 98.5 363 CYS B C 1
ATOM 5785 O O . CYS B 1 363 ? -11.547 12.57 -8.602 1 98.5 363 CYS B O 1
ATOM 5787 N N . PHE B 1 364 ? -12.469 10.469 -8.625 1 98.5 364 PHE B N 1
ATOM 5788 C CA . PHE B 1 364 ? -12.789 10.375 -7.203 1 98.5 364 PHE B CA 1
ATOM 5789 C C . PHE B 1 364 ? -11.516 10.32 -6.363 1 98.5 364 PHE B C 1
ATOM 5791 O O . PHE B 1 364 ? -10.742 9.359 -6.461 1 98.5 364 PHE B O 1
ATOM 5798 N N . ALA B 1 365 ? -11.289 11.328 -5.535 1 98.25 365 ALA B N 1
ATOM 5799 C CA . ALA B 1 365 ? -9.992 11.562 -4.914 1 98.25 365 ALA B CA 1
ATOM 5800 C C . ALA B 1 365 ? -9.859 10.797 -3.6 1 98.25 365 ALA B C 1
ATOM 5802 O O . ALA B 1 365 ? -9.391 11.352 -2.602 1 98.25 365 ALA B O 1
ATOM 5803 N N . PHE B 1 366 ? -10.367 9.641 -3.533 1 97.62 366 PHE B N 1
ATOM 5804 C CA . PHE B 1 366 ? -10.203 8.672 -2.455 1 97.62 366 PHE B CA 1
ATOM 5805 C C . PHE B 1 366 ? -9.578 7.383 -2.975 1 97.62 366 PHE B C 1
ATOM 5807 O O . PHE B 1 366 ? -9.867 6.957 -4.094 1 97.62 366 PHE B O 1
ATOM 5814 N N . VAL B 1 367 ? -8.75 6.82 -2.135 1 93 367 VAL B N 1
ATOM 5815 C CA . VAL B 1 367 ? -8.102 5.582 -2.559 1 93 367 VAL B CA 1
ATOM 5816 C C . VAL B 1 367 ? -8.289 4.512 -1.485 1 93 367 VAL B C 1
ATOM 5818 O O . VAL B 1 367 ? -8.516 4.828 -0.316 1 93 367 VAL B O 1
ATOM 5821 N N . GLN B 1 368 ? -8.273 3.293 -1.925 1 88.12 368 GLN B N 1
ATOM 5822 C CA . GLN B 1 368 ? -8.266 2.191 -0.969 1 88.12 368 GLN B CA 1
ATOM 5823 C C . GLN B 1 368 ? -6.871 1.981 -0.388 1 88.12 368 GLN B C 1
ATOM 5825 O O . GLN B 1 368 ? -5.879 1.988 -1.122 1 88.12 368 GLN B O 1
ATOM 5830 N N . MET B 1 369 ? -6.895 1.905 0.922 1 82.56 369 MET B N 1
ATOM 5831 C CA . MET B 1 369 ? -5.625 1.603 1.577 1 82.56 369 MET B CA 1
ATOM 5832 C C . MET B 1 369 ? -5.066 0.268 1.092 1 82.56 369 MET B C 1
ATOM 5834 O O . MET B 1 369 ? -5.816 -0.696 0.918 1 82.56 369 MET B O 1
ATOM 5838 N N . ALA B 1 370 ? -3.781 0.385 0.689 1 63.62 370 ALA B N 1
ATOM 5839 C CA . ALA B 1 370 ? -3.145 -0.832 0.19 1 63.62 370 ALA B CA 1
ATOM 5840 C C . ALA B 1 370 ? -3.102 -1.909 1.271 1 63.62 370 ALA B C 1
ATOM 5842 O O . ALA B 1 370 ? -2.877 -1.61 2.445 1 63.62 370 ALA B O 1
ATOM 5843 N N . SER B 1 371 ? -3.955 -2.926 1.115 1 54.03 371 SER B N 1
ATOM 5844 C CA . SER B 1 371 ? -3.842 -4.066 2.016 1 54.03 371 SER B CA 1
ATOM 5845 C C . SER B 1 371 ? -3.002 -5.18 1.394 1 54.03 371 SER B C 1
ATOM 5847 O O . SER B 1 371 ? -3.004 -5.359 0.174 1 54.03 371 SER B O 1
ATOM 5849 N N . SER B 1 372 ? -1.794 -5.266 1.818 1 45.16 372 SER B N 1
ATOM 5850 C CA . SER B 1 372 ? -1.173 -6.453 1.241 1 45.16 372 SER B CA 1
ATOM 5851 C C . SER B 1 372 ? -2.08 -7.672 1.375 1 45.16 372 SER B C 1
ATOM 5853 O O . SER B 1 372 ? -2.717 -7.867 2.412 1 45.16 372 SER B O 1
ATOM 5855 N N . SER B 1 373 ? -2.812 -7.973 0.219 1 41.03 373 SER B N 1
ATOM 5856 C CA . SER B 1 373 ? -3.711 -9.102 -0.016 1 41.03 373 SER B CA 1
ATOM 5857 C C . SER B 1 373 ? -3.48 -10.211 1.002 1 41.03 373 SER B C 1
ATOM 5859 O O . SER B 1 373 ? -4.406 -10.953 1.342 1 41.03 373 SER B O 1
ATOM 5861 N N . SER B 1 374 ? -2.199 -10.531 1.141 1 41 374 SER B N 1
ATOM 5862 C CA . SER B 1 374 ? -1.954 -11.766 1.885 1 41 374 SER B CA 1
ATOM 5863 C C . SER B 1 374 ? -2.164 -11.555 3.381 1 41 374 SER B C 1
ATOM 5865 O O . SER B 1 374 ? -2.123 -12.516 4.16 1 41 374 SER B O 1
ATOM 5867 N N . MET B 1 375 ? -2.355 -10.312 3.709 1 42.41 375 MET B N 1
ATOM 5868 C CA . MET B 1 375 ? -2.287 -10.258 5.168 1 42.41 375 MET B CA 1
ATOM 5869 C C . MET B 1 375 ? -3.363 -9.336 5.73 1 42.41 375 MET B C 1
ATOM 5871 O O . MET B 1 375 ? -3.678 -8.305 5.133 1 42.41 375 MET B O 1
ATOM 5875 N N . PRO B 1 376 ? -4.219 -9.977 6.602 1 39.5 376 PRO B N 1
ATOM 5876 C CA . PRO B 1 376 ? -5.082 -9.117 7.414 1 39.5 376 PRO B CA 1
ATOM 5877 C C . PRO B 1 376 ? -4.457 -7.758 7.703 1 39.5 376 PRO B C 1
ATOM 5879 O O . PRO B 1 376 ? -3.232 -7.617 7.668 1 39.5 376 PRO B O 1
ATOM 5882 N N . ALA B 1 377 ? -5.324 -6.836 7.676 1 42.69 377 ALA B N 1
ATOM 5883 C CA . ALA B 1 377 ? -4.977 -5.461 8.031 1 42.69 377 ALA B CA 1
ATOM 5884 C C . ALA B 1 377 ? -3.895 -5.426 9.102 1 42.69 377 ALA B C 1
ATOM 5886 O O . ALA B 1 377 ? -3.957 -6.176 10.078 1 42.69 377 ALA B O 1
ATOM 5887 N N . ALA B 1 378 ? -2.797 -4.867 8.805 1 48.03 378 ALA B N 1
ATOM 5888 C CA . ALA B 1 378 ? -1.73 -4.621 9.773 1 48.03 378 ALA B CA 1
ATOM 5889 C C . ALA B 1 378 ? -2.299 -4.133 11.102 1 48.03 378 ALA B C 1
ATOM 5891 O O . ALA B 1 378 ? -3.256 -3.354 11.125 1 48.03 378 ALA B O 1
ATOM 5892 N N . LEU B 1 379 ? -2.104 -4.84 12.297 1 49.81 379 LEU B N 1
ATOM 5893 C CA . LEU B 1 379 ? -2.586 -4.578 13.648 1 49.81 379 LEU B CA 1
ATOM 5894 C C . LEU B 1 379 ? -2.627 -3.08 13.93 1 49.81 379 LEU B C 1
ATOM 5896 O O . LEU B 1 379 ? -3.482 -2.609 14.68 1 49.81 379 LEU B O 1
ATOM 5900 N N . ASP B 1 380 ? -1.857 -2.219 13.266 1 60.72 380 ASP B N 1
ATOM 5901 C CA . ASP B 1 380 ? -1.866 -0.819 13.672 1 60.72 380 ASP B CA 1
ATOM 5902 C C . ASP B 1 380 ? -2.24 0.094 12.508 1 60.72 380 ASP B C 1
ATOM 5904 O O . ASP B 1 380 ? -1.943 1.29 12.531 1 60.72 380 ASP B O 1
ATOM 5908 N N . SER B 1 381 ? -3.008 -0.46 11.734 1 76.25 381 SER B N 1
ATOM 5909 C CA . SER B 1 381 ? -3.375 0.348 10.578 1 76.25 381 SER B CA 1
ATOM 5910 C C . SER B 1 381 ? -4.645 1.147 10.836 1 76.25 381 SER B C 1
ATOM 5912 O O . SER B 1 381 ? -5.594 0.636 11.438 1 76.25 381 SER B O 1
ATOM 5914 N N . PRO B 1 382 ? -4.637 2.463 10.469 1 88.06 382 PRO B N 1
ATOM 5915 C CA . PRO B 1 382 ? -5.859 3.258 10.609 1 88.06 382 PRO B CA 1
ATOM 5916 C C . PRO B 1 382 ? -6.969 2.805 9.656 1 88.06 382 PRO B C 1
ATOM 5918 O O . PRO B 1 382 ? -6.695 2.115 8.672 1 88.06 382 PRO B O 1
ATOM 5921 N N . ALA B 1 383 ? -8.172 3.1 10.086 1 90.69 383 ALA B N 1
ATOM 5922 C CA . ALA B 1 383 ? -9.305 2.855 9.188 1 90.69 383 ALA B CA 1
ATOM 5923 C C . ALA B 1 383 ? -9.422 3.959 8.141 1 90.69 383 ALA B C 1
ATOM 5925 O O . ALA B 1 383 ? -9.883 3.715 7.023 1 90.69 383 ALA B O 1
ATOM 5926 N N . VAL B 1 384 ? -9.016 5.172 8.578 1 94.5 384 VAL B N 1
ATOM 5927 C CA . VAL B 1 384 ? -9.078 6.348 7.719 1 94.5 384 VAL B CA 1
ATOM 5928 C C . VAL B 1 384 ? -7.793 7.16 7.863 1 94.5 384 VAL B C 1
ATOM 5930 O O . VAL B 1 384 ? -7.379 7.484 8.977 1 94.5 384 VAL B O 1
ATOM 5933 N N . ILE B 1 385 ? -7.16 7.43 6.797 1 94.75 385 ILE B N 1
ATOM 5934 C CA . ILE B 1 385 ? -6.125 8.461 6.742 1 94.75 385 ILE B CA 1
ATOM 5935 C C . ILE B 1 385 ? -6.629 9.656 5.945 1 94.75 385 ILE B C 1
ATOM 5937 O O . ILE B 1 385 ? -6.805 9.57 4.73 1 94.75 385 ILE B O 1
ATOM 5941 N N . LEU B 1 386 ? -6.914 10.711 6.617 1 97.62 386 LEU B N 1
ATOM 5942 C CA . LEU B 1 386 ? -7.348 11.922 5.934 1 97.62 386 LEU B CA 1
ATOM 5943 C C . LEU B 1 386 ? -6.172 12.609 5.25 1 97.62 386 LEU B C 1
ATOM 5945 O O . LEU B 1 386 ? -5.305 13.18 5.922 1 97.62 386 LEU B O 1
ATOM 5949 N N . GLY B 1 387 ? -6.176 12.625 3.951 1 97.31 387 GLY B N 1
ATOM 5950 C CA . GLY B 1 387 ? -5.043 13.062 3.154 1 97.31 387 GLY B CA 1
ATOM 5951 C C . GLY B 1 387 ? -5.039 14.562 2.9 1 97.31 387 GLY B C 1
ATOM 5952 O O . GLY B 1 387 ? -6.023 15.242 3.18 1 97.31 387 GLY B O 1
ATOM 5953 N N . GLY B 1 388 ? -3.906 15.016 2.348 1 97.94 388 GLY B N 1
ATOM 5954 C CA . GLY B 1 388 ? -3.68 16.438 2.137 1 97.94 388 GLY B CA 1
ATOM 5955 C C . GLY B 1 388 ? -4.738 17.078 1.269 1 97.94 388 GLY B C 1
ATOM 5956 O O . GLY B 1 388 ? -5.199 18.188 1.563 1 97.94 388 GLY B O 1
ATOM 5957 N N . HIS B 1 389 ? -5.172 16.422 0.278 1 98.12 389 HIS B N 1
ATOM 5958 C CA . HIS B 1 389 ? -6.137 16.984 -0.664 1 98.12 389 HIS B CA 1
ATOM 5959 C C . HIS B 1 389 ? -7.422 17.391 0.044 1 98.12 389 HIS B C 1
ATOM 5961 O O . HIS B 1 389 ? -7.965 18.469 -0.229 1 98.12 389 HIS B O 1
ATOM 5967 N N . GLN B 1 390 ? -7.887 16.578 0.963 1 98.44 390 GLN B N 1
ATOM 5968 C CA . GLN B 1 390 ? -9.133 16.859 1.662 1 98.44 390 GLN B CA 1
ATOM 5969 C C . GLN B 1 390 ? -8.938 17.922 2.73 1 98.44 390 GLN B C 1
ATOM 5971 O O . GLN B 1 390 ? -9.906 18.516 3.215 1 98.44 390 GLN B O 1
ATOM 5976 N N . MET B 1 391 ? -7.711 18.172 3.061 1 98.56 391 MET B N 1
ATOM 5977 C CA . MET B 1 391 ? -7.418 19.188 4.066 1 98.56 391 MET B CA 1
ATOM 5978 C C . MET B 1 391 ? -7.18 20.547 3.414 1 98.56 391 MET B C 1
ATOM 5980 O O . MET B 1 391 ? -7.176 21.578 4.094 1 98.56 391 MET B O 1
ATOM 5984 N N . GLU B 1 392 ? -6.984 20.578 2.115 1 98.56 392 GLU B N 1
ATOM 5985 C CA . GLU B 1 392 ? -6.695 21.844 1.431 1 98.56 392 GLU B CA 1
ATOM 5986 C C . GLU B 1 392 ? -7.836 22.828 1.602 1 98.56 392 GLU B C 1
ATOM 5988 O O . GLU B 1 392 ? -9.008 22.453 1.549 1 98.56 392 GLU B O 1
ATOM 5993 N N . ASN B 1 393 ? -7.461 24.047 1.891 1 98.31 393 ASN B N 1
ATOM 5994 C CA . ASN B 1 393 ? -8.383 25.172 2.023 1 98.31 393 ASN B CA 1
ATOM 5995 C C . ASN B 1 393 ? -9.344 24.984 3.189 1 98.31 393 ASN B C 1
ATOM 5997 O O . ASN B 1 393 ? -10.5 25.422 3.131 1 98.31 393 ASN B O 1
ATOM 6001 N N . ASN B 1 394 ? -8.961 24.234 4.086 1 98.38 394 ASN B N 1
ATOM 6002 C CA . ASN B 1 394 ? -9.508 24.156 5.438 1 98.38 394 ASN B CA 1
ATOM 6003 C C . ASN B 1 394 ? -8.5 24.625 6.48 1 98.38 394 ASN B C 1
ATOM 6005 O O . ASN B 1 394 ? -7.375 24.125 6.531 1 98.38 394 ASN B O 1
ATOM 6009 N N . LEU B 1 395 ? -8.867 25.562 7.211 1 98.38 395 LEU B N 1
ATOM 6010 C CA . LEU B 1 395 ? -8.023 25.891 8.352 1 98.38 395 LEU B CA 1
ATOM 6011 C C . LEU B 1 395 ? -8.195 24.859 9.469 1 98.38 395 LEU B C 1
ATOM 6013 O O . LEU B 1 395 ? -9.312 24.594 9.914 1 98.38 395 LEU B O 1
ATOM 6017 N N . LEU B 1 396 ? -7.102 24.266 9.82 1 98.5 396 LEU B N 1
ATOM 6018 C CA . LEU B 1 396 ? -7.066 23.328 10.945 1 98.5 396 LEU B CA 1
ATOM 6019 C C . LEU B 1 396 ? -6.273 23.922 12.109 1 98.5 396 LEU B C 1
ATOM 6021 O O . LEU B 1 396 ? -5.195 24.484 11.906 1 98.5 396 LEU B O 1
ATOM 6025 N N . MET B 1 397 ? -6.82 23.828 13.266 1 98.56 397 MET B N 1
ATOM 6026 C CA . MET B 1 397 ? -6.133 24.266 14.477 1 98.56 397 MET B CA 1
ATOM 6027 C C . MET B 1 397 ? -5.996 23.109 15.469 1 98.56 397 MET B C 1
ATOM 6029 O O . MET B 1 397 ? -6.957 22.375 15.719 1 98.56 397 MET B O 1
ATOM 6033 N N . PHE B 1 398 ? -4.801 22.938 15.977 1 98.56 398 PHE B N 1
ATOM 6034 C CA . PHE B 1 398 ? -4.504 21.875 16.938 1 98.56 398 PHE B CA 1
ATOM 6035 C C . PHE B 1 398 ? -4.051 22.469 18.266 1 98.56 398 PHE B C 1
ATOM 6037 O O . PHE B 1 398 ? -3.109 23.266 18.312 1 98.56 398 PHE B O 1
ATOM 6044 N N . ASP B 1 399 ? -4.727 22.156 19.281 1 98 399 ASP B N 1
ATOM 6045 C CA . ASP B 1 399 ? -4.344 22.5 20.656 1 98 399 ASP B CA 1
ATOM 6046 C C . ASP B 1 399 ? -3.76 21.297 21.391 1 98 399 ASP B C 1
ATOM 6048 O O . ASP B 1 399 ? -4.488 20.359 21.75 1 98 399 ASP B O 1
ATOM 6052 N N . LEU B 1 400 ? -2.496 21.328 21.625 1 97.75 400 LEU B N 1
ATOM 6053 C CA . LEU B 1 400 ? -1.807 20.141 22.141 1 97.75 400 LEU B CA 1
ATOM 6054 C C . LEU B 1 400 ? -1.936 20.047 23.656 1 97.75 400 LEU B C 1
ATOM 6056 O O . LEU B 1 400 ? -1.669 18.984 24.234 1 97.75 400 LEU B O 1
ATOM 6060 N N . VAL B 1 401 ? -2.301 21.125 24.297 1 96.81 401 VAL B N 1
ATOM 6061 C CA . VAL B 1 401 ? -2.541 21.094 25.734 1 96.81 401 VAL B CA 1
ATOM 6062 C C . VAL B 1 401 ? -3.922 20.516 26.016 1 96.81 401 VAL B C 1
ATOM 6064 O O . VAL B 1 401 ? -4.059 19.578 26.812 1 96.81 401 VAL B O 1
ATOM 6067 N N . LYS B 1 402 ? -4.879 21.031 25.312 1 96.81 402 LYS B N 1
ATOM 6068 C CA . LYS B 1 402 ? -6.25 20.547 25.5 1 96.81 402 LYS B CA 1
ATOM 6069 C C . LYS B 1 402 ? -6.492 19.25 24.734 1 96.81 402 LYS B C 1
ATOM 6071 O O . LYS B 1 402 ? -7.5 18.578 24.938 1 96.81 402 LYS B O 1
ATOM 6076 N N . GLU B 1 403 ? -5.637 18.906 23.797 1 97.19 403 GLU B N 1
ATOM 6077 C CA . GLU B 1 403 ? -5.754 17.734 22.938 1 97.19 403 GLU B CA 1
ATOM 6078 C C . GLU B 1 403 ? -7.043 17.781 22.109 1 97.19 403 GLU B C 1
ATOM 6080 O O . GLU B 1 403 ? -7.824 16.828 22.125 1 97.19 403 GLU B O 1
ATOM 6085 N N . THR B 1 404 ? -7.199 18.906 21.5 1 97.88 404 THR B N 1
ATOM 6086 C CA . THR B 1 404 ? -8.367 19.141 20.656 1 97.88 404 THR B CA 1
ATOM 6087 C C . THR B 1 404 ? -7.953 19.703 19.297 1 97.88 404 THR B C 1
ATOM 6089 O O . THR B 1 404 ? -6.812 20.141 19.125 1 97.88 404 THR B O 1
ATOM 6092 N N . PHE B 1 405 ? -8.867 19.609 18.391 1 98.19 405 PHE B N 1
ATOM 6093 C CA . PHE B 1 405 ? -8.68 20.266 17.109 1 98.19 405 PHE B CA 1
ATOM 6094 C C . PHE B 1 405 ? -9.969 20.953 16.672 1 98.19 405 PHE B C 1
ATOM 6096 O O . PHE B 1 405 ? -11.047 20.672 17.203 1 98.19 405 PHE B O 1
ATOM 6103 N N . ALA B 1 406 ? -9.812 21.875 15.781 1 97.81 406 ALA B N 1
ATOM 6104 C CA . ALA B 1 406 ? -10.922 22.578 15.148 1 97.81 406 ALA B CA 1
ATOM 6105 C C . ALA B 1 406 ? -10.664 22.812 13.664 1 97.81 406 ALA B C 1
ATOM 6107 O O . ALA B 1 406 ? -9.516 22.766 13.219 1 97.81 406 ALA B O 1
ATOM 6108 N N . PHE B 1 407 ? -11.742 22.953 12.906 1 97.62 407 PHE B N 1
ATOM 6109 C CA . PHE B 1 407 ? -11.594 23.156 11.469 1 97.62 407 PHE B CA 1
ATOM 6110 C C . PHE B 1 407 ? -12.625 24.156 10.961 1 97.62 407 PHE B C 1
ATOM 6112 O O . PHE B 1 407 ? -13.727 24.25 11.508 1 97.62 407 PHE B O 1
ATOM 6119 N N . SER B 1 408 ? -12.336 24.844 9.969 1 96.62 408 SER B N 1
ATOM 6120 C CA . SER B 1 408 ? -13.195 25.906 9.453 1 96.62 408 SER B CA 1
ATOM 6121 C C . SER B 1 408 ? -14.242 25.359 8.5 1 96.62 408 SER B C 1
ATOM 6123 O O . SER B 1 408 ? -15.266 26 8.25 1 96.62 408 SER B O 1
ATOM 6125 N N . GLY B 1 409 ? -13.977 24.156 7.984 1 95.38 409 GLY B N 1
ATOM 6126 C CA . GLY B 1 409 ? -14.656 23.812 6.75 1 95.38 409 GLY B CA 1
ATOM 6127 C C . GLY B 1 409 ? -14.047 24.453 5.52 1 95.38 409 GLY B C 1
ATOM 6128 O O . GLY B 1 409 ? -13.18 25.328 5.637 1 95.38 409 GLY B O 1
ATOM 6129 N N . LEU B 1 410 ? -14.539 24.062 4.406 1 97.25 410 LEU B N 1
ATOM 6130 C CA . LEU B 1 410 ? -13.938 24.531 3.16 1 97.25 410 LEU B CA 1
ATOM 6131 C C . LEU B 1 410 ? -14.086 26.031 3.016 1 97.25 410 LEU B C 1
ATOM 6133 O O . LEU B 1 410 ? -15.203 26.547 2.926 1 97.25 410 LEU B O 1
ATOM 6137 N N . LEU B 1 411 ? -13.016 26.75 2.867 1 97.44 411 LEU B N 1
ATOM 6138 C CA . LEU B 1 411 ? -12.953 28.203 2.873 1 97.44 411 LEU B CA 1
ATOM 6139 C C . LEU B 1 411 ? -13.508 28.781 1.575 1 97.44 411 LEU B C 1
ATOM 6141 O O . LEU B 1 411 ? -13.898 29.953 1.525 1 97.44 411 LEU B O 1
ATOM 6145 N N . LEU B 1 412 ? -13.516 27.953 0.546 1 94.62 412 LEU B N 1
ATOM 6146 C CA . LEU B 1 412 ? -14.117 28.375 -0.711 1 94.62 412 LEU B CA 1
ATOM 6147 C C . LEU B 1 412 ? -15.562 28.828 -0.497 1 94.62 412 LEU B C 1
ATOM 6149 O O . LEU B 1 412 ? -16.062 29.688 -1.232 1 94.62 412 LEU B O 1
ATOM 6153 N N . GLY B 1 413 ? -16.172 28.25 0.472 1 91.94 413 GLY B N 1
ATOM 6154 C CA . GLY B 1 413 ? -17.547 28.562 0.774 1 91.94 413 GLY B CA 1
ATOM 6155 C C . GLY B 1 413 ? -17.75 30 1.224 1 91.94 413 GLY B C 1
ATOM 6156 O O . GLY B 1 413 ? -18.828 30.562 1.065 1 91.94 413 GLY B O 1
ATOM 6157 N N . ILE B 1 414 ? -16.734 30.609 1.833 1 92.56 414 ILE B N 1
ATOM 6158 C CA . ILE B 1 414 ? -16.828 31.984 2.293 1 92.56 414 ILE B CA 1
ATOM 6159 C C . ILE B 1 414 ? -15.93 32.875 1.445 1 92.56 414 ILE B C 1
ATOM 6161 O O . ILE B 1 414 ? -15.453 33.906 1.914 1 92.56 414 ILE B O 1
ATOM 6165 N N . ARG B 1 415 ? -15.578 32.375 0.27 1 93.31 415 ARG B N 1
ATOM 6166 C CA . ARG B 1 415 ? -14.906 33.125 -0.806 1 93.31 415 ARG B CA 1
ATOM 6167 C C . ARG B 1 415 ? -13.492 33.5 -0.404 1 93.31 415 ARG B C 1
ATOM 6169 O O . ARG B 1 415 ? -13.078 34.656 -0.605 1 93.31 415 ARG B O 1
ATOM 6176 N N . THR B 1 416 ? -12.805 32.656 0.227 1 95.88 416 THR B N 1
ATOM 6177 C CA . THR B 1 416 ? -11.383 32.781 0.517 1 95.88 416 THR B CA 1
ATOM 6178 C C . THR B 1 416 ? -10.695 31.422 0.504 1 95.88 416 THR B C 1
ATOM 6180 O O . THR B 1 416 ? -11.352 30.391 0.286 1 95.88 416 THR B O 1
ATOM 6183 N N . THR B 1 417 ? -9.422 31.375 0.532 1 97.31 417 THR B N 1
ATOM 6184 C CA . THR B 1 417 ? -8.609 30.156 0.537 1 97.31 417 THR B CA 1
ATOM 6185 C C . THR B 1 417 ? -7.402 30.328 1.456 1 97.31 417 THR B C 1
ATOM 6187 O O . THR B 1 417 ? -7.148 31.422 1.968 1 97.31 417 THR B O 1
ATOM 6190 N N . CYS B 1 418 ? -6.73 29.312 1.646 1 98.06 418 CYS B N 1
ATOM 6191 C CA . CYS B 1 418 ? -5.527 29.328 2.475 1 98.06 418 CYS B CA 1
ATOM 6192 C C . CYS B 1 418 ? -4.441 30.188 1.836 1 98.06 418 CYS B C 1
ATOM 6194 O O . CYS B 1 418 ? -3.506 30.625 2.512 1 98.06 418 CYS B O 1
ATOM 6196 N N . SER B 1 419 ? -4.566 30.516 0.558 1 97.44 419 SER B N 1
ATOM 6197 C CA . SER B 1 419 ? -3.576 31.312 -0.154 1 97.44 419 SER B CA 1
ATOM 6198 C C . SER B 1 419 ? -3.768 32.812 0.119 1 97.44 419 SER B C 1
ATOM 6200 O O . SER B 1 419 ? -2.959 33.625 -0.313 1 97.44 419 SER B O 1
ATOM 6202 N N . ASN B 1 420 ? -4.746 33.125 0.893 1 97.62 420 ASN B N 1
ATOM 6203 C CA . ASN B 1 420 ? -5.082 34.531 1.103 1 97.62 420 ASN B CA 1
ATOM 6204 C C . ASN B 1 420 ? -4.539 35.031 2.434 1 97.62 420 ASN B C 1
ATOM 6206 O O . ASN B 1 420 ? -4.988 36.062 2.932 1 97.62 420 ASN B O 1
ATOM 6210 N N . PHE B 1 421 ? -3.717 34.312 3.002 1 97.5 421 PHE B N 1
ATOM 6211 C CA . PHE B 1 421 ? -2.975 34.906 4.102 1 97.5 421 PHE B CA 1
ATOM 6212 C C . PHE B 1 421 ? -2.043 36 3.586 1 97.5 421 PHE B C 1
ATOM 6214 O O . PHE B 1 421 ? -1.33 35.812 2.6 1 97.5 421 PHE B O 1
ATOM 6221 N N . ASN B 1 422 ? -2.049 37.094 4.238 1 96.44 422 ASN B N 1
ATOM 6222 C CA . ASN B 1 422 ? -1.258 38.219 3.787 1 96.44 422 ASN B CA 1
ATOM 6223 C C . ASN B 1 422 ? 0.174 38.156 4.309 1 96.44 422 ASN B C 1
ATOM 6225 O O . ASN B 1 422 ? 0.448 38.562 5.438 1 96.44 422 ASN B O 1
ATOM 6229 N N . PHE B 1 423 ? 1.157 37.812 3.492 1 95.12 423 PHE B N 1
ATOM 6230 C CA . PHE B 1 423 ? 2.541 37.625 3.918 1 95.12 423 PHE B CA 1
ATOM 6231 C C . PHE B 1 423 ? 3.316 38.938 3.783 1 95.12 423 PHE B C 1
ATOM 6233 O O . PHE B 1 423 ? 4.535 38.969 3.969 1 95.12 423 PHE B O 1
ATOM 6240 N N . THR B 1 424 ? 2.637 39.969 3.367 1 92.44 424 THR B N 1
ATOM 6241 C CA . THR B 1 424 ? 3.307 41.25 3.389 1 92.44 424 THR B CA 1
ATOM 6242 C C . THR B 1 424 ? 3.666 41.656 4.816 1 92.44 424 THR B C 1
ATOM 6244 O O . THR B 1 424 ? 2.863 41.5 5.734 1 92.44 424 THR B O 1
ATOM 6247 N N . MET B 1 425 ? 4.859 42.156 4.98 1 87.75 425 MET B N 1
ATOM 6248 C CA . MET B 1 425 ? 5.32 42.5 6.328 1 87.75 425 MET B CA 1
ATOM 6249 C C . MET B 1 425 ? 4.465 43.594 6.945 1 87.75 425 MET B C 1
ATOM 6251 O O . MET B 1 425 ? 4.156 44.594 6.289 1 87.75 425 MET B O 1
ATOM 6255 N N . GLY B 1 426 ? 3.967 43.344 8.07 1 73.56 426 GLY B N 1
ATOM 6256 C CA . GLY B 1 426 ? 3.191 44.312 8.805 1 73.56 426 GLY B CA 1
ATOM 6257 C C . GLY B 1 426 ? 4.047 45.406 9.43 1 73.56 426 GLY B C 1
ATOM 6258 O O . GLY B 1 426 ? 5.27 45.25 9.523 1 73.56 426 GLY B O 1
ATOM 6259 N N . SER B 1 427 ? 3.537 46.781 9.555 1 57.84 427 SER B N 1
ATOM 6260 C CA . SER B 1 427 ? 4.227 47.875 10.195 1 57.84 427 SER B CA 1
ATOM 6261 C C . SER B 1 427 ? 4.297 47.719 11.703 1 57.84 427 SER B C 1
ATOM 6263 O O . SER B 1 427 ? 3.324 47.281 12.328 1 57.84 427 SER B O 1
ATOM 6265 N N . SER B 1 428 ? 5.43 47.312 12.258 1 45.5 428 SER B N 1
ATOM 6266 C CA . SER B 1 428 ? 5.566 47.375 13.703 1 45.5 428 SER B CA 1
ATOM 6267 C C . SER B 1 428 ? 5.008 48.688 14.266 1 45.5 428 SER B C 1
ATOM 6269 O O . SER B 1 428 ? 5.434 49.75 13.867 1 45.5 428 SER B O 1
ATOM 6271 N N . TYR B 1 429 ? 3.76 48.969 14.523 1 36.94 429 TYR B N 1
ATOM 6272 C CA . TYR B 1 429 ? 3.576 50.125 15.367 1 36.94 429 TYR B CA 1
ATOM 6273 C C . TYR B 1 429 ? 4.203 49.938 16.734 1 36.94 429 TYR B C 1
ATOM 6275 O O . TYR B 1 429 ? 4.254 48.781 17.234 1 36.94 429 TYR B O 1
#

Sequence (858 aa):
MSLHRSSAAALAALLALGVLLGSTAADDGGQPIVARVSKDASTSLYNIAIKVGGVPLLLDLAGPMLWLANCPSPHRIVPCVSPVCDEVSTTYRPPGCPKPGLRGEGQCACPAYPRNPVDGRCRSDDATTITLAASTTDGQNPIFPVTFRAVGSCAPGELLESLPAGVAGVAGFSRLPLSLPTQFASLLKVANEFALCLPSGGSDGVAVFGGGPFQLLAAPPVELAGRLRENPLPLLKHPYNGGYYFNITGIAVNQQLVPTPPGVFDLDASSGTGGAVFSTVTPYTALRWDIYWPLRNAFDAATSGIARADKVEPFDLCYQASALTVTRVGYGVANIELMLDGGRNWTLPGASSLVQVNNQTVCFAFVQMASSSSMPAALDSPAVILGGHQMENNLLMFDLVKETFAFSGLLLGIRTTCSNFNFTMGSSYMSLHRSSAAALAALLALGVLLGSTAADDGGQPIVARVSKDASTSLYNIAIKVGGVPLLLDLAGPMLWLANCPSPHRIVPCVSPVCDEVSTTYRPPGCPKPGLRGEGQCACPAYPRNPVDGRCRSDDATTITLAASTTDGQNPIFPVTFRAVGSCAPGELLESLPAGVAGVAGFSRLPLSLPTQFASLLKVANEFALCLPSGGSDGVAVFGGGPFQLLAAPPVELAGRLRENPLPLLKHPYNGGYYFNITGIAVNQQLVPTPPGVFDLDASSGTGGAVFSTVTPYTALRWDIYWPLRNAFDAATSGIARADKVEPFDLCYQASALTVTRVGYGVANIELMLDGGRNWTLPGASSLVQVNNQTVCFAFVQMASSSSMPAALDSPAVILGGHQMENNLLMFDLVKETFAFSGLLLGIRTTCSNFNFTMGSSY

InterPro domains:
  IPR001461 Aspartic peptidase A1 [PTHR47965] (13-425)
  IPR021109 Aspartic peptidase domain superfamily [G3DSA:2.40.70.10] (29-211)
  IPR021109 Aspartic peptidase domain superfamily [G3DSA:2.40.70.10] (228-425)
  IPR021109 Aspartic peptidase domain superfamily [SSF50630] (39-412)
  IPR032799 Xylanase inhibitor, C-terminal [PF14541] (244-408)
  IPR032861 Xylanase inhibitor, N-terminal [PF14543] (55-211)
  IPR033121 Peptidase family A1 domain [PS51767] (42-408)
  IPR033868 Xylanase inhibitor I-like [cd05489] (46-411)